Protein AF-A0AA36N1G9-F1 (afdb_monomer)

Secondary structure (DSSP, 8-state):
-----------------------SSHHHHHHHHHTT---HHHHHHHHHHHHHHHHHHHHHHHHHHHHHHHHHHHH----HHHHHHHHHHHHHHHGGGGTTS-S----PPPP-------------------------------------PPPPP---------HHHHHHHHHHHHHHHHHHT-SS--HHHHHHHHHTT--SSGGGGSGGGSS---S---PEEPTTGGGT---EE-HHHHHHHHHT-TTSB---TTGGGT-----BTTTHHHHHHH-TTSB---SSTT-----BGGGHHHHHHH-TTSEEE-TTGGGT---EEEGGGHHHHHHH-TTSB---TTGGGT-----BTTTHHHHHHH-TTS-EE-TTGGGT---EE-TTHHHHHHHH-TTSEEE-GGGGGT---EEETTTHHHHHHT-TTSB---GGGGGT-----BHHHHHHHHHH-TT-EEE-TTGGGT---EEETTTHHHHTTS-TT-B---TTGGGT-----BGGGHHHHHHT-TTSB---SSTT-----BTTHHHHHHHH-TTSB---TTGGGT-----BHHHHHHHHHH-TT-EEE-TTGGGT---EEETTTHHHHHHH-TTSB---TTGGGT-----BTTTHHHHHTT-TTSEEE-TTGGGT---EEETTTHHHHHHH-TT-B---TTGGGT-----BTTTHHHHHHH-TT-EEE-GGGGGT---EEEHHHHHHHHHH-TT-EEE-TTGGGT---EEETTTHHHHHHS-TTSPPHHHHHHHHHHHHHHHHHHHTTS---S-HHHHHHHHHHHTTSS---------SSS---

Sequence (813 aa):
MTAMARTRSPRTLPPEVKQLFSVSSDDRYLRHAAARSNGEVSEQRVKTRSTAHRLSQCKAKLGALAQRLDLSARSGQPCRAEAARLLLEVALLLGDSAKAAPRSLTPTPCRARAPAASPQAASPRSASPRNVAARGRSPRSPAPSARSHSPRGANAVRTQVPEELRLARRAQQLGVWALRCCGEPLPELLQACDLLGLDVTEQKGLDLGLARRGKQGRTLPCPWAQNGCPMQRSACFIEWHALDCDFRPVSCAFKGKGCQHQPLAFEAQQHAAACDFRPVPCQHDQCPVQPCANAVAEHAAECQYRQVACLHEARGCEELVCAYRRVAHGEVCPFRPVPCRFAERGCAEQPSYCQQKAHSASCDFRPQLCPHAKRGCLELLSLEEREAHGLSCGFRPLSCPFAAEGCQAVVDAKDMEGHQEHCEFRPVPCPFKALGCKLEPCHGELKTHSEQCRFRPVFCKHRARGCPEQLTFYNSFRHFGACGFRPVPCHFAGRGCQKLPTADGLESHCQGCEFRPVDCKHKGCSYQPNAQDAAAHAEACGCRPLACPHARFGCEECPAAKGLEKHLEDCKFRPSECRFASRGCPERQLAGQLRIHADRCGFRPVVCPHAKRGCQEEPSARDKVRHAARCIFRMVACVHEDRGCPEQCCQKDLLEHVEVCKWRPVGCPYRSQGCEEQPSLTESRKHAMECKFRPVLCRYKEHGCLEQLPLQALSNHLVNCPYRVAPCRYQNRGCRAQVCVKDRKRHLEQCRFRPGEDELAGNTRLVLRKWKNKANKEEPKKSIADVVLDLLQEARGSTQGAPEKLSDVVAAQ

InterPro domains:
  IPR001293 Zinc finger, TRAF-type [PF02176] (389-449)
  IPR001293 Zinc finger, TRAF-type [PS50145] (271-317)
  IPR001293 Zinc finger, TRAF-type [PS50145] (328-377)
  IPR001293 Zinc finger, TRAF-type [PS50145] (388-440)
  IPR001293 Zinc finger, TRAF-type [PS50145] (448-497)
  IPR001293 Zinc finger, TRAF-type [PS50145] (536-585)
  IPR001293 Zinc finger, TRAF-type [PS50145] (627-678)
  IPR001293 Zinc finger, TRAF-type [PS50145] (687-739)
  IPR013010 Zinc finger, SIAH-type [PS51081] (335-420)
  IPR013083 Zinc finger, RING/FYVE/PHD-type [G3DSA:3.30.40.10] (216-265)
  IPR013083 Zinc finger, RING/FYVE/PHD-type [G3DSA:3.30.40.10] (337-372)
  IPR013083 Zinc finger, RING/FYVE/PHD-type [G3DSA:3.30.40.10] (373-404)
  IPR013083 Zinc finger, RING/FYVE/PHD-type [G3DSA:3.30.40.10] (405-449)
  IPR013083 Zinc finger, RING/FYVE/PHD-type [G3DSA:3.30.40.10] (487-538)
  IPR013083 Zinc finger, RING/FYVE/PHD-type [G3DSA:3.30.40.10] (545-597)
  IPR013083 Zinc finger, RING/FYVE/PHD-type [G3DSA:3.30.40.10] (606-657)
  IPR013083 Zinc finger, RING/FYVE/PHD-type [G3DSA:3.30.40.10] (666-698)
  IPR013083 Zinc finger, RING/FYVE/PHD-type [G3DSA:3.30.40.10] (699-726)
  IPR013083 Zinc finger, RING/FYVE/PHD-type [G3DSA:3.30.40.10] (727-765)

Solvent-accessible surface area (backbone atoms only — not comparable to full-atom values): 49570 Å² total; per-residue (Å²): 130,88,82,89,87,88,85,90,84,83,88,83,87,86,90,84,88,81,91,74,90,80,84,87,58,63,70,64,51,51,57,60,50,60,78,70,57,99,50,73,77,56,56,60,56,51,52,55,52,53,51,55,51,45,51,53,50,43,53,52,52,55,49,54,47,50,57,49,51,57,49,28,70,74,68,72,51,84,61,55,71,62,53,22,48,53,46,28,57,38,30,65,67,54,38,73,66,36,66,72,59,76,86,81,86,81,90,78,86,88,83,82,88,84,91,81,85,85,84,85,88,82,86,83,89,86,88,85,85,88,86,89,92,87,87,81,91,86,89,90,85,86,88,82,86,91,84,83,88,80,79,84,78,79,78,78,75,76,77,71,78,52,68,68,59,56,51,43,54,53,50,45,54,50,46,58,52,50,48,77,75,30,97,69,71,52,71,51,38,52,54,22,28,55,49,47,65,50,73,76,73,73,62,75,80,66,72,86,79,69,91,84,77,72,104,65,93,65,60,39,66,35,95,33,37,91,61,68,39,86,54,63,37,48,60,77,54,35,59,52,46,62,78,70,39,50,43,37,72,35,77,38,93,36,40,92,70,67,42,83,56,56,42,34,47,69,44,40,62,59,47,55,74,68,38,52,51,34,72,35,78,49,95,38,77,92,48,90,56,54,40,30,52,72,42,42,63,61,47,57,76,65,34,52,50,35,75,37,72,38,81,34,39,98,62,73,32,84,55,70,32,36,49,74,44,35,64,63,47,46,74,71,38,56,42,30,72,37,74,42,96,35,35,95,69,66,40,84,54,56,43,27,54,70,44,41,65,62,49,62,74,70,43,72,58,48,65,39,71,36,89,41,37,92,72,66,41,82,53,73,29,44,71,73,52,38,59,62,44,57,76,70,37,53,53,36,78,40,72,45,88,53,40,90,72,65,42,83,50,69,41,34,52,68,50,43,64,65,45,63,77,67,34,50,68,45,74,43,75,48,89,50,43,91,68,73,51,89,60,63,39,30,48,64,46,41,55,62,51,57,73,67,40,83,72,42,75,32,56,42,97,36,33,96,61,68,43,84,55,74,35,44,63,84,58,42,72,75,56,68,85,77,47,63,42,41,71,40,81,40,93,42,37,93,65,66,35,80,59,54,36,29,60,89,42,42,65,66,47,58,77,70,33,51,49,38,72,40,80,50,92,40,81,91,49,92,60,61,38,30,51,64,45,38,61,60,42,60,74,69,34,54,50,35,66,40,76,41,93,34,36,93,68,73,38,85,59,52,43,31,50,77,46,39,64,62,46,58,72,71,33,52,47,35,77,35,74,44,97,33,38,93,66,69,42,85,59,67,36,35,50,72,46,41,66,64,48,62,76,67,36,50,43,35,73,37,80,41,95,36,35,95,70,72,42,84,57,60,41,28,54,65,40,42,64,63,46,56,79,64,39,52,50,33,78,38,72,42,99,33,39,94,67,69,38,86,56,66,39,32,53,67,51,41,62,63,47,55,74,71,35,62,43,36,71,38,77,42,91,36,39,93,69,69,41,82,57,58,42,27,55,71,46,40,64,56,49,59,74,69,36,55,42,36,72,42,71,45,90,37,38,93,68,69,36,81,58,68,34,32,49,68,52,42,64,63,43,66,76,66,38,53,36,37,73,40,72,41,93,36,38,94,69,70,39,83,53,70,35,30,53,66,52,38,60,64,46,57,75,70,35,91,57,50,74,52,71,68,53,49,52,50,51,50,54,52,50,50,49,53,48,52,61,48,62,76,71,53,82,80,90,60,55,73,67,52,59,52,48,55,54,57,51,64,68,65,75,75,77,92,78,85,82,86,90,88,82,87,84,84,86,84,130

Organism: NCBI:txid2562239

Nearest PDB structures (foldseek):
  4ca1-assembly1_A  TM=5.994E-01  e=1.955E-02  Homo sapiens
  4i7d-assembly1_A  TM=6.480E-01  e=2.541E-02  Homo sapiens
  2yre-assembly1_A  TM=7.336E-01  e=7.640E-02  Homo sapiens
  4i7c-assembly1_A  TM=6.136E-01  e=3.865E-02  Homo sapiens
  4i7c-assembly2_C  TM=5.947E-01  e=3.667E-02  Homo sapiens

Structure (mmCIF, N/CA/C/O backbone):
data_AF-A0AA36N1G9-F1
#
_entry.id   AF-A0AA36N1G9-F1
#
loop_
_atom_site.group_PDB
_atom_site.id
_atom_site.type_symbol
_atom_site.label_atom_id
_atom_site.label_alt_id
_atom_site.label_comp_id
_atom_site.label_asym_id
_atom_site.label_entity_id
_atom_site.label_seq_id
_atom_site.pdbx_PDB_ins_code
_atom_site.Cartn_x
_atom_site.Cartn_y
_atom_site.Cartn_z
_atom_site.occupancy
_atom_site.B_iso_or_equiv
_atom_site.auth_seq_id
_atom_site.auth_comp_id
_atom_site.auth_asym_id
_atom_site.auth_atom_id
_atom_site.pdbx_PDB_model_num
ATOM 1 N N . MET A 1 1 ? 39.451 47.249 7.409 1.00 34.44 1 MET A N 1
ATOM 2 C CA . MET A 1 1 ? 39.743 47.176 5.960 1.00 34.44 1 MET A CA 1
ATOM 3 C C . MET A 1 1 ? 38.656 46.350 5.276 1.00 34.44 1 MET A C 1
ATOM 5 O O . MET A 1 1 ? 38.143 45.443 5.915 1.00 34.44 1 MET A O 1
ATOM 9 N N . THR A 1 2 ? 38.279 46.746 4.053 1.00 32.62 2 THR A N 1
ATOM 10 C CA . THR A 1 2 ? 37.678 45.947 2.949 1.00 32.62 2 THR A CA 1
ATOM 11 C C . THR A 1 2 ? 37.245 44.497 3.266 1.00 32.62 2 THR A C 1
ATOM 13 O O . THR A 1 2 ? 38.104 43.685 3.583 1.00 32.62 2 THR A O 1
ATOM 16 N N . ALA A 1 3 ? 35.973 44.059 3.253 1.00 29.58 3 ALA A N 1
ATOM 17 C CA . ALA A 1 3 ? 34.732 44.392 2.507 1.00 29.58 3 ALA A CA 1
ATOM 18 C C . ALA A 1 3 ? 34.545 43.683 1.139 1.00 29.58 3 ALA A C 1
ATOM 20 O O . ALA A 1 3 ? 35.517 43.447 0.433 1.00 29.58 3 ALA A O 1
ATOM 21 N N . MET A 1 4 ? 33.266 43.457 0.769 1.00 28.73 4 MET A N 1
ATOM 22 C CA . MET A 1 4 ? 32.733 42.874 -0.492 1.00 28.73 4 MET A CA 1
ATOM 23 C C . MET A 1 4 ? 32.873 41.338 -0.675 1.00 28.73 4 MET A C 1
ATOM 25 O O . MET A 1 4 ? 33.884 40.765 -0.300 1.00 28.73 4 MET A O 1
ATOM 29 N N . ALA A 1 5 ? 31.897 40.595 -1.237 1.00 28.42 5 ALA A N 1
ATOM 30 C CA . ALA A 1 5 ? 30.504 40.926 -1.611 1.00 28.42 5 ALA A CA 1
ATOM 31 C C . ALA A 1 5 ? 29.567 39.684 -1.663 1.00 28.42 5 ALA A C 1
ATOM 33 O O . ALA A 1 5 ? 30.014 38.542 -1.717 1.00 28.42 5 ALA A O 1
ATOM 34 N N . ARG A 1 6 ? 28.244 39.932 -1.722 1.00 35.81 6 ARG A N 1
ATOM 35 C CA . ARG A 1 6 ? 27.184 38.982 -2.139 1.00 35.81 6 ARG A CA 1
ATOM 36 C C . ARG A 1 6 ? 26.573 39.434 -3.478 1.00 35.81 6 ARG A C 1
ATOM 38 O O . ARG A 1 6 ? 26.241 40.608 -3.596 1.00 35.81 6 ARG A O 1
ATOM 45 N N . THR A 1 7 ? 26.272 38.519 -4.400 1.00 28.44 7 THR A N 1
ATOM 46 C CA . THR A 1 7 ? 25.285 38.676 -5.506 1.00 28.44 7 THR A CA 1
ATOM 47 C C . THR A 1 7 ? 24.860 37.264 -5.959 1.00 28.44 7 THR A C 1
ATOM 49 O O . THR A 1 7 ? 25.706 36.386 -6.040 1.00 28.44 7 THR A O 1
ATOM 52 N N . ARG A 1 8 ? 23.573 36.878 -5.953 1.00 27.05 8 ARG A N 1
ATOM 53 C CA . ARG A 1 8 ? 22.400 37.215 -6.807 1.00 27.05 8 ARG A CA 1
ATOM 54 C C . ARG A 1 8 ? 22.218 36.277 -8.024 1.00 27.05 8 ARG A C 1
ATOM 56 O O . ARG A 1 8 ? 23.167 35.842 -8.653 1.00 27.05 8 ARG A O 1
ATOM 63 N N . SER A 1 9 ? 20.948 36.003 -8.321 1.00 29.09 9 SER A N 1
ATOM 64 C CA . SER A 1 9 ? 20.359 35.238 -9.444 1.00 29.09 9 SER A CA 1
ATOM 65 C C . SER A 1 9 ? 19.128 36.051 -9.936 1.00 29.09 9 SER A C 1
ATOM 67 O O . SER A 1 9 ? 18.834 37.046 -9.257 1.00 29.09 9 SER A O 1
ATOM 69 N N . PRO A 1 10 ? 18.326 35.702 -10.976 1.00 53.28 10 PRO A N 1
ATOM 70 C CA . PRO A 1 10 ? 18.423 34.676 -12.035 1.00 53.28 10 PRO A CA 1
ATOM 71 C C . PRO A 1 10 ? 18.181 35.268 -13.470 1.00 53.28 10 PRO A C 1
ATOM 73 O O . PRO A 1 10 ? 18.282 36.478 -13.650 1.00 53.28 10 PRO A O 1
ATOM 76 N N . ARG A 1 11 ? 17.725 34.433 -14.437 1.00 29.72 11 ARG A N 1
ATOM 77 C CA . ARG A 1 11 ? 17.278 34.734 -15.840 1.00 29.72 11 ARG A CA 1
ATOM 78 C C . ARG A 1 11 ? 18.429 34.912 -16.866 1.00 29.72 11 ARG A C 1
ATOM 80 O O . ARG A 1 11 ? 19.524 35.278 -16.467 1.00 29.72 11 ARG A O 1
ATOM 87 N N . THR A 1 12 ? 18.295 34.623 -18.174 1.00 28.09 12 THR A N 1
ATOM 88 C CA . THR A 1 12 ? 17.139 34.198 -19.018 1.00 28.09 12 THR A CA 1
ATOM 89 C C . THR A 1 12 ? 17.602 33.267 -20.166 1.00 28.09 12 THR A C 1
ATOM 91 O O . THR A 1 12 ? 18.777 33.289 -20.515 1.00 28.09 12 THR A O 1
ATOM 94 N N . LEU A 1 13 ? 16.694 32.498 -20.790 1.00 29.69 13 LEU A N 1
ATOM 95 C CA . LEU A 1 13 ? 16.922 31.820 -22.088 1.00 29.69 13 LEU A CA 1
ATOM 96 C C . LEU A 1 13 ? 16.633 32.764 -23.275 1.00 29.69 13 LEU A C 1
ATOM 98 O O . LEU A 1 13 ? 15.894 33.736 -23.104 1.00 29.69 13 LEU A O 1
ATOM 102 N N . PRO A 1 14 ? 17.170 32.461 -24.472 1.00 32.81 14 PRO A N 1
ATOM 103 C CA . PRO A 1 14 ? 16.294 31.949 -25.540 1.00 32.81 14 PRO A CA 1
ATOM 104 C C . PRO A 1 14 ? 16.828 30.661 -26.229 1.00 32.81 14 PRO A C 1
ATOM 106 O O . PRO A 1 14 ? 17.988 30.300 -26.031 1.00 32.81 14 PRO A O 1
ATOM 109 N N . PRO A 1 15 ? 15.989 29.929 -26.995 1.00 44.41 15 PRO A N 1
ATOM 110 C CA . PRO A 1 15 ? 16.349 28.659 -27.646 1.00 44.41 15 PRO A CA 1
ATOM 111 C C . PRO A 1 15 ? 16.805 28.820 -29.111 1.00 44.41 15 PRO A C 1
ATOM 113 O O . PRO A 1 15 ? 16.494 29.834 -29.722 1.00 44.41 15 PRO A O 1
ATOM 116 N N . GLU A 1 16 ? 17.469 27.797 -29.684 1.00 29.95 16 GLU A N 1
ATOM 117 C CA . GLU A 1 16 ? 17.074 27.089 -30.933 1.00 29.95 16 GLU A CA 1
ATOM 118 C C . GLU A 1 16 ? 18.181 26.193 -31.558 1.00 29.95 16 GLU A C 1
ATOM 120 O O . GLU A 1 16 ? 19.366 26.308 -31.260 1.00 29.95 16 GLU A O 1
ATOM 125 N N . VAL A 1 17 ? 17.738 25.334 -32.493 1.00 27.22 17 VAL A N 1
ATOM 126 C CA . VAL A 1 17 ? 18.472 24.532 -33.503 1.00 27.22 17 VAL A CA 1
ATOM 127 C C . VAL A 1 17 ? 19.246 23.266 -33.053 1.00 27.22 17 VAL A C 1
ATOM 129 O O . VAL A 1 17 ? 20.064 23.263 -32.142 1.00 27.22 17 VAL A O 1
ATOM 132 N N . LYS A 1 18 ? 19.052 22.192 -33.845 1.00 26.23 18 LYS A N 1
ATOM 133 C CA . LYS A 1 18 ? 19.774 20.893 -33.885 1.00 26.23 18 LYS A CA 1
ATOM 134 C C . LYS A 1 18 ? 19.398 19.811 -32.858 1.00 26.23 18 LYS A C 1
ATOM 136 O O . LYS A 1 18 ? 20.263 19.171 -32.268 1.00 26.23 18 LYS A O 1
ATOM 141 N N . GLN A 1 19 ? 18.115 19.439 -32.831 1.00 32.72 19 GLN A N 1
ATOM 142 C CA . GLN A 1 19 ? 17.798 18.002 -32.811 1.00 32.72 19 GLN A CA 1
ATOM 143 C C . GLN A 1 19 ? 17.957 17.422 -34.224 1.00 32.72 19 GLN A C 1
ATOM 145 O O . GLN A 1 19 ? 17.153 17.719 -35.100 1.00 32.72 19 GLN A O 1
ATOM 150 N N . LEU A 1 20 ? 18.968 16.577 -34.428 1.00 29.53 20 LEU A N 1
ATOM 151 C CA . LEU A 1 20 ? 18.988 15.479 -35.403 1.00 29.53 20 LEU A CA 1
ATOM 152 C C . LEU A 1 20 ? 20.134 14.526 -35.007 1.00 29.53 20 LEU A C 1
ATOM 154 O O . LEU A 1 20 ? 21.192 14.988 -34.596 1.00 29.53 20 LEU A O 1
ATOM 158 N N . PHE A 1 21 ? 19.915 13.214 -35.147 1.00 26.73 21 PHE A N 1
ATOM 159 C CA . PHE A 1 21 ? 20.841 12.116 -34.798 1.00 26.73 21 PHE A CA 1
ATOM 160 C C . PHE A 1 21 ? 21.181 11.902 -33.306 1.00 26.73 21 PHE A C 1
ATOM 162 O O . PHE A 1 21 ? 22.252 12.265 -32.828 1.00 26.73 21 PHE A O 1
ATOM 169 N N . SER A 1 22 ? 20.340 11.124 -32.615 1.00 26.77 22 SER A N 1
ATOM 170 C CA . SER A 1 22 ? 20.750 10.328 -31.441 1.00 26.77 22 SER A CA 1
ATOM 171 C C . SER A 1 22 ? 19.955 9.016 -31.314 1.00 26.77 22 SER A C 1
ATOM 173 O O . SER A 1 22 ? 19.205 8.782 -30.371 1.00 26.77 22 SER A O 1
ATOM 175 N N . VAL A 1 23 ? 20.145 8.108 -32.276 1.00 38.41 23 VAL A N 1
ATOM 176 C CA . VAL A 1 23 ? 19.829 6.680 -32.073 1.00 38.41 23 VAL A CA 1
ATOM 177 C C . VAL A 1 23 ? 20.943 6.053 -31.210 1.00 38.41 23 VAL A C 1
ATOM 179 O O . VAL A 1 23 ? 22.086 6.491 -31.288 1.00 38.41 23 VAL A O 1
ATOM 182 N N . SER A 1 24 ? 20.635 4.993 -30.446 1.00 44.53 24 SER A N 1
ATOM 183 C CA . SER A 1 24 ? 21.584 4.160 -29.666 1.00 44.53 24 SER A CA 1
ATOM 184 C C . SER A 1 24 ? 21.904 4.559 -28.204 1.00 44.53 24 SER A C 1
ATOM 186 O O . SER A 1 24 ? 23.010 4.299 -27.721 1.00 44.53 24 SER A O 1
ATOM 188 N N . SER A 1 25 ? 20.922 5.046 -27.439 1.00 38.75 25 SER A N 1
ATOM 189 C CA . SER A 1 25 ? 20.921 4.957 -25.961 1.00 38.75 25 SER A CA 1
ATOM 190 C C . SER A 1 25 ? 20.135 3.739 -25.448 1.00 38.75 25 SER A C 1
ATOM 192 O O . SER A 1 25 ? 20.666 2.879 -24.739 1.00 38.75 25 SER A O 1
ATOM 194 N N . ASP A 1 26 ? 18.866 3.644 -25.843 1.00 46.06 26 ASP A N 1
ATOM 195 C CA . ASP A 1 26 ? 17.853 2.879 -25.105 1.00 46.06 26 ASP A CA 1
ATOM 196 C C . ASP A 1 26 ? 18.032 1.363 -25.220 1.00 46.06 26 ASP A C 1
ATOM 198 O O . ASP A 1 26 ? 17.866 0.639 -24.240 1.00 46.06 26 ASP A O 1
ATOM 202 N N . ASP A 1 27 ? 18.447 0.868 -26.386 1.00 40.38 27 ASP A N 1
ATOM 203 C CA . ASP A 1 27 ? 18.649 -0.569 -26.601 1.00 40.38 27 ASP A CA 1
ATOM 204 C C . ASP A 1 27 ? 19.832 -1.122 -25.778 1.00 40.38 27 ASP A C 1
ATOM 206 O O . ASP A 1 27 ? 19.811 -2.270 -25.329 1.00 40.38 27 ASP A O 1
ATOM 210 N N . ARG A 1 28 ? 20.834 -0.282 -25.471 1.00 48.09 28 ARG A N 1
ATOM 211 C CA . ARG A 1 28 ? 21.933 -0.639 -24.556 1.00 48.09 28 ARG A CA 1
ATOM 212 C C . ARG A 1 28 ? 21.473 -0.613 -23.091 1.00 48.09 28 ARG A C 1
ATOM 214 O O . ARG A 1 28 ? 21.894 -1.465 -22.309 1.00 48.09 28 ARG A O 1
ATOM 221 N N . TYR A 1 29 ? 20.571 0.302 -22.729 1.00 46.34 29 TYR A N 1
ATOM 222 C CA . TYR A 1 29 ? 19.964 0.364 -21.393 1.00 46.34 29 TYR A CA 1
ATOM 223 C C . TYR A 1 29 ? 19.051 -0.846 -21.120 1.00 46.34 29 TYR A C 1
ATOM 225 O O . TYR A 1 29 ? 19.168 -1.498 -20.081 1.00 46.34 29 TYR A O 1
ATOM 233 N N . LEU A 1 30 ? 18.194 -1.214 -22.080 1.00 46.47 30 LEU A N 1
ATOM 234 C CA . LEU A 1 30 ? 17.252 -2.333 -21.955 1.00 46.47 30 LEU A CA 1
ATOM 235 C C . LEU A 1 30 ? 17.954 -3.694 -21.823 1.00 46.47 30 LEU A C 1
ATOM 237 O O . LEU A 1 30 ? 17.547 -4.505 -20.988 1.00 46.47 30 LEU A O 1
ATOM 241 N N . ARG A 1 31 ? 19.053 -3.928 -22.558 1.00 48.72 31 ARG A N 1
ATOM 242 C CA . ARG A 1 31 ? 19.880 -5.142 -22.399 1.00 48.72 31 ARG A CA 1
ATOM 243 C C . ARG A 1 31 ? 20.498 -5.244 -20.995 1.00 48.72 31 ARG A C 1
ATOM 245 O O . ARG A 1 31 ? 20.530 -6.332 -20.423 1.00 48.72 31 ARG A O 1
ATOM 252 N N . HIS A 1 32 ? 20.921 -4.125 -20.397 1.00 49.22 32 HIS A N 1
ATOM 253 C CA . HIS A 1 32 ? 21.425 -4.103 -19.016 1.00 49.22 32 HIS A CA 1
ATOM 254 C C . HIS A 1 32 ? 20.335 -4.241 -17.942 1.00 49.22 32 HIS A C 1
ATOM 256 O O . HIS A 1 32 ? 20.633 -4.736 -16.853 1.00 49.22 32 HIS A O 1
ATOM 262 N N . ALA A 1 33 ? 19.093 -3.841 -18.230 1.00 45.47 33 ALA A N 1
ATOM 263 C CA . ALA A 1 33 ? 17.955 -4.055 -17.336 1.00 45.47 33 ALA A CA 1
ATOM 264 C C . ALA A 1 33 ? 17.526 -5.534 -17.297 1.00 45.47 33 ALA A C 1
ATOM 266 O O . ALA A 1 33 ? 17.358 -6.093 -16.213 1.00 45.47 33 ALA A O 1
ATOM 267 N N . ALA A 1 34 ? 17.417 -6.185 -18.463 1.00 42.84 34 ALA A N 1
ATOM 268 C CA . ALA A 1 34 ? 17.010 -7.591 -18.567 1.00 42.84 34 ALA A CA 1
ATOM 269 C C . ALA A 1 34 ? 17.954 -8.539 -17.799 1.00 42.84 34 ALA A C 1
ATOM 271 O O . ALA A 1 34 ? 17.496 -9.432 -17.092 1.00 42.84 34 ALA A O 1
ATOM 272 N N . ALA A 1 35 ? 19.266 -8.282 -17.838 1.00 46.25 35 ALA A N 1
ATOM 273 C CA . ALA A 1 35 ? 20.287 -9.063 -17.131 1.00 46.25 35 ALA A CA 1
ATOM 274 C C . ALA A 1 35 ? 20.289 -8.912 -15.586 1.00 46.25 35 ALA A C 1
ATOM 276 O O . ALA A 1 35 ? 21.258 -9.306 -14.934 1.00 46.25 35 ALA A O 1
ATOM 277 N N . ARG A 1 36 ? 19.261 -8.293 -14.982 1.00 47.53 36 ARG A N 1
ATOM 278 C CA . ARG A 1 36 ? 19.187 -8.026 -13.530 1.00 47.53 36 ARG A CA 1
ATOM 279 C C . ARG A 1 36 ? 17.865 -8.409 -12.853 1.00 47.53 36 ARG A C 1
ATOM 281 O O . ARG A 1 36 ? 17.779 -8.270 -11.635 1.00 47.53 36 ARG A O 1
ATOM 288 N N . SER A 1 37 ? 16.856 -8.889 -13.585 1.00 43.28 37 SER A N 1
ATOM 289 C CA . SER A 1 37 ? 15.538 -9.229 -13.025 1.00 43.28 37 SER A CA 1
ATOM 290 C C . SER A 1 37 ? 15.196 -10.711 -13.198 1.00 43.28 37 SER A C 1
ATOM 292 O O . SER A 1 37 ? 14.770 -11.119 -14.277 1.00 43.28 37 SER A O 1
ATOM 294 N N . ASN A 1 38 ? 15.305 -11.499 -12.126 1.00 44.47 38 ASN A N 1
ATOM 295 C CA . ASN A 1 38 ? 14.782 -12.868 -12.084 1.00 44.47 38 ASN A CA 1
ATOM 296 C C . ASN A 1 38 ? 13.246 -12.829 -11.953 1.00 44.47 38 ASN A C 1
ATOM 298 O O . ASN A 1 38 ? 12.715 -12.912 -10.848 1.00 44.47 38 ASN A O 1
ATOM 302 N N . GLY A 1 39 ? 12.535 -12.650 -13.069 1.00 48.62 39 GLY A N 1
ATOM 303 C CA . GLY A 1 39 ? 11.071 -12.620 -13.094 1.00 48.62 39 GLY A CA 1
ATOM 304 C C . GLY A 1 39 ? 10.506 -12.546 -14.513 1.00 48.62 39 GLY A C 1
ATOM 305 O O . GLY A 1 39 ? 10.617 -11.519 -15.176 1.00 48.62 39 GLY A O 1
ATOM 306 N N . GLU A 1 40 ? 9.853 -13.621 -14.951 1.00 44.84 40 GLU A N 1
ATOM 307 C CA . GLU A 1 40 ? 9.406 -13.879 -16.335 1.00 44.84 40 GLU A CA 1
ATOM 308 C C . GLU A 1 40 ? 8.517 -12.764 -16.926 1.00 44.84 40 GLU A C 1
ATOM 310 O O . GLU A 1 40 ? 8.566 -12.462 -18.121 1.00 44.84 40 GLU A O 1
ATOM 315 N N . VAL A 1 41 ? 7.754 -12.079 -16.067 1.00 50.09 41 VAL A N 1
ATOM 316 C CA . VAL A 1 41 ? 6.848 -10.972 -16.425 1.00 50.09 41 VAL A CA 1
ATOM 317 C C . VAL A 1 41 ? 7.588 -9.769 -17.043 1.00 50.09 41 VAL A C 1
ATOM 319 O O . VAL A 1 41 ? 6.988 -9.003 -17.805 1.00 50.09 41 VAL A O 1
ATOM 322 N N . SER A 1 42 ? 8.885 -9.578 -16.757 1.00 55.72 42 SER A N 1
ATOM 323 C CA . SER A 1 42 ? 9.671 -8.496 -17.370 1.00 55.72 42 SER A CA 1
ATOM 324 C C . SER A 1 42 ? 10.051 -8.812 -18.821 1.00 55.72 42 SER A C 1
ATOM 326 O O . SER A 1 42 ? 9.914 -7.954 -19.697 1.00 55.72 42 SER A O 1
ATOM 328 N N . GLU A 1 43 ? 10.450 -10.052 -19.104 1.00 52.31 43 GLU A N 1
ATOM 329 C CA . GLU A 1 43 ? 10.958 -10.469 -20.412 1.00 52.31 43 GLU A CA 1
ATOM 330 C C . GLU A 1 43 ? 9.874 -10.380 -21.497 1.00 52.31 43 GLU A C 1
ATOM 332 O O . GLU A 1 43 ? 10.113 -9.868 -22.595 1.00 52.31 43 GLU A O 1
ATOM 337 N N . GLN A 1 44 ? 8.641 -10.781 -21.174 1.00 60.19 44 GLN A N 1
ATOM 338 C CA . GLN A 1 44 ? 7.507 -10.711 -22.102 1.00 60.19 44 GLN A CA 1
ATOM 339 C C . GLN A 1 44 ? 7.131 -9.258 -22.467 1.00 60.19 44 GLN A C 1
ATOM 341 O O . GLN A 1 44 ? 6.736 -8.980 -23.604 1.00 60.19 44 GLN A O 1
ATOM 346 N N . ARG A 1 45 ? 7.323 -8.299 -21.546 1.00 61.56 45 ARG A N 1
ATOM 347 C CA . ARG A 1 45 ? 7.137 -6.855 -21.806 1.00 61.56 45 ARG A CA 1
ATOM 348 C C . ARG A 1 45 ? 8.265 -6.244 -22.645 1.00 61.56 45 ARG A C 1
ATOM 350 O O . ARG A 1 45 ? 8.011 -5.326 -23.424 1.00 61.56 45 ARG A O 1
ATOM 357 N N . VAL A 1 46 ? 9.494 -6.754 -22.533 1.00 64.75 46 VAL A N 1
ATOM 358 C CA . VAL A 1 46 ? 10.608 -6.353 -23.413 1.00 64.75 46 VAL A CA 1
ATOM 359 C C . VAL A 1 46 ? 10.393 -6.900 -24.829 1.00 64.75 46 VAL A C 1
ATOM 361 O O . VAL A 1 46 ? 10.502 -6.145 -25.797 1.00 64.75 46 VAL A O 1
ATOM 364 N N . LYS A 1 47 ? 9.988 -8.172 -24.960 1.00 70.19 47 LYS A N 1
ATOM 365 C CA . LYS A 1 47 ? 9.681 -8.812 -26.253 1.00 70.19 47 LYS A CA 1
ATOM 366 C C . LYS A 1 47 ? 8.580 -8.068 -27.025 1.00 70.19 47 LYS A C 1
ATOM 368 O O . LYS A 1 47 ? 8.781 -7.773 -28.201 1.00 70.19 47 LYS A O 1
ATOM 373 N N . THR A 1 48 ? 7.478 -7.677 -26.374 1.00 70.19 48 THR A N 1
ATOM 374 C CA . THR A 1 48 ? 6.379 -6.933 -27.032 1.00 70.19 48 THR A CA 1
ATOM 375 C C . THR A 1 48 ? 6.740 -5.497 -27.427 1.00 70.19 48 THR A C 1
ATOM 377 O O . THR A 1 48 ? 6.266 -5.009 -28.452 1.00 70.19 48 THR A O 1
ATOM 380 N N . ARG A 1 49 ? 7.617 -4.810 -26.680 1.00 67.88 49 ARG A N 1
ATOM 381 C CA . ARG A 1 49 ? 8.135 -3.491 -27.098 1.00 67.88 49 ARG A CA 1
ATOM 382 C C . ARG A 1 49 ? 9.132 -3.598 -28.258 1.00 67.88 49 ARG A C 1
ATOM 384 O O . ARG A 1 49 ? 9.099 -2.764 -29.161 1.00 67.88 49 ARG A O 1
ATOM 391 N N . SER A 1 50 ? 9.964 -4.642 -28.279 1.00 76.38 50 SER A N 1
ATOM 392 C CA . SER A 1 50 ? 10.911 -4.909 -29.373 1.00 76.38 50 SER A CA 1
ATOM 393 C C . SER A 1 50 ? 10.214 -5.239 -30.702 1.00 76.38 50 SER A C 1
ATOM 395 O O . SER A 1 50 ? 10.618 -4.724 -31.746 1.00 76.38 50 SER A O 1
ATOM 397 N N . THR A 1 51 ? 9.150 -6.054 -30.693 1.00 77.38 51 THR A N 1
ATOM 398 C CA . THR A 1 51 ? 8.361 -6.337 -31.909 1.00 77.38 51 THR A CA 1
ATOM 399 C C . THR A 1 51 ? 7.657 -5.084 -32.428 1.00 77.38 51 THR A C 1
ATOM 401 O O . THR A 1 51 ? 7.807 -4.754 -33.603 1.00 77.38 51 THR A O 1
ATOM 404 N N . ALA A 1 52 ? 6.980 -4.323 -31.561 1.00 77.00 52 ALA A N 1
ATOM 405 C CA . ALA A 1 52 ? 6.315 -3.076 -31.950 1.00 77.00 52 ALA A CA 1
ATOM 406 C C . ALA A 1 52 ? 7.284 -2.048 -32.573 1.00 77.00 52 ALA A C 1
ATOM 408 O O . ALA A 1 52 ? 6.957 -1.417 -33.580 1.00 77.00 52 ALA A O 1
ATOM 409 N N . HIS A 1 53 ? 8.498 -1.909 -32.024 1.00 78.50 53 HIS A N 1
ATOM 410 C CA . HIS A 1 53 ? 9.505 -1.006 -32.584 1.00 78.50 53 HIS A CA 1
ATOM 411 C C . HIS A 1 53 ? 10.004 -1.468 -33.964 1.00 78.50 53 HIS A C 1
ATOM 413 O O . HIS A 1 53 ? 10.054 -0.658 -34.891 1.00 78.50 53 HIS A O 1
ATOM 419 N N . ARG A 1 54 ? 10.297 -2.768 -34.140 1.00 82.69 54 ARG A N 1
ATOM 420 C CA . ARG A 1 54 ? 10.679 -3.337 -35.448 1.00 82.69 54 ARG A CA 1
ATOM 421 C C . ARG A 1 54 ? 9.593 -3.131 -36.504 1.00 82.69 54 ARG A C 1
ATOM 423 O O . ARG A 1 54 ? 9.903 -2.706 -37.612 1.00 82.69 54 ARG A O 1
ATOM 430 N N . LEU A 1 55 ? 8.322 -3.337 -36.153 1.00 82.75 55 LEU A N 1
ATOM 431 C CA . LEU A 1 55 ? 7.203 -3.140 -37.080 1.00 82.75 55 LEU A CA 1
ATOM 432 C C . LEU A 1 55 ? 7.032 -1.682 -37.506 1.00 82.75 55 LEU A C 1
ATOM 434 O O . LEU A 1 55 ? 6.803 -1.416 -38.687 1.00 82.75 55 LEU A O 1
ATOM 438 N N . SER A 1 56 ? 7.223 -0.739 -36.580 1.00 82.38 56 SER A N 1
ATOM 439 C CA . SER A 1 56 ? 7.252 0.691 -36.901 1.00 82.38 56 SER A CA 1
ATOM 440 C C . SER A 1 56 ? 8.374 1.025 -37.898 1.00 82.38 56 SER A C 1
ATOM 442 O O . SER A 1 56 ? 8.122 1.685 -38.909 1.00 82.38 56 SER A O 1
ATOM 444 N N . GLN A 1 57 ? 9.585 0.483 -37.698 1.00 78.62 57 GLN A N 1
ATOM 445 C CA . GLN A 1 57 ? 10.692 0.648 -38.651 1.00 78.62 57 GLN A CA 1
ATOM 446 C C . GLN A 1 57 ? 10.382 0.041 -40.032 1.00 78.62 57 GLN A C 1
ATOM 448 O O . GLN A 1 57 ? 10.589 0.716 -41.041 1.00 78.62 57 GLN A O 1
ATOM 453 N N . CYS A 1 58 ? 9.842 -1.184 -40.104 1.00 82.94 58 CYS A N 1
ATOM 454 C CA . CYS A 1 58 ? 9.433 -1.807 -41.373 1.00 82.94 58 CYS A CA 1
ATOM 455 C C . CYS A 1 58 ? 8.418 -0.943 -42.132 1.00 82.94 58 CYS A C 1
ATOM 457 O O . CYS A 1 58 ? 8.551 -0.726 -43.335 1.00 82.94 58 CYS A O 1
ATOM 459 N N . LYS A 1 59 ? 7.413 -0.426 -41.418 1.00 84.12 59 LYS A N 1
ATOM 460 C CA . LYS A 1 59 ? 6.334 0.407 -41.963 1.00 84.12 59 LYS A CA 1
ATOM 461 C C . LYS A 1 59 ? 6.858 1.742 -42.500 1.00 84.12 59 LYS A C 1
ATOM 463 O O . LYS A 1 59 ? 6.464 2.145 -43.592 1.00 84.12 59 LYS A O 1
ATOM 468 N N . ALA A 1 60 ? 7.794 2.375 -41.789 1.00 77.94 60 ALA A N 1
ATOM 469 C CA . ALA A 1 60 ? 8.474 3.587 -42.245 1.00 77.94 60 ALA A CA 1
ATOM 470 C C . ALA A 1 60 ? 9.352 3.335 -43.486 1.00 77.94 60 ALA A C 1
ATOM 472 O O . ALA A 1 60 ? 9.232 4.062 -44.473 1.00 77.94 60 ALA A O 1
ATOM 473 N N . LYS A 1 61 ? 10.176 2.274 -43.487 1.00 82.69 61 LYS A N 1
ATOM 474 C CA . LYS A 1 61 ? 11.026 1.917 -44.640 1.00 82.69 61 LYS A CA 1
ATOM 475 C C . LYS A 1 61 ? 10.209 1.551 -45.882 1.00 82.69 61 LYS A C 1
ATOM 477 O O . LYS A 1 61 ? 10.538 2.018 -46.966 1.00 82.69 61 LYS A O 1
ATOM 482 N N . LEU A 1 62 ? 9.115 0.796 -45.737 1.00 80.00 62 LEU A N 1
ATOM 483 C CA . LEU A 1 62 ? 8.196 0.487 -46.844 1.00 80.00 62 LEU A CA 1
ATOM 484 C C . LEU A 1 62 ? 7.486 1.733 -47.397 1.00 80.00 62 LEU A C 1
ATOM 486 O O . LEU A 1 62 ? 7.246 1.806 -48.601 1.00 80.00 62 LEU A O 1
ATOM 490 N N . GLY A 1 63 ? 7.166 2.714 -46.546 1.00 76.06 63 GLY A N 1
ATOM 491 C CA . GLY A 1 63 ? 6.626 4.006 -46.980 1.00 76.06 63 GLY A CA 1
ATOM 492 C C . GLY A 1 63 ? 7.639 4.816 -47.793 1.00 76.06 63 GLY A C 1
ATOM 493 O O . GLY A 1 63 ? 7.331 5.242 -48.904 1.00 76.06 63 GLY A O 1
ATOM 494 N N . ALA A 1 64 ? 8.862 4.959 -47.274 1.00 73.31 64 ALA A N 1
ATOM 495 C CA . ALA A 1 64 ? 9.949 5.667 -47.951 1.00 73.31 64 ALA A CA 1
ATOM 496 C C . ALA A 1 64 ? 10.366 4.991 -49.271 1.00 73.31 64 ALA A C 1
ATOM 498 O O . ALA A 1 64 ? 10.639 5.680 -50.250 1.00 73.31 64 ALA A O 1
ATOM 499 N N . LEU A 1 65 ? 10.374 3.653 -49.317 1.00 77.69 65 LEU A N 1
ATOM 500 C CA . LEU A 1 65 ? 10.608 2.887 -50.541 1.00 77.69 65 LEU A CA 1
ATOM 501 C C . LEU A 1 65 ? 9.528 3.179 -51.589 1.00 77.69 65 LEU A C 1
ATOM 503 O O . LEU A 1 65 ? 9.873 3.541 -52.707 1.00 77.69 65 LEU A O 1
ATOM 507 N N . ALA A 1 66 ? 8.242 3.075 -51.235 1.00 72.62 66 ALA A N 1
ATOM 508 C CA . ALA A 1 66 ? 7.148 3.340 -52.173 1.00 72.62 66 ALA A CA 1
ATOM 509 C C . ALA A 1 66 ? 7.231 4.761 -52.762 1.00 72.62 66 ALA A C 1
ATOM 511 O O . ALA A 1 66 ? 7.255 4.913 -53.978 1.00 72.62 66 ALA A O 1
ATOM 512 N N . GLN A 1 67 ? 7.412 5.779 -51.911 1.00 75.12 67 GLN A N 1
ATOM 513 C CA . GLN A 1 67 ? 7.579 7.171 -52.352 1.00 75.12 67 GLN A CA 1
ATOM 514 C C . GLN A 1 67 ? 8.780 7.361 -53.292 1.00 75.12 67 GLN A C 1
ATOM 516 O O . GLN A 1 67 ? 8.688 8.106 -54.265 1.00 75.12 67 GLN A O 1
ATOM 521 N N . ARG A 1 68 ? 9.911 6.692 -53.028 1.00 73.38 68 ARG A N 1
ATOM 522 C CA . ARG A 1 68 ? 11.084 6.752 -53.914 1.00 73.38 68 ARG A CA 1
ATOM 523 C C . ARG A 1 68 ? 10.830 6.064 -55.251 1.00 73.38 68 ARG A C 1
ATOM 525 O O . ARG A 1 68 ? 11.235 6.611 -56.267 1.00 73.38 68 ARG A O 1
ATOM 532 N N . LEU A 1 69 ? 10.131 4.929 -55.271 1.00 70.00 69 LEU A N 1
ATOM 533 C CA . LEU A 1 69 ? 9.776 4.237 -56.512 1.00 70.00 69 LEU A CA 1
ATOM 534 C C . LEU A 1 69 ? 8.802 5.054 -57.374 1.00 70.00 69 LEU A C 1
ATOM 536 O O . LEU A 1 69 ? 9.016 5.154 -58.581 1.00 70.00 69 LEU A O 1
ATOM 540 N N . ASP A 1 70 ? 7.814 5.717 -56.763 1.00 69.50 70 ASP A N 1
ATOM 541 C CA . ASP A 1 70 ? 6.914 6.651 -57.458 1.00 69.50 70 ASP A CA 1
ATOM 542 C C . ASP A 1 70 ? 7.687 7.837 -58.072 1.00 69.50 70 ASP A C 1
ATOM 544 O O . ASP A 1 70 ? 7.402 8.265 -59.193 1.00 69.50 70 ASP A O 1
ATOM 548 N N . LEU A 1 71 ? 8.702 8.356 -57.368 1.00 68.25 71 LEU A N 1
ATOM 549 C CA . LEU A 1 71 ? 9.586 9.414 -57.873 1.00 68.25 71 LEU A CA 1
ATOM 550 C C . LEU A 1 71 ? 10.518 8.917 -58.994 1.00 68.25 71 LEU A C 1
ATOM 552 O O . LEU A 1 71 ? 10.691 9.626 -59.984 1.00 68.25 71 LEU A O 1
ATOM 556 N N . SER A 1 72 ? 11.078 7.706 -58.889 1.00 66.94 72 SER A N 1
ATOM 557 C CA . SER A 1 72 ? 11.892 7.079 -59.946 1.00 66.94 72 SER A CA 1
ATOM 558 C C . SER A 1 72 ? 11.089 6.821 -61.222 1.00 66.94 72 SER A C 1
ATOM 560 O O . SER A 1 72 ? 11.583 7.072 -62.320 1.00 66.94 72 SER A O 1
ATOM 562 N N . ALA A 1 73 ? 9.840 6.361 -61.092 1.00 63.50 73 ALA A N 1
ATOM 563 C CA . ALA A 1 73 ? 8.946 6.149 -62.229 1.00 63.50 73 ALA A CA 1
ATOM 564 C C . ALA A 1 73 ? 8.642 7.463 -62.972 1.00 63.50 73 ALA A C 1
ATOM 566 O O . ALA A 1 73 ? 8.576 7.475 -64.199 1.00 63.50 73 ALA A O 1
ATOM 567 N N . ARG A 1 74 ? 8.527 8.579 -62.238 1.00 68.69 74 ARG A N 1
ATOM 568 C CA . ARG A 1 74 ? 8.303 9.925 -62.797 1.00 68.69 74 ARG A CA 1
ATOM 569 C C . ARG A 1 74 ? 9.561 10.568 -63.391 1.00 68.69 74 ARG A C 1
ATOM 571 O O . ARG A 1 74 ? 9.434 11.365 -64.314 1.00 68.69 74 ARG A O 1
ATOM 578 N N . SER A 1 75 ? 10.754 10.257 -62.878 1.00 64.06 75 SER A N 1
ATOM 579 C CA . SER A 1 75 ? 12.023 10.846 -63.344 1.00 64.06 75 SER A CA 1
ATOM 580 C C . SER A 1 75 ? 12.739 10.034 -64.429 1.00 64.06 75 SER A C 1
ATOM 582 O O . SER A 1 75 ? 13.681 10.531 -65.043 1.00 64.06 75 SER A O 1
ATOM 584 N N . GLY A 1 76 ? 12.341 8.776 -64.642 1.00 60.91 76 GLY A N 1
ATOM 585 C CA . GLY A 1 76 ? 12.997 7.854 -65.571 1.00 60.91 76 GLY A CA 1
ATOM 586 C C . GLY A 1 76 ? 14.369 7.346 -65.106 1.00 60.91 76 GLY A C 1
ATOM 587 O O . GLY A 1 76 ? 14.988 6.553 -65.816 1.00 60.91 76 GLY A O 1
ATOM 588 N N . GLN A 1 77 ? 14.861 7.758 -63.929 1.00 57.88 77 GLN A N 1
ATOM 589 C CA . GLN A 1 77 ? 16.145 7.288 -63.405 1.00 57.88 77 GLN A CA 1
ATOM 590 C C . GLN A 1 77 ? 16.003 5.954 -62.644 1.00 57.88 77 GLN A C 1
ATOM 592 O O . GLN A 1 77 ? 15.212 5.853 -61.702 1.00 57.88 77 GLN A O 1
ATOM 597 N N . PRO A 1 78 ? 16.792 4.918 -62.993 1.00 52.84 78 PRO A N 1
ATOM 598 C CA . PRO A 1 78 ? 16.672 3.592 -62.396 1.00 52.84 78 PRO A CA 1
ATOM 599 C C . PRO A 1 78 ? 17.376 3.509 -61.029 1.00 52.84 78 PRO A C 1
ATOM 601 O O . PRO A 1 78 ? 18.514 3.049 -60.934 1.00 52.84 78 PRO A O 1
ATOM 604 N N . CYS A 1 79 ? 16.684 3.864 -59.941 1.00 62.59 79 CYS A N 1
ATOM 605 C CA . CYS A 1 79 ? 17.169 3.756 -58.548 1.00 62.59 79 CYS A CA 1
ATOM 606 C C . CYS A 1 79 ? 17.271 2.298 -58.019 1.00 62.59 79 CYS A C 1
ATOM 608 O O . CYS A 1 79 ? 16.964 2.009 -56.862 1.00 62.59 79 CYS A O 1
ATOM 610 N N . ARG A 1 80 ? 17.701 1.359 -58.875 1.00 74.94 80 ARG A N 1
ATOM 611 C CA . ARG A 1 80 ? 17.634 -0.102 -58.677 1.00 74.94 80 ARG A CA 1
ATOM 612 C C . ARG A 1 80 ? 18.380 -0.584 -57.433 1.00 74.94 80 ARG A C 1
ATOM 614 O O . ARG A 1 80 ? 17.806 -1.323 -56.641 1.00 74.94 80 ARG A O 1
ATOM 621 N N . ALA A 1 81 ? 19.624 -0.143 -57.240 1.00 75.19 81 ALA A N 1
ATOM 622 C CA . ALA A 1 81 ? 20.461 -0.591 -56.123 1.00 75.19 81 ALA A CA 1
ATOM 623 C C . ALA A 1 81 ? 19.908 -0.160 -54.754 1.00 75.19 81 ALA A C 1
ATOM 625 O O . ALA A 1 81 ? 19.911 -0.939 -53.803 1.00 75.19 81 ALA A O 1
ATOM 626 N N . GLU A 1 82 ? 19.377 1.061 -54.649 1.00 73.94 82 GLU A N 1
ATOM 627 C CA . GLU A 1 82 ? 18.817 1.554 -53.389 1.00 73.94 82 GLU A CA 1
ATOM 628 C C . GLU A 1 82 ? 17.448 0.924 -53.088 1.00 73.94 82 GLU A C 1
ATOM 630 O O . GLU A 1 82 ? 17.175 0.568 -51.942 1.00 73.94 82 GLU A O 1
ATOM 635 N N . ALA A 1 83 ? 16.618 0.691 -54.112 1.00 78.12 83 ALA A N 1
ATOM 636 C CA . ALA A 1 83 ? 15.365 -0.049 -53.968 1.00 78.12 83 ALA A CA 1
ATOM 637 C C . ALA A 1 83 ? 15.594 -1.507 -53.528 1.00 78.12 83 ALA A C 1
ATOM 639 O O . ALA A 1 83 ? 14.939 -1.974 -52.594 1.00 78.12 83 ALA A O 1
ATOM 640 N N . ALA A 1 84 ? 16.557 -2.203 -54.145 1.00 83.19 84 ALA A N 1
ATOM 641 C CA . ALA A 1 84 ? 16.961 -3.557 -53.764 1.00 83.19 84 ALA A CA 1
ATOM 642 C C . ALA A 1 84 ? 17.465 -3.609 -52.312 1.00 83.19 84 ALA A C 1
ATOM 644 O O . ALA A 1 84 ? 16.996 -4.424 -51.518 1.00 83.19 84 ALA A O 1
ATOM 645 N N . ARG A 1 85 ? 18.344 -2.673 -51.927 1.00 83.75 85 ARG A N 1
ATOM 646 C CA . ARG A 1 85 ? 18.846 -2.546 -50.553 1.00 83.75 85 ARG A CA 1
ATOM 647 C C . ARG A 1 85 ? 17.733 -2.278 -49.537 1.00 83.75 85 ARG A C 1
ATOM 649 O O . ARG A 1 85 ? 17.717 -2.904 -48.482 1.00 83.75 85 ARG A O 1
ATOM 656 N N . LEU A 1 86 ? 16.795 -1.377 -49.832 1.00 81.50 86 LEU A N 1
ATOM 657 C CA . LEU A 1 86 ? 15.672 -1.079 -48.935 1.00 81.50 86 LEU A CA 1
ATOM 658 C C . LEU A 1 86 ? 14.711 -2.270 -48.790 1.00 81.50 86 LEU A C 1
ATOM 660 O O . LEU A 1 86 ? 14.219 -2.508 -47.687 1.00 81.50 86 LEU A O 1
ATOM 664 N N . LEU A 1 87 ? 14.481 -3.045 -49.857 1.00 86.44 87 LEU A N 1
ATOM 665 C CA . LEU A 1 87 ? 13.740 -4.310 -49.783 1.00 86.44 87 LEU A CA 1
ATOM 666 C C . LEU A 1 87 ? 14.467 -5.342 -48.913 1.00 86.44 87 LEU A C 1
ATOM 668 O O . LEU A 1 87 ? 13.835 -5.946 -48.047 1.00 86.44 87 LEU A O 1
ATOM 672 N N . LEU A 1 88 ? 15.784 -5.496 -49.083 1.00 88.38 88 LEU A N 1
ATOM 673 C CA . LEU A 1 88 ? 16.608 -6.403 -48.282 1.00 88.38 88 LEU A CA 1
ATOM 674 C C . LEU A 1 88 ? 16.601 -6.015 -46.794 1.00 88.38 88 LEU A C 1
ATOM 676 O O . LEU A 1 88 ? 16.379 -6.861 -45.928 1.00 88.38 88 LEU A O 1
ATOM 680 N N . GLU A 1 89 ? 16.750 -4.725 -46.483 1.00 85.06 89 GLU A N 1
ATOM 681 C CA . GLU A 1 89 ? 16.662 -4.211 -45.112 1.00 85.06 89 GLU A CA 1
ATOM 682 C C . GLU A 1 89 ? 15.268 -4.417 -44.485 1.00 85.06 89 GLU A C 1
ATOM 684 O O . GLU A 1 89 ? 15.177 -4.634 -43.277 1.00 85.06 89 GLU A O 1
ATOM 689 N N . VAL A 1 90 ? 14.181 -4.378 -45.267 1.00 86.69 90 VAL A N 1
ATOM 690 C CA . VAL A 1 90 ? 12.825 -4.710 -44.784 1.00 86.69 90 VAL A CA 1
ATOM 691 C C . VAL A 1 90 ? 12.655 -6.217 -44.574 1.00 86.69 90 VAL A C 1
ATOM 693 O O . VAL A 1 90 ? 12.108 -6.620 -43.548 1.00 86.69 90 VAL A O 1
ATOM 696 N N . ALA A 1 91 ? 13.144 -7.052 -45.495 1.00 87.50 91 ALA A N 1
ATOM 697 C CA . ALA A 1 91 ? 13.075 -8.508 -45.382 1.00 87.50 91 ALA A CA 1
ATOM 698 C C . ALA A 1 91 ? 13.809 -9.011 -44.123 1.00 87.50 91 ALA A C 1
ATOM 700 O O . ALA A 1 91 ? 13.249 -9.775 -43.334 1.00 87.50 91 ALA A O 1
ATOM 701 N N . LEU A 1 92 ? 15.015 -8.492 -43.870 1.00 86.62 92 LEU A N 1
ATOM 702 C CA . LEU A 1 92 ? 15.807 -8.794 -42.673 1.00 86.62 92 LEU A CA 1
ATOM 703 C C . LEU A 1 92 ? 15.135 -8.331 -41.366 1.00 86.62 92 LEU A C 1
ATOM 705 O O . LEU A 1 92 ? 15.256 -9.009 -40.348 1.00 86.62 92 LEU A O 1
ATOM 709 N N . LEU A 1 93 ? 14.406 -7.207 -41.372 1.00 84.12 93 LEU A N 1
ATOM 710 C CA . LEU A 1 93 ? 13.674 -6.725 -40.190 1.00 84.12 93 LEU A CA 1
ATOM 711 C C . LEU A 1 93 ? 12.398 -7.534 -39.888 1.00 84.12 93 LEU A C 1
ATOM 713 O O . LEU A 1 93 ? 11.996 -7.607 -38.722 1.00 84.12 93 LEU A O 1
ATOM 717 N N . LEU A 1 94 ? 11.769 -8.132 -40.908 1.00 84.81 94 LEU A N 1
ATOM 718 C CA . LEU A 1 94 ? 10.595 -9.004 -40.760 1.00 84.81 94 LEU A CA 1
ATOM 719 C C . LEU A 1 94 ? 10.966 -10.423 -40.287 1.00 84.81 94 LEU A C 1
ATOM 721 O O . LEU A 1 94 ? 10.195 -11.027 -39.544 1.00 84.81 94 LEU A O 1
ATOM 725 N N . GLY A 1 95 ? 12.150 -10.926 -40.651 1.00 77.25 95 GLY A N 1
ATOM 726 C CA . GLY A 1 95 ? 12.691 -12.197 -40.154 1.00 77.25 95 GLY A CA 1
ATOM 727 C C . GLY A 1 95 ? 11.817 -13.419 -40.474 1.00 77.25 95 GLY A C 1
ATOM 728 O O . GLY A 1 95 ? 11.074 -13.438 -41.456 1.00 77.25 95 GLY A O 1
ATOM 729 N N . ASP A 1 96 ? 11.887 -14.457 -39.636 1.00 60.03 96 ASP A N 1
ATOM 730 C CA . ASP A 1 96 ? 11.198 -15.734 -39.889 1.00 60.03 96 ASP A CA 1
ATOM 731 C C . ASP A 1 96 ? 9.659 -15.640 -39.915 1.00 60.03 96 ASP A C 1
ATOM 733 O O . ASP A 1 96 ? 9.011 -16.512 -40.497 1.00 60.03 96 ASP A O 1
ATOM 737 N N . SER A 1 97 ? 9.061 -14.551 -39.409 1.00 62.81 97 SER A N 1
ATOM 738 C CA . SER A 1 97 ? 7.626 -14.265 -39.585 1.00 62.81 97 SER A CA 1
ATOM 739 C C . SER A 1 97 ? 7.207 -14.181 -41.060 1.00 62.81 97 SER A C 1
ATOM 741 O O . SER A 1 97 ? 6.047 -14.444 -41.376 1.00 62.81 97 SER A O 1
ATOM 743 N N . ALA A 1 98 ? 8.127 -13.863 -41.982 1.00 56.53 98 ALA A N 1
ATOM 744 C CA . ALA A 1 98 ? 7.859 -13.887 -43.422 1.00 56.53 98 ALA A CA 1
ATOM 745 C C . ALA A 1 98 ? 7.679 -15.319 -43.971 1.00 56.53 98 ALA A C 1
ATOM 747 O O . ALA A 1 98 ? 6.840 -15.543 -44.842 1.00 56.53 98 ALA A O 1
ATOM 748 N N . LYS A 1 99 ? 8.415 -16.299 -43.424 1.00 56.78 99 LYS A N 1
ATOM 749 C CA . LYS A 1 99 ? 8.386 -17.713 -43.853 1.00 56.78 99 LYS A CA 1
ATOM 750 C C . LYS A 1 99 ? 7.143 -18.459 -43.360 1.00 56.78 99 LYS A C 1
ATOM 752 O O . LYS A 1 99 ? 6.734 -19.439 -43.971 1.00 56.78 99 LYS A O 1
ATOM 757 N N . ALA A 1 100 ? 6.522 -17.986 -42.278 1.00 48.12 100 ALA A N 1
ATOM 758 C CA . ALA A 1 100 ? 5.320 -18.578 -41.686 1.00 48.12 100 ALA A CA 1
ATOM 759 C C . ALA A 1 100 ? 4.012 -18.277 -42.458 1.00 48.12 100 ALA A C 1
ATOM 761 O O . ALA A 1 100 ? 2.930 -18.667 -42.020 1.00 48.12 100 ALA A O 1
ATOM 762 N N . ALA A 1 101 ? 4.079 -17.571 -43.592 1.00 48.66 101 ALA A N 1
ATOM 763 C CA . ALA A 1 101 ? 2.925 -17.293 -44.440 1.00 48.66 101 ALA A CA 1
ATOM 764 C C . ALA A 1 101 ? 2.522 -18.546 -45.255 1.00 48.66 101 ALA A C 1
ATOM 766 O O . ALA A 1 101 ? 3.294 -18.967 -46.119 1.00 48.66 101 ALA A O 1
ATOM 767 N N . PRO A 1 102 ? 1.328 -19.142 -45.055 1.00 42.75 102 PRO A N 1
ATOM 768 C CA . PRO A 1 102 ? 0.939 -20.343 -45.793 1.00 42.75 102 PRO A CA 1
ATOM 769 C C . PRO A 1 102 ? 0.792 -20.062 -47.296 1.00 42.75 102 PRO A C 1
ATOM 771 O O . PRO A 1 102 ? 0.062 -19.150 -47.704 1.00 42.75 102 PRO A O 1
ATOM 774 N N . ARG A 1 103 ? 1.467 -20.871 -48.126 1.00 46.94 103 ARG A N 1
ATOM 775 C CA . ARG A 1 103 ? 1.271 -20.892 -49.583 1.00 46.94 103 ARG A CA 1
ATOM 776 C C . ARG A 1 103 ? -0.129 -21.460 -49.883 1.00 46.94 103 ARG A C 1
ATOM 778 O O . ARG A 1 103 ? -0.420 -22.602 -49.546 1.00 46.94 103 ARG A O 1
ATOM 785 N N . SER A 1 104 ? -0.954 -20.659 -50.561 1.00 37.69 104 SER A N 1
ATOM 786 C CA . SER A 1 104 ? -2.356 -20.912 -50.958 1.00 37.69 104 SER A CA 1
ATOM 787 C C . SER A 1 104 ? -3.429 -20.934 -49.848 1.00 37.69 104 SER A C 1
ATOM 789 O O . SER A 1 104 ? -3.282 -21.549 -48.798 1.00 37.69 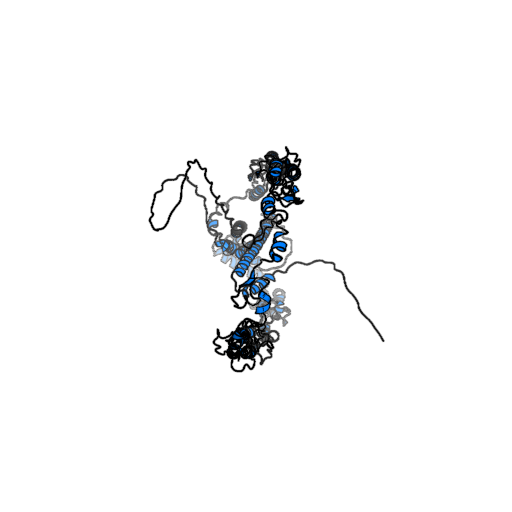104 SER A O 1
ATOM 791 N N . LEU A 1 105 ? -4.553 -20.266 -50.139 1.00 28.88 105 LEU A N 1
ATOM 792 C CA . LEU A 1 105 ? -5.889 -20.509 -49.581 1.00 28.88 105 LEU A CA 1
ATOM 793 C C . LEU A 1 105 ? -6.906 -20.141 -50.672 1.00 28.88 105 LEU A C 1
ATOM 795 O O . LEU A 1 105 ? -7.313 -18.984 -50.793 1.00 28.88 105 LEU A O 1
ATOM 799 N N . THR A 1 106 ? -7.277 -21.109 -51.508 1.00 32.47 106 THR A N 1
ATOM 800 C CA . THR A 1 106 ? -8.372 -20.970 -52.477 1.00 32.47 106 THR A CA 1
ATOM 801 C C . THR A 1 106 ? -9.714 -21.248 -51.783 1.00 32.47 106 THR A C 1
ATOM 803 O O . THR A 1 106 ? -9.838 -22.251 -51.080 1.00 32.47 106 THR A O 1
ATOM 806 N N . PRO A 1 107 ? -10.738 -20.387 -51.930 1.00 27.55 107 PRO A N 1
ATOM 807 C CA . PRO A 1 107 ? -12.032 -20.617 -51.296 1.00 27.55 107 PRO A CA 1
ATOM 808 C C . PRO A 1 107 ? -12.872 -21.626 -52.096 1.00 27.55 107 PRO A C 1
ATOM 810 O O . PRO A 1 107 ? -13.375 -21.310 -53.172 1.00 27.55 107 PRO A O 1
ATOM 813 N N . THR A 1 108 ? -13.071 -22.828 -51.553 1.00 29.31 108 THR A N 1
ATOM 814 C CA . THR A 1 108 ? -14.088 -23.786 -52.029 1.00 29.31 108 THR A CA 1
ATOM 815 C C . THR A 1 108 ? -15.448 -23.567 -51.340 1.00 29.31 108 THR A C 1
ATOM 817 O O . THR A 1 108 ? -15.486 -23.093 -50.203 1.00 29.31 108 THR A O 1
ATOM 820 N N . PRO A 1 109 ? -16.580 -23.873 -52.006 1.00 32.88 109 PRO A N 1
ATOM 821 C CA . PRO A 1 109 ? -17.902 -23.396 -51.591 1.00 32.88 109 PRO A CA 1
ATOM 822 C C . PRO A 1 109 ? -18.571 -24.243 -50.497 1.00 32.88 109 PRO A C 1
ATOM 824 O O . PRO A 1 109 ? -18.527 -25.473 -50.516 1.00 32.88 109 PRO A O 1
ATOM 827 N N . CYS A 1 110 ? -19.286 -23.580 -49.586 1.00 28.06 110 CYS A N 1
ATOM 828 C CA . CYS A 1 110 ? -20.091 -24.236 -48.554 1.00 28.06 110 CYS A CA 1
ATOM 829 C C . CYS A 1 110 ? -21.361 -24.891 -49.137 1.00 28.06 110 CYS A C 1
ATOM 831 O O . CYS A 1 110 ? -22.125 -24.245 -49.854 1.00 28.06 110 CYS A O 1
ATOM 833 N N . ARG A 1 111 ? -21.646 -26.141 -48.745 1.00 29.08 111 ARG A N 1
ATOM 834 C CA . ARG A 1 111 ? -22.975 -26.780 -48.860 1.00 29.08 111 ARG A CA 1
ATOM 835 C C . ARG A 1 111 ? -23.694 -26.782 -47.500 1.00 29.08 111 ARG A C 1
ATOM 837 O O . ARG A 1 111 ? -23.062 -26.588 -46.467 1.00 29.08 111 ARG A O 1
ATOM 844 N N . ALA A 1 112 ? -25.015 -26.973 -47.512 1.00 33.31 112 ALA A N 1
ATOM 845 C CA . ALA A 1 112 ? -25.903 -26.843 -46.347 1.00 33.31 112 ALA A CA 1
ATOM 846 C C . ALA A 1 112 ? -26.792 -28.090 -46.127 1.00 33.31 112 ALA A C 1
ATOM 848 O O . ALA A 1 112 ? -26.816 -28.966 -46.991 1.00 33.31 112 ALA A O 1
ATOM 849 N N . ARG A 1 113 ? -27.588 -28.083 -45.031 1.00 29.30 113 ARG A N 1
ATOM 850 C CA . ARG A 1 113 ? -28.456 -29.170 -44.479 1.00 29.30 113 ARG A CA 1
ATOM 851 C C . ARG A 1 113 ? -27.677 -30.252 -43.699 1.00 29.30 113 ARG A C 1
ATOM 853 O O . ARG A 1 113 ? -26.517 -30.478 -44.006 1.00 29.30 113 ARG A O 1
ATOM 860 N N . ALA A 1 114 ? -28.228 -30.960 -42.700 1.00 29.36 114 ALA A N 1
ATOM 861 C CA . ALA A 1 114 ? -29.457 -30.824 -41.880 1.00 29.36 114 ALA A CA 1
ATOM 862 C C . ALA A 1 114 ? -29.302 -31.674 -40.575 1.00 29.36 114 ALA A C 1
ATOM 864 O O . ALA A 1 114 ? -28.362 -32.465 -40.510 1.00 29.36 114 ALA A O 1
ATOM 865 N N . PRO A 1 115 ? -30.156 -31.529 -39.534 1.00 45.31 115 PRO A N 1
ATOM 866 C CA . PRO A 1 115 ? -29.961 -32.188 -38.229 1.00 45.31 115 PRO A CA 1
ATOM 867 C C . PRO A 1 115 ? -30.705 -33.531 -38.061 1.00 45.31 115 PRO A C 1
ATOM 869 O O . PRO A 1 115 ? -31.795 -33.700 -38.604 1.00 45.31 115 PRO A O 1
ATOM 872 N N . ALA A 1 116 ? -30.175 -34.440 -37.225 1.00 28.66 116 ALA A N 1
ATOM 873 C CA . ALA A 1 116 ? -30.878 -35.643 -36.755 1.00 28.66 116 ALA A CA 1
ATOM 874 C C . ALA A 1 116 ? -30.319 -36.217 -35.427 1.00 28.66 116 ALA A C 1
ATOM 876 O O . ALA A 1 116 ? -29.118 -36.161 -35.191 1.00 28.66 116 ALA A O 1
ATOM 877 N N . ALA A 1 117 ? -31.223 -36.827 -34.644 1.00 29.11 117 ALA A N 1
ATOM 878 C CA . ALA A 1 117 ? -31.044 -37.871 -33.614 1.00 29.11 117 ALA A CA 1
ATOM 879 C C . ALA A 1 117 ? -30.137 -37.663 -32.367 1.00 29.11 117 ALA A C 1
ATOM 881 O O . ALA A 1 117 ? -28.958 -37.333 -32.433 1.00 29.11 117 ALA A O 1
ATOM 882 N N . SER A 1 118 ? -30.699 -38.016 -31.202 1.00 32.50 118 SER A N 1
ATOM 883 C CA . SER A 1 118 ? -29.984 -38.494 -29.997 1.00 32.50 118 SER A CA 1
ATOM 884 C C . SER A 1 118 ? -30.026 -40.038 -29.953 1.00 32.50 118 SER A C 1
ATOM 886 O O . SER A 1 118 ? -30.775 -40.617 -30.743 1.00 32.50 118 SER A O 1
ATOM 888 N N . PRO A 1 119 ? -29.308 -40.726 -29.033 1.00 45.06 119 PRO A N 1
ATOM 889 C CA . PRO A 1 119 ? -30.017 -41.162 -27.812 1.00 45.06 119 PRO A CA 1
ATOM 890 C C . PRO A 1 119 ? -29.187 -41.340 -26.507 1.00 45.06 119 PRO A C 1
ATOM 892 O O . PRO A 1 119 ? -28.033 -41.735 -26.522 1.00 45.06 119 PRO A O 1
ATOM 895 N N . GLN A 1 120 ? -29.884 -41.113 -25.383 1.00 31.16 120 GLN A N 1
ATOM 896 C CA . GLN A 1 120 ? -29.947 -41.888 -24.118 1.00 31.16 120 GLN A CA 1
ATOM 897 C C . GLN A 1 120 ? -28.708 -42.402 -23.328 1.00 31.16 120 GLN A C 1
ATOM 899 O O . GLN A 1 120 ? -27.869 -43.134 -23.831 1.00 31.16 120 GLN A O 1
ATOM 904 N N . ALA A 1 121 ? -28.841 -42.231 -21.996 1.00 29.23 121 ALA A N 1
ATOM 905 C CA . ALA A 1 121 ? -28.382 -43.106 -20.893 1.00 29.23 121 ALA A CA 1
ATOM 906 C C . ALA A 1 121 ? -26.861 -43.157 -20.556 1.00 29.23 121 ALA A C 1
ATOM 908 O O . ALA A 1 121 ? -26.021 -42.820 -21.376 1.00 29.23 121 ALA A O 1
ATOM 909 N N . ALA A 1 122 ? -26.433 -43.507 -19.329 1.00 28.78 122 ALA A N 1
ATOM 910 C CA . ALA A 1 122 ? -27.176 -44.009 -18.159 1.00 28.78 122 ALA A CA 1
ATOM 911 C C . ALA A 1 122 ? -26.706 -43.405 -16.806 1.00 28.78 122 ALA A C 1
ATOM 913 O O . ALA A 1 122 ? -25.622 -42.843 -16.689 1.00 28.78 122 ALA A O 1
ATOM 914 N N . SER A 1 123 ? -27.537 -43.571 -15.770 1.00 32.97 123 SER A N 1
ATOM 915 C CA . SER A 1 123 ? -27.183 -43.468 -14.334 1.00 32.97 123 SER A CA 1
ATOM 916 C C . SER A 1 123 ? -26.619 -44.838 -13.854 1.00 32.97 123 SER A C 1
ATOM 918 O O . SER A 1 123 ? -26.756 -45.777 -14.644 1.00 32.97 123 SER A O 1
ATOM 920 N N . PRO A 1 124 ? -26.056 -45.056 -12.628 1.00 50.53 124 PRO A N 1
ATOM 921 C CA . PRO A 1 124 ? -26.832 -44.901 -11.374 1.00 50.53 124 PRO A CA 1
ATOM 922 C C . PRO A 1 124 ? -26.077 -44.670 -10.026 1.00 50.53 124 PRO A C 1
ATOM 924 O O . PRO A 1 124 ? -24.957 -45.125 -9.856 1.00 50.53 124 PRO A O 1
ATOM 927 N N . ARG A 1 125 ? -26.826 -44.187 -9.005 1.00 33.75 125 ARG A N 1
ATOM 928 C CA . ARG A 1 125 ? -26.750 -44.570 -7.553 1.00 33.75 125 ARG A CA 1
ATOM 929 C C . ARG A 1 125 ? -25.422 -44.293 -6.789 1.00 33.75 125 ARG A C 1
ATOM 931 O O . ARG A 1 125 ? -24.363 -44.181 -7.373 1.00 33.75 125 ARG A O 1
ATOM 938 N N . SER A 1 126 ? -25.361 -44.178 -5.456 1.00 31.47 126 SER A N 1
ATOM 939 C CA . SER A 1 126 ? -26.322 -43.932 -4.349 1.00 31.47 126 SER A CA 1
ATOM 940 C C . SER A 1 126 ? -25.483 -43.545 -3.090 1.00 31.47 126 SER A C 1
ATOM 942 O O . SER A 1 126 ? -24.263 -43.533 -3.191 1.00 31.47 126 SER A O 1
ATOM 944 N N . ALA A 1 127 ? -25.972 -43.217 -1.886 1.00 29.61 127 ALA A N 1
ATOM 945 C CA . ALA A 1 127 ? -27.286 -43.395 -1.257 1.00 29.61 127 ALA A CA 1
ATOM 946 C C . ALA A 1 127 ? -27.547 -42.328 -0.151 1.00 29.61 127 ALA A C 1
ATOM 948 O O . ALA A 1 127 ? -27.091 -41.191 -0.232 1.00 29.61 127 ALA A O 1
ATOM 949 N N . SER A 1 128 ? -28.302 -42.698 0.887 1.00 31.02 128 SER A N 1
ATOM 950 C CA . SER A 1 128 ? -28.412 -42.051 2.217 1.00 31.02 128 SER A CA 1
ATOM 951 C C . SER A 1 128 ? -28.569 -43.219 3.250 1.00 31.02 128 SER A C 1
ATOM 953 O O . SER A 1 128 ? -28.027 -44.269 2.887 1.00 31.02 128 SER A O 1
ATOM 955 N N . PRO A 1 129 ? -29.268 -43.212 4.431 1.00 54.31 129 PRO A N 1
ATOM 956 C CA . PRO A 1 129 ? -30.332 -42.299 4.916 1.00 54.31 129 PRO A CA 1
ATOM 957 C C . PRO A 1 129 ? -30.466 -42.060 6.461 1.00 54.31 129 PRO A C 1
ATOM 959 O O . PRO A 1 129 ? -29.706 -42.596 7.258 1.00 54.31 129 PRO A O 1
ATOM 962 N N . ARG A 1 130 ? -31.570 -41.368 6.841 1.00 33.91 130 ARG A N 1
ATOM 963 C CA . ARG A 1 130 ? -32.240 -41.267 8.179 1.00 33.91 130 ARG A CA 1
ATOM 964 C C . ARG A 1 130 ? -31.574 -40.314 9.199 1.00 33.91 130 ARG A C 1
ATOM 966 O O . ARG A 1 130 ? -30.361 -40.205 9.217 1.00 33.91 130 ARG A O 1
ATOM 973 N N . ASN A 1 131 ? -32.283 -39.581 10.075 1.00 33.81 131 ASN A N 1
ATOM 974 C CA . ASN A 1 131 ? -33.722 -39.427 10.427 1.00 33.81 131 ASN A CA 1
ATOM 975 C C . ASN A 1 131 ? -33.883 -38.084 11.221 1.00 33.81 131 ASN A C 1
ATOM 977 O O . ASN A 1 131 ? -32.862 -37.579 11.671 1.00 33.81 131 ASN A O 1
ATOM 981 N N . VAL A 1 132 ? -35.028 -37.451 11.556 1.00 32.94 132 VAL A N 1
ATOM 982 C CA . VAL A 1 132 ? -36.477 -37.402 11.169 1.00 32.94 132 VAL A CA 1
ATOM 983 C C . VAL A 1 132 ? -37.037 -36.080 11.823 1.00 32.94 132 VAL A C 1
ATOM 985 O O . VAL A 1 132 ? -36.301 -35.468 12.588 1.00 32.94 132 VAL A O 1
ATOM 988 N N . ALA A 1 133 ? -38.211 -35.459 11.596 1.00 31.03 133 ALA A N 1
ATOM 989 C CA . ALA A 1 133 ? -39.588 -35.959 11.469 1.00 31.03 133 ALA A CA 1
ATOM 990 C C . ALA A 1 133 ? -40.515 -35.126 10.528 1.00 31.03 133 ALA A C 1
ATOM 992 O O . ALA A 1 133 ? -40.622 -35.437 9.347 1.00 31.03 133 ALA A O 1
ATOM 993 N N . ALA A 1 134 ? -41.259 -34.142 11.068 1.00 34.84 134 ALA A N 1
ATOM 994 C CA . ALA A 1 134 ? -42.398 -33.409 10.470 1.00 34.84 134 ALA A CA 1
ATOM 995 C C . ALA A 1 134 ? -42.641 -32.094 11.276 1.00 34.84 134 ALA A C 1
ATOM 997 O O . ALA A 1 134 ? -41.925 -31.876 12.248 1.00 34.84 134 ALA A O 1
ATOM 998 N N . ARG A 1 135 ? -43.588 -31.172 11.011 1.00 31.72 135 ARG A N 1
ATOM 999 C CA . ARG A 1 135 ? -44.877 -31.135 10.261 1.00 31.72 135 ARG A CA 1
ATOM 1000 C C . ARG A 1 135 ? -45.053 -29.727 9.624 1.00 31.72 135 ARG A C 1
ATOM 1002 O O . ARG A 1 135 ? -44.382 -28.807 10.066 1.00 31.72 135 ARG A O 1
ATOM 1009 N N . GLY A 1 136 ? -45.951 -29.444 8.669 1.00 29.30 136 GLY A N 1
ATOM 1010 C CA . GLY A 1 136 ? -46.866 -30.291 7.882 1.00 29.30 136 GLY A CA 1
ATOM 1011 C C . GLY A 1 136 ? -48.202 -29.583 7.535 1.00 29.30 136 GLY A C 1
ATOM 1012 O O . GLY A 1 136 ? -48.762 -28.930 8.408 1.00 29.30 136 GLY A O 1
ATOM 1013 N N . ARG A 1 137 ? -48.745 -29.818 6.319 1.00 31.08 137 ARG A N 1
ATOM 1014 C CA . ARG A 1 137 ? -49.933 -29.187 5.653 1.00 31.08 137 ARG A CA 1
ATOM 1015 C C . ARG A 1 137 ? -49.649 -27.783 5.057 1.00 31.08 137 ARG A C 1
ATOM 1017 O O . ARG A 1 137 ? -49.019 -26.997 5.745 1.00 31.08 137 ARG A O 1
ATOM 1024 N N . SER A 1 138 ? -50.044 -27.320 3.854 1.00 31.56 138 SER A N 1
ATOM 1025 C CA . SER A 1 138 ? -50.835 -27.748 2.655 1.00 31.56 138 SER A CA 1
ATOM 1026 C C . SER A 1 138 ? -51.868 -26.642 2.319 1.00 31.56 138 SER A C 1
ATOM 1028 O O . SER A 1 138 ? -52.311 -25.989 3.260 1.00 31.56 138 SER A O 1
ATOM 1030 N N . PRO A 1 139 ? -52.411 -26.499 1.083 1.00 55.06 139 PRO A N 1
ATOM 1031 C CA . PRO A 1 139 ? -51.913 -26.865 -0.263 1.00 55.06 139 PRO A CA 1
ATOM 1032 C C . PRO A 1 139 ? -52.088 -25.734 -1.330 1.00 55.06 139 PRO A C 1
ATOM 1034 O O . PRO A 1 139 ? -52.867 -24.810 -1.111 1.00 55.06 139 PRO A O 1
ATOM 1037 N N . ARG A 1 140 ? -51.478 -25.844 -2.534 1.00 32.53 140 ARG A N 1
ATOM 1038 C CA . ARG A 1 140 ? -52.031 -25.316 -3.822 1.00 32.53 140 ARG A CA 1
ATOM 1039 C C . ARG A 1 140 ? -51.222 -25.718 -5.073 1.00 32.53 140 ARG A C 1
ATOM 1041 O O . ARG A 1 140 ? -50.071 -26.131 -4.983 1.00 32.53 140 ARG A O 1
ATOM 1048 N N . SER A 1 141 ? -51.868 -25.618 -6.236 1.00 32.47 141 SER A N 1
ATOM 1049 C CA . SER A 1 141 ? -51.390 -25.808 -7.627 1.00 32.47 141 SER A CA 1
ATOM 1050 C C . SER A 1 141 ? -52.500 -25.277 -8.574 1.00 32.47 141 SER A C 1
ATOM 1052 O O . SER A 1 141 ? -53.599 -25.054 -8.053 1.00 32.47 141 SER A O 1
ATOM 1054 N N . PRO A 1 142 ? -52.314 -25.089 -9.905 1.00 46.09 142 PRO A N 1
ATOM 1055 C CA . PRO A 1 142 ? -51.151 -25.383 -10.760 1.00 46.09 142 PRO A CA 1
ATOM 1056 C C . PRO A 1 142 ? -50.561 -24.134 -11.480 1.00 46.09 142 PRO A C 1
ATOM 1058 O O . PRO A 1 142 ? -50.872 -23.000 -11.128 1.00 46.09 142 PRO A O 1
ATOM 1061 N N . ALA A 1 143 ? -49.682 -24.349 -12.473 1.00 32.34 143 ALA A N 1
ATOM 1062 C CA . ALA A 1 143 ? -49.036 -23.321 -13.316 1.00 32.34 143 ALA A CA 1
ATOM 1063 C C . ALA A 1 143 ? -49.833 -22.992 -14.608 1.00 32.34 143 ALA A C 1
ATOM 1065 O O . ALA A 1 143 ? -50.880 -23.603 -14.838 1.00 32.34 143 ALA A O 1
ATOM 1066 N N . PRO A 1 144 ? -49.347 -22.070 -15.478 1.00 42.59 144 PRO A N 1
ATOM 1067 C CA . PRO A 1 144 ? -48.591 -22.557 -16.654 1.00 42.59 144 PRO A CA 1
ATOM 1068 C C . PRO A 1 144 ? -47.448 -21.650 -17.202 1.00 42.59 144 PRO A C 1
ATOM 1070 O O . PRO A 1 144 ? -47.375 -20.466 -16.907 1.00 42.59 144 PRO A O 1
ATOM 1073 N N . SER A 1 145 ? -46.612 -22.237 -18.082 1.00 28.64 145 SER A N 1
ATOM 1074 C CA . SER A 1 145 ? -45.887 -21.635 -19.239 1.00 28.64 145 SER A CA 1
ATOM 1075 C C . SER A 1 145 ? -45.205 -20.249 -19.076 1.00 28.64 145 SER A C 1
ATOM 1077 O O . SER A 1 145 ? -45.876 -19.228 -19.130 1.00 28.64 145 SER A O 1
ATOM 1079 N N . ALA A 1 146 ? -43.881 -20.068 -18.942 1.00 33.66 146 ALA A N 1
ATOM 1080 C CA . ALA A 1 146 ? -42.707 -20.597 -19.674 1.00 33.66 146 ALA A CA 1
ATOM 1081 C C . ALA A 1 146 ? -42.448 -20.034 -21.104 1.00 33.66 146 ALA A C 1
ATOM 1083 O O . ALA A 1 146 ? -42.950 -20.555 -22.095 1.00 33.66 146 ALA A O 1
ATOM 1084 N N . ARG A 1 147 ? -41.549 -19.035 -21.206 1.00 29.39 147 ARG A N 1
ATOM 1085 C CA . ARG A 1 147 ? -40.720 -18.684 -22.390 1.00 29.39 147 ARG A CA 1
ATOM 1086 C C . ARG A 1 147 ? -39.350 -18.187 -21.887 1.00 29.39 147 ARG A C 1
ATOM 1088 O O . ARG A 1 147 ? -39.267 -17.120 -21.299 1.00 29.39 147 ARG A O 1
ATOM 1095 N N . SER A 1 148 ? -38.331 -19.047 -21.814 1.00 30.03 148 SER A N 1
ATOM 1096 C CA . SER A 1 148 ? -37.367 -19.379 -22.887 1.00 30.03 148 SER A CA 1
ATOM 1097 C C . SER A 1 148 ? -36.256 -18.329 -23.070 1.00 30.03 148 SER A C 1
ATOM 1099 O O . SER A 1 148 ? -36.448 -17.321 -23.748 1.00 30.03 148 SER A O 1
ATOM 1101 N N . HIS A 1 149 ? -35.074 -18.592 -22.502 1.00 32.91 149 HIS A N 1
ATOM 1102 C CA . HIS A 1 149 ? -33.863 -17.801 -22.753 1.00 32.91 149 HIS A CA 1
ATOM 1103 C C . HIS A 1 149 ? -33.350 -17.994 -24.190 1.00 32.91 149 HIS A C 1
ATOM 1105 O O . HIS A 1 149 ? -33.309 -19.120 -24.683 1.00 32.91 149 HIS A O 1
ATOM 1111 N N . SER A 1 150 ? -32.866 -16.912 -24.807 1.00 29.44 150 SER A N 1
ATOM 1112 C CA . SER A 1 150 ? -32.045 -16.952 -26.028 1.00 29.44 150 SER A CA 1
ATOM 1113 C C . SER A 1 150 ? -30.547 -16.818 -25.696 1.00 29.44 150 SER A C 1
ATOM 1115 O O . SER A 1 150 ? -30.201 -16.361 -24.602 1.00 29.44 150 SER A O 1
ATOM 1117 N N . PRO A 1 151 ? -29.640 -17.271 -26.582 1.00 37.16 151 PRO A N 1
ATOM 1118 C CA . PRO A 1 151 ? -28.279 -17.634 -26.193 1.00 37.16 151 PRO A CA 1
ATOM 1119 C C . PRO A 1 151 ? -27.321 -16.448 -26.036 1.00 37.16 151 PRO A C 1
ATOM 1121 O O . PRO A 1 151 ? -27.474 -15.394 -26.652 1.00 37.16 151 PRO A O 1
ATOM 1124 N N . ARG A 1 152 ? -26.242 -16.680 -25.274 1.00 32.06 152 ARG A N 1
ATOM 1125 C CA . ARG A 1 152 ? -25.046 -15.827 -25.301 1.00 32.06 152 ARG A CA 1
ATOM 1126 C C . ARG A 1 152 ? -24.494 -15.802 -26.727 1.00 32.06 152 ARG A C 1
ATOM 1128 O O . ARG A 1 152 ? -24.099 -16.846 -27.243 1.00 32.06 152 ARG A O 1
ATOM 1135 N N . GLY A 1 153 ? -24.436 -14.622 -27.339 1.00 28.45 153 GLY A N 1
ATOM 1136 C CA . GLY A 1 153 ? -23.791 -14.450 -28.637 1.00 28.45 153 GLY A CA 1
ATOM 1137 C C . GLY A 1 153 ? -22.320 -14.851 -28.556 1.00 28.45 153 GLY A C 1
ATOM 1138 O O . GLY A 1 153 ? -21.552 -14.260 -27.795 1.00 28.45 153 GLY A O 1
ATOM 1139 N N . ALA A 1 154 ? -21.918 -15.854 -29.337 1.00 32.19 154 ALA A N 1
ATOM 1140 C CA . ALA A 1 154 ? -20.509 -16.147 -29.536 1.00 32.19 154 ALA A CA 1
ATOM 1141 C C . ALA A 1 154 ? -19.890 -14.969 -30.296 1.00 32.19 154 ALA A C 1
ATOM 1143 O O . ALA A 1 154 ? -20.170 -14.775 -31.479 1.00 32.19 154 ALA A O 1
ATOM 1144 N N . ASN A 1 155 ? -19.065 -14.169 -29.615 1.00 31.83 155 ASN A N 1
ATOM 1145 C CA . ASN A 1 155 ? -18.291 -13.119 -30.266 1.00 31.83 155 ASN A CA 1
ATOM 1146 C C . ASN A 1 155 ? -17.388 -13.767 -31.318 1.00 31.83 155 ASN A C 1
ATOM 1148 O O . ASN A 1 155 ? -16.363 -14.362 -30.983 1.00 31.83 155 ASN A O 1
ATOM 1152 N N . ALA A 1 156 ? -17.771 -13.639 -32.588 1.00 32.81 156 ALA A N 1
ATOM 1153 C CA . ALA A 1 156 ? -16.936 -13.987 -33.724 1.00 32.81 156 ALA A CA 1
ATOM 1154 C C . ALA A 1 156 ? -15.713 -13.062 -33.722 1.00 32.81 156 ALA A C 1
ATOM 1156 O O . ALA A 1 156 ? -15.726 -11.974 -34.302 1.00 32.81 156 ALA A O 1
ATOM 1157 N N . VAL A 1 157 ? -14.659 -13.490 -33.021 1.00 32.91 157 VAL A N 1
ATOM 1158 C CA . VAL A 1 157 ? -13.363 -12.816 -32.996 1.00 32.91 157 VAL A CA 1
ATOM 1159 C C . VAL A 1 157 ? -12.861 -12.763 -34.433 1.00 32.91 157 VAL A C 1
ATOM 1161 O O . VAL A 1 157 ? -12.335 -13.744 -34.955 1.00 32.91 157 VAL A O 1
ATOM 1164 N N . ARG A 1 158 ? -13.030 -11.604 -35.082 1.00 35.78 158 ARG A N 1
ATOM 1165 C CA . ARG A 1 158 ? -12.342 -11.283 -36.333 1.00 35.78 158 ARG A CA 1
ATOM 1166 C C . ARG A 1 158 ? -10.851 -11.400 -36.049 1.00 35.78 158 ARG A C 1
ATOM 1168 O O . ARG A 1 158 ? -10.266 -10.499 -35.449 1.00 35.78 158 ARG A O 1
ATOM 1175 N N . THR A 1 159 ? -10.261 -12.515 -36.466 1.00 35.75 159 THR A N 1
ATOM 1176 C CA . THR A 1 159 ? -8.830 -12.783 -36.379 1.00 35.75 159 THR A CA 1
ATOM 1177 C C . THR A 1 159 ? -8.107 -11.719 -37.192 1.00 35.75 159 THR A C 1
ATOM 1179 O O . THR A 1 159 ? -8.019 -11.775 -38.419 1.00 35.75 159 THR A O 1
ATOM 1182 N N . GLN A 1 160 ? -7.651 -10.667 -36.510 1.00 48.69 160 GLN A N 1
ATOM 1183 C CA . GLN A 1 160 ? -6.959 -9.577 -37.173 1.00 48.69 160 GLN A CA 1
ATOM 1184 C C . GLN A 1 160 ? -5.655 -10.131 -37.736 1.00 48.69 160 GLN A C 1
ATOM 1186 O O . GLN A 1 160 ? -4.746 -10.459 -36.979 1.00 48.69 160 GLN A O 1
ATOM 1191 N N . VAL A 1 161 ? -5.581 -10.236 -39.067 1.00 59.25 161 VAL A N 1
ATOM 1192 C CA . VAL A 1 161 ? -4.363 -10.640 -39.782 1.00 59.25 161 VAL A CA 1
ATOM 1193 C C . VAL A 1 161 ? -3.192 -9.811 -39.239 1.00 59.25 161 VAL A C 1
ATOM 1195 O O . VAL A 1 161 ? -3.269 -8.581 -39.389 1.00 59.25 161 VAL A O 1
ATOM 1198 N N . PRO A 1 162 ? -2.168 -10.435 -38.613 1.00 76.75 162 PRO A N 1
ATOM 1199 C CA . PRO A 1 162 ? -1.094 -9.724 -37.926 1.00 76.75 162 PRO A CA 1
ATOM 1200 C C . PRO A 1 162 ? -0.423 -8.681 -38.815 1.00 76.75 162 PRO A C 1
ATOM 1202 O O . PRO A 1 162 ? -0.276 -8.887 -40.023 1.00 76.75 162 PRO A O 1
ATOM 1205 N N . GLU A 1 163 ? -0.004 -7.557 -38.230 1.00 78.81 163 GLU A N 1
ATOM 1206 C CA . GLU A 1 163 ? 0.600 -6.464 -39.002 1.00 78.81 163 GLU A CA 1
ATOM 1207 C C . GLU A 1 163 ? 1.900 -6.908 -39.699 1.00 78.81 163 GLU A C 1
ATOM 1209 O O . GLU A 1 163 ? 2.128 -6.526 -40.844 1.00 78.81 163 GLU A O 1
ATOM 1214 N N . GLU A 1 164 ? 2.654 -7.828 -39.084 1.00 80.75 164 GLU A N 1
ATOM 1215 C CA . GLU A 1 164 ? 3.758 -8.590 -39.698 1.00 80.75 164 GLU A CA 1
ATOM 1216 C C . GLU A 1 164 ? 3.385 -9.165 -41.074 1.00 80.75 164 GLU A C 1
ATOM 1218 O O . GLU A 1 164 ? 4.042 -8.868 -42.072 1.00 80.75 164 GLU A O 1
ATOM 1223 N N . LEU A 1 165 ? 2.282 -9.918 -41.161 1.00 80.81 165 LEU A N 1
ATOM 1224 C CA . LEU A 1 165 ? 1.849 -10.576 -42.398 1.00 80.81 165 LEU A CA 1
ATOM 1225 C C . LEU A 1 165 ? 1.364 -9.569 -43.457 1.00 80.81 165 LEU A C 1
ATOM 1227 O O . LEU A 1 165 ? 1.483 -9.815 -44.658 1.00 80.81 165 LEU A O 1
ATOM 1231 N N . ARG A 1 166 ? 0.829 -8.416 -43.032 1.00 80.19 166 ARG A N 1
ATOM 1232 C CA . ARG A 1 166 ? 0.427 -7.327 -43.942 1.00 80.19 166 ARG A CA 1
ATOM 1233 C C . ARG A 1 166 ? 1.642 -6.610 -44.530 1.00 80.19 166 ARG A C 1
ATOM 1235 O O . ARG A 1 166 ? 1.650 -6.312 -45.723 1.00 80.19 166 ARG A O 1
ATOM 1242 N N . LEU A 1 167 ? 2.663 -6.354 -43.711 1.00 82.12 167 LEU A N 1
ATOM 1243 C CA . LEU A 1 167 ? 3.912 -5.726 -44.144 1.00 82.12 167 LEU A CA 1
ATOM 1244 C C . LEU A 1 167 ? 4.723 -6.674 -45.041 1.00 82.12 167 LEU A C 1
ATOM 1246 O O . LEU A 1 167 ? 5.197 -6.234 -46.085 1.00 82.12 167 LEU A O 1
ATOM 1250 N N . ALA A 1 168 ? 4.780 -7.971 -44.716 1.00 81.56 168 ALA A N 1
ATOM 1251 C CA . ALA A 1 168 ? 5.388 -8.997 -45.566 1.00 81.56 168 ALA A CA 1
ATOM 1252 C C . ALA A 1 168 ? 4.731 -9.063 -46.957 1.00 81.56 168 ALA A C 1
ATOM 1254 O O . ALA A 1 168 ? 5.429 -8.962 -47.963 1.00 81.56 168 ALA A O 1
ATOM 1255 N N . ARG A 1 169 ? 3.391 -9.114 -47.038 1.00 83.50 169 ARG A N 1
ATOM 1256 C CA . ARG A 1 169 ? 2.668 -9.086 -48.327 1.00 83.50 169 ARG A CA 1
ATOM 1257 C C . ARG A 1 169 ? 2.930 -7.814 -49.140 1.00 83.50 169 ARG A C 1
ATOM 1259 O O . ARG A 1 169 ? 3.036 -7.887 -50.362 1.00 83.50 169 ARG A O 1
ATOM 1266 N N . ARG A 1 170 ? 3.072 -6.654 -48.488 1.00 82.88 170 ARG A N 1
ATOM 1267 C CA . ARG A 1 170 ? 3.412 -5.396 -49.178 1.00 82.88 170 ARG A CA 1
ATOM 1268 C C . ARG A 1 170 ? 4.863 -5.382 -49.674 1.00 82.88 170 ARG A C 1
ATOM 1270 O O . ARG A 1 170 ? 5.114 -4.893 -50.771 1.00 82.88 170 ARG A O 1
ATOM 1277 N N . ALA A 1 171 ? 5.800 -5.946 -48.912 1.00 81.12 171 ALA A N 1
ATOM 1278 C CA . ALA A 1 171 ? 7.185 -6.124 -49.346 1.00 81.12 171 ALA A CA 1
ATOM 1279 C C . ALA A 1 171 ? 7.284 -7.093 -50.541 1.00 81.12 171 ALA A C 1
ATOM 1281 O O . ALA A 1 171 ? 7.935 -6.771 -51.530 1.00 81.12 171 ALA A O 1
ATOM 1282 N N . GLN A 1 172 ? 6.558 -8.218 -50.500 1.00 85.50 172 GLN A N 1
ATOM 1283 C CA . GLN A 1 172 ? 6.439 -9.176 -51.609 1.00 85.50 172 GLN A CA 1
ATOM 1284 C C . GLN A 1 172 ? 5.952 -8.503 -52.907 1.00 85.50 172 GLN A C 1
ATOM 1286 O O . GLN A 1 172 ? 6.550 -8.684 -53.965 1.00 85.50 172 GLN A O 1
ATOM 1291 N N . GLN A 1 173 ? 4.903 -7.675 -52.832 1.00 83.12 173 GLN A N 1
ATOM 1292 C CA . GLN A 1 173 ? 4.377 -6.945 -53.995 1.00 83.12 173 GLN A CA 1
ATOM 1293 C C . GLN A 1 173 ? 5.400 -5.971 -54.604 1.00 83.12 173 GLN A C 1
ATOM 1295 O O . GLN A 1 173 ? 5.527 -5.906 -55.826 1.00 83.12 173 GLN A O 1
ATOM 1300 N N . LEU A 1 174 ? 6.160 -5.253 -53.769 1.00 81.88 174 LEU A N 1
ATOM 1301 C CA . LEU A 1 174 ? 7.216 -4.348 -54.235 1.00 81.88 174 LEU A CA 1
ATOM 1302 C C . LEU A 1 174 ? 8.432 -5.105 -54.799 1.00 81.88 174 LEU A C 1
ATOM 1304 O O . LEU A 1 174 ? 9.036 -4.629 -55.755 1.00 81.88 174 LEU A O 1
ATOM 1308 N N . GLY A 1 175 ? 8.750 -6.295 -54.278 1.00 80.94 175 GLY A N 1
ATOM 1309 C CA . GLY A 1 175 ? 9.772 -7.187 -54.841 1.00 80.94 175 GLY A CA 1
ATOM 1310 C C . GLY A 1 175 ? 9.435 -7.643 -56.264 1.00 80.94 175 GLY A C 1
ATOM 1311 O O . GLY A 1 175 ? 10.248 -7.480 -57.171 1.00 80.94 175 GLY A O 1
ATOM 1312 N N . VAL A 1 176 ? 8.205 -8.118 -56.496 1.00 81.69 176 VAL A N 1
ATOM 1313 C CA . VAL A 1 176 ? 7.734 -8.523 -57.839 1.00 81.69 176 VAL A CA 1
ATOM 1314 C C . VAL A 1 176 ? 7.715 -7.345 -58.822 1.00 81.69 176 VAL A C 1
ATOM 1316 O O . VAL A 1 176 ? 8.073 -7.513 -59.987 1.00 81.69 176 VAL A O 1
ATOM 1319 N N . TRP A 1 177 ? 7.344 -6.142 -58.370 1.00 81.44 177 TRP A N 1
ATOM 1320 C CA . TRP A 1 177 ? 7.443 -4.929 -59.190 1.00 81.44 177 TRP A CA 1
ATOM 1321 C C . TRP A 1 177 ? 8.905 -4.597 -59.531 1.00 81.44 177 TRP A C 1
ATOM 1323 O O . TRP A 1 177 ? 9.232 -4.374 -60.695 1.00 81.44 177 TRP A O 1
ATOM 1333 N N . ALA A 1 178 ? 9.804 -4.641 -58.542 1.00 78.69 178 ALA A N 1
ATOM 1334 C CA . ALA A 1 178 ? 11.218 -4.331 -58.737 1.00 78.69 178 ALA A CA 1
ATOM 1335 C C . ALA A 1 178 ? 11.897 -5.313 -59.703 1.00 78.69 178 ALA A C 1
ATOM 1337 O O . ALA A 1 178 ? 12.658 -4.867 -60.560 1.00 78.69 178 ALA A O 1
ATOM 1338 N N . LEU A 1 179 ? 11.576 -6.612 -59.629 1.00 79.88 179 LEU A N 1
ATOM 1339 C CA . LEU A 1 179 ? 12.042 -7.619 -60.591 1.00 79.88 179 LEU A CA 1
ATOM 1340 C C . LEU A 1 179 ? 11.622 -7.259 -62.026 1.00 79.88 179 LEU A C 1
ATOM 1342 O O . LEU A 1 179 ? 12.467 -7.222 -62.912 1.00 79.88 179 LEU A O 1
ATOM 1346 N N . ARG A 1 180 ? 10.353 -6.888 -62.252 1.00 78.56 180 ARG A N 1
ATOM 1347 C CA . ARG A 1 180 ? 9.851 -6.492 -63.586 1.00 78.56 180 ARG A CA 1
ATOM 1348 C C . ARG A 1 180 ? 10.491 -5.213 -64.138 1.00 78.56 180 ARG A C 1
ATOM 1350 O O . ARG A 1 180 ? 10.569 -5.044 -65.350 1.00 78.56 180 ARG A O 1
ATOM 1357 N N . CYS A 1 181 ? 10.969 -4.317 -63.275 1.00 72.19 181 CYS A N 1
ATOM 1358 C CA . CYS A 1 181 ? 11.668 -3.090 -63.676 1.00 72.19 181 CYS A CA 1
ATOM 1359 C C . CYS A 1 181 ? 13.203 -3.250 -63.787 1.00 72.19 181 CYS A C 1
ATOM 1361 O O . CYS A 1 181 ? 13.902 -2.299 -64.170 1.00 72.19 181 CYS A O 1
ATOM 1363 N N . CYS A 1 182 ? 13.751 -4.430 -63.478 1.00 70.00 182 CYS A N 1
ATOM 1364 C CA . CYS A 1 182 ? 15.180 -4.740 -63.533 1.00 70.00 182 CYS A CA 1
ATOM 1365 C C . CYS A 1 182 ? 15.458 -5.822 -64.586 1.00 70.00 182 CYS A C 1
ATOM 1367 O O . CYS A 1 182 ? 15.313 -7.005 -64.309 1.00 70.00 182 CYS A O 1
ATOM 1369 N N . GLY A 1 183 ? 15.898 -5.408 -65.783 1.00 70.25 183 GLY A N 1
ATOM 1370 C CA . GLY A 1 183 ? 16.176 -6.327 -66.902 1.00 70.25 183 GLY A CA 1
ATOM 1371 C C . GLY A 1 183 ? 17.196 -7.430 -66.586 1.00 70.25 183 GLY A C 1
ATOM 1372 O O . GLY A 1 183 ? 17.097 -8.517 -67.140 1.00 70.25 183 GLY A O 1
ATOM 1373 N N . GLU A 1 184 ? 18.104 -7.180 -65.640 1.00 76.62 184 GLU A N 1
ATOM 1374 C CA . GLU A 1 184 ? 18.743 -8.231 -64.844 1.00 76.62 184 GLU A CA 1
ATOM 1375 C C . GLU A 1 184 ? 18.535 -7.920 -63.350 1.00 76.62 184 GLU A C 1
ATOM 1377 O O . GLU A 1 184 ? 18.644 -6.750 -62.953 1.00 76.62 184 GLU A O 1
ATOM 1382 N N . PRO A 1 185 ? 18.212 -8.920 -62.509 1.00 76.38 185 PRO A N 1
ATOM 1383 C CA . PRO A 1 185 ? 17.977 -8.718 -61.085 1.00 76.38 185 PRO A CA 1
ATOM 1384 C C . PRO A 1 185 ? 19.298 -8.619 -60.309 1.00 76.38 185 PRO A C 1
ATOM 1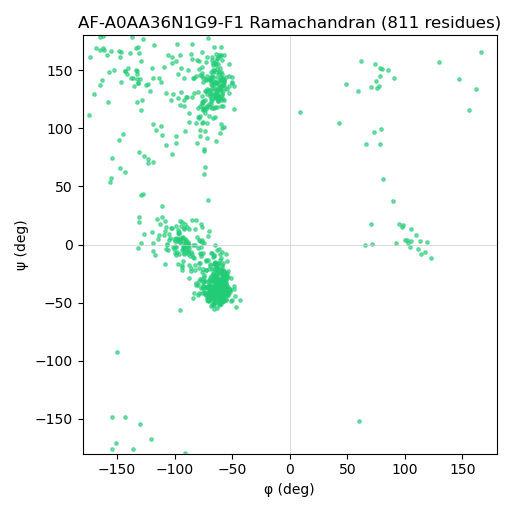386 O O . PRO A 1 185 ? 20.178 -9.467 -60.436 1.00 76.38 185 PRO A O 1
ATOM 1389 N N . LEU A 1 186 ? 19.419 -7.597 -59.459 1.00 86.19 186 LEU A N 1
ATOM 1390 C CA . LEU A 1 186 ? 20.577 -7.432 -58.574 1.00 86.19 186 LEU A CA 1
ATOM 1391 C C . LEU A 1 186 ? 20.636 -8.542 -57.501 1.00 86.19 186 LEU A C 1
ATOM 1393 O O . LEU A 1 186 ? 19.575 -8.973 -57.034 1.00 86.19 186 LEU A O 1
ATOM 1397 N N . PRO A 1 187 ? 21.831 -8.967 -57.041 1.00 84.00 187 PRO A N 1
ATOM 1398 C CA . PRO A 1 187 ? 21.972 -9.994 -56.003 1.00 84.00 187 PRO A CA 1
ATOM 1399 C C . PRO A 1 187 ? 21.200 -9.678 -54.715 1.00 84.00 187 PRO A C 1
ATOM 1401 O O . PRO A 1 187 ? 20.562 -10.558 -54.142 1.00 84.00 187 PRO A O 1
ATOM 1404 N N . GLU A 1 188 ? 21.182 -8.412 -54.293 1.00 87.56 188 GLU A N 1
ATOM 1405 C CA . GLU A 1 188 ? 20.450 -7.943 -53.113 1.00 87.56 188 GLU A CA 1
ATOM 1406 C C . GLU A 1 188 ? 18.930 -8.041 -53.298 1.00 87.56 188 GLU A C 1
ATOM 1408 O O . GLU A 1 188 ? 18.203 -8.275 -52.333 1.00 87.56 188 GLU A O 1
ATOM 1413 N N . LEU A 1 189 ? 18.439 -7.889 -54.535 1.00 86.81 189 LEU A N 1
ATOM 1414 C CA . LEU A 1 189 ? 17.020 -8.038 -54.862 1.00 86.81 189 LEU A CA 1
ATOM 1415 C C . LEU A 1 189 ? 16.608 -9.514 -54.862 1.00 86.81 189 LEU A C 1
ATOM 1417 O O . LEU A 1 189 ? 15.542 -9.832 -54.338 1.00 86.81 189 LEU A O 1
ATOM 1421 N N . LEU A 1 190 ? 17.451 -10.407 -55.391 1.00 87.25 190 LEU A N 1
ATOM 1422 C CA . LEU A 1 190 ? 17.240 -11.857 -55.306 1.00 87.25 190 LEU A CA 1
ATOM 1423 C C . LEU A 1 190 ? 17.218 -12.315 -53.841 1.00 87.25 190 LEU A C 1
ATOM 1425 O O . LEU A 1 190 ? 16.235 -12.903 -53.401 1.00 87.25 190 LEU A O 1
ATOM 1429 N N . GLN A 1 191 ? 18.220 -11.918 -53.052 1.00 89.62 191 GLN A N 1
ATOM 1430 C CA . GLN A 1 191 ? 18.291 -12.230 -51.622 1.00 89.62 191 GLN A CA 1
ATOM 1431 C C . GLN A 1 191 ? 17.082 -11.684 -50.838 1.00 89.62 191 GLN A C 1
ATOM 1433 O O . GLN A 1 191 ? 16.568 -12.352 -49.938 1.00 89.62 191 GLN A O 1
ATOM 1438 N N . ALA A 1 192 ? 16.590 -10.488 -51.180 1.00 87.06 192 ALA A N 1
ATOM 1439 C CA . ALA A 1 192 ? 15.364 -9.945 -50.598 1.00 87.06 192 ALA A CA 1
ATOM 1440 C C . ALA A 1 192 ? 14.120 -10.762 -50.991 1.00 87.06 192 ALA A C 1
ATOM 1442 O O . ALA A 1 192 ? 13.234 -10.951 -50.159 1.00 87.06 192 ALA A O 1
ATOM 1443 N N . CYS A 1 193 ? 14.050 -11.264 -52.228 1.00 86.44 193 CYS A N 1
ATOM 1444 C CA . CYS A 1 193 ? 12.960 -12.121 -52.693 1.00 86.44 193 CYS A CA 1
ATOM 1445 C C . CYS A 1 193 ? 12.948 -13.471 -51.961 1.00 86.44 193 CYS A C 1
ATOM 1447 O O . CYS A 1 193 ? 11.898 -13.849 -51.438 1.00 86.44 193 CYS A O 1
ATOM 1449 N N . ASP A 1 194 ? 14.105 -14.124 -51.821 1.00 88.06 194 ASP A N 1
ATOM 1450 C CA . ASP A 1 194 ? 14.255 -15.390 -51.088 1.00 88.06 194 ASP A CA 1
ATOM 1451 C C . ASP A 1 194 ? 13.823 -15.247 -49.618 1.00 88.06 194 ASP A C 1
ATOM 1453 O O . ASP A 1 194 ? 13.030 -16.040 -49.105 1.00 88.06 194 ASP A O 1
ATOM 1457 N N . LEU A 1 195 ? 14.278 -14.185 -48.939 1.00 86.75 195 LEU A N 1
ATOM 1458 C CA . LEU A 1 195 ? 13.901 -13.885 -47.550 1.00 86.75 195 LEU A CA 1
ATOM 1459 C C . LEU A 1 195 ? 12.408 -13.547 -47.385 1.00 86.75 195 LEU A C 1
ATOM 1461 O O . LEU A 1 195 ? 11.842 -13.781 -46.317 1.00 86.75 195 LEU A O 1
ATOM 1465 N N . LEU A 1 196 ? 11.763 -13.026 -48.433 1.00 86.00 196 LEU A N 1
ATOM 1466 C CA . LEU A 1 196 ? 10.318 -12.784 -48.494 1.00 86.00 196 LEU A CA 1
ATOM 1467 C C . LEU A 1 196 ? 9.519 -13.996 -49.016 1.00 86.00 196 LEU A C 1
ATOM 1469 O O . LEU A 1 196 ? 8.294 -13.906 -49.120 1.00 86.00 196 LEU A O 1
ATOM 1473 N N . GLY A 1 197 ? 10.172 -15.119 -49.337 1.00 85.38 197 GLY A N 1
ATOM 1474 C CA . GLY A 1 197 ? 9.536 -16.345 -49.834 1.00 85.38 197 GLY A CA 1
ATOM 1475 C C . GLY A 1 197 ? 8.976 -16.260 -51.261 1.00 85.38 197 GLY A C 1
ATOM 1476 O O . GLY A 1 197 ? 8.132 -17.087 -51.625 1.00 85.38 197 GLY A O 1
ATOM 1477 N N . LEU A 1 198 ? 9.409 -15.266 -52.048 1.00 83.75 198 LEU A N 1
ATOM 1478 C CA . LEU A 1 198 ? 9.052 -15.100 -53.458 1.00 83.75 198 LEU A CA 1
ATOM 1479 C C . LEU A 1 198 ? 9.823 -16.103 -54.321 1.00 83.75 198 LEU A C 1
ATOM 1481 O O . LEU A 1 198 ? 11.043 -16.028 -54.416 1.00 83.75 198 LEU A O 1
ATOM 1485 N N . ASP A 1 199 ? 9.109 -17.002 -54.996 1.00 78.75 199 ASP A N 1
ATOM 1486 C CA . ASP A 1 199 ? 9.728 -17.981 -55.889 1.00 78.75 199 ASP A CA 1
ATOM 1487 C C . ASP A 1 199 ? 10.099 -17.336 -57.235 1.00 78.75 199 ASP A C 1
ATOM 1489 O O . ASP A 1 199 ? 9.263 -17.150 -58.120 1.00 78.75 199 ASP A O 1
ATOM 1493 N N . VAL A 1 200 ? 11.370 -16.950 -57.388 1.00 72.31 200 VAL A N 1
ATOM 1494 C CA . VAL A 1 200 ? 11.878 -16.303 -58.616 1.00 72.31 200 VAL A CA 1
ATOM 1495 C C . VAL A 1 200 ? 11.990 -17.309 -59.780 1.00 72.31 200 VAL A C 1
ATOM 1497 O O . VAL A 1 200 ? 12.136 -16.918 -60.938 1.00 72.31 200 VAL A O 1
ATOM 1500 N N . THR A 1 201 ? 11.899 -18.613 -59.497 1.00 65.69 201 THR A N 1
ATOM 1501 C CA . THR A 1 201 ? 12.079 -19.682 -60.489 1.00 65.69 201 THR A CA 1
ATOM 1502 C C . THR A 1 201 ? 10.892 -19.819 -61.451 1.00 65.69 201 THR A C 1
ATOM 1504 O O . THR A 1 201 ? 11.102 -19.952 -62.658 1.00 65.69 201 THR A O 1
ATOM 1507 N N . GLU A 1 202 ? 9.654 -19.699 -60.960 1.00 53.06 202 GLU A N 1
ATOM 1508 C CA . GLU A 1 202 ? 8.437 -19.950 -61.751 1.00 53.06 202 GLU A CA 1
ATOM 1509 C C . GLU A 1 202 ? 8.132 -18.861 -62.802 1.00 53.06 202 GLU A C 1
ATOM 1511 O O . GLU A 1 202 ? 7.445 -19.131 -63.787 1.00 53.06 202 GLU A O 1
ATOM 1516 N N . GLN A 1 203 ? 8.652 -17.632 -62.660 1.00 49.25 203 GLN A N 1
ATOM 1517 C CA . GLN A 1 203 ? 8.310 -16.535 -63.586 1.00 49.25 203 GLN A CA 1
ATOM 1518 C C . GLN A 1 203 ? 9.042 -16.573 -64.938 1.00 49.25 203 GLN A C 1
ATOM 1520 O O . GLN A 1 203 ? 8.562 -15.962 -65.892 1.00 49.25 203 GLN A O 1
ATOM 1525 N N . LYS A 1 204 ? 10.130 -17.346 -65.087 1.00 46.50 204 LYS A N 1
ATOM 1526 C CA . LYS A 1 204 ? 10.854 -17.462 -66.373 1.00 46.50 204 LYS A CA 1
ATOM 1527 C C . LYS A 1 204 ? 10.044 -18.126 -67.500 1.00 46.50 204 LYS A C 1
ATOM 1529 O O . LYS A 1 204 ? 10.465 -18.072 -68.652 1.00 46.50 204 LYS A O 1
ATOM 1534 N N . GLY A 1 205 ? 8.883 -18.714 -67.200 1.00 43.69 205 GLY A N 1
ATOM 1535 C CA . GLY A 1 205 ? 7.988 -19.319 -68.193 1.00 43.69 205 GLY A CA 1
ATOM 1536 C C . GLY A 1 205 ? 7.121 -18.343 -69.006 1.00 43.69 205 GLY A C 1
ATOM 1537 O O . GLY A 1 205 ? 6.442 -18.796 -69.923 1.00 43.69 205 GLY A O 1
ATOM 1538 N N . LEU A 1 206 ? 7.103 -17.037 -68.694 1.00 42.06 206 LEU A N 1
ATOM 1539 C CA . LEU A 1 206 ? 6.119 -16.088 -69.254 1.00 42.06 206 LEU A CA 1
ATOM 1540 C C . LEU A 1 206 ? 6.656 -15.074 -70.288 1.00 42.06 206 LEU A C 1
ATOM 1542 O O . LEU A 1 206 ? 5.857 -14.516 -71.039 1.00 42.06 206 LEU A O 1
ATOM 1546 N N . ASP A 1 207 ? 7.971 -14.858 -70.394 1.00 40.06 207 ASP A N 1
ATOM 1547 C CA . ASP A 1 207 ? 8.538 -13.750 -71.196 1.00 40.06 207 ASP A CA 1
ATOM 1548 C C . ASP A 1 207 ? 8.818 -14.058 -72.686 1.00 40.06 207 ASP A C 1
ATOM 1550 O O . ASP A 1 207 ? 9.239 -13.182 -73.443 1.00 40.06 207 ASP A O 1
ATOM 1554 N N . LEU A 1 208 ? 8.538 -15.273 -73.172 1.00 40.06 208 LEU A N 1
ATOM 1555 C CA . LEU A 1 208 ? 8.782 -15.647 -74.580 1.00 40.06 208 LEU A CA 1
ATOM 1556 C C . LEU A 1 208 ? 7.726 -15.129 -75.585 1.00 40.06 208 LEU A C 1
ATOM 1558 O O . LEU A 1 208 ? 7.826 -15.414 -76.778 1.00 40.06 208 LEU A O 1
ATOM 1562 N N . GLY A 1 209 ? 6.727 -14.357 -75.141 1.00 38.72 209 GLY A N 1
ATOM 1563 C CA . GLY A 1 209 ? 5.584 -13.952 -75.973 1.00 38.72 209 GLY A CA 1
ATOM 1564 C C . GLY A 1 209 ? 5.743 -12.680 -76.824 1.00 38.72 209 GLY A C 1
ATOM 1565 O O . GLY A 1 209 ? 5.096 -12.574 -77.865 1.00 38.72 209 GLY A O 1
ATOM 1566 N N . LEU A 1 210 ? 6.556 -11.696 -76.409 1.00 40.03 210 LEU A N 1
ATOM 1567 C CA . LEU A 1 210 ? 6.424 -10.308 -76.912 1.00 40.03 210 LEU A CA 1
ATOM 1568 C C . LEU A 1 210 ? 7.626 -9.743 -77.695 1.00 40.03 210 LEU A C 1
ATOM 1570 O O . LEU A 1 210 ? 7.501 -8.706 -78.345 1.00 40.03 210 LEU A O 1
ATOM 1574 N N . ALA A 1 211 ? 8.774 -10.422 -77.727 1.00 38.78 211 ALA A N 1
ATOM 1575 C CA . ALA A 1 211 ? 10.024 -9.872 -78.272 1.00 38.78 211 ALA A CA 1
ATOM 1576 C C . ALA A 1 211 ? 10.190 -9.928 -79.818 1.00 38.78 211 ALA A C 1
ATOM 1578 O O . ALA A 1 211 ? 11.318 -9.880 -80.312 1.00 38.78 211 ALA A O 1
ATOM 1579 N N . ARG A 1 212 ? 9.110 -10.040 -80.616 1.00 42.78 212 ARG A N 1
ATOM 1580 C CA . ARG A 1 212 ? 9.181 -10.095 -82.103 1.00 42.78 212 ARG A CA 1
ATOM 1581 C C . ARG A 1 212 ? 8.047 -9.365 -82.852 1.00 42.78 212 ARG A C 1
ATOM 1583 O O . ARG A 1 212 ? 7.325 -9.976 -83.632 1.00 42.78 212 ARG A O 1
ATOM 1590 N N . ARG A 1 213 ? 7.949 -8.044 -82.673 1.00 40.72 213 ARG A N 1
ATOM 1591 C CA . ARG A 1 213 ? 7.353 -7.019 -83.576 1.00 40.72 213 ARG A CA 1
ATOM 1592 C C . ARG A 1 213 ? 7.850 -5.659 -83.057 1.00 40.72 213 ARG A C 1
ATOM 1594 O O . ARG A 1 213 ? 7.860 -5.462 -81.854 1.00 40.72 213 ARG A O 1
ATOM 1601 N N . GLY A 1 214 ? 8.275 -4.670 -83.839 1.00 38.25 214 GLY A N 1
ATOM 1602 C CA . GLY A 1 214 ? 8.430 -4.515 -85.289 1.00 38.25 214 GLY A CA 1
ATOM 1603 C C . GLY A 1 214 ? 8.515 -3.003 -85.572 1.00 38.25 214 GLY A C 1
ATOM 1604 O O . GLY A 1 214 ? 7.734 -2.254 -84.992 1.00 38.25 214 GLY A O 1
ATOM 1605 N N . LYS A 1 215 ? 9.465 -2.519 -86.390 1.00 44.53 215 LYS A N 1
ATOM 1606 C CA . LYS A 1 215 ? 9.744 -1.069 -86.556 1.00 44.53 215 LYS A CA 1
ATOM 1607 C C . LYS A 1 215 ? 8.666 -0.319 -87.375 1.00 44.53 215 LYS A C 1
ATOM 1609 O O . LYS A 1 215 ? 8.944 0.171 -88.463 1.00 44.53 215 LYS A O 1
ATOM 1614 N N . GLN A 1 216 ? 7.444 -0.204 -86.857 1.00 49.06 216 GLN A N 1
ATOM 1615 C CA . GLN A 1 216 ? 6.412 0.706 -87.371 1.00 49.06 216 GLN A CA 1
ATOM 1616 C C . GLN A 1 216 ? 5.832 1.532 -86.221 1.00 49.06 216 GLN A C 1
ATOM 1618 O O . GLN A 1 216 ? 5.207 0.988 -85.313 1.00 49.06 216 GLN A O 1
ATOM 1623 N N . GLY A 1 217 ? 6.031 2.851 -86.270 1.00 54.50 217 GLY A N 1
ATOM 1624 C CA . GLY A 1 217 ? 5.586 3.801 -85.246 1.00 54.50 217 GLY A CA 1
ATOM 1625 C C . GLY A 1 217 ? 4.082 4.075 -85.276 1.00 54.50 217 GLY A C 1
ATOM 1626 O O . GLY A 1 217 ? 3.674 5.213 -85.478 1.00 54.50 217 GLY A O 1
ATOM 1627 N N . ARG A 1 218 ? 3.249 3.045 -85.087 1.00 59.09 218 ARG A N 1
ATOM 1628 C CA . ARG A 1 218 ? 1.802 3.223 -84.915 1.00 59.09 218 ARG A CA 1
ATOM 1629 C C . ARG A 1 218 ? 1.527 3.788 -83.524 1.00 59.09 218 ARG A C 1
ATOM 1631 O O . ARG A 1 218 ? 1.742 3.105 -82.523 1.00 59.09 218 ARG A O 1
ATOM 1638 N N . THR A 1 219 ? 1.043 5.023 -83.463 1.00 71.06 219 THR A N 1
ATOM 1639 C CA . THR A 1 219 ? 0.416 5.560 -82.255 1.00 71.06 219 THR A CA 1
ATOM 1640 C C . THR A 1 219 ? -0.912 4.849 -82.021 1.00 71.06 219 THR A C 1
ATOM 1642 O O . THR A 1 219 ? -1.728 4.742 -82.935 1.00 71.06 219 THR A O 1
ATOM 1645 N N . LEU A 1 220 ? -1.133 4.366 -80.803 1.00 79.75 220 LEU A N 1
ATOM 1646 C CA . LEU A 1 220 ? -2.441 3.905 -80.354 1.00 79.75 220 LEU A CA 1
ATOM 1647 C C . LEU A 1 220 ? -3.175 5.078 -79.685 1.00 79.75 220 LEU A C 1
ATOM 1649 O O . LEU A 1 220 ? -2.524 5.880 -79.006 1.00 79.75 220 LEU A O 1
ATOM 1653 N N . PRO A 1 221 ? -4.501 5.201 -79.851 1.00 84.44 221 PRO A N 1
ATOM 1654 C CA . PRO A 1 221 ? -5.302 6.107 -79.044 1.00 84.44 221 PRO A CA 1
ATOM 1655 C C . PRO A 1 221 ? -5.464 5.574 -77.614 1.00 84.44 221 PRO A C 1
ATOM 1657 O O . PRO A 1 221 ? -5.364 4.373 -77.362 1.00 84.44 221 PRO A O 1
ATOM 1660 N N . CYS A 1 222 ? -5.746 6.476 -76.676 1.00 88.44 222 CYS A N 1
ATOM 1661 C CA . CYS A 1 222 ? -6.134 6.124 -75.313 1.00 88.44 222 CYS A CA 1
ATOM 1662 C C . CYS A 1 222 ? -7.380 5.207 -75.305 1.00 88.44 222 CYS A C 1
ATOM 1664 O O . CYS A 1 222 ? -8.326 5.489 -76.047 1.00 88.44 222 CYS A O 1
ATOM 1666 N N . PRO A 1 223 ? -7.454 4.172 -74.438 1.00 86.06 223 PRO A N 1
ATOM 1667 C CA . PRO A 1 223 ? -8.638 3.314 -74.307 1.00 86.06 223 PRO A CA 1
ATOM 1668 C C . PRO A 1 223 ? -9.956 4.059 -74.040 1.00 86.06 223 PRO A C 1
ATOM 1670 O O . PRO A 1 223 ? -11.021 3.539 -74.357 1.00 86.06 223 PRO A O 1
ATOM 1673 N N . TRP A 1 224 ? -9.898 5.284 -73.503 1.00 90.75 224 TRP A N 1
ATOM 1674 C CA . TRP A 1 224 ? -11.069 6.144 -73.280 1.00 90.75 224 TRP A CA 1
ATOM 1675 C C . TRP A 1 224 ? -11.098 7.377 -74.188 1.00 90.75 224 TRP A C 1
ATOM 1677 O O . TRP A 1 224 ? -11.630 8.420 -73.813 1.00 90.75 224 TRP A O 1
ATOM 1687 N N . ALA A 1 225 ? -10.585 7.261 -75.416 1.00 87.69 225 ALA A N 1
ATOM 1688 C CA . ALA A 1 225 ? -10.854 8.243 -76.469 1.00 87.69 225 ALA A CA 1
ATOM 1689 C C . ALA A 1 225 ? -12.369 8.436 -76.694 1.00 87.69 225 ALA A C 1
ATOM 1691 O O . ALA A 1 225 ? -12.827 9.559 -76.880 1.00 87.69 225 ALA A O 1
ATOM 1692 N N . GLN A 1 226 ? -13.162 7.366 -76.544 1.00 86.38 226 GLN A N 1
ATOM 1693 C CA . GLN A 1 226 ? -14.633 7.411 -76.533 1.00 86.38 226 GLN A CA 1
ATOM 1694 C C . GLN A 1 226 ? -15.245 8.263 -75.400 1.00 86.38 226 GLN A C 1
ATOM 1696 O O . GLN A 1 226 ? -16.381 8.702 -75.527 1.00 86.38 226 GLN A O 1
ATOM 1701 N N . ASN A 1 227 ? -14.501 8.526 -74.318 1.00 85.25 227 ASN A N 1
ATOM 1702 C CA . ASN A 1 227 ? -14.914 9.414 -73.226 1.00 85.25 227 ASN A CA 1
ATOM 1703 C C . ASN A 1 227 ? -14.342 10.839 -73.397 1.00 85.25 227 ASN A C 1
ATOM 1705 O O . ASN A 1 227 ? -14.388 11.629 -72.460 1.00 85.25 227 ASN A O 1
ATOM 1709 N N . GLY A 1 228 ? -13.756 11.164 -74.558 1.00 88.00 228 GLY A N 1
ATOM 1710 C CA . GLY A 1 228 ? -13.197 12.484 -74.866 1.00 88.00 228 GLY A CA 1
ATOM 1711 C C . GLY A 1 228 ? -11.677 12.621 -74.726 1.00 88.00 228 GLY A C 1
ATOM 1712 O O . GLY A 1 228 ? -11.161 13.716 -74.931 1.00 88.00 228 GLY A O 1
ATOM 1713 N N . CYS A 1 229 ? -10.927 11.555 -74.414 1.00 88.88 229 CYS A N 1
ATOM 1714 C CA . CYS A 1 229 ? -9.467 11.655 -74.289 1.00 88.88 229 CYS A CA 1
ATOM 1715 C C . CYS A 1 229 ? -8.758 11.832 -75.655 1.00 88.88 229 CYS A C 1
ATOM 1717 O O . CYS A 1 229 ? -8.787 10.908 -76.471 1.00 88.88 229 CYS A O 1
ATOM 1719 N N . PRO A 1 230 ? -8.022 12.935 -75.904 1.00 86.31 230 PRO A N 1
ATOM 1720 C CA . PRO A 1 230 ? -7.362 13.178 -77.192 1.00 86.31 230 PRO A CA 1
ATOM 1721 C C . PRO A 1 230 ? -5.987 12.492 -77.341 1.00 86.31 230 PRO A C 1
ATOM 1723 O O . PRO A 1 230 ? -5.322 12.654 -78.363 1.00 86.31 230 PRO A O 1
ATOM 1726 N N . MET A 1 231 ? -5.505 11.767 -76.325 1.00 87.19 231 MET A N 1
ATOM 1727 C CA . MET A 1 231 ? -4.123 11.276 -76.277 1.00 87.19 231 MET A CA 1
ATOM 1728 C C . MET A 1 231 ? -3.883 10.100 -77.240 1.00 87.19 231 MET A C 1
ATOM 1730 O O . MET A 1 231 ? -4.530 9.058 -77.123 1.00 87.19 231 MET A O 1
ATOM 1734 N N . GLN A 1 232 ? -2.893 10.228 -78.134 1.00 87.69 232 GLN A N 1
ATOM 1735 C CA . GLN A 1 232 ? -2.399 9.134 -78.984 1.00 87.69 232 GLN A CA 1
ATOM 1736 C C . GLN A 1 232 ? -0.862 9.066 -78.964 1.00 87.69 232 GLN A C 1
ATOM 1738 O O . GLN A 1 232 ? -0.192 10.050 -79.283 1.00 87.69 232 GLN A O 1
ATOM 1743 N N . ARG A 1 233 ? -0.283 7.922 -78.572 1.00 86.38 233 ARG A N 1
ATOM 1744 C CA . ARG A 1 233 ? 1.172 7.712 -78.372 1.00 86.38 233 ARG A CA 1
ATOM 1745 C C . ARG A 1 233 ? 1.552 6.231 -78.559 1.00 86.38 233 ARG A C 1
ATOM 1747 O O . ARG A 1 233 ? 0.723 5.422 -78.959 1.00 86.38 233 ARG A O 1
ATOM 1754 N N . SER A 1 234 ? 2.815 5.866 -78.331 1.00 82.50 234 SER A N 1
ATOM 1755 C CA . SER A 1 234 ? 3.270 4.467 -78.349 1.00 82.50 234 SER A CA 1
ATOM 1756 C C . SER A 1 234 ? 2.554 3.614 -77.292 1.00 82.50 234 SER A C 1
ATOM 1758 O O . SER A 1 234 ? 2.167 4.123 -76.241 1.00 82.50 234 SER A O 1
ATOM 1760 N N . ALA A 1 235 ? 2.417 2.307 -77.544 1.00 77.81 235 ALA A N 1
ATOM 1761 C CA . ALA A 1 235 ? 1.673 1.384 -76.676 1.00 77.81 235 ALA A CA 1
ATOM 1762 C C . ALA A 1 235 ? 2.094 1.453 -75.195 1.00 77.81 235 ALA A C 1
ATOM 1764 O O . ALA A 1 235 ? 1.248 1.661 -74.334 1.00 77.81 235 ALA A O 1
ATOM 1765 N N . CYS A 1 236 ? 3.398 1.410 -74.904 1.00 74.06 236 CYS A N 1
ATOM 1766 C CA . CYS A 1 236 ? 3.928 1.500 -73.538 1.00 74.06 236 CYS A CA 1
ATOM 1767 C C . CYS A 1 236 ? 3.621 2.833 -72.825 1.00 74.06 236 CYS A C 1
ATOM 1769 O O . CYS A 1 236 ? 3.485 2.857 -71.603 1.00 74.06 236 CYS A O 1
ATOM 1771 N N . PHE A 1 237 ? 3.487 3.941 -73.565 1.00 80.19 237 PHE A N 1
ATOM 1772 C CA . PHE A 1 237 ? 3.033 5.213 -72.998 1.00 80.19 237 PHE A CA 1
ATOM 1773 C C . PHE A 1 237 ? 1.518 5.211 -72.787 1.00 80.19 237 PHE A C 1
ATOM 1775 O O . PHE A 1 237 ? 1.042 5.751 -71.797 1.00 80.19 237 PHE A O 1
ATOM 1782 N N . ILE A 1 238 ? 0.754 4.602 -73.697 1.00 82.88 238 ILE A N 1
ATOM 1783 C CA . ILE A 1 238 ? -0.706 4.513 -73.599 1.00 82.88 238 ILE A CA 1
ATOM 1784 C C . ILE A 1 238 ? -1.146 3.593 -72.454 1.00 82.88 238 ILE A C 1
ATOM 1786 O O . ILE A 1 238 ? -2.113 3.921 -71.778 1.00 82.88 238 ILE A O 1
ATOM 1790 N N . GLU A 1 239 ? -0.417 2.516 -72.160 1.00 79.75 239 GLU A N 1
ATOM 1791 C CA . GLU A 1 239 ? -0.646 1.673 -70.975 1.00 79.75 239 GLU A CA 1
ATOM 1792 C C . GLU A 1 239 ? -0.420 2.442 -69.662 1.00 79.75 239 GLU A C 1
ATOM 1794 O O . GLU A 1 239 ? -1.221 2.325 -68.736 1.00 79.75 239 GLU A O 1
ATOM 1799 N N . TRP A 1 240 ? 0.617 3.286 -69.590 1.00 80.50 240 TRP A N 1
ATOM 1800 C CA . TRP A 1 240 ? 0.856 4.156 -68.431 1.00 80.50 240 TRP A CA 1
ATOM 1801 C C . TRP A 1 240 ? -0.159 5.294 -68.330 1.00 80.50 240 TRP A C 1
ATOM 1803 O O . TRP A 1 240 ? -0.767 5.486 -67.281 1.00 80.50 240 TRP A O 1
ATOM 1813 N N . HIS A 1 241 ? -0.405 6.009 -69.430 1.00 85.62 241 HIS A N 1
ATOM 1814 C CA . HIS A 1 241 ? -1.434 7.041 -69.496 1.00 85.62 241 HIS A CA 1
ATOM 1815 C C . HIS A 1 241 ? -2.814 6.472 -69.150 1.00 85.62 241 HIS A C 1
ATOM 1817 O O . HIS A 1 241 ? -3.603 7.165 -68.519 1.00 85.62 241 HIS A O 1
ATOM 1823 N N . ALA A 1 242 ? -3.101 5.206 -69.471 1.00 82.31 242 ALA A N 1
ATOM 1824 C CA . ALA A 1 242 ? -4.345 4.570 -69.069 1.00 82.31 242 ALA A CA 1
ATOM 1825 C C . ALA A 1 242 ? -4.487 4.476 -67.530 1.00 82.31 242 ALA A C 1
ATOM 1827 O O . ALA A 1 242 ? -5.572 4.652 -66.973 1.00 82.31 242 ALA A O 1
ATOM 1828 N N . LEU A 1 243 ? -3.396 4.247 -66.799 1.00 83.88 243 LEU A N 1
ATOM 1829 C CA . LEU A 1 243 ? -3.450 4.165 -65.337 1.00 83.88 243 LEU A CA 1
ATOM 1830 C C . LEU A 1 243 ? -3.658 5.523 -64.644 1.00 83.88 243 LEU A C 1
ATOM 1832 O O . LEU A 1 243 ? -4.085 5.511 -63.488 1.00 83.88 243 LEU A O 1
ATOM 1836 N N . ASP A 1 244 ? -3.487 6.643 -65.351 1.00 83.56 244 ASP A N 1
ATOM 1837 C CA . ASP A 1 244 ? -3.645 8.013 -64.832 1.00 83.56 244 ASP A CA 1
ATOM 1838 C C . ASP A 1 244 ? -4.538 8.918 -65.721 1.00 83.56 244 ASP A C 1
ATOM 1840 O O . ASP A 1 244 ? -4.483 10.140 -65.622 1.00 83.56 244 ASP A O 1
ATOM 1844 N N . CYS A 1 245 ? -5.373 8.357 -66.604 1.00 87.94 245 CYS A N 1
ATOM 1845 C CA . CYS A 1 245 ? -6.201 9.160 -67.514 1.00 87.94 245 CYS A CA 1
ATOM 1846 C C . CYS A 1 245 ? -7.412 9.781 -66.800 1.00 87.94 245 CYS A C 1
ATOM 1848 O O . CYS A 1 245 ? -8.282 9.056 -66.309 1.00 87.94 245 CYS A O 1
ATOM 1850 N N . ASP A 1 246 ? -7.532 11.109 -66.856 1.00 88.12 246 ASP A N 1
ATOM 1851 C CA . ASP A 1 246 ? -8.671 11.878 -66.332 1.00 88.12 246 ASP A CA 1
ATOM 1852 C C . ASP A 1 246 ? -10.036 11.427 -66.887 1.00 88.12 246 ASP A C 1
ATOM 1854 O O . ASP A 1 246 ? -11.054 11.508 -66.202 1.00 88.12 246 ASP A O 1
ATOM 1858 N N . PHE A 1 247 ? -10.058 10.898 -68.113 1.00 90.38 247 PHE A N 1
ATOM 1859 C CA . PHE A 1 247 ? -11.265 10.438 -68.808 1.00 90.38 247 PHE A CA 1
ATOM 1860 C C . PHE A 1 247 ? -11.594 8.955 -68.573 1.00 90.38 247 PHE A C 1
ATOM 1862 O O . PHE A 1 247 ? -12.529 8.430 -69.185 1.00 90.38 247 PHE A O 1
ATOM 1869 N N . ARG A 1 248 ? -10.860 8.237 -67.710 1.00 91.00 248 ARG A N 1
ATOM 1870 C CA . ARG A 1 248 ? -11.274 6.877 -67.331 1.00 91.00 248 ARG A CA 1
ATOM 1871 C C . ARG A 1 248 ? -12.492 6.937 -66.401 1.00 91.00 248 ARG A C 1
ATOM 1873 O O . ARG A 1 248 ? -12.507 7.784 -65.505 1.00 91.00 248 ARG A O 1
ATOM 1880 N N . PRO A 1 249 ? -13.459 6.012 -66.513 1.00 90.25 249 PRO A N 1
ATOM 1881 C CA . PRO A 1 249 ? -14.457 5.823 -65.470 1.00 90.25 249 PRO A CA 1
ATOM 1882 C C . PRO A 1 249 ? -13.767 5.326 -64.197 1.00 90.25 249 PRO A C 1
ATOM 1884 O O . PRO A 1 249 ? -13.015 4.346 -64.233 1.00 90.25 249 PRO A O 1
ATOM 1887 N N . VAL A 1 250 ? -14.029 5.968 -63.062 1.00 89.94 250 VAL A N 1
ATOM 1888 C CA . VAL A 1 250 ? -13.610 5.474 -61.745 1.00 89.94 250 VAL A CA 1
ATOM 1889 C C . VAL A 1 250 ? -14.834 5.093 -60.929 1.00 89.94 250 VAL A C 1
ATOM 1891 O O . VAL A 1 250 ? -15.871 5.741 -60.981 1.00 89.94 250 VAL A O 1
ATOM 1894 N N . SER A 1 251 ? -14.734 4.024 -60.141 1.00 90.00 251 SER A N 1
ATOM 1895 C CA . SER A 1 251 ? -15.790 3.716 -59.174 1.00 90.00 251 SER A CA 1
ATOM 1896 C C . SER A 1 251 ? -15.841 4.802 -58.100 1.00 90.00 251 SER A C 1
ATOM 1898 O O . SER A 1 251 ? -14.809 5.097 -57.496 1.00 90.00 251 SER A O 1
ATOM 1900 N N . CYS A 1 252 ? -17.029 5.352 -57.825 1.00 90.06 252 CYS A N 1
ATOM 1901 C CA . CYS A 1 252 ? -17.224 6.310 -56.737 1.00 90.06 252 CYS A CA 1
ATOM 1902 C C . CYS A 1 252 ? -16.630 5.787 -55.413 1.00 90.06 252 CYS A C 1
ATOM 1904 O O . CYS A 1 252 ? -16.808 4.618 -55.059 1.00 90.06 252 CYS A O 1
ATOM 1906 N N . ALA A 1 253 ? -15.970 6.661 -54.644 1.00 86.56 253 ALA A N 1
ATOM 1907 C CA . ALA A 1 253 ? -15.378 6.318 -53.346 1.00 86.56 253 ALA A CA 1
ATOM 1908 C C . ALA A 1 253 ? -16.402 5.721 -52.354 1.00 86.56 253 ALA A C 1
ATOM 1910 O O . ALA A 1 253 ? -16.047 4.934 -51.477 1.00 86.56 253 ALA A O 1
ATOM 1911 N N . PHE A 1 254 ? -17.690 6.035 -52.532 1.00 89.94 254 PHE A N 1
ATOM 1912 C CA . PHE A 1 254 ? -18.802 5.522 -51.732 1.00 89.94 254 PHE A CA 1
ATOM 1913 C C . PHE A 1 254 ? -19.488 4.281 -52.336 1.00 89.94 254 PHE A C 1
ATOM 1915 O O . PHE A 1 254 ? -20.571 3.899 -51.895 1.00 89.94 254 PHE A O 1
ATOM 1922 N N . LYS A 1 255 ? -18.862 3.585 -53.298 1.00 87.31 255 LYS A N 1
ATOM 1923 C CA . LYS A 1 255 ? -19.383 2.321 -53.858 1.00 87.31 255 LYS A CA 1
ATOM 1924 C C . LYS A 1 255 ? -19.574 1.232 -52.803 1.00 87.31 255 LYS A C 1
ATOM 1926 O O . LYS A 1 255 ? -20.578 0.529 -52.824 1.00 87.31 255 LYS A O 1
ATOM 1931 N N . GLY A 1 256 ? -18.692 1.174 -51.802 1.00 83.69 256 GLY A N 1
ATOM 1932 C CA . GLY A 1 256 ? -18.853 0.312 -50.621 1.00 83.69 256 GLY A CA 1
ATOM 1933 C C . GLY A 1 256 ? -20.012 0.693 -49.683 1.00 83.69 256 GLY A C 1
ATOM 1934 O O . GLY A 1 256 ? -20.298 -0.057 -48.756 1.00 83.69 256 GLY A O 1
ATOM 1935 N N . LYS A 1 257 ? -20.676 1.836 -49.913 1.00 82.00 257 LYS A N 1
ATOM 1936 C CA . LYS A 1 257 ? -21.895 2.286 -49.218 1.00 82.00 257 LYS A CA 1
ATOM 1937 C C . LYS A 1 257 ? -23.165 2.190 -50.083 1.00 82.00 257 LYS A C 1
ATOM 1939 O O . LYS A 1 257 ? -24.230 2.555 -49.605 1.00 82.00 257 LYS A O 1
ATOM 1944 N N . GLY A 1 258 ? -23.062 1.724 -51.333 1.00 86.19 258 GLY A N 1
ATOM 1945 C CA . GLY A 1 258 ? -24.197 1.567 -52.253 1.00 86.19 258 GLY A CA 1
ATOM 1946 C C . GLY A 1 258 ? -24.182 2.470 -53.492 1.00 86.19 258 GLY A C 1
ATOM 1947 O O . GLY A 1 258 ? -24.983 2.248 -54.397 1.00 86.19 258 GLY A O 1
ATOM 1948 N N . CYS A 1 259 ? -23.264 3.440 -53.603 1.00 90.19 259 CYS A N 1
ATOM 1949 C CA . CYS A 1 259 ? -23.204 4.297 -54.790 1.00 90.19 259 CYS A CA 1
ATOM 1950 C C . CYS A 1 259 ? -22.717 3.522 -56.030 1.00 90.19 259 CYS A C 1
ATOM 1952 O O . CYS A 1 259 ? -21.544 3.163 -56.132 1.00 90.19 259 CYS A O 1
ATOM 1954 N N . GLN A 1 260 ? -23.602 3.286 -57.000 1.00 90.56 260 GLN A N 1
ATOM 1955 C CA . GLN A 1 260 ? -23.256 2.553 -58.227 1.00 90.56 260 GLN A CA 1
ATOM 1956 C C . GLN A 1 260 ? -22.630 3.435 -59.324 1.00 90.56 260 GLN A C 1
ATOM 1958 O O . GLN A 1 260 ? -22.158 2.911 -60.333 1.00 90.56 260 GLN A O 1
ATOM 1963 N N . HIS A 1 261 ? -22.610 4.758 -59.134 1.00 91.19 261 HIS A N 1
ATOM 1964 C CA . HIS A 1 261 ? -22.151 5.715 -60.139 1.00 91.19 261 HIS A CA 1
ATOM 1965 C C . HIS A 1 261 ? -20.641 5.593 -60.416 1.00 91.19 261 HIS A C 1
ATOM 1967 O O . HIS A 1 261 ? -19.834 5.324 -59.516 1.00 91.19 261 HIS A O 1
ATOM 1973 N N . GLN A 1 262 ? -20.269 5.792 -61.681 1.00 91.31 262 GLN A N 1
ATOM 1974 C CA . GLN A 1 262 ? -18.893 5.713 -62.171 1.00 91.31 262 GLN A CA 1
ATOM 1975 C C . GLN A 1 262 ? -18.540 7.011 -62.913 1.00 91.31 262 GLN A C 1
ATOM 1977 O O . GLN A 1 262 ? -18.572 7.020 -64.143 1.00 91.31 262 GLN A O 1
ATOM 1982 N N . PRO A 1 263 ? -18.275 8.112 -62.182 1.00 91.56 263 PRO A N 1
ATOM 1983 C CA . PRO A 1 263 ? -17.877 9.378 -62.793 1.00 91.56 263 PRO A CA 1
ATOM 1984 C C . PRO A 1 263 ? -16.533 9.229 -63.521 1.00 91.56 263 PRO A C 1
ATOM 1986 O O . PRO A 1 263 ? -15.750 8.316 -63.222 1.00 91.56 263 PRO A O 1
ATOM 1989 N N . LEU A 1 264 ? -16.229 10.145 -64.440 1.00 93.88 264 LEU A N 1
ATOM 1990 C CA . LEU A 1 264 ? -14.878 10.246 -64.993 1.00 93.88 264 LEU A CA 1
ATOM 1991 C C . LEU A 1 264 ? -13.899 10.698 -63.893 1.00 93.88 264 LEU A C 1
ATOM 1993 O O . LEU A 1 264 ? -14.298 11.312 -62.901 1.00 93.88 264 LEU A O 1
ATOM 1997 N N . ALA A 1 265 ? -12.611 10.376 -64.016 1.00 87.25 265 ALA A N 1
ATOM 1998 C CA . ALA A 1 265 ? -11.643 10.635 -62.948 1.00 87.25 265 ALA A CA 1
ATOM 1999 C C . ALA A 1 265 ? -11.498 12.131 -62.590 1.00 87.25 265 ALA A C 1
ATOM 2001 O O . ALA A 1 265 ? -11.320 12.433 -61.408 1.00 87.25 265 ALA A O 1
ATOM 2002 N N . PHE A 1 266 ? -11.672 13.060 -63.544 1.00 88.44 266 PHE A N 1
ATOM 2003 C CA . PHE A 1 266 ? -11.735 14.502 -63.238 1.00 88.44 266 PHE A CA 1
ATOM 2004 C C . PHE A 1 266 ? -13.027 14.909 -62.501 1.00 88.44 266 PHE A C 1
ATOM 2006 O O . PHE A 1 266 ? -13.000 15.740 -61.594 1.00 88.44 266 PHE A O 1
ATOM 2013 N N . GLU A 1 267 ? -14.161 14.287 -62.832 1.00 90.06 267 GLU A N 1
ATOM 2014 C CA . GLU A 1 267 ? -15.466 14.533 -62.199 1.00 90.06 267 GLU A CA 1
ATOM 2015 C C . GLU A 1 267 ? -15.568 13.900 -60.806 1.00 90.06 267 GLU A C 1
ATOM 2017 O O . GLU A 1 267 ? -16.390 14.309 -59.986 1.00 90.06 267 GLU A O 1
ATOM 2022 N N . ALA A 1 268 ? -14.738 12.897 -60.511 1.00 87.75 268 ALA A N 1
ATOM 2023 C CA . ALA A 1 268 ? -14.846 12.062 -59.319 1.00 87.75 268 ALA A CA 1
ATOM 2024 C C . ALA A 1 268 ? -14.815 12.847 -57.999 1.00 87.75 268 ALA A C 1
ATOM 2026 O O . ALA A 1 268 ? -15.469 12.435 -57.039 1.00 87.75 268 ALA A O 1
ATOM 2027 N N . GLN A 1 269 ? -14.113 13.985 -57.944 1.00 86.50 269 GLN A N 1
ATOM 2028 C CA . GLN A 1 269 ? -14.131 14.876 -56.777 1.00 86.50 269 GLN A CA 1
ATOM 2029 C C . GLN A 1 269 ? -15.454 15.645 -56.651 1.00 86.50 269 GLN A C 1
ATOM 2031 O O . GLN A 1 269 ? -16.015 15.710 -55.557 1.00 86.50 269 GLN A O 1
ATOM 2036 N N . GLN A 1 270 ? -15.988 16.172 -57.759 1.00 89.06 270 GLN A N 1
ATOM 2037 C CA . GLN A 1 270 ? -17.282 16.863 -57.777 1.00 89.06 270 GLN A CA 1
ATOM 2038 C C . GLN A 1 270 ? -18.416 15.893 -57.427 1.00 89.06 270 GLN A C 1
ATOM 2040 O O . GLN A 1 270 ? -19.232 16.179 -56.550 1.00 89.06 270 GLN A O 1
ATOM 2045 N N . HIS A 1 271 ? -18.407 14.695 -58.020 1.00 91.69 271 HIS A N 1
ATOM 2046 C CA . HIS A 1 271 ? -19.339 13.637 -57.653 1.00 91.69 271 HIS A CA 1
ATOM 2047 C C . HIS A 1 271 ? -19.186 13.237 -56.180 1.00 91.69 271 HIS A C 1
ATOM 2049 O O . HIS A 1 271 ? -20.193 13.115 -55.498 1.00 91.69 271 HIS A O 1
ATOM 2055 N N . ALA A 1 272 ? -17.971 13.075 -55.641 1.00 87.38 272 ALA A N 1
ATOM 2056 C CA . ALA A 1 272 ? -17.791 12.748 -54.222 1.00 87.38 272 ALA A CA 1
ATOM 2057 C C . ALA A 1 272 ? -18.330 13.844 -53.277 1.00 87.38 272 ALA A C 1
ATOM 2059 O O . ALA A 1 272 ? -18.884 13.518 -52.226 1.00 87.38 272 ALA A O 1
ATOM 2060 N N . ALA A 1 273 ? -18.224 15.121 -53.657 1.00 87.50 273 ALA A N 1
ATOM 2061 C CA . ALA A 1 273 ? -18.815 16.234 -52.913 1.00 87.50 273 ALA A CA 1
ATOM 2062 C C . ALA A 1 273 ? -20.356 16.257 -52.995 1.00 87.50 273 ALA A C 1
ATOM 2064 O O . ALA A 1 273 ? -21.014 16.575 -52.005 1.00 87.50 273 ALA A O 1
ATOM 2065 N N . ALA A 1 274 ? -20.933 15.883 -54.142 1.00 88.12 274 ALA A N 1
ATOM 2066 C CA . ALA A 1 274 ? -22.380 15.855 -54.367 1.00 88.12 274 ALA A CA 1
ATOM 2067 C C . ALA A 1 274 ? -23.072 14.549 -53.918 1.00 88.12 274 ALA A C 1
ATOM 2069 O O . ALA A 1 274 ? -24.269 14.561 -53.651 1.00 88.12 274 ALA A O 1
ATOM 2070 N N . CYS A 1 275 ? -22.341 13.435 -53.809 1.00 90.38 275 CYS A N 1
ATOM 2071 C CA . CYS A 1 275 ? -22.888 12.083 -53.662 1.00 90.38 275 CYS A CA 1
ATOM 2072 C C . CYS A 1 275 ? -23.793 11.923 -52.432 1.00 90.38 275 CYS A C 1
ATOM 2074 O O . CYS A 1 275 ? -23.389 12.241 -51.310 1.00 90.38 275 CYS A O 1
ATOM 2076 N N . ASP A 1 276 ? -24.967 11.320 -52.621 1.00 89.31 276 ASP A N 1
ATOM 2077 C CA . ASP A 1 276 ? -25.931 11.017 -51.553 1.00 89.31 276 ASP A CA 1
ATOM 2078 C C . ASP A 1 276 ? -25.403 10.023 -50.508 1.00 89.31 276 ASP A C 1
ATOM 2080 O O . ASP A 1 276 ? -25.854 9.998 -49.366 1.00 89.31 276 ASP A O 1
ATOM 2084 N N . PHE A 1 277 ? -24.404 9.221 -50.881 1.00 89.56 277 PHE A N 1
ATOM 2085 C CA . PHE A 1 277 ? -23.760 8.233 -50.013 1.00 89.56 277 PHE A CA 1
ATOM 2086 C C . PHE A 1 277 ? -22.547 8.797 -49.246 1.00 89.56 277 PHE A C 1
ATOM 2088 O O . PHE A 1 277 ? -21.894 8.069 -48.484 1.00 89.56 277 PHE A O 1
ATOM 2095 N N . ARG A 1 278 ? -22.230 10.093 -49.409 1.00 90.50 278 ARG A N 1
ATOM 2096 C CA . ARG A 1 278 ? -21.189 10.754 -48.609 1.00 90.50 278 ARG A CA 1
ATOM 2097 C C . ARG A 1 278 ? -21.612 10.803 -47.133 1.00 90.50 278 ARG A C 1
ATOM 2099 O O . ARG A 1 278 ? -22.792 11.017 -46.860 1.00 90.50 278 ARG A O 1
ATOM 2106 N N . PRO A 1 279 ? -20.696 10.579 -46.172 1.00 89.06 279 PRO A N 1
ATOM 2107 C CA . PRO A 1 279 ? -20.996 10.794 -44.761 1.00 89.06 279 PRO A CA 1
ATOM 2108 C C . PRO A 1 279 ? -21.260 12.283 -44.499 1.00 89.06 279 PRO A C 1
ATOM 2110 O O . PRO A 1 279 ? -20.478 13.132 -44.924 1.00 89.06 279 PRO A O 1
ATOM 2113 N N . VAL A 1 280 ? -22.334 12.585 -43.776 1.00 88.69 280 VAL A N 1
ATOM 2114 C CA . VAL A 1 280 ? -22.689 13.934 -43.309 1.00 88.69 280 VAL A CA 1
ATOM 2115 C C . VAL A 1 280 ? -22.819 13.873 -41.780 1.00 88.69 280 VAL A C 1
ATOM 2117 O O . VAL A 1 280 ? -23.339 12.876 -41.274 1.00 88.69 280 VAL A O 1
ATOM 2120 N N . PRO A 1 281 ? -22.325 14.861 -41.010 1.00 87.31 281 PRO A N 1
ATOM 2121 C CA . PRO A 1 281 ? -22.563 14.901 -39.567 1.00 87.31 281 PRO A CA 1
ATOM 2122 C C . PRO A 1 281 ? -24.064 14.980 -39.258 1.00 87.31 281 PRO A C 1
ATOM 2124 O O . PRO A 1 281 ? -24.814 15.662 -39.953 1.00 87.31 281 PRO A O 1
ATOM 2127 N N . CYS A 1 282 ? -24.509 14.292 -38.204 1.00 88.06 282 CYS A N 1
ATOM 2128 C CA . CYS A 1 282 ? -25.868 14.460 -37.697 1.00 88.06 282 CYS A CA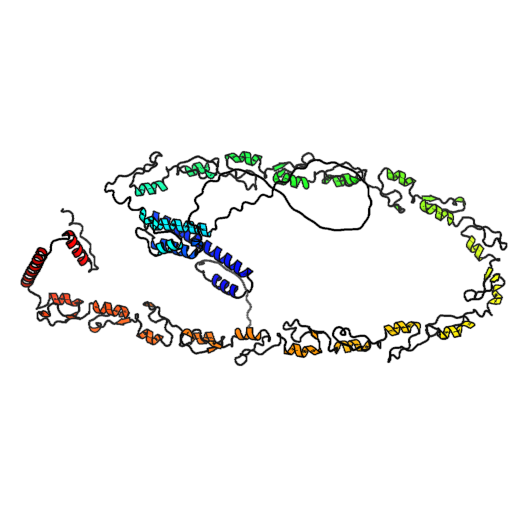 1
ATOM 2129 C C . CYS A 1 282 ? -26.082 15.902 -37.198 1.00 88.06 282 CYS A C 1
ATOM 2131 O O . CYS A 1 282 ? -25.189 16.489 -36.593 1.00 88.06 282 CYS A O 1
ATOM 2133 N N . GLN A 1 283 ? -27.290 16.438 -37.392 1.00 88.12 283 GLN A N 1
ATOM 2134 C CA . GLN A 1 283 ? -27.701 17.763 -36.905 1.00 88.12 283 GLN A CA 1
ATOM 2135 C C . GLN A 1 283 ? -27.780 17.887 -35.369 1.00 88.12 283 GLN A C 1
ATOM 2137 O O . GLN A 1 283 ? -27.987 18.982 -34.857 1.00 88.12 283 GLN A O 1
ATOM 2142 N N . HIS A 1 284 ? -27.692 16.774 -34.635 1.00 87.50 284 HIS A N 1
ATOM 2143 C CA . HIS A 1 284 ? -27.742 16.764 -33.175 1.00 87.50 284 HIS A CA 1
ATOM 2144 C C . HIS A 1 284 ? -26.327 16.762 -32.602 1.00 87.50 284 HIS A C 1
ATOM 2146 O O . HIS A 1 284 ? -25.562 15.818 -32.831 1.00 87.50 284 HIS A O 1
ATOM 2152 N N . ASP A 1 285 ? -26.009 17.792 -31.817 1.00 74.06 285 ASP A N 1
ATOM 2153 C CA . ASP A 1 285 ? -24.726 17.912 -31.130 1.00 74.06 285 ASP A CA 1
ATOM 2154 C C . ASP A 1 285 ? -24.363 16.642 -30.352 1.00 74.06 285 ASP A C 1
ATOM 2156 O O . ASP A 1 285 ? -25.204 15.965 -29.757 1.00 74.06 285 ASP A O 1
ATOM 2160 N N . GLN A 1 286 ? -23.064 16.335 -30.339 1.00 82.38 286 GLN A N 1
ATOM 2161 C CA . GLN A 1 286 ? -22.469 15.162 -29.685 1.00 82.38 286 GLN A CA 1
ATOM 2162 C C . GLN A 1 286 ? -22.863 13.794 -30.279 1.00 82.38 286 GLN A C 1
ATOM 2164 O O . GLN A 1 286 ? -22.344 12.778 -29.810 1.00 82.38 286 GLN A O 1
ATOM 2169 N N . CYS A 1 287 ? -23.702 13.724 -31.320 1.00 86.25 287 CYS A N 1
ATOM 2170 C CA . CYS A 1 287 ? -23.977 12.461 -32.002 1.00 86.25 287 CYS A CA 1
ATOM 2171 C C . CYS A 1 287 ? -22.742 11.984 -32.804 1.00 86.25 287 CYS A C 1
ATOM 2173 O O . CYS A 1 287 ? -22.305 12.677 -33.724 1.00 86.25 287 CYS A O 1
ATOM 2175 N N . PRO A 1 288 ? -22.181 10.790 -32.525 1.00 85.38 288 PRO A N 1
ATOM 2176 C CA . PRO A 1 288 ? -20.986 10.291 -33.213 1.00 85.38 288 PRO A CA 1
ATOM 2177 C C . PRO A 1 288 ? -21.289 9.635 -34.572 1.00 85.38 288 PRO A C 1
ATOM 2179 O O . PRO A 1 288 ? -20.377 9.133 -35.231 1.00 85.38 288 PRO A O 1
ATOM 2182 N N . VAL A 1 289 ? -22.560 9.569 -34.980 1.00 87.19 289 VAL A N 1
ATOM 2183 C CA . VAL A 1 289 ? -22.989 8.888 -36.206 1.00 87.19 289 VAL A CA 1
ATOM 2184 C C . VAL A 1 289 ? -22.948 9.865 -37.379 1.00 87.19 289 VAL A C 1
ATOM 2186 O O . VAL A 1 289 ? -23.550 10.935 -37.337 1.00 87.19 289 VAL A O 1
ATOM 2189 N N . GLN A 1 290 ? -22.261 9.465 -38.449 1.00 88.94 290 GLN A N 1
ATOM 2190 C CA . GLN A 1 290 ? -22.270 10.162 -39.735 1.00 88.94 290 GLN A CA 1
ATOM 2191 C C . GLN A 1 290 ? -23.079 9.342 -40.754 1.00 88.94 290 GLN A C 1
ATOM 2193 O O . GLN A 1 290 ? -22.492 8.505 -41.458 1.00 88.94 290 GLN A O 1
ATOM 2198 N N . PRO A 1 291 ? -24.417 9.503 -40.813 1.00 87.62 291 PRO A N 1
ATOM 2199 C CA . PRO A 1 291 ? -25.234 8.860 -41.838 1.00 87.62 291 PRO A CA 1
ATOM 2200 C C . PRO A 1 291 ? -24.803 9.288 -43.250 1.00 87.62 291 PRO A C 1
ATOM 2202 O O . PRO A 1 291 ? -24.097 10.279 -43.450 1.00 87.62 291 PRO A O 1
ATOM 2205 N N . CYS A 1 292 ? -25.227 8.521 -44.251 1.00 88.69 292 CYS A N 1
ATOM 2206 C CA . CYS A 1 292 ? -25.189 8.967 -45.644 1.00 88.69 292 CYS A CA 1
ATOM 2207 C C . CYS A 1 292 ? -26.123 10.176 -45.816 1.00 88.69 292 CYS A C 1
ATOM 2209 O O . CYS A 1 292 ? -27.135 10.239 -45.124 1.00 88.69 292 CYS A O 1
ATOM 2211 N N . ALA A 1 293 ? -25.814 11.114 -46.715 1.00 87.81 293 ALA A N 1
ATOM 2212 C CA . ALA A 1 293 ? -26.598 12.340 -46.911 1.00 87.81 293 ALA A CA 1
ATOM 2213 C C . ALA A 1 293 ? -28.102 12.074 -47.134 1.00 87.81 293 ALA A C 1
ATOM 2215 O O . ALA A 1 293 ? -28.934 12.748 -46.531 1.00 87.81 293 ALA A O 1
ATOM 2216 N N . ASN A 1 294 ? -28.452 11.043 -47.911 1.00 87.31 294 ASN A N 1
ATOM 2217 C CA . ASN A 1 294 ? -29.842 10.601 -48.103 1.00 87.31 294 ASN A CA 1
ATOM 2218 C C . ASN A 1 294 ? -30.516 10.047 -46.831 1.00 87.31 294 ASN A C 1
ATOM 2220 O O . ASN A 1 294 ? -31.721 10.201 -46.665 1.00 87.31 294 ASN A O 1
ATOM 2224 N N . ALA A 1 295 ? -29.749 9.458 -45.914 1.00 87.25 295 ALA A N 1
ATOM 2225 C CA . ALA A 1 295 ? -30.226 8.886 -44.654 1.00 87.25 295 ALA A CA 1
ATOM 2226 C C . ALA A 1 295 ? -30.149 9.864 -43.459 1.00 87.25 295 ALA A C 1
ATOM 2228 O O . ALA A 1 295 ? -30.418 9.469 -42.323 1.00 87.25 295 ALA A O 1
ATOM 2229 N N . VAL A 1 296 ? -29.774 11.137 -43.669 1.00 88.38 296 VAL A N 1
ATOM 2230 C CA . VAL A 1 296 ? -29.686 12.143 -42.587 1.00 88.38 296 VAL A CA 1
ATOM 2231 C C . VAL A 1 296 ? -31.047 12.369 -41.926 1.00 88.38 296 VAL A C 1
ATOM 2233 O O . VAL A 1 296 ? -31.109 12.434 -40.701 1.00 88.38 296 VAL A O 1
ATOM 2236 N N . ALA A 1 297 ? -32.127 12.455 -42.710 1.00 85.25 297 ALA A N 1
ATOM 2237 C CA . ALA A 1 297 ? -33.473 12.722 -42.198 1.00 85.25 297 ALA A CA 1
ATOM 2238 C C . ALA A 1 297 ? -34.023 11.553 -41.360 1.00 85.25 297 ALA A C 1
ATOM 2240 O O . ALA A 1 297 ? -34.486 11.761 -40.238 1.00 85.25 297 ALA A O 1
ATOM 2241 N N . GLU A 1 298 ? -33.898 10.321 -41.863 1.00 85.88 298 GLU A N 1
ATOM 2242 C CA . GLU A 1 298 ? -34.266 9.095 -41.139 1.00 85.88 298 GLU A CA 1
ATOM 2243 C C . GLU A 1 298 ? -33.456 8.970 -39.841 1.00 85.88 298 GLU A C 1
ATOM 2245 O 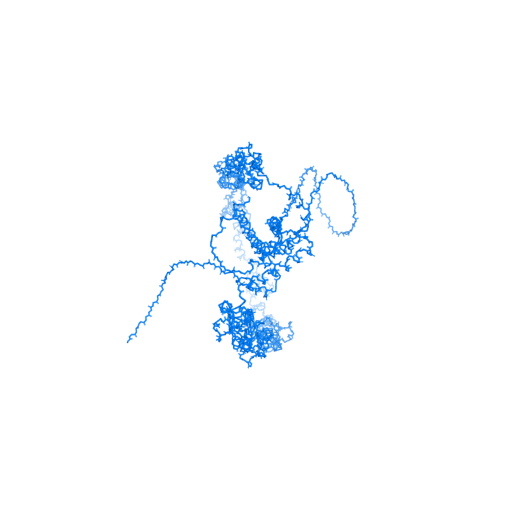O . GLU A 1 298 ? -34.015 8.818 -38.753 1.00 85.88 298 GLU A O 1
ATOM 2250 N N . HIS A 1 299 ? -32.132 9.148 -39.926 1.00 88.75 299 HIS A N 1
ATOM 2251 C CA . HIS A 1 299 ? -31.276 9.119 -38.748 1.00 88.75 299 HIS A CA 1
ATOM 2252 C C . HIS A 1 299 ? -31.618 10.230 -37.746 1.00 88.75 299 HIS A C 1
ATOM 2254 O O . HIS A 1 299 ? -31.564 9.983 -36.546 1.00 88.75 299 HIS A O 1
ATOM 2260 N N . ALA A 1 300 ? -31.986 11.436 -38.190 1.00 86.00 300 ALA A N 1
ATOM 2261 C CA . ALA A 1 300 ? -32.418 12.514 -37.302 1.00 86.00 300 ALA A CA 1
ATOM 2262 C C . ALA A 1 300 ? -33.720 12.156 -36.561 1.00 86.00 300 ALA A C 1
ATOM 2264 O O . ALA A 1 300 ? -33.807 12.383 -35.351 1.00 86.00 300 ALA A O 1
ATOM 2265 N N . ALA A 1 301 ? -34.684 11.534 -37.247 1.00 85.56 301 ALA A N 1
ATOM 2266 C CA . ALA A 1 301 ? -35.937 11.065 -36.655 1.00 85.56 301 ALA A CA 1
ATOM 2267 C C . ALA A 1 301 ? -35.734 9.941 -35.617 1.00 85.56 301 ALA A C 1
ATOM 2269 O O . ALA A 1 301 ? -36.484 9.869 -34.643 1.00 85.56 301 ALA A O 1
ATOM 2270 N N . GLU A 1 302 ? -34.697 9.113 -35.763 1.00 87.25 302 GLU A N 1
ATOM 2271 C CA . GLU A 1 302 ? -34.344 8.056 -34.799 1.00 87.25 302 GLU A CA 1
ATOM 2272 C C . GLU A 1 302 ? -33.206 8.436 -33.832 1.00 87.25 302 GLU A C 1
ATOM 2274 O O . GLU A 1 302 ? -32.841 7.651 -32.952 1.00 87.25 302 GLU A O 1
ATOM 2279 N N . CYS A 1 303 ? -32.629 9.636 -33.960 1.00 88.25 303 CYS A N 1
ATOM 2280 C CA . CYS A 1 303 ? -31.367 9.964 -33.307 1.00 88.25 303 CYS A CA 1
ATOM 2281 C C . CYS A 1 303 ? -31.484 9.903 -31.782 1.00 88.25 303 CYS A C 1
ATOM 2283 O O . CYS A 1 303 ? -32.250 10.642 -31.165 1.00 88.25 303 CYS A O 1
ATOM 2285 N N . GLN A 1 304 ? -30.644 9.084 -31.151 1.00 86.94 304 GLN A N 1
ATOM 2286 C CA . GLN A 1 304 ? -30.579 8.957 -29.694 1.00 86.94 304 GLN A CA 1
ATOM 2287 C C . GLN A 1 304 ? -30.241 10.278 -28.973 1.00 86.94 304 GLN A C 1
ATOM 2289 O O . GLN A 1 304 ? -30.580 10.435 -27.800 1.00 86.94 304 GLN A O 1
ATOM 2294 N N . TYR A 1 305 ? -29.617 11.229 -29.674 1.00 87.88 305 TYR A N 1
ATOM 2295 C CA . TYR A 1 305 ? -29.209 12.539 -29.161 1.00 87.88 305 TYR A CA 1
ATOM 2296 C C . TYR A 1 305 ? -30.260 13.641 -29.369 1.00 87.88 305 TYR A C 1
ATOM 2298 O O . TYR A 1 305 ? -30.099 14.726 -28.813 1.00 87.88 305 TYR A O 1
ATOM 2306 N N . ARG A 1 306 ? -31.352 13.381 -30.110 1.00 91.31 306 ARG A N 1
ATOM 2307 C CA . ARG A 1 306 ? -32.446 14.355 -30.257 1.00 91.31 306 ARG A CA 1
ATOM 2308 C C . ARG A 1 306 ? -33.050 14.689 -28.893 1.00 91.31 306 ARG A C 1
ATOM 2310 O O . ARG A 1 306 ? -33.156 13.809 -28.032 1.00 91.31 306 ARG A O 1
ATOM 2317 N N . GLN A 1 307 ? -33.461 15.938 -28.708 1.00 90.44 307 GLN A N 1
ATOM 2318 C CA . GLN A 1 307 ? -34.192 16.340 -27.510 1.00 90.44 307 GLN A CA 1
ATOM 2319 C C . GLN A 1 307 ? -35.644 15.848 -27.578 1.00 90.44 307 GLN A C 1
ATOM 2321 O O . GLN A 1 307 ? -36.268 15.863 -28.638 1.00 90.44 307 GLN A O 1
ATOM 2326 N N . VAL A 1 308 ? -36.163 15.387 -26.443 1.00 91.62 308 VAL A N 1
ATOM 2327 C CA . VAL A 1 308 ? -37.547 14.944 -26.240 1.00 91.62 308 VAL A CA 1
ATOM 2328 C C . VAL A 1 308 ? -38.008 15.360 -24.844 1.00 91.62 308 VAL A C 1
ATOM 2330 O O . VAL A 1 308 ? -37.202 15.400 -23.914 1.00 91.62 308 VAL A O 1
ATOM 2333 N N . ALA A 1 309 ? -39.301 15.629 -24.678 1.00 92.56 309 ALA A N 1
ATOM 2334 C CA . ALA A 1 309 ? -39.869 15.957 -23.373 1.00 92.56 309 ALA A CA 1
ATOM 2335 C C . ALA A 1 309 ? -39.740 14.795 -22.371 1.00 92.56 309 ALA A C 1
ATOM 2337 O O . ALA A 1 309 ? -39.729 13.612 -22.744 1.00 92.56 309 ALA A O 1
ATOM 2338 N N . CYS A 1 310 ? -39.658 15.130 -21.085 1.00 91.56 310 CYS A N 1
ATOM 2339 C CA . CYS A 1 310 ? -39.629 14.178 -19.979 1.00 91.56 310 CYS A CA 1
ATOM 2340 C C . CYS A 1 310 ? -40.808 13.176 -20.014 1.00 91.56 310 CYS A C 1
ATOM 2342 O O . CYS A 1 310 ? -41.876 13.447 -20.553 1.00 91.56 310 CYS A O 1
ATOM 2344 N N . LEU A 1 311 ? -40.641 11.997 -19.402 1.00 89.88 311 LEU A N 1
ATOM 2345 C CA . LEU A 1 311 ? -41.747 11.045 -19.186 1.00 89.88 311 LEU A CA 1
ATOM 2346 C C . LEU A 1 311 ? -42.825 11.576 -18.218 1.00 89.88 311 LEU A C 1
ATOM 2348 O O . LEU A 1 311 ? -43.930 11.044 -18.190 1.00 89.88 311 LEU A O 1
ATOM 2352 N N . HIS A 1 312 ? -42.511 12.621 -17.444 1.00 92.12 312 HIS A N 1
ATOM 2353 C CA . HIS A 1 312 ? -43.391 13.255 -16.454 1.00 92.12 312 HIS A CA 1
ATOM 2354 C C . HIS A 1 312 ? -43.832 14.668 -16.877 1.00 92.12 312 HIS A C 1
ATOM 2356 O O . HIS A 1 312 ? -44.193 15.483 -16.031 1.00 92.12 312 HIS A O 1
ATOM 2362 N N . GLU A 1 313 ? -43.814 14.963 -18.180 1.00 91.12 313 GLU A N 1
ATOM 2363 C CA . GLU A 1 313 ? -44.332 16.205 -18.782 1.00 91.12 313 GLU A CA 1
ATOM 2364 C C . GLU A 1 313 ? -45.762 16.511 -18.300 1.00 91.12 313 GLU A C 1
ATOM 2366 O O . GLU A 1 313 ? -46.018 17.574 -17.741 1.00 91.12 313 GLU A O 1
ATOM 2371 N N . ALA A 1 314 ? -46.655 15.513 -18.336 1.00 86.88 314 ALA A N 1
ATOM 2372 C CA . ALA A 1 314 ? -48.029 15.594 -17.821 1.00 86.88 314 ALA A CA 1
ATOM 2373 C C . ALA A 1 314 ? -48.153 15.789 -16.287 1.00 86.88 314 ALA A C 1
ATOM 2375 O O . ALA A 1 314 ? -49.262 15.853 -15.761 1.00 86.88 314 ALA A O 1
ATOM 2376 N N . ARG A 1 315 ? -47.032 15.863 -15.553 1.00 85.50 315 ARG A N 1
ATOM 2377 C CA . ARG A 1 315 ? -46.957 16.238 -14.128 1.00 85.50 315 ARG A CA 1
ATOM 2378 C C . ARG A 1 315 ? -46.233 17.577 -13.898 1.00 85.50 315 ARG A C 1
ATOM 2380 O O . ARG A 1 315 ? -45.985 17.918 -12.746 1.00 85.50 315 ARG A O 1
ATOM 2387 N N . GLY A 1 316 ? -45.906 18.324 -14.957 1.00 88.75 316 GLY A N 1
ATOM 2388 C CA . GLY A 1 316 ? -45.236 19.630 -14.892 1.00 88.75 316 GLY A CA 1
ATOM 2389 C C . GLY A 1 316 ? -43.722 19.606 -15.134 1.00 88.75 316 GLY A C 1
ATOM 2390 O O . GLY A 1 316 ? -43.040 20.560 -14.773 1.00 88.75 316 GLY A O 1
ATOM 2391 N N . CYS A 1 317 ? -43.164 18.534 -15.714 1.00 90.75 317 CYS A N 1
ATOM 2392 C CA . CYS A 1 317 ? -41.738 18.494 -16.051 1.00 90.75 317 CYS A CA 1
ATOM 2393 C C . CYS A 1 317 ? -41.456 19.001 -17.473 1.00 90.75 317 CYS A C 1
ATOM 2395 O O . CYS A 1 317 ? -41.519 18.238 -18.435 1.00 90.75 317 CYS A O 1
ATOM 2397 N N . GLU A 1 318 ? -41.071 20.271 -17.578 1.00 91.56 318 GLU A N 1
ATOM 2398 C CA . GLU A 1 318 ? -40.730 20.960 -18.836 1.00 91.56 318 GLU A CA 1
ATOM 2399 C C . GLU A 1 318 ? -39.310 20.638 -19.368 1.00 91.56 318 GLU A C 1
ATOM 2401 O O . GLU A 1 318 ? -38.871 21.205 -20.367 1.00 91.56 318 GLU A O 1
ATOM 2406 N N . GLU A 1 319 ? -38.555 19.737 -18.722 1.00 90.38 319 GLU A N 1
ATOM 2407 C CA . GLU A 1 319 ? -37.162 19.452 -19.102 1.00 90.38 319 GLU A CA 1
ATOM 2408 C C . GLU A 1 319 ? -37.074 18.649 -20.415 1.00 90.38 319 GLU A C 1
ATOM 2410 O O . GLU A 1 319 ? -37.494 17.488 -20.501 1.00 90.38 319 GLU A O 1
ATOM 2415 N N . LEU A 1 320 ? -36.465 19.265 -21.433 1.00 91.75 320 LEU A N 1
ATOM 2416 C CA . LEU A 1 320 ? -36.077 18.614 -22.683 1.00 91.75 320 LEU A CA 1
ATOM 2417 C C . LEU A 1 320 ? -34.768 17.840 -22.495 1.00 91.75 320 LEU A C 1
ATOM 2419 O O . LEU A 1 320 ? -33.708 18.413 -22.243 1.00 91.75 320 LEU A O 1
ATOM 2423 N N . VAL A 1 321 ? -34.828 16.520 -22.669 1.00 90.38 321 VAL A N 1
ATOM 2424 C CA . VAL A 1 321 ? -33.702 15.603 -22.442 1.00 90.38 321 VAL A CA 1
ATOM 2425 C C . VAL A 1 321 ? -33.332 14.847 -23.711 1.00 90.38 321 VAL A C 1
ATOM 2427 O O . VAL A 1 321 ? -34.176 14.577 -24.561 1.00 90.38 321 VAL A O 1
ATOM 2430 N N . CYS A 1 322 ? -32.064 14.455 -23.852 1.00 89.50 322 CYS A N 1
ATOM 2431 C CA . CYS A 1 322 ? -31.645 13.582 -24.951 1.00 89.50 322 CYS A CA 1
ATOM 2432 C C . CYS A 1 322 ? -32.421 12.257 -24.894 1.00 89.50 322 CYS A C 1
ATOM 2434 O O . CYS A 1 322 ? -32.529 11.664 -23.817 1.00 89.50 322 CYS A O 1
ATOM 2436 N N . ALA A 1 323 ? -32.903 11.747 -26.029 1.00 87.19 323 ALA A N 1
ATOM 2437 C CA . ALA A 1 323 ? -33.742 10.546 -26.070 1.00 87.19 323 ALA A CA 1
ATOM 2438 C C . ALA A 1 323 ? -33.112 9.325 -25.363 1.00 87.19 323 ALA A C 1
ATOM 2440 O O . ALA A 1 323 ? -33.818 8.604 -24.658 1.00 87.19 323 ALA A O 1
ATOM 2441 N N . TYR A 1 324 ? -31.787 9.140 -25.441 1.00 86.56 324 TYR A N 1
ATOM 2442 C CA . TYR A 1 324 ? -31.079 8.076 -24.708 1.00 86.56 324 TYR A CA 1
ATOM 2443 C C . TYR A 1 324 ? -31.076 8.245 -23.179 1.00 86.56 324 TYR A C 1
ATOM 2445 O O . TYR A 1 324 ? -30.966 7.262 -22.448 1.00 86.56 324 TYR A O 1
ATOM 2453 N N . ARG A 1 325 ? -31.212 9.480 -22.680 1.00 89.19 325 ARG A N 1
ATOM 2454 C CA . ARG A 1 325 ? -31.321 9.794 -21.248 1.00 89.19 325 ARG A CA 1
ATOM 2455 C C . ARG A 1 325 ? -32.764 9.837 -20.750 1.00 89.19 325 ARG A C 1
ATOM 2457 O O . ARG A 1 325 ? -32.948 9.918 -19.542 1.00 89.19 325 ARG A O 1
ATOM 2464 N N . ARG A 1 326 ? -33.780 9.759 -21.622 1.00 91.94 326 ARG A N 1
ATOM 2465 C CA . ARG A 1 326 ? -35.197 9.955 -21.252 1.00 91.94 326 ARG A CA 1
ATOM 2466 C C . ARG A 1 326 ? -35.656 9.051 -20.100 1.00 91.94 326 ARG A C 1
ATOM 2468 O O . ARG A 1 326 ? -36.344 9.516 -19.197 1.00 91.94 326 ARG A O 1
ATOM 2475 N N . VAL A 1 327 ? -35.230 7.785 -20.106 1.00 87.12 327 VAL A N 1
ATOM 2476 C CA . VAL A 1 327 ? -35.521 6.818 -19.029 1.00 87.12 327 VAL A CA 1
ATOM 2477 C C . VAL A 1 327 ? -34.761 7.174 -17.747 1.00 87.12 327 VAL A C 1
ATOM 2479 O O . VAL A 1 327 ? -35.375 7.285 -16.693 1.00 87.12 327 VAL A O 1
ATOM 2482 N N . ALA A 1 328 ? -33.454 7.440 -17.843 1.00 87.75 328 ALA A N 1
ATOM 2483 C CA . ALA A 1 328 ? -32.610 7.776 -16.694 1.00 87.75 328 ALA A CA 1
ATOM 2484 C C . ALA A 1 328 ? -33.024 9.093 -16.007 1.00 87.75 328 ALA A C 1
ATOM 2486 O O . ALA A 1 328 ? -33.100 9.142 -14.783 1.00 87.75 328 ALA A O 1
ATOM 2487 N N . HIS A 1 329 ? -33.367 10.140 -16.771 1.00 91.38 329 HIS A N 1
ATOM 2488 C CA . HIS A 1 329 ? -34.009 11.337 -16.216 1.00 91.38 329 HIS A CA 1
ATOM 2489 C C . HIS A 1 329 ? -35.347 10.956 -15.563 1.00 91.38 329 HIS A C 1
ATOM 2491 O O . HIS A 1 329 ? -35.613 11.371 -14.443 1.00 91.38 329 HIS A O 1
ATOM 2497 N N . GLY A 1 330 ? -36.176 10.128 -16.212 1.00 87.75 330 GLY A N 1
ATOM 2498 C CA . GLY A 1 330 ? -37.457 9.667 -15.663 1.00 87.75 330 GLY A CA 1
ATOM 2499 C C . GLY A 1 330 ? -37.360 8.976 -14.293 1.00 87.75 330 GLY A C 1
ATOM 2500 O O . GLY A 1 330 ? -38.325 9.028 -13.528 1.00 87.75 330 GLY A O 1
ATOM 2501 N N . GLU A 1 331 ? -36.209 8.389 -13.953 1.00 88.94 331 GLU A N 1
ATOM 2502 C CA . GLU A 1 331 ? -35.925 7.831 -12.627 1.00 88.94 331 GLU A CA 1
ATOM 2503 C C . GLU A 1 331 ? -35.539 8.892 -11.582 1.00 88.94 331 GLU A C 1
ATOM 2505 O O . GLU A 1 331 ? -35.924 8.739 -10.423 1.00 88.94 331 GLU A O 1
ATOM 2510 N N . VAL A 1 332 ? -34.830 9.964 -11.956 1.00 89.00 332 VAL A N 1
ATOM 2511 C CA . VAL A 1 332 ? -34.373 11.030 -11.028 1.00 89.00 332 VAL A CA 1
ATOM 2512 C C . VAL A 1 332 ? -35.234 12.303 -11.046 1.00 89.00 332 VAL A C 1
ATOM 2514 O O . VAL A 1 332 ? -34.996 13.223 -10.267 1.00 89.00 332 VAL A O 1
ATOM 2517 N N . CYS A 1 333 ? -36.236 12.364 -11.922 1.00 90.94 333 CYS A N 1
ATOM 2518 C CA . CYS A 1 333 ? -37.095 13.524 -12.135 1.00 90.94 333 CYS A CA 1
ATOM 2519 C C . CYS A 1 333 ? -37.832 13.953 -10.846 1.00 90.94 333 CYS A C 1
ATOM 2521 O O . CYS A 1 333 ? -38.541 13.129 -10.258 1.00 90.94 333 CYS A O 1
ATOM 2523 N N . PRO A 1 334 ? -37.792 15.242 -10.446 1.00 88.56 334 PRO A N 1
ATOM 2524 C CA . PRO A 1 334 ? -38.549 15.748 -9.294 1.00 88.56 334 PRO A CA 1
ATOM 2525 C C . PRO A 1 334 ? -40.067 15.526 -9.382 1.00 88.56 334 PRO A C 1
ATOM 2527 O O . PRO A 1 334 ? -40.740 15.455 -8.354 1.00 88.56 334 PRO A O 1
ATOM 2530 N N . PHE A 1 335 ? -40.600 15.392 -10.601 1.00 91.12 335 PHE A N 1
ATOM 2531 C CA . PHE A 1 335 ? -42.023 15.187 -10.886 1.00 91.12 335 PHE A CA 1
ATOM 2532 C C . PHE A 1 335 ? -42.455 13.711 -10.900 1.00 91.12 335 PHE A C 1
ATOM 2534 O O . PHE A 1 335 ? -43.652 13.423 -10.983 1.00 91.12 335 PHE A O 1
ATOM 2541 N N . ARG A 1 336 ? -41.504 12.771 -10.776 1.00 92.25 336 ARG A N 1
ATOM 2542 C CA . ARG A 1 336 ? -41.772 11.326 -10.746 1.00 92.25 336 ARG A CA 1
ATOM 2543 C C . ARG A 1 336 ? -42.756 10.986 -9.616 1.00 92.25 336 ARG A C 1
ATOM 2545 O O . ARG A 1 336 ? -42.544 11.462 -8.496 1.00 92.25 336 ARG A O 1
ATOM 2552 N N . PRO A 1 337 ? -43.787 10.150 -9.852 1.00 90.81 337 PRO A N 1
ATOM 2553 C CA . PRO A 1 337 ? -44.608 9.617 -8.772 1.00 90.81 337 PRO A CA 1
ATOM 2554 C C . PRO A 1 337 ? -43.749 8.860 -7.757 1.00 90.81 337 PRO A C 1
ATOM 2556 O O . PRO A 1 337 ? -42.871 8.064 -8.113 1.00 90.81 337 PRO A O 1
ATOM 2559 N N . VAL A 1 338 ? -44.046 9.081 -6.482 1.00 90.25 338 VAL A N 1
ATOM 2560 C CA . VAL A 1 338 ? -43.567 8.262 -5.368 1.00 90.25 338 VAL A CA 1
ATOM 2561 C C . VAL A 1 338 ? -44.749 7.941 -4.453 1.00 90.25 338 VAL A C 1
ATOM 2563 O O . VAL A 1 338 ? -45.607 8.802 -4.264 1.00 90.25 338 VAL A O 1
ATOM 2566 N N . PRO A 1 339 ? -44.832 6.727 -3.881 1.00 89.56 339 PRO A N 1
ATOM 2567 C CA . PRO A 1 339 ? -45.873 6.419 -2.908 1.00 89.56 339 PRO A CA 1
ATOM 2568 C C . PRO A 1 339 ? -45.750 7.338 -1.688 1.00 89.56 339 PRO A C 1
ATOM 2570 O O . PRO A 1 339 ? -44.645 7.743 -1.301 1.00 89.56 339 PRO A O 1
ATOM 2573 N N . CYS A 1 340 ? -46.878 7.653 -1.052 1.00 90.19 340 CYS A N 1
ATOM 2574 C CA . CYS A 1 340 ? -46.862 8.297 0.254 1.00 90.19 340 CYS A CA 1
ATOM 2575 C C . CYS A 1 340 ? -46.034 7.478 1.264 1.00 90.19 340 CYS A C 1
ATOM 2577 O O . CYS A 1 340 ? -46.077 6.247 1.282 1.00 90.19 340 CYS A O 1
ATOM 2579 N N . ARG A 1 341 ? -45.324 8.163 2.172 1.00 87.31 341 ARG A N 1
ATOM 2580 C CA . ARG A 1 341 ? -44.604 7.531 3.295 1.00 87.31 341 ARG A CA 1
ATOM 2581 C C . ARG A 1 341 ? -45.527 6.723 4.228 1.00 87.31 341 ARG A C 1
ATOM 2583 O O . ARG A 1 341 ? -45.042 5.887 4.981 1.00 87.31 341 ARG A O 1
ATOM 2590 N N . PHE A 1 342 ? -46.836 6.957 4.163 1.00 89.50 342 PHE A N 1
ATOM 2591 C CA . PHE A 1 342 ? -47.874 6.253 4.916 1.00 89.50 342 PHE A CA 1
ATOM 2592 C C . PHE A 1 342 ? -48.726 5.321 4.030 1.00 89.50 342 PHE A C 1
ATOM 2594 O O . PHE A 1 342 ? -49.825 4.939 4.423 1.00 89.50 342 PHE A O 1
ATOM 2601 N N . ALA A 1 343 ? -48.241 4.922 2.846 1.00 88.31 343 ALA A N 1
ATOM 2602 C CA . ALA A 1 343 ? -48.949 3.978 1.974 1.00 88.31 343 ALA A CA 1
ATOM 2603 C C . ALA A 1 343 ? -49.199 2.615 2.649 1.00 88.31 343 ALA A C 1
ATOM 2605 O O . ALA A 1 343 ? -50.276 2.046 2.505 1.00 88.31 343 ALA A O 1
ATOM 2606 N N . GLU A 1 344 ? -48.265 2.146 3.485 1.00 83.88 344 GLU A N 1
ATOM 2607 C CA . GLU A 1 344 ? -48.427 0.946 4.329 1.00 83.88 344 GLU A CA 1
ATOM 2608 C C . GLU A 1 344 ? -49.565 1.066 5.363 1.00 83.88 344 GLU A C 1
ATOM 2610 O O . GLU A 1 344 ? -50.023 0.057 5.891 1.00 83.88 344 GLU A O 1
ATOM 2615 N N . ARG A 1 345 ? -50.038 2.289 5.644 1.00 80.19 345 ARG A N 1
ATOM 2616 C CA . ARG A 1 345 ? -51.185 2.582 6.521 1.00 80.19 345 ARG A CA 1
ATOM 2617 C C . ARG A 1 345 ? -52.487 2.851 5.752 1.00 80.19 345 ARG A C 1
ATOM 2619 O O . ARG A 1 345 ? -53.486 3.163 6.383 1.00 80.19 345 ARG A O 1
ATOM 2626 N N . GLY A 1 346 ? -52.486 2.732 4.421 1.00 85.88 346 GLY A N 1
ATOM 2627 C CA . GLY A 1 346 ? -53.669 2.917 3.568 1.00 85.88 346 GLY A CA 1
ATOM 2628 C C . GLY A 1 346 ? -53.646 4.150 2.657 1.00 85.88 346 GLY A C 1
ATOM 2629 O O . GLY A 1 346 ? -54.547 4.302 1.834 1.00 85.88 346 GLY A O 1
ATOM 2630 N N . CYS A 1 347 ? -52.627 5.015 2.733 1.00 89.00 347 CYS A N 1
ATOM 2631 C CA . CYS A 1 347 ? -52.575 6.204 1.878 1.00 89.00 347 CYS A CA 1
ATOM 2632 C C . CYS A 1 347 ? -52.278 5.854 0.405 1.00 89.00 347 CYS A C 1
ATOM 2634 O O . CYS A 1 347 ? -51.136 5.580 0.034 1.00 89.00 347 CYS A O 1
ATOM 2636 N N . ALA A 1 348 ? -53.306 5.911 -0.445 1.00 89.25 348 ALA A N 1
ATOM 2637 C CA . ALA A 1 348 ? -53.210 5.586 -1.870 1.00 89.25 348 ALA A CA 1
ATOM 2638 C C . ALA A 1 348 ? -52.554 6.680 -2.743 1.00 89.25 348 ALA A C 1
ATOM 2640 O O . ALA A 1 348 ? -52.304 6.448 -3.928 1.00 89.25 348 ALA A O 1
ATOM 2641 N N . GLU A 1 349 ? -52.279 7.871 -2.199 1.00 89.75 349 GLU A N 1
ATOM 2642 C CA . GLU A 1 349 ? -51.746 8.988 -2.983 1.00 89.75 349 GLU A CA 1
ATOM 2643 C C . GLU A 1 349 ? -50.303 8.769 -3.465 1.00 89.75 349 GLU A C 1
ATOM 2645 O O . GLU A 1 349 ? -49.429 8.263 -2.753 1.00 89.75 349 GLU A O 1
ATOM 2650 N N . GLN A 1 350 ? -50.051 9.227 -4.697 1.00 91.31 350 GLN A N 1
ATOM 2651 C CA . GLN A 1 350 ? -48.739 9.221 -5.345 1.00 91.31 350 GLN A CA 1
ATOM 2652 C C . GLN A 1 350 ? -48.333 10.641 -5.780 1.00 91.31 350 GLN A C 1
ATOM 2654 O O . GLN A 1 350 ? -48.327 10.940 -6.989 1.00 91.31 350 GLN A O 1
ATOM 2659 N N . PRO A 1 351 ? -48.020 11.534 -4.816 1.00 90.81 351 PRO A N 1
ATOM 2660 C CA . PRO A 1 351 ? -47.487 12.862 -5.110 1.00 90.81 351 PRO A CA 1
ATOM 2661 C C . PRO A 1 351 ? -46.194 12.765 -5.931 1.00 90.81 351 PRO A C 1
ATOM 2663 O O . PRO A 1 351 ? -45.545 11.714 -6.000 1.00 90.81 351 PRO A O 1
ATOM 2666 N N . SER A 1 352 ? -45.790 13.869 -6.561 1.00 90.75 352 SER A N 1
ATOM 2667 C CA . SER A 1 352 ? -44.433 13.945 -7.102 1.00 90.75 352 SER A CA 1
ATOM 2668 C C . SER A 1 352 ? -43.388 13.883 -5.983 1.00 90.75 352 SER A C 1
ATOM 2670 O O . SER A 1 352 ? -43.668 14.225 -4.831 1.00 90.75 352 SER A O 1
ATOM 2672 N N . TYR A 1 353 ? -42.156 13.493 -6.310 1.00 88.50 353 TYR A N 1
ATOM 2673 C CA . TYR A 1 353 ? -41.056 13.468 -5.343 1.00 88.50 353 TYR A CA 1
ATOM 2674 C C . TYR A 1 353 ? -40.834 14.828 -4.650 1.00 88.50 353 TYR A C 1
ATOM 2676 O O . TYR A 1 353 ? -40.637 14.869 -3.435 1.00 88.50 353 TYR A O 1
ATOM 2684 N N . CYS A 1 354 ? -40.963 15.951 -5.369 1.00 86.00 354 CYS A N 1
ATOM 2685 C CA . CYS A 1 354 ? -40.896 17.284 -4.757 1.00 86.00 354 CYS A CA 1
ATOM 2686 C C . CYS A 1 354 ? -42.099 17.613 -3.842 1.00 86.00 354 CYS A C 1
ATOM 2688 O O . CYS A 1 354 ? -41.924 18.299 -2.834 1.00 86.00 354 CYS A O 1
ATOM 2690 N N . GLN A 1 355 ? -43.297 17.090 -4.130 1.00 89.06 355 GLN A N 1
ATOM 2691 C CA . GLN A 1 355 ? -44.504 17.277 -3.308 1.00 89.06 355 GLN A CA 1
ATOM 2692 C C . GLN A 1 355 ? -44.593 16.312 -2.114 1.00 89.06 355 GLN A C 1
ATOM 2694 O O . GLN A 1 355 ? -45.279 16.622 -1.139 1.00 89.06 355 GLN A O 1
ATOM 2699 N N . GLN A 1 356 ? -43.897 15.167 -2.145 1.00 90.25 356 GLN A N 1
ATOM 2700 C CA . GLN A 1 356 ? -44.013 14.098 -1.141 1.00 90.25 356 GLN A CA 1
ATOM 2701 C C . GLN A 1 356 ? -43.824 14.610 0.296 1.00 90.25 356 GLN A C 1
ATOM 2703 O O . GLN A 1 356 ? -44.545 14.189 1.200 1.00 90.25 356 GLN A O 1
ATOM 2708 N N . LYS A 1 357 ? -42.901 15.560 0.511 1.00 87.69 357 LYS A N 1
ATOM 2709 C CA . LYS A 1 357 ? -42.671 16.179 1.826 1.00 87.69 357 LYS A CA 1
ATOM 2710 C C . LYS A 1 357 ? -43.884 16.982 2.310 1.00 87.69 357 LYS A C 1
ATOM 2712 O O . LYS A 1 357 ? -44.247 16.851 3.477 1.00 87.69 357 LYS A O 1
ATOM 2717 N N . ALA A 1 358 ? -44.508 17.771 1.434 1.00 86.44 358 ALA A N 1
ATOM 2718 C CA . ALA A 1 358 ? -45.686 18.573 1.763 1.00 86.44 358 ALA A CA 1
ATOM 2719 C C . ALA A 1 358 ? -46.887 17.674 2.085 1.00 86.44 358 ALA A C 1
ATOM 2721 O O . ALA A 1 358 ? -47.422 17.760 3.188 1.00 86.44 358 ALA A O 1
ATOM 2722 N N . HIS A 1 359 ? -47.207 16.722 1.199 1.00 91.81 359 HIS A N 1
ATOM 2723 C CA . HIS A 1 359 ? -48.241 15.713 1.448 1.00 91.81 359 HIS A CA 1
ATOM 2724 C C . HIS A 1 359 ? -47.982 14.954 2.767 1.00 91.81 359 HIS A C 1
ATOM 2726 O O . HIS A 1 359 ? -48.885 14.798 3.580 1.00 91.81 359 HIS A O 1
ATOM 2732 N N . SER A 1 360 ? -46.739 14.546 3.062 1.00 86.19 360 SER A N 1
ATOM 2733 C CA . SER A 1 360 ? -46.425 13.830 4.313 1.00 86.19 360 SER A CA 1
ATOM 2734 C C . SER A 1 360 ? -46.629 14.650 5.598 1.00 86.19 360 SER A C 1
ATOM 2736 O O . SER A 1 360 ? -46.682 14.073 6.684 1.00 86.19 360 SER A O 1
ATOM 2738 N N . ALA A 1 361 ? -46.744 15.979 5.501 1.00 85.56 361 ALA A N 1
ATOM 2739 C CA . ALA A 1 361 ? -47.084 16.828 6.637 1.00 85.56 361 ALA A CA 1
ATOM 2740 C C . ALA A 1 361 ? -48.599 16.855 6.909 1.00 85.56 361 ALA A C 1
ATOM 2742 O O . ALA A 1 361 ? -48.982 16.907 8.080 1.00 85.56 361 ALA A O 1
ATOM 2743 N N . SER A 1 362 ? -49.425 16.791 5.857 1.00 86.00 362 SER A N 1
ATOM 2744 C CA . SER A 1 362 ? -50.891 16.929 5.891 1.00 86.00 362 SER A CA 1
ATOM 2745 C C . SER A 1 362 ? -51.678 15.625 5.700 1.00 86.00 362 SER A C 1
ATOM 2747 O O . SER A 1 362 ? -52.895 15.656 5.777 1.00 86.00 362 SER A O 1
ATOM 2749 N N . CYS A 1 363 ? -51.016 14.498 5.431 1.00 87.38 363 CYS A N 1
ATOM 2750 C CA . CYS A 1 363 ? -51.654 13.197 5.212 1.00 87.38 363 CYS A CA 1
ATOM 2751 C C . CYS A 1 363 ? -52.382 12.686 6.469 1.00 87.38 363 CYS A C 1
ATOM 2753 O O . CYS A 1 363 ? -51.757 12.549 7.520 1.00 87.38 363 CYS A O 1
ATOM 2755 N N . ASP A 1 364 ? -53.657 12.312 6.351 1.00 83.81 364 ASP A N 1
ATOM 2756 C CA . ASP A 1 364 ? -54.495 11.858 7.478 1.00 83.81 364 ASP A CA 1
ATOM 2757 C C . ASP A 1 364 ? -54.005 10.546 8.117 1.00 83.81 364 ASP A C 1
ATOM 2759 O O . ASP A 1 364 ? -54.153 10.320 9.317 1.00 83.81 364 ASP A O 1
ATOM 2763 N N . PHE A 1 365 ? -53.312 9.712 7.334 1.00 84.25 365 PHE A N 1
ATOM 2764 C CA . PHE A 1 365 ? -52.668 8.470 7.784 1.00 84.25 365 PHE A CA 1
ATOM 2765 C C . PHE A 1 365 ? -51.377 8.699 8.599 1.00 84.25 365 PHE A C 1
ATOM 2767 O O . PHE A 1 365 ? -50.707 7.739 9.004 1.00 84.25 365 PHE A O 1
ATOM 2774 N N . ARG A 1 366 ? -50.995 9.961 8.839 1.00 86.44 366 ARG A N 1
ATOM 2775 C CA . ARG A 1 366 ? -49.858 10.346 9.681 1.00 86.44 366 ARG A CA 1
ATOM 2776 C C . ARG A 1 366 ? -50.169 10.040 11.156 1.00 86.44 366 ARG A C 1
ATOM 2778 O O . ARG A 1 366 ? -51.063 10.675 11.717 1.00 86.44 366 ARG A O 1
ATOM 2785 N N . PRO A 1 367 ? -49.402 9.159 11.829 1.00 85.25 367 PRO A N 1
ATOM 2786 C CA . PRO A 1 367 ? -49.622 8.873 13.242 1.00 85.25 367 PRO A CA 1
ATOM 2787 C C . PRO A 1 367 ? -49.477 10.122 14.118 1.00 85.25 367 PRO A C 1
ATOM 2789 O O . PRO A 1 367 ? -48.522 10.894 13.977 1.00 85.25 367 PRO A O 1
ATOM 2792 N N . GLN A 1 368 ? -50.409 10.269 15.055 1.00 85.31 368 GLN A N 1
ATOM 2793 C CA . GLN A 1 368 ? -50.425 11.280 16.106 1.00 85.31 368 GLN A CA 1
ATOM 2794 C C . GLN A 1 368 ? -50.142 10.624 17.460 1.00 85.31 368 GLN A C 1
ATOM 2796 O O . GLN A 1 368 ? -50.440 9.450 17.671 1.00 85.31 368 GLN A O 1
ATOM 2801 N N . LEU A 1 369 ? -49.581 11.387 18.396 1.00 87.94 369 LEU A N 1
ATOM 2802 C CA . LEU A 1 369 ? -49.432 10.932 19.779 1.00 87.94 369 LEU A CA 1
ATOM 2803 C C . LEU A 1 369 ? -50.773 11.001 20.523 1.00 87.94 369 LEU A C 1
ATOM 2805 O O . LEU A 1 369 ? -51.575 11.912 20.296 1.00 87.94 369 LEU A O 1
ATOM 2809 N N . CYS A 1 370 ? -50.977 10.073 21.459 1.00 88.50 370 CYS A N 1
ATOM 2810 C CA . CYS A 1 370 ? -52.055 10.137 22.445 1.00 88.50 370 CYS A CA 1
ATOM 2811 C C . CYS A 1 370 ? -52.096 11.512 23.163 1.00 88.50 370 CYS A C 1
ATOM 2813 O O . CYS A 1 370 ? -51.041 12.035 23.539 1.00 88.50 370 CYS A O 1
ATOM 2815 N N . PRO A 1 371 ? -53.282 12.103 23.434 1.00 85.12 371 PRO A N 1
ATOM 2816 C CA . PRO A 1 371 ? -53.389 13.361 24.187 1.00 85.12 371 PRO A CA 1
ATOM 2817 C C . PRO A 1 371 ? -52.761 13.290 25.594 1.00 85.12 371 PRO A C 1
ATOM 2819 O O . PRO A 1 371 ? -52.288 14.302 26.114 1.00 85.12 371 PRO A O 1
ATOM 2822 N N . HIS A 1 372 ? -52.676 12.095 26.188 1.00 88.75 372 HIS A N 1
ATOM 2823 C CA . HIS A 1 372 ? -52.021 11.844 27.476 1.00 88.75 372 HIS A CA 1
ATOM 2824 C C . HIS A 1 372 ? -50.511 11.549 27.366 1.00 88.75 372 HIS A C 1
ATOM 2826 O O . HIS A 1 372 ? -49.892 11.152 28.352 1.00 88.75 372 HIS A O 1
ATOM 2832 N N . ALA A 1 373 ? -49.863 11.792 26.218 1.00 86.81 373 ALA A N 1
ATOM 2833 C CA . ALA A 1 373 ? -48.423 11.553 26.051 1.00 86.81 373 ALA A CA 1
ATOM 2834 C C . ALA A 1 373 ? -47.542 12.319 27.053 1.00 86.81 373 ALA A C 1
ATOM 2836 O O . ALA A 1 373 ? -46.515 11.803 27.485 1.00 86.81 373 ALA A O 1
ATOM 2837 N N . LYS A 1 374 ? -47.983 13.495 27.528 1.00 83.81 374 LYS A N 1
ATOM 2838 C CA . LYS A 1 374 ? -47.311 14.243 28.611 1.00 83.81 374 LYS A CA 1
ATOM 2839 C C . LYS A 1 374 ? -47.306 13.523 29.974 1.00 83.81 374 LYS A C 1
ATOM 2841 O O . LYS A 1 374 ? -46.536 13.921 30.839 1.00 83.81 374 LYS A O 1
ATOM 2846 N N . ARG A 1 375 ? -48.144 12.495 30.167 1.00 82.25 375 ARG A N 1
ATOM 2847 C CA . ARG A 1 375 ? -48.168 11.611 31.351 1.00 82.25 375 ARG A CA 1
ATOM 2848 C C . ARG A 1 375 ? -47.450 10.271 31.127 1.00 82.25 375 ARG A C 1
ATOM 2850 O O . ARG A 1 375 ? -47.254 9.529 32.080 1.00 82.25 375 ARG A O 1
ATOM 2857 N N . GLY A 1 376 ? -47.016 9.974 29.898 1.00 85.38 376 GLY A N 1
ATOM 2858 C CA . GLY A 1 376 ? -46.247 8.766 29.567 1.00 85.38 376 GLY A CA 1
ATOM 2859 C C . GLY A 1 376 ? -46.897 7.810 28.561 1.00 85.38 376 GLY A C 1
ATOM 2860 O O . GLY A 1 376 ? -46.295 6.787 28.243 1.00 85.38 376 GLY A O 1
ATOM 2861 N N . CYS A 1 377 ? -48.079 8.119 28.015 1.00 89.81 377 CYS A N 1
ATOM 2862 C CA . CYS A 1 377 ? -48.662 7.301 26.948 1.00 89.81 377 CYS A CA 1
ATOM 2863 C C . CYS A 1 377 ? -47.971 7.555 25.594 1.00 89.81 377 CYS A C 1
ATOM 2865 O O . CYS A 1 377 ? -48.208 8.572 24.945 1.00 89.81 377 CYS A O 1
ATOM 2867 N N . LEU A 1 378 ? -47.124 6.623 25.151 1.00 88.50 378 LEU A N 1
ATOM 2868 C CA . LEU A 1 378 ? -46.339 6.748 23.912 1.00 88.50 378 LEU A CA 1
ATOM 2869 C C . LEU A 1 378 ? -47.021 6.151 22.664 1.00 88.50 378 LEU A C 1
ATOM 2871 O O . LEU A 1 378 ? -46.364 5.968 21.640 1.00 88.50 378 LEU A O 1
ATOM 2875 N N . GLU A 1 379 ? -48.316 5.830 22.727 1.00 86.44 379 GLU A N 1
ATOM 2876 C CA . GLU A 1 379 ? -49.032 5.233 21.594 1.00 86.44 379 GLU A CA 1
ATOM 2877 C C . GLU A 1 379 ? -49.191 6.210 20.415 1.00 86.44 379 GLU A C 1
ATOM 2879 O O . GLU A 1 379 ? -49.491 7.398 20.584 1.00 86.44 379 GLU A O 1
ATOM 2884 N N . LEU A 1 380 ? -48.959 5.674 19.209 1.00 85.00 380 LEU A N 1
ATOM 2885 C CA . LEU A 1 380 ? -48.956 6.379 17.925 1.00 85.00 380 LEU A CA 1
ATOM 2886 C C . LEU A 1 380 ? -50.151 5.937 17.076 1.00 85.00 380 LEU A C 1
ATOM 2888 O O . LEU A 1 380 ? -50.086 4.950 16.338 1.00 85.00 380 LEU A O 1
ATOM 2892 N N . LEU A 1 381 ? -51.223 6.708 17.192 1.00 84.81 381 LEU A N 1
ATOM 2893 C CA . LEU A 1 381 ? -52.580 6.393 16.756 1.00 84.81 381 LEU A CA 1
ATOM 2894 C C . LEU A 1 381 ? -52.901 7.113 15.436 1.00 84.81 381 LEU A C 1
ATOM 2896 O O . LEU A 1 381 ? -52.303 8.149 15.129 1.00 84.81 381 LEU A O 1
ATOM 2900 N N . SER A 1 382 ? -53.845 6.599 14.651 1.00 83.94 382 SER A N 1
ATOM 2901 C CA . SER A 1 382 ? -54.516 7.400 13.615 1.00 83.94 382 SER A CA 1
ATOM 2902 C C . SER A 1 382 ? -55.357 8.523 14.242 1.00 83.94 382 SER A C 1
ATOM 2904 O O . SER A 1 382 ? -55.558 8.568 15.458 1.00 83.94 382 SER A O 1
ATOM 2906 N N . LEU A 1 383 ? -55.854 9.450 13.417 1.00 80.06 383 LEU A N 1
ATOM 2907 C CA . LEU A 1 383 ? -56.729 10.528 13.892 1.00 80.06 383 LEU A CA 1
ATOM 2908 C C . LEU A 1 383 ? -58.034 9.996 14.511 1.00 80.06 383 LEU A C 1
ATOM 2910 O O . LEU A 1 383 ? -58.466 10.537 15.526 1.00 80.06 383 LEU A O 1
ATOM 2914 N N . GLU A 1 384 ? -58.600 8.919 13.959 1.00 79.38 384 GLU A N 1
ATOM 2915 C CA . GLU A 1 384 ? -59.832 8.277 14.446 1.00 79.38 384 GLU A CA 1
ATOM 2916 C C . GLU A 1 384 ? -59.602 7.524 15.770 1.00 79.38 384 GLU A C 1
ATOM 2918 O O . GLU A 1 384 ? -60.319 7.728 16.751 1.00 79.38 384 GLU A O 1
ATOM 2923 N N . GLU A 1 385 ? -58.545 6.706 15.850 1.00 84.38 385 GLU A N 1
ATOM 2924 C CA . GLU A 1 385 ? -58.202 5.940 17.062 1.00 84.38 385 GLU A CA 1
ATOM 2925 C C . GLU A 1 385 ? -57.853 6.842 18.259 1.00 84.38 385 GLU A C 1
ATOM 2927 O O . GLU A 1 385 ? -58.020 6.437 19.413 1.00 84.38 385 GLU A O 1
ATOM 2932 N N . ARG A 1 386 ? -57.370 8.068 18.006 1.00 85.81 386 ARG A N 1
ATOM 2933 C CA . ARG A 1 386 ? -56.900 9.005 19.039 1.00 85.81 386 ARG A CA 1
ATOM 2934 C C . ARG A 1 386 ? -57.973 9.349 20.074 1.00 85.81 386 ARG A C 1
ATOM 2936 O O . ARG A 1 386 ? -57.642 9.526 21.247 1.00 85.81 386 ARG A O 1
ATOM 2943 N N . GLU A 1 387 ? -59.231 9.464 19.658 1.00 83.06 387 GLU A N 1
ATOM 2944 C CA . GLU A 1 387 ? -60.330 9.867 20.548 1.00 83.06 387 GLU A CA 1
ATOM 2945 C C . GLU A 1 387 ? -60.869 8.676 21.346 1.00 83.06 387 GLU A C 1
ATOM 2947 O O . GLU A 1 387 ? -61.025 8.776 22.565 1.00 83.06 387 GLU A O 1
ATOM 2952 N N . ALA A 1 388 ? -61.020 7.516 20.698 1.00 83.75 388 ALA A N 1
ATOM 2953 C CA . ALA A 1 388 ? -61.376 6.262 21.362 1.00 83.75 388 ALA A CA 1
ATOM 2954 C C . ALA A 1 388 ? -60.339 5.866 22.431 1.00 83.75 388 ALA A C 1
ATOM 2956 O O . ALA A 1 388 ? -60.700 5.635 23.588 1.00 83.75 388 ALA A O 1
ATOM 2957 N N . HIS A 1 389 ? -59.045 5.881 22.083 1.00 88.94 389 HIS A N 1
ATOM 2958 C CA . HIS A 1 389 ? -57.962 5.631 23.038 1.00 88.94 389 HIS A CA 1
ATOM 2959 C C . HIS A 1 389 ? -57.973 6.654 24.184 1.00 88.94 389 HIS A C 1
ATOM 2961 O O . HIS A 1 389 ? -57.732 6.283 25.329 1.00 88.94 389 HIS A O 1
ATOM 2967 N N . GLY A 1 390 ? -58.253 7.937 23.919 1.00 85.44 390 GLY A N 1
ATOM 2968 C CA . GLY A 1 390 ? -58.295 8.975 24.958 1.00 85.44 390 GLY A CA 1
ATOM 2969 C C . GLY A 1 390 ? -59.265 8.646 26.101 1.00 85.44 390 GLY A C 1
ATOM 2970 O O . GLY A 1 390 ? -58.976 8.928 27.265 1.00 85.44 390 GLY A O 1
ATOM 2971 N N . LEU A 1 391 ? -60.376 7.971 25.795 1.00 85.31 391 LEU A N 1
ATOM 2972 C CA . LEU A 1 391 ? -61.328 7.503 26.802 1.00 85.31 391 LEU A CA 1
ATOM 2973 C C . LEU A 1 391 ? -60.830 6.269 27.569 1.00 85.31 391 LEU A C 1
ATOM 2975 O O . LEU A 1 391 ? -61.077 6.195 28.772 1.00 85.31 391 LEU A O 1
ATOM 2979 N N . SER A 1 392 ? -60.121 5.336 26.928 1.00 85.19 392 SER A N 1
ATOM 2980 C CA . SER A 1 392 ? -59.621 4.093 27.546 1.00 85.19 392 SER A CA 1
ATOM 2981 C C . SER A 1 392 ? -58.171 4.156 28.055 1.00 85.19 392 SER A C 1
ATOM 2983 O O . SER A 1 392 ? -57.641 3.148 28.518 1.00 85.19 392 SER A O 1
ATOM 2985 N N . CYS A 1 393 ? -57.501 5.305 27.953 1.00 89.94 393 CYS A N 1
ATOM 2986 C CA . CYS A 1 393 ? -56.077 5.437 28.250 1.00 89.94 393 CYS A CA 1
ATOM 2987 C C . CYS A 1 393 ? -55.766 5.169 29.733 1.00 89.94 393 CYS A C 1
ATOM 2989 O O . CYS A 1 393 ? -56.267 5.863 30.618 1.00 89.94 393 CYS A O 1
ATOM 2991 N N . GLY A 1 394 ? -54.840 4.246 30.014 1.00 84.31 394 GLY A N 1
ATOM 2992 C CA . GLY A 1 394 ? -54.365 3.977 31.380 1.00 84.31 394 GLY A CA 1
ATOM 2993 C C . GLY A 1 394 ? -53.684 5.172 32.069 1.00 84.31 394 GLY A C 1
ATOM 2994 O O . GLY A 1 394 ? -53.551 5.165 33.288 1.00 84.31 394 GLY A O 1
ATOM 2995 N N . PHE A 1 395 ? -53.295 6.201 31.305 1.00 88.75 395 PHE A N 1
ATOM 2996 C CA . PHE A 1 395 ? -52.719 7.473 31.774 1.00 88.75 395 PHE A CA 1
ATOM 2997 C C . PHE A 1 395 ? -53.757 8.617 31.857 1.00 88.75 395 PHE A C 1
ATOM 2999 O O . PHE A 1 395 ? -53.407 9.801 31.899 1.00 88.75 395 PHE A O 1
ATOM 3006 N N . ARG A 1 396 ? -55.056 8.288 31.823 1.00 91.38 396 ARG A N 1
ATOM 3007 C CA . ARG A 1 396 ? -56.147 9.243 32.047 1.00 91.38 396 ARG A CA 1
ATOM 3008 C C . ARG A 1 396 ? -56.252 9.543 33.554 1.00 91.38 396 ARG A C 1
ATOM 3010 O O . ARG A 1 396 ? -56.364 8.590 34.324 1.00 91.38 396 ARG A O 1
ATOM 3017 N N . PRO A 1 397 ? -56.251 10.815 33.996 1.00 89.25 397 PRO A N 1
ATOM 3018 C CA . PRO A 1 397 ? -56.416 11.153 35.411 1.00 89.25 397 PRO A CA 1
ATOM 3019 C C . PRO A 1 397 ? -57.785 10.728 35.958 1.00 89.25 397 PRO A C 1
ATOM 3021 O O . PRO A 1 397 ? -58.805 10.934 35.297 1.00 89.25 397 PRO A O 1
ATOM 3024 N N . LEU A 1 398 ? -57.804 10.210 37.187 1.00 88.44 398 LEU A N 1
ATOM 3025 C CA . LEU A 1 398 ? -58.995 9.923 37.990 1.00 88.44 398 LEU A CA 1
ATOM 3026 C C . LEU A 1 398 ? -58.772 10.343 39.452 1.00 88.44 398 LEU A C 1
ATOM 3028 O O . LEU A 1 398 ? -57.679 10.183 39.992 1.00 88.44 398 LEU A O 1
ATOM 3032 N N . SER A 1 399 ? -59.818 10.859 40.097 1.00 90.25 399 SER A N 1
ATOM 3033 C CA . SER A 1 399 ? -59.803 11.219 41.523 1.00 90.25 399 SER A CA 1
ATOM 3034 C C . SER A 1 399 ? -60.026 9.996 42.415 1.00 90.25 399 SER A C 1
ATOM 3036 O O . SER A 1 399 ? -60.802 9.106 42.064 1.00 90.25 399 SER A O 1
ATOM 3038 N N . CYS A 1 400 ? -59.374 9.959 43.577 1.00 89.44 400 CYS A N 1
ATOM 3039 C CA . CYS A 1 400 ? -59.535 8.894 44.569 1.00 89.44 400 CYS A CA 1
ATOM 3040 C C . CYS A 1 400 ? -60.979 8.814 45.124 1.00 89.44 400 CYS A C 1
ATOM 3042 O O . CYS A 1 400 ? -61.559 9.858 45.435 1.00 89.44 400 CYS A O 1
ATOM 3044 N N . PRO A 1 401 ? -61.569 7.612 45.317 1.00 85.81 401 PRO A N 1
ATOM 3045 C CA . PRO A 1 401 ? -62.891 7.477 45.943 1.00 85.81 401 PRO A CA 1
ATOM 3046 C C . PRO A 1 401 ? -62.917 7.947 47.408 1.00 85.81 401 PRO A C 1
ATOM 3048 O O . PRO A 1 401 ? -63.937 8.456 47.867 1.00 85.81 401 PRO A O 1
ATOM 3051 N N . PHE A 1 402 ? -61.789 7.867 48.122 1.00 87.12 402 PHE A N 1
ATOM 3052 C CA . PHE A 1 402 ? -61.641 8.337 49.507 1.00 87.12 402 PHE A CA 1
ATOM 3053 C C . PHE A 1 402 ? -61.490 9.871 49.620 1.00 87.12 402 PHE A C 1
ATOM 3055 O O . PHE A 1 402 ? -61.062 10.393 50.649 1.00 87.12 402 PHE A O 1
ATOM 3062 N N . ALA A 1 403 ? -61.853 10.635 48.581 1.00 84.44 403 ALA A N 1
ATOM 3063 C CA . ALA A 1 403 ? -61.853 12.099 48.619 1.00 84.44 403 ALA A CA 1
ATOM 3064 C C . ALA A 1 403 ? -62.776 12.673 49.712 1.00 84.44 403 ALA A C 1
ATOM 3066 O O . ALA A 1 403 ? -62.455 13.708 50.294 1.00 84.44 403 ALA A O 1
ATOM 3067 N N . ALA A 1 404 ? -63.870 11.978 50.046 1.00 79.25 404 ALA A N 1
ATOM 3068 C CA . ALA A 1 404 ? -64.754 12.334 51.161 1.00 79.25 404 ALA A CA 1
ATOM 3069 C C . ALA A 1 404 ? -64.088 12.182 52.547 1.00 79.25 404 ALA A C 1
ATOM 3071 O O . ALA A 1 404 ? -64.480 12.862 53.491 1.00 79.25 404 ALA A O 1
ATOM 3072 N N . GLU A 1 405 ? -63.066 11.329 52.657 1.00 80.31 405 GLU A N 1
ATOM 3073 C CA . GLU A 1 405 ? -62.280 11.095 53.879 1.00 80.31 405 GLU A CA 1
ATOM 3074 C C . GLU A 1 405 ? -61.022 11.989 53.938 1.00 80.31 405 GLU A C 1
ATOM 3076 O O . GLU A 1 405 ? -60.284 11.962 54.919 1.00 80.31 405 GLU A O 1
ATOM 3081 N N . GLY A 1 406 ? -60.786 12.809 52.902 1.00 82.50 406 GLY A N 1
ATOM 3082 C CA . GLY A 1 406 ? -59.675 13.764 52.809 1.00 82.50 406 GLY A CA 1
ATOM 3083 C C . GLY A 1 406 ? -58.680 13.504 51.672 1.00 82.50 406 GLY A C 1
ATOM 3084 O O . GLY A 1 406 ? -57.805 14.338 51.431 1.00 82.50 406 GLY A O 1
ATOM 3085 N N . CYS A 1 407 ? -58.795 12.394 50.932 1.00 87.69 407 CYS A N 1
ATOM 3086 C CA . CYS A 1 407 ? -57.803 12.033 49.917 1.00 87.69 407 CYS A CA 1
ATOM 3087 C C . CYS A 1 407 ? -57.944 12.842 48.610 1.00 87.69 407 CYS A C 1
ATOM 3089 O O . CYS A 1 407 ? -58.654 12.453 47.684 1.00 87.69 407 CYS A O 1
ATOM 3091 N N . GLN A 1 408 ? -57.205 13.948 48.492 1.00 88.88 408 GLN A N 1
ATOM 3092 C CA . GLN A 1 408 ? -57.190 14.815 47.297 1.00 88.88 408 GLN A CA 1
ATOM 3093 C C . GLN A 1 408 ? -56.373 14.254 46.108 1.00 88.88 408 GLN A C 1
ATOM 3095 O O . GLN A 1 408 ? -56.028 14.989 45.182 1.00 88.88 408 GLN A O 1
ATOM 3100 N N . ALA A 1 409 ? -56.017 12.966 46.119 1.00 86.31 409 ALA A N 1
ATOM 3101 C CA . ALA A 1 409 ? -55.153 12.374 45.104 1.00 86.31 409 ALA A CA 1
ATOM 3102 C C . ALA A 1 409 ? -55.863 12.227 43.744 1.00 86.31 409 ALA A C 1
ATOM 3104 O O . ALA A 1 409 ? -56.939 11.632 43.642 1.00 86.31 409 ALA A O 1
ATOM 3105 N N . VAL A 1 410 ? -55.209 12.719 42.686 1.00 87.44 410 VAL A N 1
ATOM 3106 C CA . VAL A 1 410 ? -55.573 12.465 41.285 1.00 87.44 410 VAL A CA 1
ATOM 3107 C C . VAL A 1 410 ? -54.475 11.612 40.659 1.00 87.44 410 VAL A C 1
ATOM 3109 O O . VAL A 1 410 ? -53.405 12.119 40.316 1.00 87.44 410 VAL A O 1
ATOM 3112 N N . VAL A 1 411 ? -54.740 10.316 40.522 1.00 89.75 411 VAL A N 1
ATOM 3113 C CA . VAL A 1 411 ? -53.801 9.320 39.981 1.00 89.75 411 VAL A CA 1
ATOM 3114 C C . VAL A 1 411 ? -54.202 8.913 38.563 1.00 89.75 411 VAL A C 1
ATOM 3116 O O . VAL A 1 411 ? -55.315 9.189 38.114 1.00 89.75 411 VAL A O 1
ATOM 3119 N N . ASP A 1 412 ? -53.285 8.294 37.825 1.00 89.88 412 ASP A N 1
ATOM 3120 C CA . ASP A 1 412 ? -53.593 7.740 36.506 1.00 89.88 412 ASP A CA 1
ATOM 3121 C C . ASP A 1 412 ? -54.461 6.478 36.651 1.00 89.88 412 ASP A C 1
ATOM 3123 O O . ASP A 1 412 ? -54.313 5.712 37.603 1.00 89.88 412 ASP A O 1
ATOM 3127 N N . ALA A 1 413 ? -55.385 6.253 35.712 1.00 87.62 413 ALA A N 1
ATOM 3128 C CA . ALA A 1 413 ? -56.408 5.210 35.818 1.00 87.62 413 ALA A CA 1
ATOM 3129 C C . ALA A 1 413 ? -55.856 3.793 36.065 1.00 87.62 413 ALA A C 1
ATOM 3131 O O . ALA A 1 413 ? -56.490 3.015 36.773 1.00 87.62 413 ALA A O 1
ATOM 3132 N N . LYS A 1 414 ? -54.670 3.475 35.531 1.00 85.69 414 LYS A N 1
ATOM 3133 C CA . LYS A 1 414 ? -53.962 2.199 35.754 1.00 85.69 414 LYS A CA 1
ATOM 3134 C C . LYS A 1 414 ? -53.442 2.013 37.195 1.00 85.69 414 LYS A C 1
ATOM 3136 O O . LYS A 1 414 ? -53.274 0.884 37.632 1.00 85.69 414 LYS A O 1
ATOM 3141 N N . ASP A 1 415 ? -53.163 3.108 37.910 1.00 87.50 415 ASP A N 1
ATOM 3142 C CA . ASP A 1 415 ? -52.535 3.114 39.242 1.00 87.50 415 ASP A CA 1
ATOM 3143 C C . ASP A 1 415 ? -53.583 3.256 40.370 1.00 87.50 415 ASP A C 1
ATOM 3145 O O . ASP A 1 415 ? -53.261 3.160 41.555 1.00 87.50 415 ASP A O 1
ATOM 3149 N N . MET A 1 416 ? -54.852 3.478 40.006 1.00 89.38 416 MET A N 1
ATOM 3150 C CA . MET A 1 416 ? -55.963 3.731 40.929 1.00 89.38 416 MET A CA 1
ATOM 3151 C C . MET A 1 416 ? -56.242 2.561 41.885 1.00 89.38 416 MET A C 1
ATOM 3153 O O . MET A 1 416 ? -56.526 2.795 43.055 1.00 89.38 416 MET A O 1
ATOM 3157 N N . GLU A 1 417 ? -56.137 1.314 41.422 1.00 85.31 417 GLU A N 1
ATOM 3158 C CA . GLU A 1 417 ? -56.371 0.122 42.253 1.00 85.31 417 GLU A CA 1
ATOM 3159 C C . GLU A 1 417 ? -55.311 -0.000 43.362 1.00 85.31 417 GLU A C 1
ATOM 3161 O O . GLU A 1 417 ? -55.645 -0.041 44.547 1.00 85.31 417 GLU A O 1
ATOM 3166 N N . GLY A 1 418 ? -54.026 0.101 43.000 1.00 84.56 418 GLY A N 1
ATOM 3167 C CA . GLY A 1 418 ? -52.925 0.128 43.967 1.00 84.56 418 GLY A CA 1
ATOM 3168 C C . GLY A 1 418 ? -53.000 1.320 44.929 1.00 84.56 418 GLY A C 1
ATOM 3169 O O . GLY A 1 418 ? -52.695 1.172 46.114 1.00 84.56 418 GLY A O 1
ATOM 3170 N N . HIS A 1 419 ? -53.463 2.487 44.460 1.00 89.81 419 HIS A N 1
ATOM 3171 C CA . HIS A 1 419 ? -53.716 3.640 45.326 1.00 89.81 419 HIS A CA 1
ATOM 3172 C C . HIS A 1 419 ? -54.858 3.393 46.326 1.00 89.81 419 HIS A C 1
ATOM 3174 O O . HIS A 1 419 ? -54.732 3.791 47.481 1.00 89.81 419 HIS A O 1
ATOM 3180 N N . GLN A 1 420 ? -55.945 2.722 45.928 1.00 84.44 420 GLN A N 1
ATOM 3181 C CA . GLN A 1 420 ? -57.053 2.399 46.835 1.00 84.44 420 GLN A CA 1
ATOM 3182 C C . GLN A 1 420 ? -56.634 1.422 47.937 1.00 84.44 420 GLN A C 1
ATOM 3184 O O . GLN A 1 420 ? -57.013 1.611 49.094 1.00 84.44 420 GLN A O 1
ATOM 3189 N N . GLU A 1 421 ? -55.820 0.412 47.616 1.00 82.31 421 GLU A N 1
ATOM 3190 C CA . GLU A 1 421 ? -55.307 -0.514 48.629 1.00 82.31 421 GLU A CA 1
ATOM 3191 C C . GLU A 1 421 ? -54.446 0.192 49.687 1.00 82.31 421 GLU A C 1
ATOM 3193 O O . GLU A 1 421 ? -54.580 -0.098 50.879 1.00 82.31 421 GLU A O 1
ATOM 3198 N N . HIS A 1 422 ? -53.607 1.137 49.253 1.00 82.69 422 HIS A N 1
ATOM 3199 C CA . HIS A 1 422 ? -52.584 1.801 50.068 1.00 82.69 422 HIS A CA 1
ATOM 3200 C C . HIS A 1 422 ? -52.970 3.226 50.505 1.00 82.69 422 HIS A C 1
ATOM 3202 O O . HIS A 1 422 ? -52.110 3.993 50.941 1.00 82.69 422 HIS A O 1
ATOM 3208 N N . CYS A 1 423 ? -54.243 3.613 50.378 1.00 85.62 423 CYS A N 1
ATOM 3209 C CA . CYS A 1 423 ? -54.693 4.958 50.726 1.00 85.62 423 CYS A CA 1
ATOM 3210 C C . CYS A 1 423 ? -54.585 5.189 52.242 1.00 85.62 423 CYS A C 1
ATOM 3212 O O . CYS A 1 423 ? -55.182 4.458 53.029 1.00 85.62 423 CYS A O 1
ATOM 3214 N N . GLU A 1 424 ? -53.864 6.231 52.665 1.00 81.00 424 GLU A N 1
ATOM 3215 C CA . GLU A 1 424 ? -53.593 6.510 54.087 1.00 81.00 424 GLU A CA 1
ATOM 3216 C C . GLU A 1 424 ? -54.866 6.754 54.919 1.00 81.00 424 GLU A C 1
ATOM 3218 O O . GLU A 1 424 ? -54.875 6.509 56.127 1.00 81.00 424 GLU A O 1
ATOM 3223 N N . PHE A 1 425 ? -55.947 7.181 54.260 1.00 83.50 425 PHE A N 1
ATOM 3224 C CA . PHE A 1 425 ? -57.256 7.470 54.850 1.00 83.50 425 PHE A CA 1
ATOM 3225 C C . PHE A 1 425 ? -58.127 6.217 55.058 1.00 83.50 425 PHE A C 1
ATOM 3227 O O . PHE A 1 425 ? -59.029 6.244 55.889 1.00 83.50 425 PHE A O 1
ATOM 3234 N N . ARG A 1 426 ? -57.813 5.099 54.385 1.00 84.56 426 ARG A N 1
ATOM 3235 C CA . ARG A 1 426 ? -58.565 3.834 54.446 1.00 84.56 426 ARG A CA 1
ATOM 3236 C C . ARG A 1 426 ? -58.668 3.312 55.895 1.00 84.56 426 ARG A C 1
ATOM 3238 O O . ARG A 1 426 ? -57.622 3.075 56.505 1.00 84.56 426 ARG A O 1
ATOM 3245 N N . PRO A 1 427 ? -59.869 3.050 56.446 1.00 80.75 427 PRO A N 1
ATOM 3246 C CA . PRO A 1 427 ? -60.024 2.466 57.785 1.00 80.75 427 PRO A CA 1
ATOM 3247 C C . PRO A 1 427 ? -59.486 1.027 57.892 1.00 80.75 427 PRO A C 1
ATOM 3249 O O . PRO A 1 427 ? -59.697 0.217 56.985 1.00 80.75 427 PRO A O 1
ATOM 3252 N N . VAL A 1 428 ? -58.828 0.677 59.008 1.00 81.38 428 VAL A N 1
ATOM 3253 C CA . VAL A 1 428 ? -58.301 -0.682 59.266 1.00 81.38 428 VAL A CA 1
ATOM 3254 C C . VAL A 1 428 ? -58.336 -1.075 60.760 1.00 81.38 428 VAL A C 1
ATOM 3256 O O . VAL A 1 428 ? -58.010 -0.271 61.633 1.00 81.38 428 VAL A O 1
ATOM 3259 N N . PRO A 1 429 ? -58.695 -2.330 61.103 1.00 77.94 429 PRO A N 1
ATOM 3260 C CA . PRO A 1 429 ? -58.825 -2.768 62.494 1.00 77.94 429 PRO A CA 1
ATOM 3261 C C . PRO A 1 429 ? -57.467 -2.998 63.182 1.00 77.94 429 PRO A C 1
ATOM 3263 O O . PRO A 1 429 ? -56.532 -3.537 62.589 1.00 77.94 429 PRO A O 1
ATOM 3266 N N . CYS A 1 430 ? -57.361 -2.659 64.473 1.00 81.19 430 CYS A N 1
ATOM 3267 C CA . CYS A 1 430 ? -56.122 -2.843 65.240 1.00 81.19 430 CYS A CA 1
ATOM 3268 C C . CYS A 1 430 ? -55.701 -4.329 65.371 1.00 81.19 430 CYS A C 1
ATOM 3270 O O . CYS A 1 430 ? -56.505 -5.158 65.810 1.00 81.19 430 CYS A O 1
ATOM 3272 N N . PRO A 1 431 ? -54.421 -4.686 65.123 1.00 78.12 431 PRO A N 1
ATOM 3273 C CA . PRO A 1 431 ? -53.939 -6.071 65.217 1.00 78.12 431 PRO A CA 1
ATOM 3274 C C . PRO A 1 431 ? -53.979 -6.653 66.641 1.00 78.12 431 PRO A C 1
ATOM 3276 O O . PRO A 1 431 ? -54.018 -7.868 66.814 1.00 78.12 431 PRO A O 1
ATOM 3279 N N . PHE A 1 432 ? -54.013 -5.812 67.680 1.00 80.00 432 PHE A N 1
ATOM 3280 C CA . PHE A 1 432 ? -54.070 -6.245 69.083 1.00 80.00 432 PHE A CA 1
ATOM 3281 C C . PHE A 1 432 ? -55.504 -6.398 69.621 1.00 80.00 432 PHE A C 1
ATOM 3283 O O . PHE A 1 432 ? -55.706 -6.460 70.836 1.00 80.00 432 PHE A O 1
ATOM 3290 N N . LYS A 1 433 ? -56.511 -6.497 68.740 1.00 81.06 433 LYS A N 1
ATOM 3291 C CA . LYS A 1 433 ? -57.924 -6.720 69.106 1.00 81.06 433 LYS A CA 1
ATOM 3292 C C . LYS A 1 433 ? -58.117 -7.997 69.939 1.00 81.06 433 LYS A C 1
ATOM 3294 O O . LYS A 1 433 ? -58.820 -7.975 70.945 1.00 81.06 433 LYS A O 1
ATOM 3299 N N . ALA A 1 434 ? -57.375 -9.061 69.618 1.00 73.38 434 ALA A N 1
ATOM 3300 C CA . ALA A 1 434 ? -57.334 -10.310 70.392 1.00 73.38 434 ALA A CA 1
ATOM 3301 C C . ALA A 1 434 ? -56.648 -10.194 71.775 1.00 73.38 434 ALA A C 1
ATOM 3303 O O . ALA A 1 434 ? -56.848 -11.056 72.625 1.00 73.38 434 ALA A O 1
ATOM 3304 N N . LEU A 1 435 ? -55.866 -9.134 72.021 1.00 70.25 435 LEU A N 1
ATOM 3305 C CA . LEU A 1 435 ? -55.240 -8.830 73.319 1.00 70.25 435 LEU A CA 1
ATOM 3306 C C . LEU A 1 435 ? -55.984 -7.715 74.085 1.00 70.25 435 LEU A C 1
ATOM 3308 O O . LEU A 1 435 ? -55.448 -7.158 75.040 1.00 70.25 435 LEU A O 1
ATOM 3312 N N . GLY A 1 436 ? -57.214 -7.381 73.670 1.00 76.50 436 GLY A N 1
ATOM 3313 C CA . GLY A 1 436 ? -58.106 -6.447 74.369 1.00 76.50 436 GLY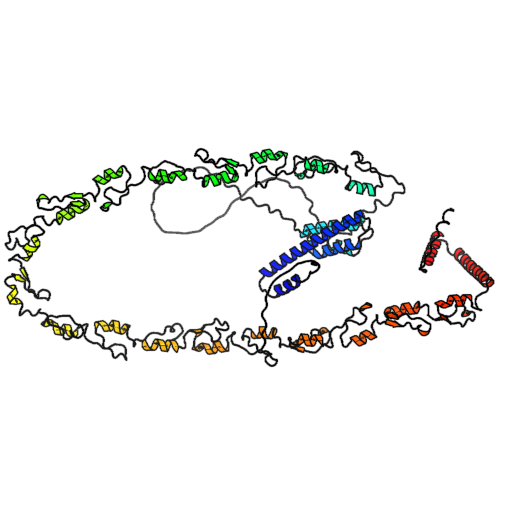 A CA 1
ATOM 3314 C C . GLY A 1 436 ? -58.192 -5.028 73.791 1.00 76.50 436 GLY A C 1
ATOM 3315 O O . GLY A 1 436 ? -58.873 -4.185 74.376 1.00 76.50 436 GLY A O 1
ATOM 3316 N N . CYS A 1 437 ? -57.542 -4.729 72.661 1.00 76.94 437 CYS A N 1
ATOM 3317 C CA . CYS A 1 437 ? -57.644 -3.406 72.033 1.00 76.94 437 CYS A CA 1
ATOM 3318 C C . CYS A 1 437 ? -58.964 -3.226 71.248 1.00 76.94 437 CYS A C 1
ATOM 3320 O O . CYS A 1 437 ? -59.471 -4.178 70.663 1.00 76.94 437 CYS A O 1
ATOM 3322 N N . LYS A 1 438 ? -59.534 -2.012 71.218 1.00 78.56 438 LYS A N 1
ATOM 3323 C CA . LYS A 1 438 ? -60.866 -1.736 70.626 1.00 78.56 438 LYS A CA 1
ATOM 3324 C C . LYS A 1 438 ? -60.900 -0.616 69.570 1.00 78.56 438 LYS A C 1
ATOM 3326 O O . LYS A 1 438 ? -61.983 -0.186 69.197 1.00 78.56 438 LYS A O 1
ATOM 3331 N N . LEU A 1 439 ? -59.746 -0.119 69.128 1.00 80.69 439 LEU A N 1
ATOM 3332 C CA . LEU A 1 439 ? -59.649 1.009 68.192 1.00 80.69 439 LEU A CA 1
ATOM 3333 C C . LEU A 1 439 ? -59.465 0.534 66.742 1.00 80.69 439 LEU A C 1
ATOM 3335 O O . LEU A 1 439 ? -58.815 -0.484 66.500 1.00 80.69 439 LEU A O 1
ATOM 3339 N N . GLU A 1 440 ? -60.018 1.288 65.793 1.00 77.56 440 GLU A N 1
ATOM 3340 C CA . GLU A 1 440 ? -59.950 1.020 64.346 1.00 77.56 440 GLU A CA 1
ATOM 3341 C C . GLU A 1 440 ? -59.511 2.306 63.617 1.00 77.56 440 GLU A C 1
ATOM 3343 O O . GLU A 1 440 ? -60.354 3.073 63.158 1.00 77.56 440 GLU A O 1
ATOM 3348 N N . PRO A 1 441 ? -58.199 2.613 63.622 1.00 78.38 441 PRO A N 1
ATOM 3349 C CA . PRO A 1 441 ? -57.646 3.825 63.016 1.00 78.38 441 PRO A CA 1
ATOM 3350 C C . PRO A 1 441 ? -57.564 3.740 61.481 1.00 78.38 441 PRO A C 1
ATOM 3352 O O . PRO A 1 441 ? -57.610 2.657 60.892 1.00 78.38 441 PRO A O 1
ATOM 3355 N N . CYS A 1 442 ? -57.360 4.883 60.824 1.00 79.50 442 CYS A N 1
ATOM 3356 C CA . CYS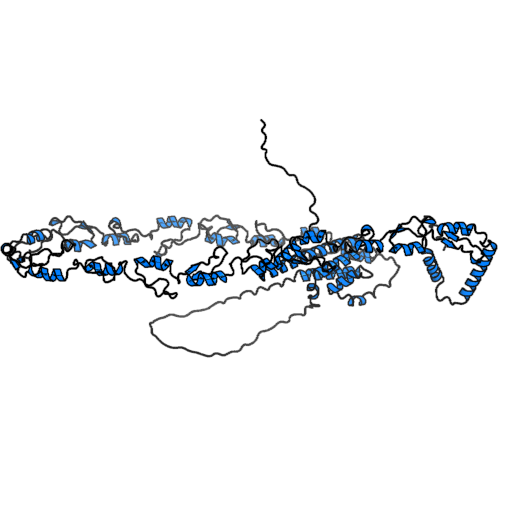 A 1 442 ? -57.018 4.927 59.400 1.00 79.50 442 CYS A CA 1
ATOM 3357 C C . CYS A 1 442 ? -55.616 4.341 59.145 1.00 79.50 442 CYS A C 1
ATOM 3359 O O . CYS A 1 442 ? -54.778 4.285 60.049 1.00 79.50 442 CYS A O 1
ATOM 3361 N N . HIS A 1 443 ? -55.325 3.913 57.915 1.00 77.62 443 HIS A N 1
ATOM 3362 C CA . HIS A 1 443 ? -54.086 3.206 57.571 1.00 77.62 443 HIS A CA 1
ATOM 3363 C C . HIS A 1 443 ? -52.807 3.990 57.927 1.00 77.62 443 HIS A C 1
ATOM 3365 O O . HIS A 1 443 ? -51.834 3.393 58.395 1.00 77.62 443 HIS A O 1
ATOM 3371 N N . GLY A 1 444 ? -52.802 5.321 57.779 1.00 73.69 444 GLY A N 1
ATOM 3372 C CA . GLY A 1 444 ? -51.687 6.177 58.213 1.00 73.69 444 GLY A CA 1
ATOM 3373 C C . GLY A 1 444 ? -51.456 6.176 59.734 1.00 73.69 444 GLY A C 1
ATOM 3374 O O . GLY A 1 444 ? -50.318 6.244 60.199 1.00 73.69 444 GLY A O 1
ATOM 3375 N N . GLU A 1 445 ? -52.521 6.021 60.523 1.00 77.12 445 GLU A N 1
ATOM 3376 C CA . GLU A 1 445 ? -52.500 6.033 61.993 1.00 77.12 445 GLU A CA 1
ATOM 3377 C C . GLU A 1 445 ? -52.372 4.631 62.618 1.00 77.12 445 GLU A C 1
ATOM 3379 O O . GLU A 1 445 ? -51.961 4.489 63.773 1.00 77.12 445 GLU A O 1
ATOM 3384 N N . LEU A 1 446 ? -52.657 3.564 61.861 1.00 79.19 446 LEU A N 1
ATOM 3385 C CA . LEU A 1 446 ? -52.552 2.179 62.331 1.00 79.19 446 LEU A CA 1
ATOM 3386 C C . LEU A 1 446 ? -51.159 1.865 62.893 1.00 79.19 446 LEU A C 1
ATOM 3388 O O . LEU A 1 446 ? -51.036 1.182 63.914 1.00 79.19 446 LEU A O 1
ATOM 3392 N N . LYS A 1 447 ? -50.106 2.399 62.262 1.00 74.44 447 LYS A N 1
ATOM 3393 C CA . LYS A 1 447 ? -48.722 2.194 62.699 1.00 74.44 447 LYS A CA 1
ATOM 3394 C C . LYS A 1 447 ? -48.455 2.832 64.063 1.00 74.44 447 LYS A C 1
ATOM 3396 O O . LYS A 1 447 ? -48.055 2.117 64.981 1.00 74.44 447 LYS A O 1
ATOM 3401 N N . THR A 1 448 ? -48.716 4.132 64.219 1.00 78.19 448 THR A N 1
ATOM 3402 C CA . THR A 1 448 ? -48.485 4.863 65.480 1.00 78.19 448 THR A CA 1
ATOM 3403 C C . THR A 1 448 ? -49.323 4.280 66.618 1.00 78.19 448 THR A C 1
ATOM 3405 O O . THR A 1 448 ? -48.808 4.077 67.720 1.00 78.19 448 THR A O 1
ATOM 3408 N N . HIS A 1 449 ? -50.571 3.895 66.333 1.00 81.81 449 HIS A N 1
ATOM 3409 C CA . HIS A 1 449 ? -51.426 3.177 67.272 1.00 81.81 449 HIS A CA 1
ATOM 3410 C C . HIS A 1 449 ? -50.831 1.820 67.694 1.00 81.81 449 HIS A C 1
ATOM 3412 O O . HIS A 1 449 ? -50.758 1.523 68.889 1.00 81.81 449 HIS A O 1
ATOM 3418 N N . SER A 1 450 ? -50.370 1.001 66.740 1.00 73.69 450 SER A N 1
ATOM 3419 C CA . SER A 1 450 ? -49.782 -0.314 67.035 1.00 73.69 450 SER A CA 1
ATOM 3420 C C . SER A 1 450 ? -48.494 -0.208 67.863 1.00 73.69 450 SER A C 1
ATOM 3422 O O . SER A 1 450 ? -48.304 -0.965 68.816 1.00 73.69 450 SER A O 1
ATOM 3424 N N . GLU A 1 451 ? -47.645 0.780 67.571 1.00 74.81 451 GLU A N 1
ATOM 3425 C CA . GLU A 1 451 ? -46.396 1.011 68.294 1.00 74.81 451 GLU A CA 1
ATOM 3426 C C . GLU A 1 451 ? -46.653 1.476 69.734 1.00 74.81 451 GLU A C 1
ATOM 3428 O O . GLU A 1 451 ? -45.952 1.036 70.646 1.00 74.81 451 GLU A O 1
ATOM 3433 N N . GLN A 1 452 ? -47.677 2.300 69.967 1.00 72.94 452 GLN A N 1
ATOM 3434 C CA . GLN A 1 452 ? -48.030 2.819 71.296 1.00 72.94 452 GLN A CA 1
ATOM 3435 C C . GLN A 1 452 ? -48.982 1.904 72.096 1.00 72.94 452 GLN A C 1
ATOM 3437 O O . GLN A 1 452 ? -49.281 2.187 73.260 1.00 72.94 452 GLN A O 1
ATOM 3442 N N . CYS A 1 453 ? -49.448 0.791 71.518 1.00 76.88 453 CYS A N 1
ATOM 3443 C CA . CYS A 1 453 ? -50.411 -0.095 72.168 1.00 76.88 453 CYS A CA 1
ATOM 3444 C C . CYS A 1 453 ? -49.837 -0.732 73.448 1.00 76.88 453 CYS A C 1
ATOM 3446 O O . CYS A 1 453 ? -48.878 -1.505 73.413 1.00 76.88 453 CYS A O 1
ATOM 3448 N N . ARG A 1 454 ? -50.466 -0.454 74.601 1.00 69.44 454 ARG A N 1
ATOM 3449 C CA . ARG A 1 454 ? -50.014 -0.929 75.927 1.00 69.44 454 ARG A CA 1
ATOM 3450 C C . ARG A 1 454 ? -49.986 -2.457 76.070 1.00 69.44 454 ARG A C 1
ATOM 3452 O O . ARG A 1 454 ? -49.236 -2.969 76.895 1.00 69.44 454 ARG A O 1
ATOM 3459 N N . PHE A 1 455 ? -50.767 -3.168 75.257 1.00 73.00 455 PHE A N 1
ATOM 3460 C CA . PHE A 1 455 ? -50.859 -4.632 75.247 1.00 73.00 455 PHE A CA 1
ATOM 3461 C C . PHE A 1 455 ? -49.864 -5.306 74.289 1.00 73.00 455 PHE A C 1
ATOM 3463 O O . PHE A 1 455 ? -49.887 -6.529 74.153 1.00 73.00 455 PHE A O 1
ATOM 3470 N N . ARG A 1 456 ? -48.972 -4.543 73.634 1.00 78.94 456 ARG A N 1
ATOM 3471 C CA . ARG A 1 456 ? -47.958 -5.112 72.738 1.00 78.94 456 ARG A CA 1
ATOM 3472 C C . ARG A 1 456 ? -47.047 -6.100 73.501 1.00 78.94 456 ARG A C 1
ATOM 3474 O O . ARG A 1 456 ? -46.464 -5.722 74.528 1.00 78.94 456 ARG A O 1
ATOM 3481 N N . PRO A 1 457 ? -46.886 -7.350 73.030 1.00 73.19 457 PRO A N 1
ATOM 3482 C CA . PRO A 1 457 ? -45.853 -8.232 73.553 1.00 73.19 457 PRO A CA 1
ATOM 3483 C C . PRO A 1 457 ? -44.483 -7.674 73.163 1.00 73.19 457 PRO A C 1
ATOM 3485 O O . PRO A 1 457 ? -44.294 -7.212 72.037 1.00 73.19 457 PRO A O 1
ATOM 3488 N N . VAL A 1 458 ? -43.510 -7.736 74.071 1.00 74.94 458 VAL A N 1
ATOM 3489 C CA . VAL A 1 458 ? -42.116 -7.421 73.746 1.00 74.94 458 VAL A CA 1
ATOM 3490 C C . VAL A 1 458 ? -41.208 -8.528 74.241 1.00 74.94 458 VAL A C 1
ATOM 3492 O O . VAL A 1 458 ? -41.389 -9.113 75.305 1.00 74.94 458 VAL A O 1
ATOM 3495 N N . PHE A 1 459 ? -40.195 -8.822 73.451 1.00 75.38 459 PHE A N 1
ATOM 3496 C CA . PHE A 1 459 ? -39.218 -9.831 73.807 1.00 75.38 459 PHE A CA 1
ATOM 3497 C C . PHE A 1 459 ? -38.110 -9.230 74.667 1.00 75.38 459 PHE A C 1
ATOM 3499 O O . PHE A 1 459 ? -37.922 -8.010 74.695 1.00 75.38 459 PHE A O 1
ATOM 3506 N N . CYS A 1 460 ? -37.331 -10.086 75.331 1.00 77.25 460 CYS A N 1
ATOM 3507 C CA . CYS A 1 460 ? -36.051 -9.661 75.883 1.00 77.25 460 CYS A CA 1
ATOM 3508 C C . CYS A 1 460 ? -35.240 -8.893 74.816 1.00 77.25 460 CYS A C 1
ATOM 3510 O O . CYS A 1 460 ? -35.129 -9.329 73.666 1.00 77.25 460 CYS A O 1
ATOM 3512 N N . LYS A 1 461 ? -34.612 -7.772 75.202 1.00 75.94 461 LYS A N 1
ATOM 3513 C CA . LYS A 1 461 ? -33.754 -6.948 74.324 1.00 75.94 461 LYS A CA 1
ATOM 3514 C C . LYS A 1 461 ? -32.539 -7.717 73.758 1.00 75.94 461 LYS A C 1
ATOM 3516 O O . LYS A 1 461 ? -31.895 -7.249 72.823 1.00 75.94 461 LYS A O 1
ATOM 3521 N N . HIS A 1 462 ? -32.262 -8.916 74.277 1.00 79.31 462 HIS A N 1
ATOM 3522 C CA . HIS A 1 462 ? -31.256 -9.861 73.786 1.00 79.31 462 HIS A CA 1
ATOM 3523 C C . HIS A 1 462 ? -31.842 -11.111 73.090 1.00 79.31 462 HIS A C 1
ATOM 3525 O O . HIS A 1 462 ? -31.091 -12.034 72.783 1.00 79.31 462 HIS A O 1
ATOM 3531 N N . ARG A 1 463 ? -33.145 -11.161 72.755 1.00 80.44 463 ARG A N 1
ATOM 3532 C CA . ARG A 1 463 ? -33.731 -12.289 71.992 1.00 80.44 463 ARG A CA 1
ATOM 3533 C C . ARG A 1 463 ? -33.082 -12.495 70.628 1.00 80.44 463 ARG A C 1
ATOM 3535 O O . ARG A 1 463 ? -32.851 -13.630 70.234 1.00 80.44 463 ARG A O 1
ATOM 3542 N N . ALA A 1 464 ? -32.670 -11.411 69.970 1.00 71.06 464 ALA A N 1
ATOM 3543 C CA . ALA A 1 464 ? -31.887 -11.451 68.730 1.00 71.06 464 ALA A CA 1
ATOM 3544 C C . ALA A 1 464 ? -30.508 -12.145 68.866 1.00 71.06 464 ALA A C 1
ATOM 3546 O O . ALA A 1 464 ? -29.788 -12.271 67.881 1.00 71.06 464 ALA A O 1
ATOM 3547 N N . ARG A 1 465 ? -30.120 -12.565 70.079 1.00 69.81 465 ARG A N 1
ATOM 3548 C CA . ARG A 1 465 ? -28.878 -13.287 70.393 1.00 69.81 465 ARG A CA 1
ATOM 3549 C C . ARG A 1 465 ? -29.112 -14.685 70.981 1.00 69.81 465 ARG A C 1
ATOM 3551 O O . ARG A 1 465 ? -28.135 -15.351 71.290 1.00 69.81 465 ARG A O 1
ATOM 3558 N N . GLY A 1 466 ? -30.368 -15.122 71.124 1.00 76.50 466 GLY A N 1
ATOM 3559 C CA . GLY A 1 466 ? -30.732 -16.466 71.598 1.00 76.50 466 GLY A CA 1
ATOM 3560 C C . GLY A 1 466 ? -31.635 -16.513 72.836 1.00 76.50 466 GLY A C 1
ATOM 3561 O O . GLY A 1 466 ? -32.181 -17.570 73.128 1.00 76.50 466 GLY A O 1
ATOM 3562 N N . CYS A 1 467 ? -31.855 -15.396 73.543 1.00 78.81 467 CYS A N 1
ATOM 3563 C CA . CYS A 1 467 ? -32.728 -15.385 74.723 1.00 78.81 467 CYS A CA 1
ATOM 3564 C C . CYS A 1 467 ? -34.201 -15.672 74.342 1.00 78.81 467 CYS A C 1
ATOM 3566 O O . CYS A 1 467 ? -34.795 -14.868 73.621 1.00 78.81 467 CYS A O 1
ATOM 3568 N N . PRO A 1 468 ? -34.832 -16.762 74.818 1.00 77.62 468 PRO A N 1
ATOM 3569 C CA . PRO A 1 468 ? -36.158 -17.160 74.341 1.00 77.62 468 PRO A CA 1
ATOM 3570 C C . PRO A 1 468 ? -37.314 -16.332 74.928 1.00 77.62 468 PRO A C 1
ATOM 3572 O O . PRO A 1 468 ? -38.416 -16.375 74.385 1.00 77.62 468 PRO A O 1
ATOM 3575 N N . GLU A 1 469 ? -37.088 -15.583 76.013 1.00 72.50 469 GLU A N 1
ATOM 3576 C CA . GLU A 1 469 ? -38.159 -14.984 76.819 1.00 72.50 469 GLU A CA 1
ATOM 3577 C C . GLU A 1 469 ? -38.998 -13.921 76.084 1.00 72.50 469 GLU A C 1
ATOM 3579 O O . GLU A 1 469 ? -38.496 -12.919 75.552 1.00 72.50 469 GLU A O 1
ATOM 3584 N N . GLN A 1 470 ? -40.315 -14.134 76.130 1.00 79.38 470 GLN A N 1
ATOM 3585 C CA . GLN A 1 470 ? -41.359 -13.209 75.702 1.00 79.38 470 GLN A CA 1
ATOM 3586 C C . GLN A 1 470 ? -42.064 -12.636 76.930 1.00 79.38 470 GLN A C 1
ATOM 3588 O O . GLN A 1 470 ? -42.483 -13.375 77.816 1.00 79.38 470 GLN A O 1
ATOM 3593 N N . LEU A 1 471 ? -42.196 -11.314 76.975 1.00 76.75 471 LEU A N 1
ATOM 3594 C CA . LEU A 1 471 ? -42.707 -10.565 78.117 1.00 76.75 471 LEU A CA 1
ATOM 3595 C C . LEU A 1 471 ? -43.773 -9.559 77.640 1.00 76.75 471 LEU A C 1
ATOM 3597 O O . LEU A 1 471 ? -43.963 -9.319 76.445 1.00 76.75 471 LEU A O 1
ATOM 3601 N N . THR A 1 472 ? -44.493 -8.939 78.570 1.00 75.69 472 THR A N 1
ATOM 3602 C CA . THR A 1 472 ? -45.229 -7.699 78.277 1.00 75.69 472 THR A CA 1
ATOM 3603 C C . THR A 1 472 ? -44.255 -6.518 78.286 1.00 75.69 472 THR A C 1
ATOM 3605 O O . THR A 1 472 ? -43.209 -6.584 78.938 1.00 75.69 472 THR A O 1
ATOM 3608 N N . PHE A 1 473 ? -44.601 -5.403 77.628 1.00 71.81 473 PHE A N 1
ATOM 3609 C CA . PHE A 1 473 ? -43.778 -4.179 77.670 1.00 71.81 473 PHE A CA 1
ATOM 3610 C C . PHE A 1 473 ? -43.499 -3.674 79.101 1.00 71.81 473 PHE A C 1
ATOM 3612 O O . PHE A 1 473 ? -42.472 -3.053 79.355 1.00 71.81 473 PHE A O 1
ATOM 3619 N N . TYR A 1 474 ? -44.381 -3.995 80.049 1.00 70.12 474 TYR A N 1
ATOM 3620 C CA . TYR A 1 474 ? -44.209 -3.708 81.472 1.00 70.12 474 TYR A CA 1
ATOM 3621 C C . TYR A 1 474 ? -43.093 -4.550 82.131 1.00 70.12 474 TYR A C 1
ATOM 3623 O O . TYR A 1 474 ? -42.308 -4.033 82.925 1.00 70.12 474 TYR A O 1
ATOM 3631 N N . ASN A 1 475 ? -42.966 -5.831 81.767 1.00 68.25 475 ASN A N 1
ATOM 3632 C CA . ASN A 1 475 ? -42.068 -6.779 82.439 1.00 68.25 475 ASN A CA 1
ATOM 3633 C C . ASN A 1 475 ? -40.619 -6.768 81.908 1.00 68.25 475 ASN A C 1
ATOM 3635 O O . ASN A 1 475 ? -39.703 -7.197 82.612 1.00 68.25 475 ASN A O 1
ATOM 3639 N N . SER A 1 476 ? -40.372 -6.267 80.692 1.00 74.88 476 SER A N 1
ATOM 3640 C CA . SER A 1 476 ? -39.067 -6.392 80.013 1.00 74.88 476 SER A CA 1
ATOM 3641 C C . SER A 1 476 ? -37.878 -5.706 80.697 1.00 74.88 476 SER A C 1
ATOM 3643 O O . SER A 1 476 ? -36.730 -6.044 80.408 1.00 74.88 476 SER A O 1
ATOM 3645 N N . PHE A 1 477 ? -38.118 -4.755 81.601 1.00 71.69 477 PHE A N 1
ATOM 3646 C CA . PHE A 1 477 ? -37.054 -3.948 82.207 1.00 71.69 477 PHE A CA 1
ATOM 3647 C C . PHE A 1 477 ? -36.211 -4.704 83.245 1.00 71.69 477 PHE A C 1
ATOM 3649 O O . PHE A 1 477 ? -35.015 -4.439 83.349 1.00 71.69 477 PHE A O 1
ATOM 3656 N N . ARG A 1 478 ? -36.784 -5.674 83.976 1.00 72.50 478 ARG A N 1
ATOM 3657 C CA . ARG A 1 478 ? -36.050 -6.422 85.020 1.00 72.50 478 ARG A CA 1
ATOM 3658 C C . ARG A 1 478 ? -35.082 -7.473 84.461 1.00 72.50 478 ARG A C 1
ATOM 3660 O O . ARG A 1 478 ? -34.052 -7.723 85.073 1.00 72.50 478 ARG A O 1
ATOM 3667 N N . HIS A 1 479 ? -35.369 -8.044 83.289 1.00 82.25 479 HIS A N 1
ATOM 3668 C CA . HIS A 1 479 ? -34.536 -9.087 82.673 1.00 82.25 479 HIS A CA 1
ATOM 3669 C C . HIS A 1 479 ? -33.173 -8.553 82.168 1.00 82.25 479 HIS A C 1
ATOM 3671 O O . HIS A 1 479 ? -32.181 -9.278 82.142 1.00 82.25 479 HIS A O 1
ATOM 3677 N N . PHE A 1 480 ? -33.095 -7.281 81.755 1.00 74.06 480 PHE A N 1
ATOM 3678 C CA . PHE A 1 480 ? -31.986 -6.755 80.940 1.00 74.06 480 PHE A CA 1
ATOM 3679 C C . PHE A 1 480 ? -30.581 -6.879 81.567 1.00 74.06 480 PHE A C 1
ATOM 3681 O O . PHE A 1 480 ? -29.608 -7.053 80.837 1.00 74.06 480 PHE A O 1
ATOM 3688 N N . GLY A 1 481 ? -30.455 -6.807 82.897 1.00 72.38 481 GLY A N 1
ATOM 3689 C CA . GLY A 1 481 ? -29.150 -6.785 83.573 1.00 72.38 481 GLY A CA 1
ATOM 3690 C C . GLY A 1 481 ? -28.418 -8.132 83.644 1.00 72.38 481 GLY A C 1
ATOM 3691 O O . GLY A 1 481 ? -27.188 -8.147 83.603 1.00 72.38 481 GLY A O 1
ATOM 3692 N N . ALA A 1 482 ? -29.156 -9.245 83.731 1.00 70.94 482 ALA A N 1
ATOM 3693 C CA . ALA A 1 482 ? -28.629 -10.573 84.085 1.00 70.94 482 ALA A CA 1
ATOM 3694 C C . ALA A 1 482 ? -28.605 -11.583 82.916 1.00 70.94 482 ALA A C 1
ATOM 3696 O O . ALA A 1 482 ? -28.352 -12.767 83.111 1.00 70.94 482 ALA A O 1
ATOM 3697 N N . CYS A 1 483 ? -28.891 -11.135 81.694 1.00 78.12 483 CYS A N 1
ATOM 3698 C CA . CYS A 1 483 ? -29.015 -12.007 80.528 1.00 78.12 483 CYS A CA 1
ATOM 3699 C C . CYS A 1 483 ? -27.639 -12.485 80.011 1.00 78.12 483 CYS A C 1
ATOM 3701 O O . CYS A 1 483 ? -26.868 -11.667 79.508 1.00 78.12 483 CYS A O 1
ATOM 3703 N N . GLY A 1 484 ? -27.343 -13.794 80.041 1.00 70.88 484 GLY A N 1
ATOM 3704 C CA . GLY A 1 484 ? -26.088 -14.365 79.490 1.00 70.88 484 GLY A CA 1
ATOM 3705 C C . GLY A 1 484 ? -25.861 -14.059 77.998 1.00 70.88 484 GLY A C 1
ATOM 3706 O O . GLY A 1 484 ? -24.738 -13.856 77.532 1.00 70.88 484 GLY A O 1
ATOM 3707 N N . PHE A 1 485 ? -26.955 -13.837 77.260 1.00 78.06 485 PHE A N 1
ATOM 3708 C CA . PHE A 1 485 ? -26.944 -13.395 75.864 1.00 78.06 485 PHE A CA 1
ATOM 3709 C C . PHE A 1 485 ? -26.504 -11.924 75.659 1.00 78.06 485 PHE A C 1
ATOM 3711 O O . PHE A 1 485 ? -26.583 -11.404 74.539 1.00 78.06 485 PHE A O 1
ATOM 3718 N N . ARG A 1 486 ? -26.037 -11.220 76.701 1.00 83.50 486 ARG A N 1
ATOM 3719 C CA . ARG A 1 486 ? -25.503 -9.852 76.599 1.00 83.50 486 ARG A CA 1
ATOM 3720 C C . ARG A 1 486 ? -24.208 -9.823 75.762 1.00 83.50 486 ARG A C 1
ATOM 3722 O O . ARG A 1 486 ? -23.359 -10.696 75.934 1.00 83.50 486 ARG A O 1
ATOM 3729 N N . PRO A 1 487 ? -24.014 -8.828 74.872 1.00 78.56 487 PRO A N 1
ATOM 3730 C CA . PRO A 1 487 ? -22.744 -8.632 74.173 1.00 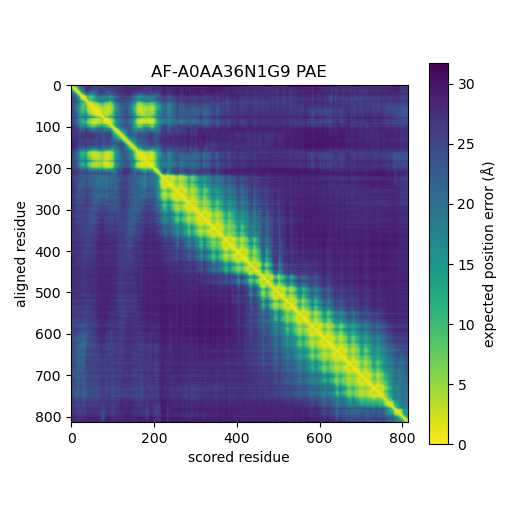78.56 487 PRO A CA 1
ATOM 3731 C C . PRO A 1 487 ? -21.556 -8.390 75.116 1.00 78.56 487 PRO A C 1
ATOM 3733 O O . PRO A 1 487 ? -21.665 -7.627 76.079 1.00 78.56 487 PRO A O 1
ATOM 3736 N N . VAL A 1 488 ? -20.406 -8.966 74.756 1.00 80.69 488 VAL A N 1
ATOM 3737 C CA . VAL A 1 488 ? -19.074 -8.691 75.323 1.00 80.69 488 VAL A CA 1
ATOM 3738 C C . VAL A 1 488 ? -18.087 -8.485 74.154 1.00 80.69 488 VAL A C 1
ATOM 3740 O O . VAL A 1 488 ? -18.215 -9.185 73.147 1.00 80.69 488 VAL A O 1
ATOM 3743 N N . PRO A 1 489 ? -17.146 -7.520 74.205 1.00 82.94 489 PRO A N 1
ATOM 3744 C CA . PRO A 1 489 ? -16.180 -7.308 73.124 1.00 82.94 489 PRO A CA 1
ATOM 3745 C C . PRO A 1 489 ? -15.160 -8.449 72.988 1.00 82.94 489 PRO A C 1
ATOM 3747 O O . PRO A 1 489 ? -14.698 -9.012 73.977 1.00 82.94 489 PRO A O 1
ATOM 3750 N N . CYS A 1 490 ? -14.784 -8.766 71.746 1.00 84.88 490 CYS A N 1
ATOM 3751 C CA . CYS A 1 490 ? -13.747 -9.750 71.431 1.00 84.88 490 CYS A CA 1
ATOM 3752 C C . CYS A 1 490 ? -12.341 -9.253 71.823 1.00 84.88 490 CYS A C 1
ATOM 3754 O O . CYS A 1 490 ? -11.994 -8.100 71.564 1.00 84.88 490 CYS A O 1
ATOM 3756 N N . HIS A 1 491 ? -11.481 -10.151 72.319 1.00 82.94 491 HIS A N 1
ATOM 3757 C CA . HIS A 1 491 ? -10.057 -9.877 72.578 1.00 82.94 491 HIS A CA 1
ATOM 3758 C C . HIS A 1 491 ? -9.297 -9.318 71.356 1.00 82.94 491 HIS A C 1
ATOM 3760 O O . HIS A 1 491 ? -8.344 -8.558 71.509 1.00 82.94 491 HIS A O 1
ATOM 3766 N N . PHE A 1 492 ? -9.734 -9.642 70.133 1.00 85.81 492 PHE A N 1
ATOM 3767 C CA . PHE A 1 492 ? -9.135 -9.159 68.883 1.00 85.81 492 PHE A CA 1
ATOM 3768 C C . PHE A 1 492 ? -9.770 -7.863 68.341 1.00 85.81 492 PHE A C 1
ATOM 3770 O O . PHE A 1 492 ? -9.522 -7.495 67.192 1.00 85.81 492 PHE A O 1
ATOM 3777 N N . ALA A 1 493 ? -10.566 -7.136 69.138 1.00 82.62 493 ALA A N 1
ATOM 3778 C CA . ALA A 1 493 ? -11.168 -5.862 68.725 1.00 82.62 493 ALA A CA 1
ATOM 3779 C C . ALA A 1 493 ? -10.120 -4.835 68.252 1.00 82.62 493 ALA A C 1
ATOM 3781 O O . ALA A 1 493 ? -10.324 -4.175 67.235 1.00 82.62 493 ALA A O 1
ATOM 3782 N N . GLY A 1 494 ? -8.947 -4.785 68.899 1.00 78.62 494 GLY A N 1
ATOM 3783 C CA . GLY A 1 494 ? -7.812 -3.943 68.486 1.00 78.62 494 GLY A CA 1
ATOM 3784 C C . GLY A 1 494 ? -7.167 -4.314 67.139 1.00 78.62 494 GLY A C 1
ATOM 3785 O O . GLY A 1 494 ? -6.350 -3.552 66.634 1.00 78.62 494 GLY A O 1
ATOM 3786 N N . ARG A 1 495 ? -7.535 -5.456 66.536 1.00 78.44 495 ARG A N 1
ATOM 3787 C CA . ARG A 1 495 ? -7.175 -5.850 65.157 1.00 78.44 495 ARG A CA 1
ATOM 3788 C C . ARG A 1 495 ? -8.340 -5.710 64.165 1.00 78.44 495 ARG A C 1
ATOM 3790 O O . ARG A 1 495 ? -8.223 -6.150 63.028 1.00 78.44 495 ARG A O 1
ATOM 3797 N N . GLY A 1 496 ? -9.454 -5.101 64.579 1.00 80.94 496 GLY A N 1
ATOM 3798 C CA . GLY A 1 496 ? -10.639 -4.879 63.744 1.00 80.94 496 GLY A CA 1
ATOM 3799 C C . GLY A 1 496 ? -11.812 -5.829 64.006 1.00 80.94 496 GLY A C 1
ATOM 3800 O O . GLY A 1 496 ? -12.844 -5.689 63.350 1.00 80.94 496 GLY A O 1
ATOM 3801 N N . CYS A 1 497 ? -11.718 -6.756 64.970 1.00 85.25 497 CYS A N 1
ATOM 3802 C CA . CYS A 1 497 ? -12.831 -7.660 65.271 1.00 85.25 497 CYS A CA 1
ATOM 3803 C C . CYS A 1 497 ? -13.995 -6.939 65.975 1.00 85.25 497 CYS A C 1
ATOM 3805 O O . CYS A 1 497 ? -14.062 -6.874 67.202 1.00 85.25 497 CYS A O 1
ATOM 3807 N N . GLN A 1 498 ? -14.955 -6.442 65.195 1.00 85.50 498 GLN A N 1
ATOM 3808 C CA . GLN A 1 498 ? -16.184 -5.815 65.703 1.00 85.50 498 GLN A CA 1
ATOM 3809 C C . GLN A 1 498 ? -17.227 -6.831 66.210 1.00 85.50 498 GLN A C 1
ATOM 3811 O O . GLN A 1 498 ? -18.296 -6.442 66.682 1.00 85.50 498 GLN A O 1
ATOM 3816 N N . LYS A 1 499 ? -16.955 -8.142 66.114 1.00 82.00 499 LYS A N 1
ATOM 3817 C CA . LYS A 1 499 ? -17.877 -9.181 66.586 1.00 82.00 499 LYS A CA 1
ATOM 3818 C C . LYS A 1 499 ? -17.967 -9.122 68.114 1.00 82.00 499 LYS A C 1
ATOM 3820 O O . LYS A 1 499 ? -16.987 -9.332 68.823 1.00 82.00 499 LYS A O 1
ATOM 3825 N N . LEU A 1 500 ? -19.174 -8.837 68.605 1.00 82.06 500 LEU A N 1
ATOM 3826 C CA . LEU A 1 500 ? -19.537 -8.872 70.021 1.00 82.06 500 LEU A CA 1
ATOM 3827 C C . LEU A 1 500 ? -20.252 -10.205 70.314 1.00 82.06 500 LEU A C 1
ATOM 3829 O O . LEU A 1 500 ? -21.485 -10.239 70.185 1.00 82.06 500 LEU A O 1
ATOM 3833 N N . PRO A 1 501 ? -19.552 -11.309 70.641 1.00 82.88 501 PRO A N 1
ATOM 3834 C CA . PRO A 1 501 ? -20.194 -12.554 71.070 1.00 82.88 501 PRO A CA 1
ATOM 3835 C C . PRO A 1 501 ? -21.047 -12.353 72.336 1.00 82.88 501 PRO A C 1
ATOM 3837 O O . PRO A 1 501 ? -21.044 -11.288 72.959 1.00 82.88 501 PRO A O 1
ATOM 3840 N N . THR A 1 502 ? -21.834 -13.366 72.693 1.00 84.00 502 THR A N 1
ATOM 3841 C CA . THR A 1 502 ? -22.430 -13.477 74.034 1.00 84.00 502 THR A CA 1
ATOM 3842 C C . THR A 1 502 ? -21.333 -13.727 75.071 1.00 84.00 502 THR A C 1
ATOM 3844 O O . THR A 1 502 ? -20.236 -14.152 74.701 1.00 84.00 502 THR A O 1
ATOM 3847 N N . ALA A 1 503 ? -21.609 -13.486 76.356 1.00 76.00 503 ALA A N 1
ATOM 3848 C CA . ALA A 1 503 ? -20.639 -13.757 77.421 1.00 76.00 503 ALA A CA 1
ATOM 3849 C C . ALA A 1 503 ? -20.158 -15.221 77.376 1.00 76.00 503 ALA A C 1
ATOM 3851 O O . ALA A 1 503 ? -18.959 -15.479 77.301 1.00 76.00 503 ALA A O 1
ATOM 3852 N N . ASP A 1 504 ? -21.109 -16.150 77.267 1.00 74.31 504 ASP A N 1
ATOM 3853 C CA . ASP A 1 504 ? -20.873 -17.599 77.225 1.00 74.31 504 ASP A CA 1
ATOM 3854 C C . ASP A 1 504 ? -20.184 -18.072 75.923 1.00 74.31 504 ASP A C 1
ATOM 3856 O O . ASP A 1 504 ? -19.630 -19.166 75.864 1.00 74.31 504 ASP A O 1
ATOM 3860 N N . GLY A 1 505 ? -20.215 -17.260 74.857 1.00 77.50 505 GLY A N 1
ATOM 3861 C CA . GLY A 1 505 ? -19.676 -17.597 73.530 1.00 77.50 505 GLY A CA 1
ATOM 3862 C C . GLY A 1 505 ? -18.309 -16.980 73.204 1.00 77.50 505 GLY A C 1
ATOM 3863 O O . GLY A 1 505 ? -17.780 -17.206 72.112 1.00 77.50 505 GLY A O 1
ATOM 3864 N N . LEU A 1 506 ? -17.739 -16.174 74.108 1.00 83.81 506 LEU A N 1
ATOM 3865 C CA . LEU A 1 506 ? -16.549 -15.357 73.841 1.00 83.81 506 LEU A CA 1
ATOM 3866 C C . LEU A 1 506 ? -15.297 -16.187 73.510 1.00 83.81 506 LEU A C 1
ATOM 3868 O O . LEU A 1 506 ? -14.562 -15.842 72.581 1.00 83.81 506 LEU A O 1
ATOM 3872 N N . GLU A 1 507 ? -15.056 -17.276 74.237 1.00 79.44 507 GLU A N 1
ATOM 3873 C CA . GLU A 1 507 ? -13.850 -18.097 74.075 1.00 79.44 507 GLU A CA 1
ATOM 3874 C C . GLU A 1 507 ? -13.859 -18.886 72.756 1.00 79.44 507 GLU A C 1
ATOM 3876 O O . GLU A 1 507 ? -12.904 -18.808 71.978 1.00 79.44 507 GLU A O 1
ATOM 3881 N N . SER A 1 508 ? -14.982 -19.544 72.442 1.00 82.38 508 SER A N 1
ATOM 3882 C CA . SER A 1 508 ? -15.198 -20.222 71.156 1.00 82.38 508 SER A CA 1
ATOM 3883 C C . SER A 1 508 ? -15.028 -19.256 69.975 1.00 82.38 508 SER A C 1
ATOM 3885 O O . SER A 1 508 ? -14.319 -19.559 69.011 1.00 82.38 508 SER A O 1
ATOM 3887 N N . HIS A 1 509 ? -15.580 -18.039 70.084 1.00 88.50 509 HIS A N 1
ATOM 3888 C CA . HIS A 1 509 ? -15.379 -17.005 69.072 1.00 88.50 509 HIS A CA 1
ATOM 3889 C C . HIS A 1 509 ? -13.899 -16.620 68.903 1.00 88.50 509 HIS A C 1
ATOM 3891 O O . HIS A 1 509 ? -13.451 -16.458 67.769 1.00 88.50 509 HIS A O 1
ATOM 3897 N N . CYS A 1 510 ? -13.123 -16.499 69.985 1.00 83.44 510 CYS A N 1
ATOM 3898 C CA . CYS A 1 510 ? -11.700 -16.157 69.893 1.00 83.44 510 CYS A CA 1
ATOM 3899 C C . CYS A 1 510 ? -10.880 -17.249 69.182 1.00 83.44 510 CYS A C 1
ATOM 3901 O O . CYS A 1 510 ? -9.996 -16.922 68.387 1.00 83.44 510 CYS A O 1
ATOM 3903 N N . GLN A 1 511 ? -11.195 -18.530 69.397 1.00 83.88 511 GLN A N 1
ATOM 3904 C CA . GLN A 1 511 ? -10.528 -19.629 68.691 1.00 83.88 511 GLN A CA 1
ATOM 3905 C C . GLN A 1 511 ? -10.844 -19.625 67.186 1.00 83.88 511 GLN A C 1
ATOM 3907 O O . GLN A 1 511 ? -9.935 -19.820 66.379 1.00 83.88 511 GLN A O 1
ATOM 3912 N N . GLY A 1 512 ? -12.092 -19.332 66.803 1.00 80.75 512 GLY A N 1
ATOM 3913 C CA . GLY A 1 512 ? -12.540 -19.212 65.408 1.00 80.75 512 GLY A CA 1
ATOM 3914 C C . GLY A 1 512 ? -12.423 -17.810 64.788 1.00 80.75 512 GLY A C 1
ATOM 3915 O O . GLY A 1 512 ? -13.075 -17.543 63.781 1.00 80.75 512 GLY A O 1
ATOM 3916 N N . CYS A 1 513 ? -11.670 -16.882 65.387 1.00 85.81 513 CYS A N 1
ATOM 3917 C CA . CYS A 1 513 ? -11.712 -15.479 64.976 1.00 85.81 513 CYS A CA 1
ATOM 3918 C C . CYS A 1 513 ? -10.952 -15.212 63.664 1.00 85.81 513 CYS A C 1
ATOM 3920 O O . CYS A 1 513 ? -9.735 -15.368 63.588 1.00 85.81 513 CYS A O 1
ATOM 3922 N N . GLU A 1 514 ? -11.667 -14.694 62.664 1.00 81.44 514 GLU A N 1
ATOM 3923 C CA . GLU A 1 514 ? -11.146 -14.194 61.377 1.00 81.44 514 GLU A CA 1
ATOM 3924 C C . GLU A 1 514 ? -9.992 -13.184 61.514 1.00 81.44 514 GLU A C 1
ATOM 3926 O O . GLU A 1 514 ? -9.121 -13.133 60.648 1.00 81.44 514 GLU A O 1
ATOM 3931 N N . PHE A 1 515 ? -9.963 -12.423 62.615 1.00 85.69 515 PHE A N 1
ATOM 3932 C CA . PHE A 1 515 ? -8.963 -11.396 62.945 1.00 85.69 515 PHE A CA 1
ATOM 3933 C C . PHE A 1 515 ? -7.805 -11.916 63.819 1.00 85.69 515 PHE A C 1
ATOM 3935 O O . PHE A 1 515 ? -6.954 -11.141 64.266 1.00 85.69 515 PHE A O 1
ATOM 3942 N N . ARG A 1 516 ? -7.755 -13.226 64.094 1.00 88.75 516 ARG A N 1
ATOM 3943 C CA . ARG A 1 516 ? -6.614 -13.862 64.764 1.00 88.75 516 ARG A CA 1
ATOM 3944 C C . ARG A 1 516 ? -5.416 -13.876 63.799 1.00 88.75 516 ARG A C 1
ATOM 3946 O O . ARG A 1 516 ? -5.605 -14.284 62.652 1.00 88.75 516 ARG A O 1
ATOM 3953 N N . PRO A 1 517 ? -4.200 -13.479 64.217 1.00 87.38 517 PRO A N 1
ATOM 3954 C CA . PRO A 1 517 ? -3.009 -13.641 63.385 1.00 87.38 517 PRO A CA 1
ATOM 3955 C C . PRO A 1 517 ? -2.732 -15.120 63.082 1.00 87.38 517 PRO A C 1
ATOM 3957 O O . PRO A 1 517 ? -2.982 -15.992 63.920 1.00 87.38 517 PRO A O 1
ATOM 3960 N N . VAL A 1 518 ? -2.193 -15.389 61.894 1.00 87.50 518 VAL A N 1
ATOM 3961 C CA . VAL A 1 518 ? -1.679 -16.702 61.475 1.00 87.50 518 VAL A CA 1
ATOM 3962 C C . VAL A 1 518 ? -0.399 -16.534 60.656 1.00 87.50 518 VAL A C 1
ATOM 3964 O O . VAL A 1 518 ? -0.215 -15.519 59.987 1.00 87.50 518 VAL A O 1
ATOM 3967 N N . ASP A 1 519 ? 0.485 -17.529 60.690 1.00 85.38 519 ASP A N 1
ATOM 3968 C CA . ASP A 1 519 ? 1.725 -17.508 59.912 1.00 85.38 519 ASP A CA 1
ATOM 3969 C C . ASP A 1 519 ? 1.488 -17.805 58.422 1.00 85.38 519 ASP A C 1
ATOM 3971 O O . ASP A 1 519 ? 0.633 -18.608 58.037 1.00 85.38 519 ASP A O 1
ATOM 3975 N N . CYS A 1 520 ? 2.273 -17.163 57.556 1.00 85.81 520 CYS A N 1
ATOM 3976 C CA . CYS A 1 520 ? 2.202 -17.379 56.115 1.00 85.81 520 CYS A CA 1
ATOM 3977 C C . CYS A 1 520 ? 2.810 -18.738 55.718 1.00 85.81 520 CYS A C 1
ATOM 3979 O O . CYS A 1 520 ? 3.942 -19.054 56.080 1.00 85.81 520 CYS A O 1
ATOM 3981 N N . LYS A 1 521 ? 2.102 -19.529 54.892 1.00 83.62 521 LYS A N 1
ATOM 3982 C CA . LYS A 1 521 ? 2.573 -20.867 54.463 1.00 83.62 521 LYS A CA 1
ATOM 3983 C C . LYS A 1 521 ? 3.848 -20.855 53.604 1.00 83.62 521 LYS A C 1
ATOM 3985 O O . LYS A 1 521 ? 4.451 -21.906 53.388 1.00 83.62 521 LYS A O 1
ATOM 3990 N N . HIS A 1 522 ? 4.229 -19.701 53.051 1.00 83.88 522 HIS A N 1
ATOM 3991 C CA . HIS A 1 522 ? 5.393 -19.567 52.172 1.00 83.88 522 HIS A CA 1
ATOM 3992 C C . HIS A 1 522 ? 6.653 -19.302 53.001 1.00 83.88 522 HIS A C 1
ATOM 3994 O O . HIS A 1 522 ? 6.794 -18.241 53.612 1.00 83.88 522 HIS A O 1
ATOM 4000 N N . LYS A 1 523 ? 7.585 -20.265 53.003 1.00 76.12 523 LYS A N 1
ATOM 4001 C CA . LYS A 1 523 ? 8.848 -20.181 53.755 1.00 76.12 523 LYS A CA 1
ATOM 4002 C C . LYS A 1 523 ? 9.596 -18.878 53.436 1.00 76.12 523 LYS A C 1
ATOM 4004 O O . LYS A 1 523 ? 9.807 -18.549 52.272 1.00 76.12 523 LYS A O 1
ATOM 4009 N N . GLY A 1 524 ? 10.012 -18.160 54.480 1.00 77.31 524 GLY A N 1
ATOM 4010 C CA . GLY A 1 524 ? 10.718 -16.877 54.367 1.00 77.31 524 GLY A CA 1
ATOM 4011 C C . GLY A 1 524 ? 9.827 -15.628 54.390 1.00 77.31 524 GLY A C 1
ATOM 4012 O O . GLY A 1 524 ? 10.356 -14.522 54.306 1.00 77.31 524 GLY A O 1
ATOM 4013 N N . CYS A 1 525 ? 8.503 -15.760 54.531 1.00 80.94 525 CYS A N 1
ATOM 4014 C CA . CYS A 1 525 ? 7.625 -14.619 54.789 1.00 80.94 525 CYS A CA 1
ATOM 4015 C C . CYS A 1 525 ? 7.428 -14.402 56.301 1.00 80.94 525 CYS A C 1
ATOM 4017 O O . CYS A 1 525 ? 6.903 -15.274 56.984 1.00 80.94 525 CYS A O 1
ATOM 4019 N N . SER A 1 526 ? 7.823 -13.234 56.816 1.00 82.50 526 SER A N 1
ATOM 4020 C CA . SER A 1 526 ? 7.695 -12.846 58.233 1.00 82.50 526 SER A CA 1
ATOM 4021 C C . SER A 1 526 ? 6.406 -12.079 58.568 1.00 82.50 526 SER A C 1
ATOM 4023 O O . SER A 1 526 ? 6.255 -11.574 59.678 1.00 82.50 526 SER A O 1
ATOM 4025 N N . TYR A 1 527 ? 5.482 -11.948 57.613 1.00 82.88 527 TYR A N 1
ATOM 4026 C CA . TYR A 1 527 ? 4.221 -11.235 57.806 1.00 82.88 527 TYR A CA 1
ATOM 4027 C C . TYR A 1 527 ? 3.129 -12.192 58.299 1.00 82.88 527 TYR A C 1
ATOM 4029 O O . TYR A 1 527 ? 2.864 -13.208 57.656 1.00 82.88 527 TYR A O 1
ATOM 4037 N N . GLN A 1 528 ? 2.482 -11.836 59.411 1.00 85.00 528 GLN A N 1
ATOM 4038 C CA . GLN A 1 528 ? 1.326 -12.544 59.966 1.00 85.00 528 GLN A CA 1
ATOM 4039 C C . GLN A 1 528 ? 0.022 -11.829 59.569 1.00 85.00 528 GLN A C 1
ATOM 4041 O O . GLN A 1 528 ? -0.386 -10.890 60.264 1.00 85.00 528 GLN A O 1
ATOM 4046 N N . PRO A 1 529 ? -0.638 -12.222 58.462 1.00 86.88 529 PRO A N 1
ATOM 4047 C CA . PRO A 1 529 ? -1.985 -11.752 58.155 1.00 86.88 529 PRO A CA 1
ATOM 4048 C C . PRO A 1 529 ? -2.991 -12.225 59.216 1.00 86.88 529 PRO A C 1
ATOM 4050 O O . PRO A 1 529 ? -2.748 -13.170 59.971 1.00 86.88 529 PRO A O 1
ATOM 4053 N N . ASN A 1 530 ? -4.164 -11.597 59.233 1.00 88.62 530 ASN A N 1
ATOM 4054 C CA . ASN A 1 530 ? -5.329 -12.156 59.914 1.00 88.62 530 ASN A CA 1
ATOM 4055 C C . ASN A 1 530 ? -5.766 -13.464 59.226 1.00 88.62 530 ASN A C 1
ATOM 4057 O O . ASN A 1 530 ? -5.533 -13.636 58.029 1.00 88.62 530 ASN A O 1
ATOM 4061 N N . ALA A 1 531 ? -6.456 -14.359 59.931 1.00 84.81 531 ALA A N 1
ATOM 4062 C CA . ALA A 1 531 ? -6.923 -15.635 59.384 1.00 84.81 531 ALA A CA 1
ATOM 4063 C C . ALA A 1 531 ? -7.792 -15.494 58.113 1.00 84.81 531 ALA A C 1
ATOM 4065 O O . ALA A 1 531 ? -7.624 -16.282 57.184 1.00 84.81 531 ALA A O 1
ATOM 4066 N N . GLN A 1 532 ? -8.657 -14.474 58.028 1.00 83.44 532 GLN A N 1
ATOM 4067 C CA . GLN A 1 532 ? -9.422 -14.157 56.805 1.00 83.44 532 GLN A CA 1
ATOM 4068 C C . GLN A 1 532 ? -8.511 -13.711 55.643 1.00 83.44 532 GLN A C 1
ATOM 4070 O O . GLN A 1 532 ? -8.683 -14.118 54.495 1.00 83.44 532 GLN A O 1
ATOM 4075 N N . ASP A 1 533 ? -7.500 -12.900 55.962 1.00 83.50 533 ASP A N 1
ATOM 4076 C CA . ASP A 1 533 ? -6.608 -12.246 55.007 1.00 83.50 533 ASP A CA 1
ATOM 4077 C C . ASP A 1 533 ? -5.476 -13.190 54.569 1.00 83.50 533 ASP A C 1
ATOM 4079 O O . ASP A 1 533 ? -4.773 -12.917 53.600 1.00 83.50 533 ASP A O 1
ATOM 4083 N N . ALA A 1 534 ? -5.304 -14.330 55.245 1.00 83.81 534 ALA A N 1
ATOM 4084 C CA . ALA A 1 534 ? -4.244 -15.298 54.996 1.00 83.81 534 ALA A CA 1
ATOM 4085 C C . ALA A 1 534 ? -4.332 -15.959 53.613 1.00 83.81 534 ALA A C 1
ATOM 4087 O O . ALA A 1 534 ? -3.296 -16.218 52.999 1.00 83.81 534 ALA A O 1
ATOM 4088 N N . ALA A 1 535 ? -5.541 -16.189 53.091 1.00 81.25 535 ALA A N 1
ATOM 4089 C CA . ALA A 1 535 ? -5.732 -16.713 51.737 1.00 81.25 535 ALA A CA 1
ATOM 4090 C C . ALA A 1 535 ? -5.359 -15.666 50.671 1.00 81.25 535 ALA A C 1
ATOM 4092 O O . ALA A 1 535 ? -4.564 -15.951 49.774 1.00 81.25 535 ALA A O 1
ATOM 4093 N N . ALA A 1 536 ? -5.856 -14.433 50.818 1.00 81.56 536 ALA A N 1
ATOM 4094 C CA . ALA A 1 536 ? -5.516 -13.316 49.937 1.00 81.56 536 ALA A CA 1
ATOM 4095 C C . ALA A 1 536 ? -4.012 -12.988 49.991 1.00 81.56 536 ALA A C 1
ATOM 4097 O O . ALA A 1 536 ? -3.373 -12.801 48.956 1.00 81.56 536 ALA A O 1
ATOM 4098 N N . HIS A 1 537 ? -3.417 -13.010 51.187 1.00 87.44 537 HIS A N 1
ATOM 4099 C CA . HIS A 1 537 ? -1.979 -12.872 51.373 1.00 87.44 537 HIS A CA 1
ATOM 4100 C C . HIS A 1 537 ? -1.210 -14.023 50.721 1.00 87.44 537 HIS A C 1
ATOM 4102 O O . HIS A 1 537 ? -0.214 -13.758 50.063 1.00 87.44 537 HIS A O 1
ATOM 4108 N N . ALA A 1 538 ? -1.638 -15.284 50.849 1.00 82.00 538 ALA A N 1
ATOM 4109 C CA . ALA A 1 538 ? -0.943 -16.415 50.230 1.00 82.00 538 ALA A CA 1
ATOM 4110 C C . ALA A 1 538 ? -0.897 -16.320 48.692 1.00 82.00 538 ALA A C 1
ATOM 4112 O O . ALA A 1 538 ? 0.086 -16.765 48.095 1.00 82.00 538 ALA A O 1
ATOM 4113 N N . GLU A 1 539 ? -1.899 -15.700 48.066 1.00 80.25 539 GLU A N 1
ATOM 4114 C CA . GLU A 1 539 ? -1.903 -15.384 46.633 1.00 80.25 539 GLU A CA 1
ATOM 4115 C C . GLU A 1 539 ? -1.057 -14.143 46.295 1.00 80.25 539 GLU A C 1
ATOM 4117 O O . GLU A 1 539 ? -0.280 -14.161 45.338 1.00 80.25 539 GLU A O 1
ATOM 4122 N N . ALA A 1 540 ? -1.134 -13.083 47.102 1.00 80.06 540 ALA A N 1
ATOM 4123 C CA . ALA A 1 540 ? -0.352 -11.855 46.923 1.00 80.06 540 ALA A CA 1
ATOM 4124 C C . ALA A 1 540 ? 1.105 -11.946 47.435 1.00 80.06 540 ALA A C 1
ATOM 4126 O O . ALA A 1 540 ? 1.867 -10.983 47.327 1.00 80.06 540 ALA A O 1
ATOM 4127 N N . CYS A 1 541 ? 1.512 -13.072 48.029 1.00 84.75 541 CYS A N 1
ATOM 4128 C CA . CYS A 1 541 ? 2.773 -13.169 48.755 1.00 84.75 541 CYS A CA 1
ATOM 4129 C C . CYS A 1 541 ? 3.974 -13.063 47.811 1.00 84.75 541 CYS A C 1
ATOM 4131 O O . CYS A 1 541 ? 4.175 -13.910 46.942 1.00 84.75 541 CYS A O 1
ATOM 4133 N N . GLY A 1 542 ? 4.862 -12.100 48.065 1.00 78.38 542 GLY A N 1
ATOM 4134 C CA . GLY A 1 542 ? 6.128 -11.966 47.335 1.00 78.38 542 GLY A CA 1
ATOM 4135 C C . GLY A 1 542 ? 7.075 -13.174 47.451 1.00 78.38 542 GLY A C 1
ATOM 4136 O O . GLY A 1 542 ? 8.029 -13.272 46.680 1.00 78.38 542 GLY A O 1
ATOM 4137 N N . CYS A 1 543 ? 6.816 -14.086 48.395 1.00 82.38 543 CYS A N 1
ATOM 4138 C CA . CYS A 1 543 ? 7.535 -15.348 48.584 1.00 82.38 543 CYS A CA 1
ATOM 4139 C C . CYS A 1 543 ? 6.882 -16.540 47.854 1.00 82.38 543 CYS A C 1
ATOM 4141 O O . CYS A 1 543 ? 7.452 -17.629 47.862 1.00 82.38 543 CYS A O 1
ATOM 4143 N N . ARG A 1 544 ? 5.710 -16.364 47.219 1.00 85.62 544 ARG A N 1
ATOM 4144 C CA . ARG A 1 544 ? 5.049 -17.416 46.432 1.00 85.62 544 ARG A CA 1
ATOM 4145 C C . ARG A 1 544 ? 5.944 -17.819 45.249 1.00 85.62 544 ARG A C 1
ATOM 4147 O O . ARG A 1 544 ? 6.346 -16.923 44.503 1.00 85.62 544 ARG A O 1
ATOM 4154 N N . PRO A 1 545 ? 6.250 -19.112 45.040 1.00 82.75 545 PRO A N 1
ATOM 4155 C CA . PRO A 1 545 ? 6.950 -19.559 43.840 1.00 82.75 545 PRO A CA 1
ATOM 4156 C C . PRO A 1 545 ? 6.054 -19.373 42.610 1.00 82.75 545 PRO A C 1
ATOM 4158 O O . PRO A 1 545 ? 4.873 -19.724 42.641 1.00 82.75 545 PRO A O 1
ATOM 4161 N N . LEU A 1 546 ? 6.614 -18.833 41.530 1.00 85.88 546 LEU A N 1
ATOM 4162 C CA . LEU A 1 546 ? 5.945 -18.687 40.238 1.00 85.88 546 LEU A CA 1
ATOM 4163 C C . LEU A 1 546 ? 6.746 -19.429 39.169 1.00 85.88 546 LEU A C 1
ATOM 4165 O O . LEU A 1 546 ? 7.960 -19.269 39.074 1.00 85.88 546 LEU A O 1
ATOM 4169 N N . ALA A 1 547 ? 6.060 -20.231 38.355 1.00 85.88 547 ALA A N 1
ATOM 4170 C CA . ALA A 1 547 ? 6.676 -20.904 37.218 1.00 85.88 547 ALA A CA 1
ATOM 4171 C C . ALA A 1 547 ? 7.156 -19.872 36.187 1.00 85.88 547 ALA A C 1
ATOM 4173 O O . ALA A 1 547 ? 6.426 -18.936 35.847 1.00 85.88 547 ALA A O 1
ATOM 4174 N N . CYS A 1 548 ? 8.373 -20.045 35.667 1.00 89.38 548 CYS A N 1
ATOM 4175 C CA . CYS A 1 548 ? 8.918 -19.130 34.674 1.00 89.38 548 CYS A CA 1
ATOM 4176 C C . CYS A 1 548 ? 8.049 -19.087 33.391 1.00 89.38 548 CYS A C 1
ATOM 4178 O O . CYS A 1 548 ? 7.755 -20.136 32.813 1.00 89.38 548 CYS A O 1
ATOM 4180 N N . PRO A 1 549 ? 7.712 -17.900 32.843 1.00 87.81 549 PRO A N 1
ATOM 4181 C CA . PRO A 1 549 ? 7.096 -17.746 31.515 1.00 87.81 549 PRO A CA 1
ATOM 4182 C C . PRO A 1 549 ? 7.856 -18.407 30.343 1.00 87.81 549 PRO A C 1
ATOM 4184 O O . PRO A 1 549 ? 7.312 -18.561 29.243 1.00 87.81 549 PRO A O 1
ATOM 4187 N N . HIS A 1 550 ? 9.114 -18.805 30.556 1.00 88.75 550 HIS A N 1
ATOM 4188 C CA . HIS A 1 550 ? 9.936 -19.570 29.617 1.00 88.75 550 HIS A CA 1
ATOM 4189 C C . HIS A 1 550 ? 9.923 -21.092 29.872 1.00 88.75 550 HIS A C 1
ATOM 4191 O O . HIS A 1 550 ? 10.640 -21.822 29.191 1.00 88.75 550 HIS A O 1
ATOM 4197 N N . ALA A 1 551 ? 9.067 -21.608 30.763 1.00 86.69 551 ALA A N 1
ATOM 4198 C CA . ALA A 1 551 ? 8.874 -23.049 30.973 1.00 86.69 551 ALA A CA 1
ATOM 4199 C C . ALA A 1 551 ? 8.482 -23.789 29.682 1.00 86.69 551 ALA A C 1
ATOM 4201 O O . ALA A 1 551 ? 9.011 -24.858 29.393 1.00 86.69 551 ALA A O 1
ATOM 4202 N N . ARG A 1 552 ? 7.682 -23.152 28.813 1.00 83.50 552 ARG A N 1
ATOM 4203 C CA . ARG A 1 552 ? 7.367 -23.637 27.450 1.00 83.50 552 ARG A CA 1
ATOM 4204 C C . ARG A 1 552 ? 8.575 -23.791 26.507 1.00 83.50 552 ARG A C 1
ATOM 4206 O O . ARG A 1 552 ? 8.410 -24.279 25.396 1.00 83.50 552 ARG A O 1
ATOM 4213 N N . PHE A 1 553 ? 9.757 -23.334 26.919 1.00 80.94 553 PHE A N 1
ATOM 4214 C CA . PHE A 1 553 ? 11.029 -23.486 26.208 1.00 80.94 553 PHE A CA 1
ATOM 4215 C C . PHE A 1 553 ? 12.033 -24.379 26.968 1.00 80.94 553 PHE A C 1
ATOM 4217 O O . PHE A 1 553 ? 13.163 -24.515 26.509 1.00 80.94 553 PHE A O 1
ATOM 4224 N N . GLY A 1 554 ? 11.640 -24.988 28.098 1.00 85.94 554 GLY A N 1
ATOM 4225 C CA . GLY A 1 554 ? 12.485 -25.877 28.911 1.00 85.94 554 GLY A CA 1
ATOM 4226 C C . GLY A 1 554 ? 13.011 -25.286 30.228 1.00 85.94 554 GLY A C 1
ATOM 4227 O O . GLY A 1 554 ? 13.926 -25.853 30.816 1.00 85.94 554 GLY A O 1
ATOM 4228 N N . CYS A 1 555 ? 12.479 -24.153 30.703 1.00 88.94 555 CYS A N 1
ATOM 4229 C CA . CYS A 1 555 ? 12.886 -23.577 31.990 1.00 88.94 555 CYS A CA 1
ATOM 4230 C C . CYS A 1 555 ? 12.080 -24.148 33.172 1.00 88.94 555 CYS A C 1
ATOM 4232 O O . CYS A 1 555 ? 10.927 -23.776 33.375 1.00 88.94 555 CYS A O 1
ATOM 4234 N N . GLU A 1 556 ? 12.700 -25.016 33.972 1.00 89.31 556 GLU A N 1
ATOM 4235 C CA . GLU A 1 556 ? 12.072 -25.665 35.141 1.00 89.31 556 GLU A CA 1
ATOM 4236 C C . GLU A 1 556 ? 12.149 -24.823 36.435 1.00 89.31 556 GLU A C 1
ATOM 4238 O O . GLU A 1 556 ? 11.553 -25.168 37.456 1.00 89.31 556 GLU A O 1
ATOM 4243 N N . GLU A 1 557 ? 12.866 -23.695 36.412 1.00 87.12 557 GLU A N 1
ATOM 4244 C CA . GLU A 1 557 ? 13.047 -22.828 37.580 1.00 87.12 557 GLU A CA 1
ATOM 4245 C C . GLU A 1 557 ? 11.736 -22.126 37.988 1.00 87.12 557 GLU A C 1
ATOM 4247 O O . GLU A 1 557 ? 11.065 -21.475 37.182 1.00 87.12 557 GLU A O 1
ATOM 4252 N N . CYS A 1 558 ? 11.398 -22.229 39.278 1.00 85.69 558 CYS A N 1
ATOM 4253 C CA . CYS A 1 558 ? 10.216 -21.615 39.891 1.00 85.69 558 CYS A CA 1
ATOM 4254 C C . CYS A 1 558 ? 10.625 -20.616 40.995 1.00 85.69 558 CYS A C 1
ATOM 4256 O O . CYS A 1 558 ? 10.468 -20.917 42.184 1.00 85.69 558 CYS A O 1
ATOM 4258 N N . PRO A 1 559 ? 11.207 -19.452 40.644 1.00 85.38 559 PRO A N 1
ATOM 4259 C CA . PRO A 1 559 ? 11.636 -18.449 41.618 1.00 85.38 559 PRO A CA 1
ATOM 4260 C C . PRO A 1 559 ? 10.454 -17.890 42.425 1.00 85.38 559 PRO A C 1
ATOM 4262 O O . PRO A 1 559 ? 9.313 -17.849 41.962 1.00 85.38 559 PRO A O 1
ATOM 4265 N N . ALA A 1 560 ? 10.734 -17.394 43.633 1.00 86.50 560 ALA A N 1
ATOM 4266 C CA . ALA A 1 560 ? 9.772 -16.588 44.384 1.00 86.50 560 ALA A CA 1
ATOM 4267 C C . ALA A 1 560 ? 9.380 -15.333 43.583 1.00 86.50 560 ALA A C 1
ATOM 4269 O O . ALA A 1 560 ? 10.223 -14.761 42.892 1.00 86.50 560 ALA A O 1
ATOM 4270 N N . ALA A 1 561 ? 8.138 -14.860 43.711 1.00 83.19 561 ALA A N 1
ATOM 4271 C CA . ALA A 1 561 ? 7.611 -13.739 42.929 1.00 83.19 561 ALA A CA 1
ATOM 4272 C C . ALA A 1 561 ? 8.496 -12.474 42.973 1.00 83.19 561 ALA A C 1
ATOM 4274 O O . ALA A 1 561 ? 8.728 -11.861 41.935 1.00 83.19 561 ALA A O 1
ATOM 4275 N N . LYS A 1 562 ? 9.081 -12.135 44.134 1.00 80.31 562 LYS A N 1
ATOM 4276 C CA . LYS A 1 562 ? 10.056 -11.029 44.287 1.00 80.31 562 LYS A CA 1
ATOM 4277 C C . LYS A 1 562 ? 11.375 -11.209 43.516 1.00 80.31 562 LYS A C 1
ATOM 4279 O O . LYS A 1 562 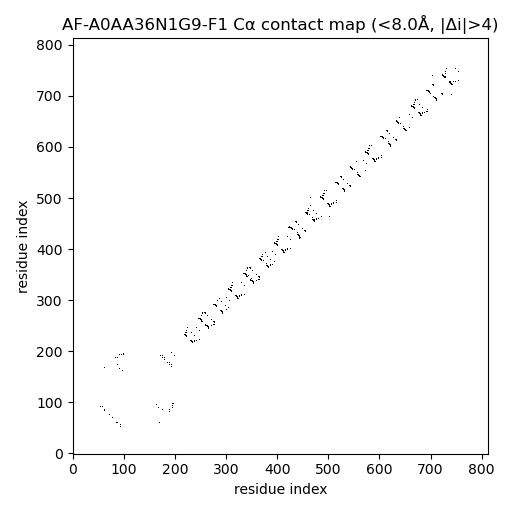? 12.096 -10.237 43.335 1.00 80.31 562 LYS A O 1
ATOM 4284 N N . GLY A 1 563 ? 11.717 -12.431 43.114 1.00 83.06 563 GLY A N 1
ATOM 4285 C CA . GLY A 1 563 ? 12.910 -12.765 42.328 1.00 83.06 563 GLY A CA 1
ATOM 4286 C C . GLY A 1 563 ? 12.619 -13.136 40.870 1.00 83.06 563 GLY A C 1
ATOM 4287 O O . GLY A 1 563 ? 13.564 -13.363 40.115 1.00 83.06 563 GLY A O 1
ATOM 4288 N N . LEU A 1 564 ? 11.345 -13.201 40.459 1.00 87.94 564 LEU A N 1
ATOM 4289 C CA . LEU A 1 564 ? 10.955 -13.616 39.108 1.00 87.94 564 LEU A CA 1
ATOM 4290 C C . LEU A 1 564 ? 11.475 -12.656 38.031 1.00 87.94 564 LEU A C 1
ATOM 4292 O O . LEU A 1 564 ? 11.905 -13.115 36.980 1.00 87.94 564 LEU A O 1
ATOM 4296 N N . GLU A 1 565 ? 11.473 -11.348 38.293 1.00 85.94 565 GLU A N 1
ATOM 4297 C CA . GLU A 1 565 ? 11.967 -10.334 37.352 1.00 85.94 565 GLU A CA 1
ATOM 4298 C C . GLU A 1 565 ? 13.466 -10.511 37.070 1.00 85.94 565 GLU A C 1
ATOM 4300 O O . GLU A 1 565 ? 13.856 -10.676 35.917 1.00 85.94 565 GLU A O 1
ATOM 4305 N N . LYS A 1 566 ? 14.290 -10.640 38.119 1.00 87.00 566 LYS A N 1
ATOM 4306 C CA . LYS A 1 566 ? 15.720 -10.944 37.966 1.00 87.00 566 LYS A CA 1
ATOM 4307 C C . LYS A 1 566 ? 15.959 -12.282 37.254 1.00 87.00 566 LYS A C 1
ATOM 4309 O O . LYS A 1 566 ? 16.797 -12.360 36.361 1.00 87.00 566 LYS A O 1
ATOM 4314 N N . HIS A 1 567 ? 15.206 -13.331 37.602 1.00 92.50 567 HIS A N 1
ATOM 4315 C CA . HIS A 1 567 ? 15.294 -14.601 36.875 1.00 92.50 567 HIS A CA 1
ATOM 4316 C C . HIS A 1 567 ? 14.943 -14.419 35.390 1.00 92.50 567 HIS A C 1
ATOM 4318 O O . HIS A 1 567 ? 15.632 -14.977 34.546 1.00 92.50 567 HIS A O 1
ATOM 4324 N N . LEU A 1 568 ? 13.910 -13.642 35.044 1.00 87.94 568 LEU A N 1
ATOM 4325 C CA . LEU A 1 568 ? 13.551 -13.359 33.650 1.00 87.94 568 LEU A CA 1
ATOM 4326 C C . LEU A 1 568 ? 14.674 -12.634 32.901 1.00 87.94 568 LEU A C 1
ATOM 4328 O O . LEU A 1 568 ? 14.874 -12.912 31.719 1.00 87.94 568 LEU A O 1
ATOM 4332 N N . GLU A 1 569 ? 15.432 -11.758 33.563 1.00 86.38 569 GLU A N 1
ATOM 4333 C CA . GLU A 1 569 ? 16.617 -11.141 32.965 1.00 86.38 569 GLU A CA 1
ATOM 4334 C C . GLU A 1 569 ? 17.724 -12.169 32.683 1.00 86.38 569 GLU A C 1
ATOM 4336 O O . GLU A 1 569 ? 18.188 -12.250 31.539 1.00 86.38 569 GLU A O 1
ATOM 4341 N N . ASP A 1 570 ? 18.072 -12.984 33.686 1.00 85.62 570 ASP A N 1
ATOM 4342 C CA . ASP A 1 570 ? 19.142 -13.998 33.662 1.00 85.62 570 ASP A CA 1
ATOM 4343 C C . ASP A 1 570 ? 18.767 -15.304 32.907 1.00 85.62 570 ASP A C 1
ATOM 4345 O O . ASP A 1 570 ? 19.619 -16.169 32.669 1.00 85.62 570 ASP A O 1
ATOM 4349 N N . CYS A 1 571 ? 17.497 -15.491 32.523 1.00 88.94 571 CYS A N 1
ATOM 4350 C CA . CYS A 1 571 ? 16.980 -16.773 32.038 1.00 88.94 571 CYS A CA 1
ATOM 4351 C C . CYS A 1 571 ? 17.628 -17.218 30.715 1.00 88.94 571 CYS A C 1
ATOM 4353 O O . CYS A 1 571 ? 17.411 -16.634 29.651 1.00 88.94 571 CYS A O 1
ATOM 4355 N N . LYS A 1 572 ? 18.321 -18.364 30.736 1.00 83.81 572 LYS A N 1
ATOM 4356 C CA . LYS A 1 572 ? 18.950 -18.995 29.552 1.00 83.81 572 LYS A CA 1
ATOM 4357 C C . LYS A 1 572 ? 17.962 -19.293 28.410 1.00 83.81 572 LYS A C 1
ATOM 4359 O O . LYS A 1 572 ? 18.378 -19.392 27.254 1.00 83.81 572 LYS A O 1
ATOM 4364 N N . PHE A 1 573 ? 16.674 -19.415 28.739 1.00 88.25 573 PHE A N 1
ATOM 4365 C CA . PHE A 1 573 ? 15.557 -19.705 27.834 1.00 88.25 573 PHE A CA 1
ATOM 4366 C C . PHE A 1 573 ? 14.761 -18.456 27.411 1.00 88.25 573 PHE A C 1
ATOM 4368 O O . PHE A 1 573 ? 13.754 -18.575 26.711 1.00 88.25 573 PHE A O 1
ATOM 4375 N N . ARG A 1 574 ? 15.203 -17.253 27.797 1.00 89.31 574 ARG A N 1
ATOM 4376 C CA . ARG A 1 574 ? 14.665 -15.983 27.295 1.00 89.31 574 ARG A CA 1
ATOM 4377 C C . ARG A 1 574 ? 14.898 -15.877 25.782 1.00 89.31 574 ARG A C 1
ATOM 4379 O O . ARG A 1 574 ? 16.053 -15.944 25.347 1.00 89.31 574 ARG A O 1
ATOM 4386 N N . PRO A 1 575 ? 13.849 -15.688 24.959 1.00 88.94 575 PRO A N 1
ATOM 4387 C CA . PRO A 1 575 ? 14.013 -15.327 23.559 1.00 88.94 575 PRO A CA 1
ATOM 4388 C C . PRO A 1 575 ? 14.683 -13.957 23.457 1.00 88.94 575 PRO A C 1
ATOM 4390 O O . PRO A 1 575 ? 14.284 -13.001 24.122 1.00 88.94 575 PRO A O 1
ATOM 4393 N N . SER A 1 576 ? 15.704 -13.870 22.619 1.00 88.00 576 SER A N 1
ATOM 4394 C CA . SER A 1 576 ? 16.575 -12.706 22.500 1.00 88.00 576 SER A CA 1
ATOM 4395 C C . SER A 1 576 ? 16.963 -12.485 21.041 1.00 88.00 576 SER A C 1
ATOM 4397 O O . SER A 1 576 ? 17.008 -13.421 20.239 1.00 88.00 576 SER A O 1
ATOM 4399 N N . GLU A 1 577 ? 17.175 -11.228 20.668 1.00 90.38 577 GLU A N 1
ATOM 4400 C CA . GLU A 1 577 ? 17.473 -10.864 19.284 1.00 90.38 577 GLU A CA 1
ATOM 4401 C C . GLU A 1 577 ? 18.968 -11.027 19.000 1.00 90.38 577 GLU A C 1
ATOM 4403 O O . GLU A 1 577 ? 19.816 -10.762 19.854 1.00 90.38 577 GLU A O 1
ATOM 4408 N N . CYS A 1 578 ? 19.315 -11.478 17.793 1.00 91.62 578 CYS A N 1
ATOM 4409 C CA . CYS A 1 578 ? 20.714 -11.593 17.399 1.00 91.62 578 CYS A CA 1
ATOM 4410 C C . CYS A 1 578 ? 21.429 -10.228 17.468 1.00 91.62 578 CYS A C 1
ATOM 4412 O O . CYS A 1 578 ? 20.893 -9.220 17.010 1.00 91.62 578 CYS A O 1
ATOM 4414 N N . ARG A 1 579 ? 22.703 -10.208 17.901 1.00 91.56 579 ARG A N 1
ATOM 4415 C CA . ARG A 1 579 ? 23.583 -9.013 17.875 1.00 91.56 579 ARG A CA 1
ATOM 4416 C C . ARG A 1 579 ? 23.746 -8.355 16.489 1.00 91.56 579 ARG A C 1
ATOM 4418 O O . ARG A 1 579 ? 24.338 -7.287 16.384 1.00 91.56 579 ARG A O 1
ATOM 4425 N N . PHE A 1 580 ? 23.245 -8.992 15.429 1.00 92.31 580 PHE A N 1
ATOM 4426 C CA . PHE A 1 580 ? 23.217 -8.496 14.050 1.00 92.31 580 PHE A CA 1
ATOM 4427 C C . PHE A 1 580 ? 21.797 -8.204 13.528 1.00 92.31 580 PHE A C 1
ATOM 4429 O O . PHE A 1 580 ? 21.614 -8.070 12.318 1.00 92.31 580 PHE A O 1
ATOM 4436 N N . ALA A 1 581 ? 20.791 -8.073 14.401 1.00 90.50 581 ALA A N 1
ATOM 4437 C CA . ALA A 1 581 ? 19.447 -7.617 14.025 1.00 90.50 581 ALA A CA 1
ATOM 4438 C C . ALA A 1 581 ? 19.488 -6.244 13.324 1.00 90.50 581 ALA A C 1
ATOM 4440 O O . ALA A 1 581 ? 18.859 -6.056 12.287 1.00 90.50 581 ALA A O 1
ATOM 4441 N N . SER A 1 582 ? 20.357 -5.337 13.787 1.00 88.81 582 SER A N 1
ATOM 4442 C CA . SER A 1 582 ? 20.657 -4.045 13.144 1.00 88.81 582 SER A CA 1
ATOM 4443 C C . SER A 1 582 ? 21.298 -4.151 11.750 1.00 88.81 582 SER A C 1
ATOM 4445 O O . SER A 1 582 ? 21.220 -3.204 10.972 1.00 88.81 582 SER A O 1
ATOM 4447 N N . ARG A 1 583 ? 21.902 -5.299 11.401 1.00 85.44 583 ARG A N 1
ATOM 4448 C CA . ARG A 1 583 ? 22.365 -5.631 10.038 1.00 85.44 583 ARG A CA 1
ATOM 4449 C C . ARG A 1 583 ? 21.348 -6.493 9.260 1.00 85.44 583 ARG A C 1
ATOM 4451 O O . ARG A 1 583 ? 21.674 -6.976 8.180 1.00 85.44 583 ARG A O 1
ATOM 4458 N N . GLY A 1 584 ? 20.129 -6.673 9.777 1.00 88.50 584 GLY A N 1
ATOM 4459 C CA . GLY A 1 584 ? 19.019 -7.351 9.100 1.00 88.50 584 GLY A CA 1
ATOM 4460 C C . GLY A 1 584 ? 18.798 -8.824 9.462 1.00 88.50 584 GLY A C 1
ATOM 4461 O O . GLY A 1 584 ? 18.079 -9.502 8.731 1.00 88.50 584 GLY A O 1
ATOM 4462 N N . CYS A 1 585 ? 19.385 -9.345 10.549 1.00 92.44 585 CYS A N 1
ATOM 4463 C CA . CYS A 1 585 ? 19.099 -10.714 10.998 1.00 92.44 585 CYS A CA 1
ATOM 4464 C C . CYS A 1 585 ? 17.695 -10.827 11.634 1.00 92.44 585 CYS A C 1
ATOM 4466 O O . CYS A 1 585 ? 17.474 -10.201 12.669 1.00 92.44 585 CYS A O 1
ATOM 4468 N N . PRO A 1 586 ? 16.765 -11.639 11.087 1.00 89.50 586 PRO A N 1
ATOM 4469 C CA . PRO A 1 586 ? 15.411 -11.784 11.630 1.00 89.50 586 PRO A CA 1
ATOM 4470 C C . PRO A 1 586 ? 15.297 -12.873 12.712 1.00 89.50 586 PRO A C 1
ATOM 4472 O O . PRO A 1 586 ? 14.229 -13.054 13.293 1.00 89.50 586 PRO A O 1
ATOM 4475 N N . GLU A 1 587 ? 16.358 -13.648 12.958 1.00 87.69 587 GLU A N 1
ATOM 4476 C CA . GLU A 1 587 ? 16.320 -14.758 13.910 1.00 87.69 587 GLU A CA 1
ATOM 4477 C C . GLU A 1 587 ? 16.338 -14.266 15.362 1.00 87.69 587 GLU A C 1
ATOM 4479 O O . GLU A 1 587 ? 17.286 -13.616 15.817 1.00 87.69 587 GLU A O 1
ATOM 4484 N N . ARG A 1 588 ? 15.306 -14.668 16.110 1.00 89.38 588 ARG A N 1
ATOM 4485 C CA . ARG A 1 588 ? 15.288 -14.651 17.574 1.00 89.38 588 ARG A CA 1
ATOM 4486 C C . ARG A 1 588 ? 15.705 -16.026 18.082 1.00 89.38 588 ARG A C 1
ATOM 4488 O O . ARG A 1 588 ? 15.199 -17.038 17.608 1.00 89.38 588 ARG A O 1
ATOM 4495 N N . GLN A 1 589 ? 16.633 -16.048 19.029 1.00 89.75 589 GLN A N 1
ATOM 4496 C CA . GLN A 1 589 ? 17.271 -17.256 19.552 1.00 89.75 589 GLN A CA 1
ATOM 4497 C C . GLN A 1 589 ? 17.189 -17.254 21.085 1.00 89.75 589 GLN A C 1
ATOM 4499 O O . GLN A 1 589 ? 17.015 -16.199 21.703 1.00 89.75 589 GLN A O 1
ATOM 4504 N N . LEU A 1 590 ? 17.299 -18.420 21.722 1.00 90.69 590 LEU A N 1
ATOM 4505 C CA . LEU A 1 590 ? 17.364 -18.484 23.187 1.00 90.69 590 LEU A CA 1
ATOM 4506 C C . LEU A 1 590 ? 18.684 -17.867 23.675 1.00 90.69 590 LEU A C 1
ATOM 4508 O O . LEU A 1 590 ? 19.714 -18.027 23.015 1.00 90.69 590 LEU A O 1
ATOM 4512 N N . ALA A 1 591 ? 18.684 -17.194 24.827 1.00 86.44 591 ALA A N 1
ATOM 4513 C CA . ALA A 1 591 ? 19.868 -16.506 25.354 1.00 86.44 591 ALA A CA 1
ATOM 4514 C C . ALA A 1 591 ? 21.109 -17.422 25.448 1.00 86.44 591 ALA A C 1
ATOM 4516 O O . ALA A 1 591 ? 22.202 -17.029 25.042 1.00 86.44 591 ALA A O 1
ATOM 4517 N N . GLY A 1 592 ? 20.937 -18.684 25.867 1.00 84.50 592 GLY A N 1
ATOM 4518 C CA . GLY A 1 592 ? 22.017 -19.685 25.879 1.00 84.50 592 GLY A CA 1
ATOM 4519 C C . GLY A 1 592 ? 22.521 -20.121 24.490 1.00 84.50 592 GLY A C 1
ATOM 4520 O O . GLY A 1 592 ? 23.646 -20.599 24.364 1.00 84.50 592 GLY A O 1
ATOM 4521 N N . GLN A 1 593 ? 21.723 -19.935 23.435 1.00 88.31 593 GLN A N 1
ATOM 4522 C CA . GLN A 1 593 ? 22.046 -20.301 22.048 1.00 88.31 593 GLN A CA 1
ATOM 4523 C C . GLN A 1 593 ? 22.589 -19.121 21.221 1.00 88.31 593 GLN A C 1
ATOM 4525 O O . GLN A 1 593 ? 23.229 -19.351 20.189 1.00 88.31 593 GLN A O 1
ATOM 4530 N N . LEU A 1 594 ? 22.407 -17.872 21.683 1.00 88.56 594 LEU A N 1
ATOM 4531 C CA . LEU A 1 594 ? 22.852 -16.651 20.994 1.00 88.56 594 LEU A CA 1
ATOM 4532 C C . LEU A 1 594 ? 24.299 -16.729 20.506 1.00 88.56 594 LEU A C 1
ATOM 4534 O O . LEU A 1 594 ? 24.566 -16.341 19.374 1.00 88.56 594 LEU A O 1
ATOM 4538 N N . ARG A 1 595 ? 25.232 -17.234 21.324 1.00 88.12 595 ARG A N 1
ATOM 4539 C CA . ARG A 1 595 ? 26.658 -17.322 20.958 1.00 88.12 595 ARG A CA 1
ATOM 4540 C C . ARG A 1 595 ? 26.874 -18.206 19.725 1.00 88.12 595 ARG A C 1
ATOM 4542 O O . ARG A 1 595 ? 27.562 -17.800 18.794 1.00 88.12 595 ARG A O 1
ATOM 4549 N N . ILE A 1 596 ? 26.228 -19.373 19.687 1.00 88.62 596 ILE A N 1
ATOM 4550 C CA . ILE A 1 596 ? 26.352 -20.349 18.593 1.00 88.62 596 ILE A CA 1
ATOM 4551 C C . ILE A 1 596 ? 25.726 -19.798 17.306 1.00 88.62 596 ILE A C 1
ATOM 4553 O O . ILE A 1 596 ? 26.350 -19.872 16.245 1.00 88.62 596 ILE A O 1
ATOM 4557 N N . HIS A 1 597 ? 24.536 -19.189 17.393 1.00 92.81 597 HIS A N 1
ATOM 4558 C CA . HIS A 1 597 ? 23.947 -18.479 16.253 1.00 92.81 597 HIS A CA 1
ATOM 4559 C C . HIS A 1 597 ? 24.870 -17.343 15.794 1.00 92.81 597 HIS A C 1
ATOM 4561 O O . HIS A 1 597 ? 25.181 -17.239 14.615 1.00 92.81 597 HIS A O 1
ATOM 4567 N N . ALA A 1 598 ? 25.351 -16.500 16.706 1.00 89.38 598 ALA A N 1
ATOM 4568 C CA . ALA A 1 598 ? 26.064 -15.277 16.364 1.00 89.38 598 ALA A CA 1
ATOM 4569 C C . ALA A 1 598 ? 27.470 -15.505 15.781 1.00 89.38 598 ALA A C 1
ATOM 4571 O O . ALA A 1 598 ? 28.033 -14.575 15.201 1.00 89.38 598 ALA A O 1
ATOM 4572 N N . ASP A 1 599 ? 28.032 -16.709 15.881 1.00 89.06 599 ASP A N 1
ATOM 4573 C CA . ASP A 1 599 ? 29.258 -17.085 15.165 1.00 89.06 599 ASP A CA 1
ATOM 4574 C C . ASP A 1 599 ? 28.986 -17.768 13.812 1.00 89.06 599 ASP A C 1
ATOM 4576 O O . ASP A 1 599 ? 29.845 -17.729 12.930 1.00 89.06 599 ASP A O 1
ATOM 4580 N N . ARG A 1 600 ? 27.772 -18.303 13.605 1.00 89.75 600 ARG A N 1
ATOM 4581 C CA . ARG A 1 600 ? 27.285 -18.879 12.331 1.00 89.75 600 ARG A CA 1
ATOM 4582 C C . ARG A 1 600 ? 26.412 -17.922 11.502 1.00 89.75 600 ARG A C 1
ATOM 4584 O O . ARG A 1 600 ? 26.078 -18.231 10.363 1.00 89.75 600 ARG A O 1
ATOM 4591 N N . CYS A 1 601 ? 26.033 -16.776 12.063 1.00 92.56 601 CYS A N 1
ATOM 4592 C CA . CYS A 1 601 ? 25.040 -15.865 11.504 1.00 92.56 601 CYS A CA 1
ATOM 4593 C C . CYS A 1 601 ? 25.470 -15.308 10.141 1.00 92.56 601 CYS A C 1
ATOM 4595 O O . CYS A 1 601 ? 26.511 -14.657 10.024 1.00 92.56 601 CYS A O 1
ATOM 4597 N N . GLY A 1 602 ? 24.612 -15.465 9.127 1.00 88.31 602 GLY A N 1
ATOM 4598 C CA . GLY A 1 602 ? 24.843 -14.929 7.781 1.00 88.31 602 GLY A CA 1
ATOM 4599 C C . GLY A 1 602 ? 25.025 -13.405 7.727 1.00 88.31 602 GLY A C 1
ATOM 4600 O O . GLY A 1 602 ? 25.609 -12.905 6.771 1.00 88.31 602 GLY A O 1
ATOM 4601 N N . PHE A 1 603 ? 24.580 -12.677 8.757 1.00 92.12 603 PHE A N 1
ATOM 4602 C CA . PHE A 1 603 ? 24.682 -11.218 8.876 1.00 92.12 603 PHE A CA 1
ATOM 4603 C C . PHE A 1 603 ? 25.936 -10.733 9.631 1.00 92.12 603 PHE A C 1
ATOM 4605 O O . PHE A 1 603 ? 26.168 -9.526 9.717 1.00 92.12 603 PHE A O 1
ATOM 4612 N N . ARG A 1 604 ? 26.770 -11.651 10.149 1.00 94.38 604 ARG A N 1
ATOM 4613 C CA . ARG A 1 604 ? 28.049 -11.318 10.801 1.00 94.38 604 ARG A CA 1
ATOM 4614 C C . ARG A 1 604 ? 28.983 -10.604 9.806 1.00 94.38 604 ARG A C 1
ATOM 4616 O O . ARG A 1 604 ? 29.106 -11.104 8.685 1.00 94.38 604 ARG A O 1
ATOM 4623 N N . PRO A 1 605 ? 29.660 -9.496 10.174 1.00 92.25 605 PRO A N 1
ATOM 4624 C CA . PRO A 1 605 ? 30.721 -8.920 9.348 1.00 92.25 605 PRO A CA 1
ATOM 4625 C C . PRO A 1 605 ? 31.823 -9.944 9.071 1.00 92.25 605 PRO A C 1
ATOM 4627 O O . PRO A 1 605 ? 32.213 -10.715 9.953 1.00 92.25 605 PRO A O 1
ATOM 4630 N N . VAL A 1 606 ? 32.349 -9.938 7.848 1.00 93.56 606 VAL A N 1
ATOM 4631 C CA . VAL A 1 606 ? 33.576 -10.653 7.492 1.00 93.56 606 VAL A CA 1
ATOM 4632 C C . VAL A 1 606 ? 34.471 -9.759 6.644 1.00 93.56 606 VAL A C 1
ATOM 4634 O O . VAL A 1 606 ? 34.011 -9.107 5.711 1.00 93.56 606 VAL A O 1
ATOM 4637 N N . VAL A 1 607 ? 35.767 -9.762 6.949 1.00 93.56 607 VAL A N 1
ATOM 4638 C CA . VAL A 1 607 ? 36.772 -9.000 6.199 1.00 93.56 607 VAL A CA 1
ATOM 4639 C C . VAL A 1 607 ? 36.817 -9.488 4.745 1.00 93.56 607 VAL A C 1
ATOM 4641 O O . VAL A 1 607 ? 36.833 -10.698 4.480 1.00 93.56 607 VAL A O 1
ATOM 4644 N N . CYS A 1 608 ? 36.843 -8.554 3.792 1.00 93.75 608 CYS A N 1
ATOM 4645 C CA . CYS A 1 608 ? 36.978 -8.872 2.374 1.00 93.75 608 CYS A CA 1
ATOM 4646 C C . CYS A 1 608 ? 38.280 -9.658 2.082 1.00 93.75 608 CYS A C 1
ATOM 4648 O O . CYS A 1 608 ? 39.348 -9.261 2.555 1.00 93.75 608 CYS A O 1
ATOM 4650 N N . PRO A 1 609 ? 38.261 -10.713 1.235 1.00 90.94 609 PRO A N 1
ATOM 4651 C CA . PRO A 1 609 ? 39.481 -11.400 0.786 1.00 90.94 609 PRO A CA 1
ATOM 4652 C C . PRO A 1 609 ? 40.542 -10.478 0.157 1.00 90.94 609 PRO A C 1
ATOM 4654 O O . PRO A 1 609 ? 41.729 -10.797 0.172 1.00 90.94 609 PRO A O 1
ATOM 4657 N N . HIS A 1 610 ? 40.128 -9.324 -0.374 1.00 92.56 610 HIS A N 1
ATOM 4658 C CA . HIS A 1 610 ? 40.994 -8.320 -0.995 1.00 92.56 610 HIS A CA 1
ATOM 4659 C C . HIS A 1 610 ? 41.375 -7.165 -0.046 1.00 92.56 610 HIS A C 1
ATOM 4661 O O . HIS A 1 610 ? 41.935 -6.168 -0.497 1.00 92.56 610 HIS A O 1
ATOM 4667 N N . ALA A 1 611 ? 41.127 -7.280 1.267 1.00 91.75 611 ALA A N 1
ATOM 4668 C CA . ALA A 1 611 ? 41.483 -6.241 2.242 1.00 91.75 611 ALA A CA 1
ATOM 4669 C C . ALA A 1 611 ? 42.986 -5.911 2.253 1.00 91.75 611 ALA A C 1
ATOM 4671 O O . ALA A 1 611 ? 43.356 -4.742 2.320 1.00 91.75 611 ALA A O 1
ATOM 4672 N N . LYS A 1 612 ? 43.854 -6.913 2.028 1.00 90.06 612 LYS A N 1
ATOM 4673 C CA . LYS A 1 612 ? 45.311 -6.736 1.833 1.00 90.06 612 LYS A CA 1
ATOM 4674 C C . LYS A 1 612 ? 45.700 -5.834 0.643 1.00 90.06 612 LYS A C 1
ATOM 4676 O O . LYS A 1 612 ? 46.880 -5.571 0.456 1.00 90.06 612 LYS A O 1
ATOM 4681 N N . ARG A 1 613 ? 44.738 -5.400 -0.179 1.00 89.00 613 ARG A N 1
ATOM 4682 C CA . ARG A 1 613 ? 44.923 -4.518 -1.345 1.00 89.00 613 ARG A CA 1
ATOM 4683 C C . ARG A 1 613 ? 44.153 -3.195 -1.235 1.00 89.00 613 ARG A C 1
ATOM 4685 O O . ARG A 1 613 ? 44.046 -2.485 -2.224 1.00 89.00 613 ARG A O 1
ATOM 4692 N N . GLY A 1 614 ? 43.602 -2.877 -0.060 1.00 90.38 614 GLY A N 1
ATOM 4693 C CA . GLY A 1 614 ? 42.878 -1.624 0.194 1.00 90.38 614 GLY A CA 1
ATOM 4694 C C . GLY A 1 614 ? 41.353 -1.742 0.278 1.00 90.38 614 GLY A C 1
ATOM 4695 O O . GLY A 1 614 ? 40.684 -0.729 0.469 1.00 90.38 614 GLY A O 1
ATOM 4696 N N . CYS A 1 615 ? 40.771 -2.944 0.185 1.00 93.44 615 CYS A N 1
ATOM 4697 C CA . CYS A 1 615 ? 39.326 -3.101 0.376 1.00 93.44 615 CYS A CA 1
ATOM 4698 C C . CYS A 1 615 ? 38.930 -3.001 1.860 1.00 93.44 615 CYS A C 1
ATOM 4700 O O . CYS A 1 615 ? 39.124 -3.948 2.620 1.00 93.44 615 CYS A O 1
ATOM 4702 N N . GLN A 1 616 ? 38.339 -1.872 2.253 1.00 93.94 616 GLN A N 1
ATOM 4703 C CA . GLN A 1 616 ? 37.864 -1.614 3.621 1.00 93.94 616 GLN A CA 1
ATOM 4704 C C . GLN A 1 616 ? 36.415 -2.083 3.881 1.00 93.94 616 GLN A C 1
ATOM 4706 O O . GLN A 1 616 ? 35.891 -1.878 4.971 1.00 93.94 616 GLN A O 1
ATOM 4711 N N . GLU A 1 617 ? 35.742 -2.706 2.906 1.00 91.00 617 GLU A N 1
ATOM 4712 C CA . GLU A 1 617 ? 34.374 -3.205 3.096 1.00 91.00 617 GLU A CA 1
ATOM 4713 C C . GLU A 1 617 ? 34.329 -4.461 3.987 1.00 91.00 617 GLU A C 1
ATOM 4715 O O . GLU A 1 617 ? 35.023 -5.452 3.737 1.00 91.00 617 GLU A O 1
ATOM 4720 N N . GLU A 1 618 ? 33.422 -4.443 4.970 1.00 92.38 618 GLU A N 1
ATOM 4721 C CA . GLU A 1 618 ? 32.990 -5.605 5.756 1.00 92.38 618 GLU A CA 1
ATOM 4722 C C . GLU A 1 618 ? 31.615 -6.123 5.280 1.00 92.38 618 GLU A C 1
ATOM 4724 O O . GLU A 1 618 ? 30.587 -5.846 5.922 1.00 92.38 618 GLU A O 1
ATOM 4729 N N . PRO A 1 619 ? 31.535 -6.870 4.162 1.00 91.38 619 PRO A N 1
ATOM 4730 C CA . PRO A 1 619 ? 30.292 -7.522 3.769 1.00 91.38 619 PRO A CA 1
ATOM 4731 C C . PRO A 1 619 ? 29.797 -8.486 4.856 1.00 91.38 619 PRO A C 1
ATOM 4733 O O . PRO A 1 619 ? 30.558 -8.984 5.690 1.00 91.38 619 PRO A O 1
ATOM 4736 N N . SER A 1 620 ? 28.502 -8.800 4.819 1.00 93.31 620 SER A N 1
ATOM 4737 C CA . SER A 1 620 ? 27.957 -9.887 5.632 1.00 93.31 620 SER A CA 1
ATOM 4738 C C . SER A 1 620 ? 28.559 -11.237 5.211 1.00 93.31 620 SER A C 1
ATOM 4740 O O . SER A 1 620 ? 28.951 -11.420 4.055 1.00 93.31 620 SER A O 1
ATOM 4742 N N . ALA A 1 621 ? 28.605 -12.217 6.116 1.00 90.44 621 ALA A N 1
ATOM 4743 C CA . ALA A 1 621 ? 29.072 -13.570 5.807 1.00 90.44 621 ALA A CA 1
ATOM 4744 C C . ALA A 1 621 ? 28.323 -14.198 4.611 1.00 90.44 621 ALA A C 1
ATOM 4746 O O . ALA A 1 621 ? 28.944 -14.860 3.778 1.00 90.44 621 ALA A O 1
ATOM 4747 N N . ARG A 1 622 ? 27.016 -13.922 4.484 1.00 90.44 622 ARG A N 1
ATOM 4748 C CA . ARG A 1 622 ? 26.162 -14.304 3.347 1.00 90.44 622 ARG A CA 1
ATOM 4749 C C . ARG A 1 622 ? 26.559 -13.592 2.053 1.00 90.44 622 ARG A C 1
ATOM 4751 O O . ARG A 1 622 ? 26.568 -14.201 0.986 1.00 90.44 622 ARG A O 1
ATOM 4758 N N . ASP A 1 623 ? 26.894 -12.308 2.138 1.00 90.25 623 ASP A N 1
ATOM 4759 C CA . ASP A 1 623 ? 27.220 -11.481 0.977 1.00 90.25 623 ASP A CA 1
ATOM 4760 C C . ASP A 1 623 ? 28.696 -11.555 0.566 1.00 90.25 623 ASP A C 1
ATOM 4762 O O . ASP A 1 623 ? 29.027 -11.097 -0.526 1.00 90.25 623 ASP A O 1
ATOM 4766 N N . LYS A 1 624 ? 29.572 -12.170 1.376 1.00 92.88 624 LYS A N 1
ATOM 4767 C CA . LYS A 1 624 ? 31.021 -12.322 1.135 1.00 92.88 624 LYS A CA 1
ATOM 4768 C C . LYS A 1 624 ? 31.353 -12.719 -0.305 1.00 92.88 624 LYS A C 1
ATOM 4770 O O . LYS A 1 624 ? 32.214 -12.103 -0.926 1.00 92.88 624 LYS A O 1
ATOM 4775 N N . VAL A 1 625 ? 30.654 -13.721 -0.844 1.00 88.44 625 VAL A N 1
ATOM 4776 C CA . VAL A 1 625 ? 30.852 -14.219 -2.218 1.00 88.44 625 VAL A CA 1
ATOM 4777 C C . VAL A 1 625 ? 30.404 -13.181 -3.256 1.00 88.44 625 VAL A C 1
ATOM 4779 O O . VAL A 1 625 ? 31.117 -12.925 -4.226 1.00 88.44 625 VAL A O 1
ATOM 4782 N N . ARG A 1 626 ? 29.258 -12.519 -3.029 1.00 90.00 626 ARG A N 1
ATOM 4783 C CA . ARG A 1 626 ? 28.717 -11.476 -3.919 1.00 90.00 626 ARG A CA 1
ATOM 4784 C C . ARG A 1 626 ? 29.574 -10.207 -3.913 1.00 90.00 626 ARG A C 1
ATOM 4786 O O . ARG A 1 626 ? 29.715 -9.588 -4.964 1.00 90.00 626 ARG A O 1
ATOM 4793 N N . HIS A 1 627 ? 30.139 -9.832 -2.764 1.00 93.88 627 HIS A N 1
ATOM 4794 C CA . HIS A 1 627 ? 31.119 -8.753 -2.666 1.00 93.88 627 HIS A CA 1
ATOM 4795 C C . HIS A 1 627 ? 32.423 -9.157 -3.367 1.00 93.88 627 HIS A C 1
ATOM 4797 O O . HIS A 1 627 ? 32.855 -8.432 -4.249 1.00 93.88 627 HIS A O 1
ATOM 4803 N N . ALA A 1 628 ? 33.019 -10.319 -3.072 1.00 89.88 628 ALA A N 1
ATOM 4804 C CA . ALA A 1 628 ? 34.287 -10.735 -3.690 1.00 89.88 628 ALA A CA 1
ATOM 4805 C C . ALA A 1 628 ? 34.217 -10.759 -5.233 1.00 89.88 628 ALA A C 1
ATOM 4807 O O . ALA A 1 628 ? 35.101 -10.233 -5.904 1.00 89.88 628 ALA A O 1
ATOM 4808 N N . ALA A 1 629 ? 33.111 -11.254 -5.802 1.00 89.19 629 ALA A N 1
ATOM 4809 C CA . ALA A 1 629 ? 32.869 -11.246 -7.248 1.00 89.19 629 ALA A CA 1
ATOM 4810 C C . ALA A 1 629 ? 32.700 -9.839 -7.871 1.00 89.19 629 ALA A C 1
ATOM 4812 O O . ALA A 1 629 ? 32.778 -9.701 -9.091 1.00 89.19 629 ALA A O 1
ATOM 4813 N N . ARG A 1 630 ? 32.452 -8.801 -7.060 1.00 90.12 630 ARG A N 1
ATOM 4814 C CA . ARG A 1 630 ? 32.213 -7.404 -7.480 1.00 90.12 630 ARG A CA 1
ATOM 4815 C C . ARG A 1 630 ? 33.245 -6.406 -6.941 1.00 90.12 630 ARG A C 1
ATOM 4817 O O . ARG A 1 630 ? 33.183 -5.233 -7.292 1.00 90.12 630 ARG A O 1
ATOM 4824 N N . CYS A 1 631 ? 34.159 -6.854 -6.085 1.00 94.31 631 CYS A N 1
ATOM 4825 C CA . CYS A 1 631 ? 35.113 -6.016 -5.378 1.00 94.31 631 CYS A CA 1
ATOM 4826 C C . CYS A 1 631 ? 36.052 -5.333 -6.374 1.00 94.31 631 CYS A C 1
ATOM 4828 O O . CYS A 1 631 ? 36.691 -6.011 -7.178 1.00 94.31 631 CYS A O 1
ATOM 4830 N N . ILE A 1 632 ? 36.203 -4.010 -6.283 1.00 90.25 632 ILE A N 1
ATOM 4831 C CA . ILE A 1 632 ? 37.100 -3.257 -7.175 1.00 90.25 632 ILE A CA 1
ATOM 4832 C C . ILE A 1 632 ? 38.579 -3.665 -7.020 1.00 90.25 632 ILE A C 1
ATOM 4834 O O . ILE A 1 632 ? 39.371 -3.422 -7.919 1.00 90.25 632 ILE A O 1
ATOM 4838 N N . PHE A 1 633 ? 38.934 -4.347 -5.924 1.00 93.94 633 PHE A N 1
ATOM 4839 C CA . PHE A 1 633 ? 40.282 -4.852 -5.631 1.00 93.94 633 PHE A CA 1
ATOM 4840 C C . PHE A 1 633 ? 40.500 -6.338 -6.004 1.00 93.94 633 PHE A C 1
ATOM 4842 O O . PHE A 1 633 ? 41.565 -6.908 -5.720 1.00 93.94 633 PHE A O 1
ATOM 4849 N N . ARG A 1 634 ? 39.513 -6.992 -6.641 1.00 93.94 634 ARG A N 1
ATOM 4850 C CA . ARG A 1 634 ? 39.691 -8.333 -7.228 1.00 93.94 634 ARG A CA 1
ATOM 4851 C C . ARG A 1 634 ? 40.641 -8.260 -8.427 1.00 93.94 634 ARG A C 1
ATOM 4853 O O . ARG A 1 634 ? 40.647 -7.247 -9.125 1.00 93.94 634 ARG A O 1
ATOM 4860 N N . MET A 1 635 ? 41.408 -9.325 -8.680 1.00 92.31 635 MET A N 1
ATOM 4861 C CA . MET A 1 635 ? 42.180 -9.407 -9.927 1.00 92.31 635 MET A CA 1
ATOM 4862 C C . MET A 1 635 ? 41.238 -9.567 -11.114 1.00 92.31 635 MET A C 1
ATOM 4864 O O . MET A 1 635 ? 40.234 -10.279 -11.030 1.00 92.31 635 MET A O 1
ATOM 4868 N N . VAL A 1 636 ? 41.614 -8.944 -12.219 1.00 93.50 636 VAL A N 1
ATOM 4869 C CA . VAL A 1 636 ? 41.078 -9.175 -13.556 1.00 93.50 636 VAL A CA 1
ATOM 4870 C C . VAL A 1 636 ? 42.263 -9.221 -14.518 1.00 93.50 636 VAL A C 1
ATOM 4872 O O . VAL A 1 636 ? 43.246 -8.502 -14.324 1.00 93.50 636 VAL A O 1
ATOM 4875 N N . ALA A 1 637 ? 42.194 -10.087 -15.527 1.00 93.56 637 ALA A N 1
ATOM 4876 C CA . ALA A 1 637 ? 43.129 -10.024 -16.641 1.00 93.56 637 ALA A CA 1
ATOM 4877 C C . ALA A 1 637 ? 42.903 -8.732 -17.441 1.00 93.56 637 ALA A C 1
ATOM 4879 O O . ALA A 1 637 ? 41.815 -8.142 -17.404 1.00 93.56 637 ALA A O 1
ATOM 4880 N N . CYS A 1 638 ? 43.932 -8.285 -18.158 1.00 94.06 638 CYS A N 1
ATOM 4881 C CA . CYS A 1 638 ? 43.798 -7.169 -19.081 1.00 94.06 638 CYS A CA 1
ATOM 4882 C C . CYS A 1 638 ? 42.752 -7.467 -20.173 1.00 94.06 638 CYS A C 1
ATOM 4884 O O . CYS A 1 638 ? 42.630 -8.589 -20.656 1.00 94.06 638 CYS A O 1
ATOM 4886 N N . VAL A 1 639 ? 42.062 -6.425 -20.651 1.00 92.50 639 VAL A N 1
ATOM 4887 C CA . VAL A 1 639 ? 41.151 -6.485 -21.817 1.00 92.50 639 VAL A CA 1
ATOM 4888 C C . VAL A 1 639 ? 41.891 -6.858 -23.122 1.00 92.50 639 VAL A C 1
ATOM 4890 O O . VAL A 1 639 ? 41.264 -7.033 -24.161 1.00 92.50 639 VAL A O 1
ATOM 4893 N N . HIS A 1 640 ? 43.222 -6.976 -23.076 1.00 92.44 640 HIS A N 1
ATOM 4894 C CA . HIS A 1 640 ? 44.102 -7.380 -24.175 1.00 92.44 640 HIS A CA 1
ATOM 4895 C C . HIS A 1 640 ? 44.833 -8.713 -23.903 1.00 92.44 640 HIS A C 1
ATOM 4897 O O . HIS A 1 640 ? 45.885 -8.977 -24.486 1.00 92.44 640 HIS A O 1
ATOM 4903 N N . GLU A 1 641 ? 44.305 -9.552 -23.002 1.00 93.00 641 GLU A N 1
ATOM 4904 C CA . GLU A 1 641 ? 44.751 -10.943 -22.796 1.00 93.00 641 GLU A CA 1
ATOM 4905 C C . GLU A 1 641 ? 44.634 -11.770 -24.093 1.00 93.00 641 GLU A C 1
ATOM 4907 O O . GLU A 1 641 ? 45.544 -12.526 -24.425 1.00 93.00 641 GLU A O 1
ATOM 4912 N N . ASP A 1 642 ? 43.589 -11.526 -24.897 1.00 87.06 642 ASP A N 1
ATOM 4913 C CA . ASP A 1 642 ? 43.382 -12.090 -26.244 1.00 87.06 642 ASP A CA 1
ATOM 4914 C C . ASP A 1 642 ? 44.522 -11.770 -27.230 1.00 87.06 642 ASP A C 1
ATOM 4916 O O . ASP A 1 642 ? 44.788 -12.532 -28.158 1.00 87.06 642 ASP A O 1
ATOM 4920 N N . ARG A 1 643 ? 45.210 -10.645 -27.007 1.00 85.88 643 ARG A N 1
ATOM 4921 C CA . ARG A 1 643 ? 46.371 -10.170 -27.770 1.00 85.88 643 ARG A CA 1
ATOM 4922 C C . ARG A 1 643 ? 47.707 -10.525 -27.117 1.00 85.88 643 ARG A C 1
ATOM 4924 O O . ARG A 1 643 ? 48.739 -10.100 -27.621 1.00 85.88 643 ARG A O 1
ATOM 4931 N N . GLY A 1 644 ? 47.708 -11.288 -26.022 1.00 89.50 644 GLY A N 1
ATOM 4932 C CA . GLY A 1 644 ? 48.922 -11.743 -25.340 1.00 89.50 644 GLY A CA 1
ATOM 4933 C C . GLY A 1 644 ? 49.383 -10.881 -24.161 1.00 89.50 644 GLY A C 1
ATOM 4934 O O . GLY A 1 644 ? 50.532 -11.011 -23.742 1.00 89.50 644 GLY A O 1
ATOM 4935 N N . CYS A 1 645 ? 48.534 -10.014 -23.594 1.00 93.62 645 CYS A N 1
ATOM 4936 C CA . CYS A 1 645 ? 48.870 -9.296 -22.361 1.00 93.62 645 CYS A CA 1
ATOM 4937 C C . CYS A 1 645 ? 48.789 -10.215 -21.123 1.00 93.62 645 CYS A C 1
ATOM 4939 O O . CYS A 1 645 ? 47.688 -10.632 -20.769 1.00 93.62 645 CYS A O 1
ATOM 4941 N N . PRO A 1 646 ? 49.905 -10.487 -20.412 1.00 92.31 646 PRO A N 1
ATOM 4942 C CA . PRO A 1 646 ? 49.909 -11.368 -19.240 1.00 92.31 646 PRO A CA 1
ATOM 4943 C C . PRO A 1 646 ? 49.618 -10.623 -17.925 1.00 92.31 646 PRO A C 1
ATOM 4945 O O . PRO A 1 646 ? 49.637 -11.223 -16.851 1.00 92.31 646 PRO A O 1
ATOM 4948 N N . GLU A 1 647 ? 49.432 -9.301 -17.974 1.00 93.12 647 GLU A N 1
ATOM 4949 C CA . GLU A 1 647 ? 49.285 -8.476 -16.779 1.00 93.12 647 GLU A CA 1
ATOM 4950 C C . GLU A 1 647 ? 47.872 -8.619 -16.199 1.00 93.12 647 GLU A C 1
ATOM 4952 O O . GLU A 1 647 ? 46.867 -8.289 -16.832 1.00 93.12 647 GLU A O 1
ATOM 4957 N N . GLN A 1 648 ? 47.810 -9.096 -14.955 1.00 94.12 648 GLN A N 1
ATOM 4958 C CA . GLN A 1 648 ? 46.618 -9.009 -14.122 1.00 94.12 648 GLN A CA 1
ATOM 4959 C C . GLN A 1 648 ? 46.756 -7.800 -13.199 1.00 94.12 648 GLN A C 1
ATOM 4961 O O . GLN A 1 648 ? 47.714 -7.696 -12.432 1.00 94.12 648 GLN A O 1
ATOM 4966 N N . CYS A 1 649 ? 45.764 -6.921 -13.216 1.00 91.88 649 CYS A N 1
ATOM 4967 C CA . CYS A 1 649 ? 45.656 -5.763 -12.332 1.00 91.88 649 CYS A CA 1
ATOM 4968 C C . CYS A 1 649 ? 44.390 -5.884 -11.469 1.00 91.88 649 CYS A C 1
ATOM 4970 O O . CYS A 1 649 ? 43.568 -6.785 -11.671 1.00 91.88 649 CYS A O 1
ATOM 4972 N N . CYS A 1 650 ? 44.212 -5.008 -10.475 1.00 92.19 650 CYS A N 1
ATOM 4973 C CA . CYS A 1 650 ? 42.932 -4.959 -9.770 1.00 92.19 650 CYS A CA 1
ATOM 4974 C C . CYS A 1 650 ? 41.896 -4.185 -10.607 1.00 92.19 650 CYS A C 1
ATOM 4976 O O . CYS A 1 650 ? 42.261 -3.323 -11.406 1.00 92.19 650 CYS A O 1
ATOM 4978 N N . GLN A 1 651 ? 40.602 -4.499 -10.476 1.00 90.75 651 GLN A N 1
ATOM 4979 C CA . GLN A 1 651 ? 39.565 -3.917 -11.344 1.00 90.75 651 GLN A CA 1
ATOM 4980 C C . GLN A 1 651 ? 39.499 -2.374 -11.289 1.00 90.75 651 GLN A C 1
ATOM 4982 O O . GLN A 1 651 ? 39.119 -1.758 -12.283 1.00 90.75 651 GLN A O 1
ATOM 4987 N N . LYS A 1 652 ? 39.879 -1.749 -10.168 1.00 91.38 652 LYS A N 1
ATOM 4988 C CA . LYS A 1 652 ? 40.018 -0.289 -10.038 1.00 91.38 652 LYS A CA 1
ATOM 4989 C C . LYS A 1 652 ? 41.070 0.270 -11.004 1.00 91.38 652 LYS A C 1
ATOM 4991 O O . LYS A 1 652 ? 40.815 1.266 -11.671 1.00 91.38 652 LYS A O 1
ATOM 4996 N N . ASP A 1 653 ? 42.222 -0.388 -11.079 1.00 91.81 653 ASP A N 1
ATOM 4997 C CA . ASP A 1 653 ? 43.409 0.102 -11.786 1.00 91.81 653 ASP A CA 1
ATOM 4998 C C . ASP A 1 653 ? 43.453 -0.396 -13.254 1.00 91.81 653 ASP A C 1
ATOM 5000 O O . ASP A 1 653 ? 44.298 0.024 -14.040 1.00 91.81 653 ASP A O 1
ATOM 5004 N N . LEU A 1 654 ? 42.505 -1.258 -13.660 1.00 93.06 654 LEU A N 1
ATOM 5005 C CA . LEU A 1 654 ? 42.381 -1.782 -15.029 1.00 93.06 654 LEU A CA 1
ATOM 5006 C C . LEU A 1 654 ? 42.246 -0.682 -16.090 1.00 93.06 654 LEU A C 1
ATOM 5008 O O . LEU A 1 654 ? 42.760 -0.851 -17.191 1.00 93.06 654 LEU A O 1
ATOM 5012 N N . LEU A 1 655 ? 41.568 0.428 -15.786 1.00 90.38 655 LEU A N 1
ATOM 5013 C CA . LEU A 1 655 ? 41.424 1.535 -16.739 1.00 90.38 655 LEU A CA 1
ATOM 5014 C C . LEU A 1 655 ? 42.775 2.208 -17.020 1.00 90.38 655 LEU A C 1
ATOM 5016 O O . LEU A 1 655 ? 43.133 2.391 -18.179 1.00 90.38 655 LEU A O 1
ATOM 5020 N N . GLU A 1 656 ? 43.546 2.486 -15.968 1.00 91.06 656 GLU A N 1
ATOM 5021 C CA . GLU A 1 656 ? 44.886 3.073 -16.056 1.00 91.06 656 GLU A CA 1
ATOM 5022 C C . GLU A 1 656 ? 45.859 2.123 -16.776 1.00 91.06 656 GLU A C 1
ATOM 5024 O O . GLU A 1 656 ? 46.545 2.535 -17.713 1.00 91.06 656 GLU A O 1
ATOM 5029 N N . HIS A 1 657 ? 45.831 0.823 -16.444 1.00 94.62 657 HIS A N 1
ATOM 5030 C CA . HIS A 1 657 ? 46.589 -0.193 -17.181 1.00 94.62 657 HIS A CA 1
ATOM 5031 C C . HIS A 1 657 ? 46.213 -0.226 -18.674 1.00 94.62 657 HIS A C 1
ATOM 5033 O O . HIS A 1 657 ? 47.105 -0.246 -19.518 1.00 94.62 657 HIS A O 1
ATOM 5039 N N . VAL A 1 658 ? 44.921 -0.225 -19.029 1.00 91.12 658 VAL A N 1
ATOM 5040 C CA . VAL A 1 658 ? 44.473 -0.283 -20.436 1.00 91.12 658 VAL A CA 1
ATOM 5041 C C . VAL A 1 658 ? 44.962 0.923 -21.241 1.00 91.12 658 VAL A C 1
ATOM 5043 O O . VAL A 1 658 ? 45.265 0.770 -22.425 1.00 91.12 658 VAL A O 1
ATOM 5046 N N . GLU A 1 659 ? 45.112 2.101 -20.630 1.00 89.50 659 GLU A N 1
ATOM 5047 C CA . GLU A 1 659 ? 45.667 3.261 -21.331 1.00 89.50 659 GLU A CA 1
ATOM 5048 C C . GLU A 1 659 ? 47.155 3.095 -21.677 1.00 89.50 659 GLU A C 1
ATOM 5050 O O . GLU A 1 659 ? 47.540 3.414 -22.808 1.00 89.50 659 GLU A O 1
ATOM 5055 N N . VAL A 1 660 ? 47.960 2.537 -20.763 1.00 91.50 660 VAL A N 1
ATOM 5056 C CA . VAL A 1 660 ? 49.413 2.314 -20.940 1.00 91.50 660 VAL A CA 1
ATOM 5057 C C . VAL A 1 660 ? 49.783 0.933 -21.507 1.00 91.50 660 VAL A C 1
ATOM 5059 O O . VAL A 1 660 ? 50.963 0.641 -21.715 1.00 91.50 660 VAL A O 1
ATOM 5062 N N . CYS A 1 661 ? 48.801 0.062 -21.756 1.00 93.38 661 CYS A N 1
ATOM 5063 C CA . CYS A 1 661 ? 49.034 -1.337 -22.103 1.00 93.38 661 CYS A CA 1
ATOM 5064 C C . CYS A 1 661 ? 49.813 -1.492 -23.421 1.00 93.38 661 CYS A C 1
ATOM 5066 O O . CYS A 1 661 ? 49.372 -1.069 -24.491 1.00 93.38 661 CYS A O 1
ATOM 5068 N N . LYS A 1 662 ? 50.939 -2.214 -23.368 1.00 90.19 662 LYS A N 1
ATOM 5069 C CA . LYS A 1 662 ? 51.807 -2.524 -24.526 1.00 90.19 662 LYS A CA 1
ATOM 5070 C C . LYS A 1 662 ? 51.089 -3.274 -25.660 1.00 90.19 662 LYS A C 1
ATOM 5072 O O . LYS A 1 662 ? 51.533 -3.216 -26.803 1.00 90.19 662 LYS A O 1
ATOM 5077 N N . TRP A 1 663 ? 49.982 -3.946 -25.345 1.00 91.75 663 TRP A N 1
ATOM 5078 C CA . TRP A 1 663 ? 49.181 -4.752 -26.272 1.00 91.75 663 TRP A CA 1
ATOM 5079 C C . TRP A 1 663 ? 47.935 -4.025 -26.804 1.00 91.75 663 TRP A C 1
ATOM 5081 O O . TRP A 1 663 ? 47.216 -4.563 -27.649 1.00 91.75 663 TRP A O 1
ATOM 5091 N N . ARG A 1 664 ? 47.694 -2.788 -26.344 1.00 92.88 664 ARG A N 1
ATOM 5092 C CA . ARG A 1 664 ? 46.586 -1.929 -26.780 1.00 92.88 664 ARG A CA 1
ATOM 5093 C C . ARG A 1 664 ? 46.594 -1.757 -28.307 1.00 92.88 664 ARG A C 1
ATOM 5095 O O . ARG A 1 664 ? 47.659 -1.466 -28.860 1.00 92.88 664 ARG A O 1
ATOM 5102 N N . PRO A 1 665 ? 45.442 -1.884 -28.995 1.00 89.75 665 PRO A N 1
ATOM 5103 C CA . PRO A 1 665 ? 45.344 -1.568 -30.414 1.00 89.75 665 PRO A CA 1
ATOM 5104 C C . PRO A 1 665 ? 45.651 -0.089 -30.659 1.00 89.75 665 PRO A C 1
ATOM 5106 O O . PRO A 1 665 ? 45.043 0.795 -30.048 1.00 89.75 665 PRO A O 1
ATOM 5109 N N . VAL A 1 666 ? 46.551 0.181 -31.601 1.00 90.50 666 VAL A N 1
ATOM 5110 C CA . VAL A 1 666 ? 46.783 1.522 -32.148 1.00 90.50 666 VAL A CA 1
ATOM 5111 C C . VAL A 1 666 ? 46.484 1.525 -33.643 1.00 90.50 666 VAL A C 1
ATOM 5113 O O . VAL A 1 666 ? 46.734 0.549 -34.346 1.00 90.50 666 VAL A O 1
ATOM 5116 N N . GLY A 1 667 ? 45.913 2.622 -34.142 1.00 89.50 667 GLY A N 1
ATOM 5117 C CA . GLY A 1 667 ? 45.646 2.760 -35.572 1.00 89.50 667 GLY A CA 1
ATOM 5118 C C . GLY A 1 667 ? 46.946 2.880 -36.365 1.00 89.50 667 GLY A C 1
ATOM 5119 O O . GLY A 1 667 ? 47.851 3.609 -35.957 1.00 89.50 667 GLY A O 1
ATOM 5120 N N . CYS A 1 668 ? 47.031 2.203 -37.512 1.00 91.31 668 CYS A N 1
ATOM 5121 C CA . CYS A 1 668 ? 48.139 2.385 -38.445 1.00 91.31 668 CYS A CA 1
ATOM 5122 C C . CYS A 1 668 ? 48.329 3.879 -38.811 1.00 91.31 668 CYS A C 1
ATOM 5124 O O . CYS A 1 668 ? 47.343 4.543 -39.149 1.00 91.31 668 CYS A O 1
ATOM 5126 N N . PRO A 1 669 ? 49.571 4.414 -38.845 1.00 88.88 669 PRO A N 1
ATOM 5127 C CA . PRO A 1 669 ? 49.843 5.776 -39.322 1.00 88.88 669 PRO A CA 1
ATOM 5128 C C . PRO A 1 669 ? 49.307 6.066 -40.735 1.00 88.88 669 PRO A C 1
ATOM 5130 O O . PRO A 1 669 ? 48.966 7.203 -41.047 1.00 88.88 669 PRO A O 1
ATOM 5133 N N . TYR A 1 670 ? 49.181 5.034 -41.575 1.00 91.00 670 TYR A N 1
ATOM 5134 C CA . TYR A 1 670 ? 48.667 5.110 -42.947 1.00 91.00 670 TYR A CA 1
ATOM 5135 C C . TYR A 1 670 ? 47.158 4.831 -43.052 1.00 91.00 670 TYR A C 1
ATOM 5137 O O . TYR A 1 670 ? 46.652 4.544 -44.137 1.00 91.00 670 TYR A O 1
ATOM 5145 N N . ARG A 1 671 ? 46.401 4.937 -41.949 1.00 89.62 671 ARG A N 1
ATOM 5146 C CA . ARG A 1 671 ? 44.933 4.798 -41.962 1.00 89.62 671 ARG A CA 1
ATOM 5147 C C . ARG A 1 671 ? 44.247 5.802 -42.892 1.00 89.62 671 ARG A C 1
ATOM 5149 O O . ARG A 1 671 ? 43.273 5.454 -43.548 1.00 89.62 671 ARG A O 1
ATOM 5156 N N . SER A 1 672 ? 44.798 7.009 -43.019 1.00 86.38 672 SER A N 1
ATOM 5157 C CA . SER A 1 672 ? 44.358 8.024 -43.990 1.00 86.38 672 SER A CA 1
ATOM 5158 C C . SER A 1 672 ? 44.568 7.626 -45.458 1.00 86.38 672 SER A C 1
ATOM 5160 O O . SER A 1 672 ? 43.980 8.247 -46.336 1.00 86.38 672 SER A O 1
ATOM 5162 N N . GLN A 1 673 ? 45.378 6.596 -45.728 1.00 85.31 673 GLN A N 1
ATOM 5163 C CA . GLN A 1 673 ? 45.643 6.054 -47.065 1.00 85.31 673 GLN A CA 1
ATOM 5164 C C . GLN A 1 673 ? 44.920 4.717 -47.322 1.00 85.31 673 GLN A C 1
ATOM 5166 O O . GLN A 1 673 ? 45.102 4.132 -48.385 1.00 85.31 673 GLN A O 1
ATOM 5171 N N . GLY A 1 674 ? 44.095 4.240 -46.377 1.00 86.81 674 GLY A N 1
ATOM 5172 C CA . GLY A 1 674 ? 43.286 3.019 -46.514 1.00 86.81 674 GLY A CA 1
ATOM 5173 C C . GLY A 1 674 ? 43.674 1.849 -45.602 1.00 86.81 674 GLY A C 1
ATOM 5174 O O . GLY A 1 674 ? 43.052 0.794 -45.691 1.00 86.81 674 GLY A O 1
ATOM 5175 N N . CYS A 1 675 ? 44.663 1.996 -44.710 1.00 90.00 675 CYS A N 1
ATOM 5176 C CA . CYS A 1 675 ? 45.022 0.910 -43.792 1.00 90.00 675 CYS A CA 1
ATOM 5177 C C . CYS A 1 675 ? 44.049 0.796 -42.603 1.00 90.00 675 CYS A C 1
ATOM 5179 O O . CYS A 1 675 ? 44.075 1.623 -41.690 1.00 90.00 675 CYS A O 1
ATOM 5181 N N . GLU A 1 676 ? 43.223 -0.252 -42.577 1.00 90.19 676 GLU A N 1
ATOM 5182 C CA . GLU A 1 676 ? 42.285 -0.516 -41.472 1.00 90.19 676 GLU A CA 1
ATOM 5183 C C . GLU A 1 676 ? 42.877 -1.361 -40.326 1.00 90.19 676 GLU A C 1
ATOM 5185 O O . GLU A 1 676 ? 42.252 -1.493 -39.272 1.00 90.19 676 GLU A O 1
ATOM 5190 N N . GLU A 1 677 ? 44.085 -1.908 -40.499 1.00 88.88 677 GLU A N 1
ATOM 5191 C CA . GLU A 1 677 ? 44.745 -2.768 -39.508 1.00 88.88 677 GLU A CA 1
ATOM 5192 C C . GLU A 1 677 ? 45.063 -2.018 -38.195 1.00 88.88 677 GLU A C 1
ATOM 5194 O O . GLU A 1 677 ? 45.508 -0.863 -38.186 1.00 88.88 677 GLU A O 1
ATOM 5199 N N . GLN A 1 678 ? 44.844 -2.704 -37.065 1.00 90.19 678 GLN A N 1
ATOM 5200 C CA . GLN A 1 678 ? 45.052 -2.192 -35.702 1.00 90.19 678 GLN A CA 1
ATOM 5201 C C . GLN A 1 678 ? 46.027 -3.092 -34.919 1.00 90.19 678 GLN A C 1
ATOM 5203 O O . GLN A 1 678 ? 45.588 -3.872 -34.056 1.00 90.19 678 GLN A O 1
ATOM 5208 N N . PRO A 1 679 ? 47.337 -3.029 -35.236 1.00 89.44 679 PRO A N 1
ATOM 5209 C CA . PRO A 1 679 ? 48.376 -3.749 -34.502 1.00 89.44 679 PRO A CA 1
ATOM 5210 C C . PRO A 1 679 ? 48.428 -3.316 -33.030 1.00 89.44 679 PRO A C 1
ATOM 5212 O O . PRO A 1 679 ? 47.932 -2.247 -32.657 1.00 89.44 679 PRO A O 1
ATOM 5215 N N . SER A 1 680 ? 49.061 -4.131 -32.185 1.00 90.06 680 SER A N 1
ATOM 5216 C CA . SER A 1 680 ? 49.423 -3.699 -30.831 1.00 90.06 680 SER A CA 1
ATOM 5217 C C . SER A 1 680 ? 50.412 -2.524 -30.858 1.00 90.06 680 SER A C 1
ATOM 5219 O O . SER A 1 680 ? 51.115 -2.299 -31.848 1.00 90.06 680 SER A O 1
ATOM 5221 N N . LEU A 1 681 ? 50.517 -1.774 -29.756 1.00 88.38 681 LEU A N 1
ATOM 5222 C CA . LEU A 1 681 ? 51.494 -0.689 -29.620 1.00 88.38 681 LEU A CA 1
ATOM 5223 C C . LEU A 1 681 ? 52.942 -1.165 -29.874 1.00 88.38 681 LEU A C 1
ATOM 5225 O O . LEU A 1 681 ? 53.711 -0.444 -30.513 1.00 88.38 681 LEU A O 1
ATOM 5229 N N . THR A 1 682 ? 53.308 -2.379 -29.452 1.00 86.62 682 THR A N 1
ATOM 5230 C CA . THR A 1 682 ? 54.627 -2.993 -29.712 1.00 86.62 682 THR A CA 1
ATOM 5231 C C . THR A 1 682 ? 54.842 -3.369 -31.182 1.00 86.62 682 THR A C 1
ATOM 5233 O O . THR A 1 682 ? 55.918 -3.116 -31.728 1.00 86.62 682 THR A O 1
ATOM 5236 N N . GLU A 1 683 ? 53.836 -3.931 -31.851 1.00 88.00 683 GLU A N 1
ATOM 5237 C CA . GLU A 1 683 ? 53.915 -4.332 -33.266 1.00 88.00 683 GLU A CA 1
ATOM 5238 C C . GLU A 1 683 ? 53.751 -3.158 -34.236 1.00 88.00 683 GLU A C 1
ATOM 5240 O O . GLU A 1 683 ? 54.196 -3.246 -35.381 1.00 88.00 683 GLU A O 1
ATOM 5245 N N . SER A 1 684 ? 53.165 -2.044 -33.786 1.00 90.56 684 SER A N 1
ATOM 5246 C CA . SER A 1 684 ? 52.857 -0.860 -34.600 1.00 90.56 684 SER A CA 1
ATOM 5247 C C . SER A 1 684 ? 54.028 -0.374 -35.457 1.00 90.56 684 SER A C 1
ATOM 5249 O O . SER A 1 684 ? 53.834 -0.017 -36.619 1.00 90.56 684 SER A O 1
ATOM 5251 N N . ARG A 1 685 ? 55.258 -0.429 -34.925 1.00 88.19 685 ARG A N 1
ATOM 5252 C CA . ARG A 1 685 ? 56.488 -0.068 -35.647 1.00 88.19 685 ARG A CA 1
ATOM 5253 C C . ARG A 1 685 ? 56.854 -1.068 -36.746 1.00 88.19 685 ARG A C 1
ATOM 5255 O O . ARG A 1 685 ? 57.299 -0.629 -37.799 1.00 88.19 685 ARG A O 1
ATOM 5262 N N . LYS A 1 686 ? 56.654 -2.374 -36.527 1.00 89.06 686 LYS A N 1
ATOM 5263 C CA . LYS A 1 686 ? 56.885 -3.418 -37.544 1.00 89.06 686 LYS A CA 1
ATOM 5264 C C . LYS A 1 686 ? 55.856 -3.296 -38.664 1.00 89.06 686 LYS A C 1
ATOM 5266 O O . LYS A 1 686 ? 56.228 -3.081 -39.815 1.00 89.06 686 LYS A O 1
ATOM 5271 N N . HIS A 1 687 ? 54.570 -3.268 -38.301 1.00 91.69 687 HIS A N 1
ATOM 5272 C CA . HIS A 1 687 ? 53.483 -3.038 -39.251 1.00 91.69 687 HIS A CA 1
ATOM 5273 C C . HIS A 1 687 ? 53.710 -1.745 -40.053 1.00 91.69 687 HIS A C 1
ATOM 5275 O O . HIS A 1 687 ? 53.571 -1.762 -41.267 1.00 91.69 687 HIS A O 1
ATOM 5281 N N . ALA A 1 688 ? 54.129 -0.632 -39.438 1.00 88.94 688 ALA A N 1
ATOM 5282 C CA . ALA A 1 688 ? 54.403 0.609 -40.174 1.00 88.94 688 ALA A CA 1
ATOM 5283 C C . ALA A 1 688 ? 55.569 0.503 -41.185 1.00 88.94 688 ALA A C 1
ATOM 5285 O O . ALA A 1 688 ? 55.588 1.250 -42.162 1.00 88.94 688 ALA A O 1
ATOM 5286 N N . MET A 1 689 ? 56.522 -0.418 -41.008 1.00 87.50 689 MET A N 1
ATOM 5287 C CA . MET A 1 689 ? 57.565 -0.688 -42.010 1.00 87.50 689 MET A CA 1
ATOM 5288 C C . MET A 1 689 ? 57.073 -1.611 -43.134 1.00 87.50 689 MET A C 1
ATOM 5290 O O . MET A 1 689 ? 57.489 -1.448 -44.280 1.00 87.50 689 MET A O 1
ATOM 5294 N N . GLU A 1 690 ? 56.182 -2.549 -42.820 1.00 89.50 690 GLU A N 1
ATOM 5295 C CA . GLU A 1 690 ? 55.688 -3.594 -43.731 1.00 89.50 690 GLU A CA 1
ATOM 5296 C C . GLU A 1 690 ? 54.353 -3.229 -44.416 1.00 89.50 690 GLU A C 1
ATOM 5298 O O . GLU A 1 690 ? 53.906 -3.915 -45.336 1.00 89.50 690 GLU A O 1
ATOM 5303 N N . CYS A 1 691 ? 53.715 -2.131 -43.998 1.00 91.50 691 CYS A N 1
ATOM 5304 C CA . CYS A 1 691 ? 52.380 -1.736 -44.433 1.00 91.50 691 CYS A CA 1
ATOM 5305 C C . CYS A 1 691 ? 52.291 -1.549 -45.955 1.00 91.50 691 CYS A C 1
ATOM 5307 O O . CYS A 1 691 ? 53.015 -0.751 -46.555 1.00 91.50 691 CYS A O 1
ATOM 5309 N N . LYS A 1 692 ? 51.297 -2.201 -46.569 1.00 87.75 692 LYS A N 1
ATOM 5310 C CA . LYS A 1 692 ? 50.943 -2.081 -47.999 1.00 87.75 692 LYS A CA 1
ATOM 5311 C C . LYS A 1 692 ? 50.617 -0.640 -48.425 1.00 87.75 692 LYS A C 1
ATOM 5313 O O . LYS A 1 692 ? 50.773 -0.296 -49.596 1.00 87.75 692 LYS A O 1
ATOM 5318 N N . PHE A 1 693 ? 50.217 0.196 -47.467 1.00 89.88 693 PHE A N 1
ATOM 5319 C CA . PHE A 1 693 ? 49.902 1.615 -47.636 1.00 89.88 693 PHE A CA 1
ATOM 5320 C C . PHE A 1 693 ? 51.055 2.557 -47.249 1.00 89.88 693 PHE A C 1
ATOM 5322 O O . PHE A 1 693 ? 50.888 3.770 -47.307 1.00 89.88 693 PHE A O 1
ATOM 5329 N N . ARG A 1 694 ? 52.235 2.042 -46.870 1.00 92.00 694 ARG A N 1
ATOM 5330 C CA . ARG A 1 694 ? 53.415 2.887 -46.635 1.00 92.00 694 ARG A CA 1
ATOM 5331 C C . ARG A 1 694 ? 53.796 3.594 -47.947 1.00 92.00 694 ARG A C 1
ATOM 5333 O O . ARG A 1 694 ? 53.994 2.891 -48.942 1.00 92.00 694 ARG A O 1
ATOM 5340 N N . PRO A 1 695 ? 53.944 4.931 -47.973 1.00 89.56 695 PRO A N 1
ATOM 5341 C CA . PRO A 1 695 ? 54.396 5.643 -49.159 1.00 89.56 695 PRO A CA 1
ATOM 5342 C C . PRO A 1 695 ? 55.866 5.320 -49.445 1.00 89.56 695 PRO A C 1
ATOM 5344 O O . PRO A 1 695 ? 56.714 5.350 -48.551 1.00 89.56 695 PRO A O 1
ATOM 5347 N N . VAL A 1 696 ? 56.167 5.014 -50.703 1.00 90.25 696 VAL A N 1
ATOM 5348 C CA . VAL A 1 696 ? 57.512 4.724 -51.205 1.00 90.25 696 VAL A CA 1
ATOM 5349 C C . VAL A 1 696 ? 57.748 5.545 -52.473 1.00 90.25 696 VAL A C 1
ATOM 5351 O O . VAL A 1 696 ? 56.855 5.707 -53.306 1.00 90.25 696 VAL A O 1
ATOM 5354 N N . LEU A 1 697 ? 58.957 6.092 -52.606 1.00 90.88 697 LEU A N 1
ATOM 5355 C CA . LEU A 1 697 ? 59.396 6.820 -53.797 1.00 90.88 697 LEU A CA 1
ATOM 5356 C C . LEU A 1 697 ? 59.648 5.849 -54.957 1.00 90.88 697 LEU A C 1
ATOM 5358 O O . LEU A 1 697 ? 60.218 4.774 -54.760 1.00 90.88 697 LEU A O 1
ATOM 5362 N N . CYS A 1 698 ? 59.286 6.244 -56.177 1.00 91.69 698 CYS A N 1
ATOM 5363 C CA . CYS A 1 698 ? 59.620 5.461 -57.365 1.00 91.69 698 CYS A CA 1
ATOM 5364 C C . CYS A 1 698 ? 61.142 5.249 -57.510 1.00 91.69 698 CYS A C 1
ATOM 5366 O O . CYS A 1 698 ? 61.931 6.184 -57.364 1.00 91.69 698 CYS A O 1
ATOM 5368 N N . ARG A 1 699 ? 61.561 4.032 -57.893 1.00 91.25 699 ARG A N 1
ATOM 5369 C CA . ARG A 1 699 ? 62.974 3.700 -58.168 1.00 91.25 699 ARG A CA 1
ATOM 5370 C C . ARG A 1 699 ? 63.595 4.582 -59.262 1.00 91.25 699 ARG A C 1
ATOM 5372 O O . ARG A 1 699 ? 64.794 4.815 -59.239 1.00 91.25 699 ARG A O 1
ATOM 5379 N N . TYR A 1 700 ? 62.792 5.117 -60.182 1.00 90.75 700 TYR A N 1
ATOM 5380 C CA . TYR A 1 700 ? 63.240 6.030 -61.240 1.00 90.75 700 TYR A CA 1
ATOM 5381 C C . TYR A 1 700 ? 63.307 7.509 -60.793 1.00 90.75 700 TYR A C 1
ATOM 5383 O O . TYR A 1 700 ? 63.294 8.410 -61.633 1.00 90.75 700 TYR A O 1
ATOM 5391 N N . LYS A 1 701 ? 63.398 7.784 -59.480 1.00 89.56 701 LYS A N 1
ATOM 5392 C CA . LYS A 1 701 ? 63.589 9.138 -58.923 1.00 89.56 701 LYS A CA 1
ATOM 5393 C C . LYS A 1 701 ? 64.813 9.849 -59.500 1.00 89.56 701 LYS A C 1
ATOM 5395 O O . LYS A 1 701 ? 64.716 11.019 -59.852 1.00 89.56 701 LYS A O 1
ATOM 5400 N N . GLU A 1 702 ? 65.923 9.133 -59.664 1.00 85.88 702 GLU A N 1
ATOM 5401 C CA . GLU A 1 702 ? 67.173 9.648 -60.253 1.00 85.88 702 GLU A CA 1
ATOM 5402 C C . GLU A 1 702 ? 67.010 10.083 -61.720 1.00 85.88 702 GLU A C 1
ATOM 5404 O O . GLU A 1 702 ? 67.744 10.942 -62.197 1.00 85.88 702 GLU A O 1
ATOM 5409 N N . HIS A 1 703 ? 65.998 9.560 -62.420 1.00 84.38 703 HIS A N 1
ATOM 5410 C CA . HIS A 1 703 ? 65.638 9.973 -63.779 1.00 84.38 703 HIS A CA 1
ATOM 5411 C C . HIS A 1 703 ? 64.525 11.037 -63.823 1.00 84.38 703 HIS A C 1
ATOM 5413 O O . HIS A 1 703 ? 64.110 11.429 -64.911 1.00 84.38 703 HIS A O 1
ATOM 5419 N N . GLY A 1 704 ? 64.038 11.515 -62.669 1.00 87.62 704 GLY A N 1
ATOM 5420 C CA . GLY A 1 704 ? 63.044 12.591 -62.561 1.00 87.62 704 GLY A CA 1
ATOM 5421 C C . GLY A 1 704 ? 61.643 12.175 -62.095 1.00 87.62 704 GLY A C 1
ATOM 5422 O O . GLY A 1 704 ? 60.737 13.008 -62.117 1.00 87.62 704 GLY A O 1
ATOM 5423 N N . CYS A 1 705 ? 61.426 10.927 -61.659 1.00 91.75 705 CYS A N 1
ATOM 5424 C CA . CYS A 1 705 ? 60.125 10.509 -61.127 1.00 91.75 705 CYS A CA 1
ATOM 5425 C C . CYS A 1 705 ? 59.940 10.910 -59.653 1.00 91.75 705 CYS A C 1
ATOM 5427 O O . CYS A 1 705 ? 60.470 10.257 -58.755 1.00 91.75 705 CYS A O 1
ATOM 5429 N N . LEU A 1 706 ? 59.142 11.947 -59.391 1.00 90.19 706 LEU A N 1
ATOM 5430 C CA . LEU A 1 706 ? 58.876 12.443 -58.030 1.00 90.19 706 LEU A CA 1
ATOM 5431 C C . LEU A 1 706 ? 57.651 11.806 -57.344 1.00 90.19 706 LEU A C 1
ATOM 5433 O O . LEU A 1 706 ? 57.340 12.157 -56.207 1.00 90.19 706 LEU A O 1
ATOM 5437 N N . GLU A 1 707 ? 56.962 10.870 -58.004 1.00 89.19 707 GLU A N 1
ATOM 5438 C CA . GLU A 1 707 ? 55.791 10.186 -57.443 1.00 89.19 707 GLU A CA 1
ATOM 5439 C C . GLU A 1 707 ? 56.132 9.391 -56.167 1.00 89.19 707 GLU A C 1
ATOM 5441 O O . GLU A 1 707 ? 57.025 8.535 -56.148 1.00 89.19 707 GLU A O 1
ATOM 5446 N N . GLN A 1 708 ? 55.372 9.675 -55.106 1.00 90.56 708 GLN A N 1
ATOM 5447 C CA . GLN A 1 708 ? 55.270 8.867 -53.893 1.00 90.56 708 GLN A CA 1
ATOM 5448 C C . GLN A 1 708 ? 53.956 8.097 -53.951 1.00 90.56 708 GLN A C 1
ATOM 5450 O O . GLN A 1 708 ? 52.895 8.700 -54.104 1.00 90.56 708 GLN A O 1
ATOM 5455 N N . LEU A 1 709 ? 54.023 6.774 -53.831 1.00 90.12 709 LEU A N 1
ATOM 5456 C CA . LEU A 1 709 ? 52.863 5.894 -53.958 1.00 90.12 709 LEU A CA 1
ATOM 5457 C C . LEU A 1 709 ? 52.847 4.871 -52.819 1.00 90.12 709 LEU A C 1
ATOM 5459 O O . LEU A 1 709 ? 53.920 4.484 -52.351 1.00 90.12 709 LEU A O 1
ATOM 5463 N N . PRO A 1 710 ? 51.668 4.400 -52.372 1.00 90.00 710 PRO A N 1
ATOM 5464 C CA . PRO A 1 710 ? 51.600 3.295 -51.424 1.00 90.00 710 PRO A CA 1
ATOM 5465 C C . PRO A 1 710 ? 52.283 2.056 -52.018 1.00 90.00 710 PRO A C 1
ATOM 5467 O O . PRO A 1 710 ? 52.168 1.788 -53.217 1.00 90.00 710 PRO A O 1
ATOM 5470 N N . LEU A 1 711 ? 52.982 1.287 -51.181 1.00 89.44 711 LEU A N 1
ATOM 5471 C CA . LEU A 1 711 ? 53.768 0.111 -51.575 1.00 89.44 711 LEU A CA 1
ATOM 5472 C C . LEU A 1 711 ? 53.002 -0.871 -52.489 1.00 89.44 711 LEU A C 1
ATOM 5474 O O . LEU A 1 711 ? 53.587 -1.418 -53.421 1.00 89.44 711 LEU A O 1
ATOM 5478 N N . GLN A 1 712 ? 51.691 -1.043 -52.288 1.00 90.00 712 GLN A N 1
ATOM 5479 C CA . GLN A 1 712 ? 50.825 -1.874 -53.136 1.00 90.00 712 GLN A CA 1
ATOM 5480 C C . GLN A 1 712 ? 50.645 -1.347 -54.576 1.00 90.00 712 GLN A C 1
ATOM 5482 O O . GLN A 1 712 ? 50.455 -2.143 -55.492 1.00 90.00 712 GLN A O 1
ATOM 5487 N N . ALA A 1 713 ? 50.714 -0.032 -54.799 1.00 88.88 713 ALA A N 1
ATOM 5488 C CA . ALA A 1 713 ? 50.624 0.580 -56.129 1.00 88.88 713 ALA A CA 1
ATOM 5489 C C . ALA A 1 713 ? 51.987 0.675 -56.844 1.00 88.88 713 ALA A C 1
ATOM 5491 O O . ALA A 1 713 ? 52.036 0.841 -58.066 1.00 88.88 713 ALA A O 1
ATOM 5492 N N . LEU A 1 714 ? 53.096 0.549 -56.103 1.00 91.62 714 LEU A N 1
ATOM 5493 C CA . LEU A 1 714 ? 54.454 0.718 -56.624 1.00 91.62 714 LEU A CA 1
ATOM 5494 C C . LEU A 1 714 ? 54.790 -0.270 -57.754 1.00 91.62 714 LEU A C 1
ATOM 5496 O O . LEU A 1 714 ? 55.455 0.116 -58.710 1.00 91.62 714 LEU A O 1
ATOM 5500 N N . SER A 1 715 ? 54.312 -1.516 -57.690 1.00 90.19 715 SER A N 1
ATOM 5501 C CA . SER A 1 715 ? 54.510 -2.520 -58.750 1.00 90.19 715 SER A CA 1
ATOM 5502 C C . SER A 1 715 ? 53.901 -2.073 -60.085 1.00 90.19 715 SER A C 1
ATOM 5504 O O . SER A 1 715 ? 54.596 -2.022 -61.102 1.00 90.19 715 SER A O 1
ATOM 5506 N N . ASN A 1 716 ? 52.630 -1.665 -60.066 1.00 89.69 716 ASN A N 1
ATOM 5507 C CA . ASN A 1 716 ? 51.909 -1.166 -61.238 1.00 89.69 716 ASN A CA 1
ATOM 5508 C C . ASN A 1 716 ? 52.527 0.133 -61.779 1.00 89.69 716 ASN A C 1
ATOM 5510 O O . ASN A 1 716 ? 52.613 0.307 -62.997 1.00 89.69 716 ASN A O 1
ATOM 5514 N N . HIS A 1 717 ? 53.009 1.021 -60.902 1.00 92.69 717 HIS A N 1
ATOM 5515 C CA . HIS A 1 717 ? 53.744 2.209 -61.333 1.00 92.69 717 HIS A CA 1
ATOM 5516 C C . HIS A 1 717 ? 55.094 1.845 -61.971 1.00 92.69 717 HIS A C 1
ATOM 5518 O O . HIS A 1 717 ? 55.399 2.357 -63.038 1.00 92.69 717 HIS A O 1
ATOM 5524 N N . LEU A 1 718 ? 55.902 0.940 -61.405 1.00 90.44 718 LEU A N 1
ATOM 5525 C CA . LEU A 1 718 ? 57.211 0.582 -61.982 1.00 90.44 718 LEU A CA 1
ATOM 5526 C C . LEU A 1 718 ? 57.104 -0.019 -63.398 1.00 90.44 718 LEU A C 1
ATOM 5528 O O . LEU A 1 718 ? 58.014 0.162 -64.209 1.00 90.44 718 LEU A O 1
ATOM 5532 N N . VAL A 1 719 ? 55.989 -0.680 -63.727 1.00 89.56 719 VAL A N 1
ATOM 5533 C CA . VAL A 1 719 ? 55.697 -1.154 -65.092 1.00 89.56 719 VAL A CA 1
ATOM 5534 C C . VAL A 1 719 ? 55.330 -0.002 -66.040 1.00 89.56 719 VAL A C 1
ATOM 5536 O O . VAL A 1 719 ? 55.729 -0.032 -67.206 1.00 89.56 719 VAL A O 1
ATOM 5539 N N . ASN A 1 720 ? 54.615 1.016 -65.554 1.00 89.56 720 ASN A N 1
ATOM 5540 C CA . ASN A 1 720 ? 54.032 2.089 -66.371 1.00 89.56 720 ASN A CA 1
ATOM 5541 C C . ASN A 1 720 ? 54.748 3.452 -66.255 1.00 89.56 720 ASN A C 1
ATOM 5543 O O . ASN A 1 720 ? 54.347 4.414 -66.906 1.00 89.56 720 ASN A O 1
ATOM 5547 N N . CYS A 1 721 ? 55.808 3.547 -65.447 1.00 92.19 721 CYS A N 1
ATOM 5548 C CA . CYS A 1 721 ? 56.486 4.797 -65.120 1.00 92.19 721 CYS A CA 1
ATOM 5549 C C . CYS A 1 721 ? 57.008 5.507 -66.387 1.00 92.19 721 CYS A C 1
ATOM 5551 O O . CYS A 1 721 ? 57.822 4.922 -67.114 1.00 92.19 721 CYS A O 1
ATOM 5553 N N . PRO A 1 722 ? 56.652 6.786 -66.629 1.00 88.75 722 PRO A N 1
ATOM 5554 C CA . PRO A 1 722 ? 57.179 7.561 -67.759 1.00 88.75 722 PRO A CA 1
ATOM 5555 C C . PRO A 1 722 ? 58.712 7.678 -67.756 1.00 88.75 722 PRO A C 1
ATOM 5557 O O . PRO A 1 722 ? 59.337 7.820 -68.807 1.00 88.75 722 PRO A O 1
ATOM 5560 N N . TYR A 1 723 ? 59.319 7.584 -66.574 1.00 92.00 723 TYR A N 1
ATOM 5561 C CA . TYR A 1 723 ? 60.760 7.666 -66.342 1.00 92.00 723 TYR A CA 1
ATOM 5562 C C . TYR A 1 723 ? 61.450 6.296 -66.288 1.00 92.00 723 TYR A C 1
ATOM 5564 O O . TYR A 1 723 ? 62.655 6.228 -66.051 1.00 92.00 723 TYR A O 1
ATOM 5572 N N . ARG A 1 724 ? 60.725 5.193 -66.540 1.00 92.62 724 ARG A N 1
ATOM 5573 C CA . ARG A 1 724 ? 61.355 3.882 -66.723 1.00 92.62 724 ARG A CA 1
ATOM 5574 C C . ARG A 1 724 ? 62.319 3.957 -67.901 1.00 92.62 724 ARG A C 1
ATOM 5576 O O . ARG A 1 724 ? 61.912 4.266 -69.021 1.00 92.62 724 ARG A O 1
ATOM 5583 N N . VAL A 1 725 ? 63.575 3.611 -67.657 1.00 89.88 725 VAL A N 1
ATOM 5584 C CA . VAL A 1 725 ? 64.578 3.449 -68.709 1.00 89.88 725 VAL A CA 1
ATOM 5585 C C . VAL A 1 725 ? 64.236 2.213 -69.547 1.00 89.88 725 VAL A C 1
ATOM 5587 O O . VAL A 1 725 ? 64.019 1.126 -69.011 1.00 89.88 725 VAL A O 1
ATOM 5590 N N . ALA A 1 726 ? 64.168 2.379 -70.866 1.00 88.44 726 ALA A N 1
ATOM 5591 C CA . ALA A 1 726 ? 63.893 1.318 -71.826 1.00 88.44 726 ALA A CA 1
ATOM 5592 C C . ALA A 1 726 ? 64.894 1.373 -72.995 1.00 88.44 726 ALA A C 1
ATOM 5594 O O . ALA A 1 726 ? 65.295 2.464 -73.413 1.00 88.44 726 ALA A O 1
ATOM 5595 N N . PRO A 1 727 ? 65.279 0.224 -73.579 1.00 90.88 727 PRO A N 1
ATOM 5596 C CA . PRO A 1 727 ? 66.107 0.219 -74.774 1.00 90.88 727 PRO A CA 1
ATOM 5597 C C . PRO A 1 727 ? 65.362 0.803 -75.985 1.00 90.88 727 PRO A C 1
ATOM 5599 O O . PRO A 1 727 ? 64.129 0.698 -76.132 1.00 90.88 727 PRO A O 1
ATOM 5602 N N . CYS A 1 728 ? 66.135 1.407 -76.886 1.00 91.06 728 CYS A N 1
ATOM 5603 C CA . CYS A 1 728 ? 65.650 1.842 -78.188 1.00 91.06 728 CYS A CA 1
ATOM 5604 C C . CYS A 1 728 ? 65.047 0.666 -78.982 1.00 91.06 728 CYS A C 1
ATOM 5606 O O . CYS A 1 728 ? 65.582 -0.440 -78.990 1.00 91.06 728 CYS A O 1
ATOM 5608 N N . ARG A 1 729 ? 63.948 0.908 -79.714 1.00 89.00 729 ARG A N 1
ATOM 5609 C CA . ARG A 1 729 ? 63.317 -0.102 -80.594 1.00 89.00 729 ARG A CA 1
ATOM 5610 C C . ARG A 1 729 ? 64.280 -0.624 -81.672 1.00 89.00 729 ARG A C 1
ATOM 5612 O O . ARG A 1 729 ? 64.096 -1.728 -82.171 1.00 89.00 729 ARG A O 1
ATOM 5619 N N . TYR A 1 730 ? 65.314 0.150 -82.000 1.00 89.56 730 TYR A N 1
ATOM 5620 C CA . TYR A 1 730 ? 66.348 -0.189 -82.976 1.00 89.56 730 TYR A CA 1
ATOM 5621 C C . TYR A 1 730 ? 67.607 -0.817 -82.342 1.00 89.56 730 TYR A C 1
ATOM 5623 O O . TYR A 1 730 ? 68.665 -0.831 -82.970 1.00 89.56 730 TYR A O 1
ATOM 5631 N N . GLN A 1 731 ? 67.523 -1.363 -81.119 1.00 89.25 731 GLN A N 1
ATOM 5632 C CA . GLN A 1 731 ? 68.631 -2.091 -80.477 1.00 89.25 731 GLN A CA 1
ATOM 5633 C C . GLN A 1 731 ? 69.164 -3.226 -81.366 1.00 89.25 731 GLN A C 1
ATOM 5635 O O . GLN A 1 731 ? 70.372 -3.333 -81.563 1.00 89.25 731 GLN A O 1
ATOM 5640 N N . ASN A 1 732 ? 68.270 -3.980 -82.013 1.00 85.62 732 ASN A N 1
ATOM 5641 C CA . ASN A 1 732 ? 68.615 -5.060 -82.950 1.00 85.62 732 ASN A CA 1
ATOM 5642 C C . ASN A 1 732 ? 69.268 -4.563 -84.260 1.00 85.62 732 ASN A C 1
ATOM 5644 O O . ASN A 1 732 ? 69.713 -5.376 -85.061 1.00 85.62 732 ASN A O 1
ATOM 5648 N N . ARG A 1 733 ? 69.324 -3.242 -84.488 1.00 85.00 733 ARG A N 1
ATOM 5649 C CA . ARG A 1 733 ? 70.073 -2.588 -85.577 1.00 85.00 733 ARG A CA 1
ATOM 5650 C C . ARG A 1 733 ? 71.374 -1.928 -85.097 1.00 85.00 733 ARG A C 1
ATOM 5652 O O . ARG A 1 733 ? 72.027 -1.248 -85.875 1.00 85.00 733 ARG A O 1
ATOM 5659 N N . GLY A 1 734 ? 71.747 -2.106 -83.826 1.00 88.75 734 GLY A N 1
ATOM 5660 C CA . GLY A 1 734 ? 72.959 -1.540 -83.223 1.00 88.75 734 GLY A CA 1
ATOM 5661 C C . GLY A 1 734 ? 72.731 -0.346 -82.289 1.00 88.75 734 GLY A C 1
ATOM 5662 O O . GLY A 1 734 ? 73.688 0.133 -81.680 1.00 88.75 734 GLY A O 1
ATOM 5663 N N . CYS A 1 735 ? 71.492 0.133 -82.108 1.00 91.19 735 CYS A N 1
ATOM 5664 C CA . CYS A 1 735 ? 71.237 1.275 -81.229 1.00 91.19 735 CYS A CA 1
ATOM 5665 C C . CYS A 1 735 ? 71.356 0.906 -79.738 1.00 91.19 735 CYS A C 1
ATOM 5667 O O . CYS A 1 735 ? 70.404 0.434 -79.119 1.00 91.19 735 CYS A O 1
ATOM 5669 N N . ARG A 1 736 ? 72.517 1.181 -79.134 1.00 91.00 736 ARG A N 1
ATOM 5670 C CA . ARG A 1 736 ? 72.782 0.950 -77.698 1.00 91.00 736 ARG A CA 1
ATOM 5671 C C . ARG A 1 736 ? 72.139 1.983 -76.755 1.00 91.00 736 ARG A C 1
ATOM 5673 O O . ARG A 1 736 ? 72.372 1.925 -75.552 1.00 91.00 736 ARG A O 1
ATOM 5680 N N . ALA A 1 737 ? 71.349 2.926 -77.272 1.00 88.75 737 ALA A N 1
ATOM 5681 C CA . ALA A 1 737 ? 70.737 3.975 -76.464 1.00 88.75 737 ALA A CA 1
ATOM 5682 C C . ALA A 1 737 ? 69.663 3.415 -75.515 1.00 88.75 737 ALA A C 1
ATOM 5684 O O . ALA A 1 737 ? 68.701 2.765 -75.942 1.00 88.75 737 ALA A O 1
ATOM 5685 N N . GLN A 1 738 ? 69.817 3.727 -74.230 1.00 90.44 738 GLN A N 1
ATOM 5686 C CA . GLN A 1 738 ? 68.795 3.553 -73.205 1.00 90.44 738 GLN A CA 1
ATOM 5687 C C . GLN A 1 738 ? 68.155 4.915 -72.925 1.00 90.44 738 GLN A C 1
ATOM 5689 O O . GLN A 1 738 ? 68.865 5.900 -72.733 1.00 90.44 738 GLN A O 1
ATOM 5694 N N . VAL A 1 739 ? 66.824 4.989 -72.941 1.00 89.56 739 VAL A N 1
ATOM 5695 C CA . VAL A 1 739 ? 66.075 6.250 -72.811 1.00 89.56 739 VAL A CA 1
ATOM 5696 C C . VAL A 1 739 ? 64.825 6.055 -71.960 1.00 89.56 739 VAL A C 1
ATOM 5698 O O . VAL A 1 739 ? 64.201 4.994 -71.997 1.00 89.56 739 VAL A O 1
ATOM 5701 N N . CYS A 1 740 ? 64.435 7.080 -71.203 1.00 89.94 740 CYS A N 1
ATOM 5702 C CA . CYS A 1 740 ? 63.167 7.091 -70.475 1.00 89.94 740 CYS A CA 1
ATOM 5703 C C . CYS A 1 740 ? 61.986 6.912 -71.443 1.00 89.94 740 CYS A C 1
ATOM 5705 O O . CYS A 1 740 ? 62.007 7.455 -72.549 1.00 89.94 740 CYS A O 1
ATOM 5707 N N . VAL A 1 741 ? 60.937 6.187 -71.037 1.00 88.19 741 VAL A N 1
ATOM 5708 C CA . VAL A 1 741 ? 59.730 5.958 -71.861 1.00 88.19 741 VAL A CA 1
ATOM 5709 C C . VAL A 1 741 ? 59.132 7.273 -72.392 1.00 88.19 741 VAL A C 1
ATOM 5711 O O . VAL A 1 741 ? 58.743 7.325 -73.558 1.00 88.19 741 VAL A O 1
ATOM 5714 N N . LYS A 1 742 ? 59.145 8.343 -71.586 1.00 88.94 742 LYS A N 1
ATOM 5715 C CA . LYS A 1 742 ? 58.728 9.711 -71.944 1.00 88.94 742 LYS A CA 1
ATOM 5716 C C . LYS A 1 742 ? 59.524 10.295 -73.120 1.00 88.94 742 LYS A C 1
ATOM 5718 O O . LYS A 1 742 ? 58.941 10.795 -74.077 1.00 88.94 742 LYS A O 1
ATOM 5723 N N . ASP A 1 743 ? 60.849 10.187 -73.082 1.00 88.12 743 ASP A N 1
ATOM 5724 C CA . ASP A 1 743 ? 61.757 10.711 -74.113 1.00 88.12 743 ASP A CA 1
ATOM 5725 C C . ASP A 1 743 ? 61.940 9.755 -75.304 1.00 88.12 743 ASP A C 1
ATOM 5727 O O . ASP A 1 743 ? 62.463 10.143 -76.352 1.00 88.12 743 ASP A O 1
ATOM 5731 N N . ARG A 1 744 ? 61.466 8.508 -75.179 1.00 89.00 744 ARG A N 1
ATOM 5732 C CA . ARG A 1 744 ? 61.598 7.449 -76.188 1.00 89.00 744 ARG A CA 1
ATOM 5733 C C . ARG A 1 744 ? 61.037 7.849 -77.551 1.00 89.00 744 ARG A C 1
ATOM 5735 O O . ARG A 1 744 ? 61.622 7.455 -78.554 1.00 89.00 744 ARG A O 1
ATOM 5742 N N . LYS A 1 745 ? 59.950 8.631 -77.608 1.00 87.25 745 LYS A N 1
ATOM 5743 C CA . LYS A 1 745 ? 59.389 9.129 -78.879 1.00 87.25 745 LYS A CA 1
ATOM 5744 C C . LYS A 1 745 ? 60.386 10.051 -79.598 1.00 87.25 745 LYS A C 1
ATOM 5746 O O . LYS A 1 745 ? 60.804 9.718 -80.703 1.00 87.25 745 LYS A O 1
ATOM 5751 N N . ARG A 1 746 ? 60.861 11.102 -78.914 1.00 88.50 746 ARG A N 1
ATOM 5752 C CA . ARG A 1 746 ? 61.878 12.044 -79.422 1.00 88.50 746 ARG A CA 1
ATOM 5753 C C . ARG A 1 746 ? 63.153 11.317 -79.862 1.00 88.50 746 ARG A C 1
ATOM 5755 O O . ARG A 1 746 ? 63.678 11.582 -80.939 1.00 88.50 746 ARG A O 1
ATOM 5762 N N . HIS A 1 747 ? 63.611 10.339 -79.075 1.00 91.00 747 HIS A N 1
ATOM 5763 C CA . HIS A 1 747 ? 64.755 9.511 -79.458 1.00 91.00 747 HIS A CA 1
ATOM 5764 C C . HIS A 1 747 ? 64.492 8.674 -80.720 1.00 91.00 747 HIS A C 1
ATOM 5766 O O . HIS A 1 747 ? 65.356 8.618 -81.585 1.00 91.00 747 HIS A O 1
ATOM 5772 N N . LEU A 1 748 ? 63.333 8.017 -80.848 1.00 87.56 748 LEU A N 1
ATOM 5773 C CA . LEU A 1 748 ? 63.006 7.193 -82.021 1.00 87.56 748 LEU A CA 1
ATOM 5774 C C . LEU A 1 748 ? 62.871 8.017 -83.305 1.00 87.56 748 LEU A C 1
ATOM 5776 O O . LEU A 1 748 ? 63.213 7.516 -84.375 1.00 87.56 748 LEU A O 1
ATOM 5780 N N . GLU A 1 749 ? 62.405 9.261 -83.197 1.00 86.56 749 GLU A N 1
ATOM 5781 C CA . GLU A 1 749 ? 62.325 10.216 -84.305 1.00 86.56 749 GLU A CA 1
ATOM 5782 C C . GLU A 1 749 ? 63.722 10.632 -84.791 1.00 86.56 749 GLU A C 1
ATOM 5784 O O . GLU A 1 749 ? 63.950 10.658 -86.001 1.00 86.56 749 GLU A O 1
ATOM 5789 N N . GLN A 1 750 ? 64.651 10.863 -83.853 1.00 86.88 750 GLN A N 1
ATOM 5790 C CA . GLN A 1 750 ? 66.037 11.313 -84.069 1.00 86.88 750 GLN A CA 1
ATOM 5791 C C . GLN A 1 750 ? 67.071 10.169 -84.193 1.00 86.88 750 GLN A C 1
ATOM 5793 O O . GLN A 1 750 ? 68.275 10.417 -84.278 1.00 86.88 750 GLN A O 1
ATOM 5798 N N . CYS A 1 751 ? 66.653 8.901 -84.153 1.00 88.31 751 CYS A N 1
ATOM 5799 C CA . CYS A 1 751 ? 67.590 7.782 -84.061 1.00 88.31 751 CYS A CA 1
ATOM 5800 C C . CYS A 1 751 ? 68.294 7.514 -85.400 1.00 88.31 751 CYS A C 1
ATOM 5802 O O . CYS A 1 751 ? 67.639 7.152 -86.372 1.00 88.31 751 CYS A O 1
ATOM 5804 N N . ARG A 1 752 ? 69.636 7.534 -85.430 1.00 86.75 752 ARG A N 1
ATOM 5805 C CA . ARG A 1 752 ? 70.446 7.175 -86.619 1.00 86.75 752 ARG A CA 1
ATOM 5806 C C . ARG A 1 752 ? 70.197 5.749 -87.155 1.00 86.75 752 ARG A C 1
ATOM 5808 O O . ARG A 1 752 ? 70.571 5.449 -88.279 1.00 86.75 752 ARG A O 1
ATOM 5815 N N . PHE A 1 753 ? 69.565 4.878 -86.364 1.00 86.50 753 PHE A N 1
ATOM 5816 C CA . PHE A 1 753 ? 69.197 3.505 -86.741 1.00 86.50 753 PHE A CA 1
ATOM 5817 C C . PHE A 1 753 ? 67.715 3.347 -87.141 1.00 86.50 753 PHE A C 1
ATOM 5819 O O . PHE A 1 753 ? 67.252 2.224 -87.370 1.00 86.50 753 PHE A O 1
ATOM 5826 N N . ARG A 1 754 ? 66.961 4.455 -87.208 1.00 84.00 754 ARG A N 1
ATOM 5827 C CA . ARG A 1 754 ? 65.619 4.511 -87.798 1.00 84.00 754 ARG A CA 1
ATOM 5828 C C . ARG A 1 754 ? 65.715 4.097 -89.278 1.00 84.00 754 ARG A C 1
ATOM 5830 O O . ARG A 1 754 ? 66.606 4.594 -89.963 1.00 84.00 754 ARG A O 1
ATOM 5837 N N . PRO A 1 755 ? 64.837 3.210 -89.782 1.00 75.44 755 PRO A N 1
ATOM 5838 C CA . PRO A 1 755 ? 64.796 2.897 -91.207 1.00 75.44 755 PRO A CA 1
ATOM 5839 C C . PRO A 1 755 ? 64.484 4.159 -92.021 1.00 75.44 755 PRO A C 1
ATOM 5841 O O . PRO A 1 755 ? 63.634 4.953 -91.607 1.00 75.44 755 PRO A O 1
ATOM 5844 N N . GLY A 1 756 ? 65.136 4.319 -93.175 1.00 75.50 756 GLY A N 1
ATOM 5845 C CA . GLY A 1 756 ? 64.761 5.342 -94.155 1.00 75.50 756 GLY A CA 1
ATOM 5846 C C . GLY A 1 756 ? 63.333 5.129 -94.665 1.00 75.50 756 GLY A C 1
ATOM 5847 O O . GLY A 1 756 ? 62.765 4.044 -94.510 1.00 75.50 756 GLY A O 1
ATOM 5848 N N . GLU A 1 757 ? 62.732 6.150 -95.275 1.00 68.88 757 GLU A N 1
ATOM 5849 C CA . GLU A 1 757 ? 61.323 6.079 -95.689 1.00 68.88 757 GLU A CA 1
ATOM 5850 C C . GLU A 1 757 ? 61.090 4.993 -96.756 1.00 68.88 757 GLU A C 1
ATOM 5852 O O . GLU A 1 757 ? 60.095 4.269 -96.683 1.00 68.88 757 GLU A O 1
ATOM 5857 N N . ASP A 1 758 ? 62.074 4.747 -97.628 1.00 62.72 758 ASP A N 1
ATOM 5858 C CA . ASP A 1 758 ? 62.086 3.632 -98.587 1.00 62.72 758 ASP A CA 1
ATOM 5859 C C . ASP A 1 758 ? 62.124 2.250 -97.914 1.00 62.72 758 ASP A C 1
ATOM 5861 O O . ASP A 1 758 ? 61.414 1.327 -98.323 1.00 62.72 758 ASP A O 1
ATOM 5865 N N . GLU A 1 759 ? 62.898 2.093 -96.834 1.00 63.97 759 GLU A N 1
ATOM 5866 C CA . GLU A 1 759 ? 62.880 0.869 -96.023 1.00 63.97 759 GLU A CA 1
ATOM 5867 C C . GLU A 1 759 ? 61.534 0.691 -95.312 1.00 63.97 759 GLU A C 1
ATOM 5869 O O . GLU A 1 759 ? 61.058 -0.438 -95.155 1.00 63.97 759 GLU A O 1
ATOM 5874 N N . LEU A 1 760 ? 60.908 1.785 -94.872 1.00 61.38 760 LEU A N 1
ATOM 5875 C CA . LEU A 1 760 ? 59.583 1.759 -94.258 1.00 61.38 760 LEU A CA 1
ATOM 5876 C C . LEU A 1 760 ? 58.517 1.348 -95.283 1.00 61.38 760 LEU A C 1
ATOM 5878 O O . LEU A 1 760 ? 57.683 0.489 -94.983 1.00 61.38 760 LEU A O 1
ATOM 5882 N N . ALA A 1 761 ? 58.587 1.873 -96.508 1.00 61.31 761 ALA A N 1
ATOM 5883 C CA . ALA A 1 761 ? 57.736 1.469 -97.624 1.00 61.31 761 ALA A CA 1
ATOM 5884 C C . ALA A 1 761 ? 57.962 -0.006 -98.004 1.00 61.31 761 ALA A C 1
ATOM 5886 O O . ALA A 1 761 ? 56.996 -0.755 -98.172 1.00 61.31 761 ALA A O 1
ATOM 5887 N N . GLY A 1 762 ? 59.219 -0.458 -98.064 1.00 62.25 762 GLY A N 1
ATOM 5888 C CA . GLY A 1 762 ? 59.590 -1.853 -98.312 1.00 62.25 762 GLY A CA 1
ATOM 5889 C C . GLY A 1 762 ? 59.028 -2.811 -97.258 1.00 62.25 762 GLY A C 1
ATOM 5890 O O . GLY A 1 762 ? 58.337 -3.773 -97.599 1.00 62.25 762 GLY A O 1
ATOM 5891 N N . ASN A 1 763 ? 59.238 -2.516 -95.972 1.00 59.62 763 ASN A N 1
ATOM 5892 C CA . ASN A 1 763 ? 58.701 -3.321 -94.872 1.00 59.62 763 ASN A CA 1
ATOM 5893 C C . ASN A 1 763 ? 57.165 -3.301 -94.837 1.00 59.62 763 ASN A C 1
ATOM 5895 O O . ASN A 1 763 ? 56.553 -4.350 -94.644 1.00 59.62 763 ASN A O 1
ATOM 5899 N N . THR A 1 764 ? 56.528 -2.156 -95.100 1.00 60.03 764 THR A N 1
ATOM 5900 C CA . THR A 1 764 ? 55.059 -2.051 -95.182 1.00 60.03 764 THR A CA 1
ATOM 5901 C C . THR A 1 764 ? 54.502 -2.903 -96.324 1.00 60.03 764 THR A C 1
ATOM 5903 O O . THR A 1 764 ? 53.570 -3.677 -96.109 1.00 60.03 764 THR A O 1
ATOM 5906 N N . ARG A 1 765 ? 55.122 -2.876 -97.515 1.00 63.84 765 ARG A N 1
ATOM 5907 C CA . ARG A 1 765 ? 54.777 -3.774 -98.637 1.00 63.84 765 ARG A CA 1
ATOM 5908 C C . ARG A 1 765 ? 54.943 -5.253 -98.263 1.00 63.84 765 ARG A C 1
ATOM 5910 O O . ARG A 1 765 ? 54.124 -6.074 -98.670 1.00 63.84 765 ARG A O 1
ATOM 5917 N N . LEU A 1 766 ? 55.961 -5.601 -97.474 1.00 61.66 766 LEU A N 1
ATOM 5918 C CA . LEU A 1 766 ? 56.248 -6.979 -97.053 1.00 61.66 766 LEU A CA 1
ATOM 5919 C C . LEU A 1 766 ? 55.270 -7.476 -95.968 1.00 61.66 766 LEU A C 1
ATOM 5921 O O . LEU A 1 766 ? 54.811 -8.619 -96.033 1.00 61.66 766 LEU A O 1
ATOM 5925 N N . VAL A 1 767 ? 54.867 -6.609 -95.032 1.00 63.03 767 VAL A N 1
ATOM 5926 C CA . VAL A 1 767 ? 53.791 -6.878 -94.059 1.00 63.03 767 VAL A CA 1
ATOM 5927 C C . VAL A 1 767 ? 52.440 -7.007 -94.764 1.00 63.03 767 VAL A C 1
ATOM 5929 O O . VAL A 1 767 ? 51.741 -7.984 -94.517 1.00 63.03 767 VAL A O 1
ATOM 5932 N N . LEU A 1 768 ? 52.105 -6.116 -95.704 1.00 62.56 768 LEU A N 1
ATOM 5933 C CA . LEU A 1 768 ? 50.886 -6.218 -96.519 1.00 62.56 768 LEU A CA 1
ATOM 5934 C C . LEU A 1 768 ? 50.868 -7.487 -97.388 1.00 62.56 768 LEU A C 1
ATOM 5936 O O . LEU A 1 768 ? 49.814 -8.102 -97.537 1.00 62.56 768 LEU A O 1
ATOM 5940 N N . ARG A 1 769 ? 52.024 -7.942 -97.900 1.00 63.12 769 ARG A N 1
ATOM 5941 C CA . ARG A 1 769 ? 52.153 -9.258 -98.556 1.00 63.12 769 ARG A CA 1
ATOM 5942 C C . ARG A 1 769 ? 51.877 -10.405 -97.584 1.00 63.12 769 ARG A C 1
ATOM 5944 O O . ARG A 1 769 ? 51.123 -11.305 -97.931 1.00 63.12 769 ARG A O 1
ATOM 5951 N N . LYS A 1 770 ? 52.425 -10.374 -96.362 1.00 65.81 770 LYS A N 1
ATOM 5952 C CA . LYS A 1 770 ? 52.124 -11.387 -95.331 1.00 65.81 770 LYS A CA 1
ATOM 5953 C C . LYS A 1 770 ? 50.654 -11.363 -94.892 1.00 65.81 770 LYS A C 1
ATOM 5955 O O . LYS A 1 770 ? 50.087 -12.430 -94.693 1.00 65.81 770 LYS A O 1
ATOM 5960 N N . TRP A 1 771 ? 50.027 -10.189 -94.809 1.00 62.94 771 TRP A N 1
ATOM 5961 C CA . TRP A 1 771 ? 48.596 -10.046 -94.517 1.00 62.94 771 TRP A CA 1
ATOM 5962 C C . TRP A 1 771 ? 47.722 -10.606 -95.645 1.00 62.94 771 TRP A C 1
ATOM 5964 O O . TRP A 1 771 ? 46.891 -11.465 -95.369 1.00 62.94 771 TRP A O 1
ATOM 5974 N N . LYS A 1 772 ? 47.962 -10.236 -96.915 1.00 62.81 772 LYS A N 1
ATOM 5975 C CA . LYS A 1 772 ? 47.268 -10.849 -98.068 1.00 62.81 772 LYS A CA 1
ATOM 5976 C C . LYS A 1 772 ? 47.462 -12.367 -98.116 1.00 62.81 772 LYS A C 1
ATOM 5978 O O . LYS A 1 772 ? 46.498 -13.098 -98.303 1.00 62.81 772 LYS A O 1
ATOM 5983 N N . ASN A 1 773 ? 48.678 -12.856 -97.875 1.00 65.62 773 ASN A N 1
ATOM 5984 C CA . ASN A 1 773 ? 48.963 -14.292 -97.881 1.00 65.62 773 ASN A CA 1
ATOM 5985 C C . ASN A 1 773 ? 48.344 -15.048 -96.690 1.00 65.62 773 ASN A C 1
ATOM 5987 O O . ASN A 1 773 ? 48.180 -16.262 -96.794 1.00 65.62 773 ASN A O 1
ATOM 5991 N N . LYS A 1 774 ? 48.001 -14.371 -95.581 1.00 61.38 774 LYS A N 1
ATOM 5992 C CA . LYS A 1 774 ? 47.232 -14.973 -94.482 1.00 61.38 774 LYS A CA 1
ATOM 5993 C C . LYS A 1 774 ? 45.724 -14.920 -94.756 1.00 61.38 774 LYS A C 1
ATOM 5995 O O . LYS A 1 774 ? 45.059 -15.941 -94.632 1.00 61.38 774 LYS A O 1
ATOM 6000 N N . ALA A 1 775 ? 45.209 -13.774 -95.204 1.00 57.06 775 ALA A N 1
ATOM 6001 C CA . ALA A 1 775 ? 43.802 -13.599 -95.574 1.00 57.06 775 ALA A CA 1
ATOM 6002 C C . ALA A 1 775 ? 43.357 -14.551 -96.703 1.00 57.06 775 ALA A C 1
ATOM 6004 O O . ALA A 1 775 ? 42.229 -15.023 -96.697 1.00 57.06 775 ALA A O 1
ATOM 6005 N N . ASN A 1 776 ? 44.259 -14.902 -97.624 1.00 58.22 776 ASN A N 1
ATOM 6006 C CA . ASN A 1 776 ? 44.000 -15.879 -98.687 1.00 58.22 776 ASN A CA 1
ATOM 6007 C C . ASN A 1 776 ? 44.124 -17.356 -98.238 1.00 58.22 776 ASN A C 1
ATOM 6009 O O . ASN A 1 776 ? 44.100 -18.237 -99.097 1.00 58.22 776 ASN A O 1
ATOM 6013 N N . LYS A 1 777 ? 44.322 -17.656 -96.942 1.00 56.59 777 LYS A N 1
ATOM 6014 C CA . LYS A 1 777 ? 44.573 -19.029 -96.453 1.00 56.59 777 LYS A CA 1
ATOM 6015 C C . LYS A 1 777 ? 43.689 -19.484 -95.282 1.00 56.59 777 LYS A C 1
ATOM 6017 O O . LYS A 1 777 ? 43.835 -20.613 -94.823 1.00 56.59 777 LYS A O 1
ATOM 6022 N N . GLU A 1 778 ? 42.769 -18.640 -94.827 1.00 49.88 778 GLU A N 1
ATOM 6023 C CA . GLU A 1 778 ? 41.756 -18.950 -93.811 1.00 49.88 778 GLU A CA 1
ATOM 6024 C C . GLU A 1 778 ? 40.384 -18.535 -94.380 1.00 49.88 778 GLU A C 1
ATOM 6026 O O . GLU A 1 778 ? 40.220 -17.395 -94.808 1.00 49.88 778 GLU A O 1
ATOM 6031 N N . GLU A 1 779 ? 39.406 -19.449 -94.441 1.00 52.91 779 GLU A N 1
ATOM 6032 C CA . GLU A 1 779 ? 38.057 -19.127 -94.944 1.00 52.91 779 GLU A CA 1
ATOM 6033 C C . GLU A 1 779 ? 37.385 -18.052 -94.063 1.00 52.91 779 GLU A C 1
ATOM 6035 O O . GLU A 1 779 ? 37.391 -18.193 -92.834 1.00 52.91 779 GLU A O 1
ATOM 6040 N N . PRO A 1 780 ? 36.736 -17.018 -94.636 1.00 52.03 780 PRO A N 1
ATOM 6041 C CA . PRO A 1 780 ? 36.105 -15.953 -93.860 1.00 52.03 780 PRO A CA 1
ATOM 6042 C C . PRO A 1 780 ? 34.791 -16.419 -93.203 1.00 52.03 780 PRO A C 1
ATOM 6044 O O . PRO A 1 780 ? 33.694 -16.121 -93.665 1.00 52.03 780 PRO A O 1
ATOM 6047 N N . LYS A 1 781 ? 34.901 -17.124 -92.068 1.00 56.59 781 LYS A N 1
ATOM 6048 C CA . LYS A 1 781 ? 33.769 -17.509 -91.190 1.00 56.59 781 LYS A CA 1
ATOM 6049 C C . LYS A 1 781 ? 33.329 -16.394 -90.224 1.00 56.59 781 LYS A C 1
ATOM 6051 O O . LYS A 1 781 ? 32.564 -16.642 -89.298 1.00 56.59 781 LYS A O 1
ATOM 6056 N N . LYS A 1 782 ? 33.804 -15.170 -90.458 1.00 56.62 782 LYS A N 1
ATOM 6057 C CA . LYS A 1 782 ? 33.363 -13.910 -89.845 1.00 56.62 782 LYS A CA 1
ATOM 6058 C C . LYS A 1 782 ? 33.163 -12.877 -90.954 1.00 56.62 782 LYS A C 1
ATOM 6060 O O . LYS A 1 782 ? 33.873 -12.912 -91.961 1.00 56.62 782 LYS A O 1
ATOM 6065 N N . SER A 1 783 ? 32.236 -11.944 -90.759 1.00 63.38 783 SER A N 1
ATOM 6066 C CA . SER A 1 783 ? 32.055 -10.812 -91.664 1.00 63.38 783 SER A CA 1
ATOM 6067 C C . SER A 1 783 ? 33.277 -9.892 -91.632 1.00 63.38 783 SER A C 1
ATOM 6069 O O . SER A 1 783 ? 33.919 -9.717 -90.594 1.00 63.38 783 SER A O 1
ATOM 6071 N N . ILE A 1 784 ? 33.551 -9.216 -92.751 1.00 61.00 784 ILE A N 1
ATOM 6072 C CA . ILE A 1 784 ? 34.510 -8.100 -92.795 1.00 61.00 784 ILE A CA 1
ATOM 6073 C C . ILE A 1 784 ? 34.108 -7.019 -91.773 1.00 61.00 784 ILE A C 1
ATOM 6075 O O . ILE A 1 784 ? 34.978 -6.401 -91.164 1.00 61.00 784 ILE A O 1
ATOM 6079 N N . ALA A 1 785 ? 32.804 -6.852 -91.519 1.00 58.72 785 ALA A N 1
ATOM 6080 C CA . ALA A 1 785 ? 32.296 -5.957 -90.483 1.00 58.72 785 ALA A CA 1
ATOM 6081 C C . ALA A 1 785 ? 32.753 -6.358 -89.068 1.00 58.72 785 ALA A C 1
ATOM 6083 O O . ALA A 1 785 ? 33.117 -5.479 -88.296 1.00 58.72 785 ALA A O 1
ATOM 6084 N N . ASP A 1 786 ? 32.800 -7.656 -88.745 1.00 62.06 786 ASP A N 1
ATOM 6085 C CA . ASP A 1 786 ? 33.201 -8.144 -87.416 1.00 62.06 786 ASP A CA 1
ATOM 6086 C C . ASP A 1 786 ? 34.695 -7.899 -87.176 1.00 62.06 786 ASP A C 1
ATOM 6088 O O . ASP A 1 786 ? 35.091 -7.413 -86.121 1.00 62.06 786 ASP A O 1
ATOM 6092 N N . VAL A 1 787 ? 35.529 -8.170 -88.188 1.00 60.91 787 VAL A N 1
ATOM 6093 C CA . VAL A 1 787 ? 36.984 -7.934 -88.130 1.00 60.91 787 VAL A CA 1
ATOM 6094 C C . VAL A 1 787 ? 37.298 -6.438 -88.005 1.00 60.91 787 VAL A C 1
ATOM 6096 O O . VAL A 1 787 ? 38.212 -6.055 -87.276 1.00 60.91 787 VAL A O 1
ATOM 6099 N N . VAL A 1 788 ? 36.524 -5.576 -88.673 1.00 68.38 788 VAL A N 1
ATOM 6100 C CA . VAL A 1 788 ? 36.618 -4.117 -88.507 1.00 68.38 788 VAL A CA 1
ATOM 6101 C C . VAL A 1 788 ? 36.134 -3.681 -87.118 1.00 68.38 788 VAL A C 1
ATOM 6103 O O . VAL A 1 788 ? 36.732 -2.778 -86.534 1.00 68.38 788 VAL A O 1
ATOM 6106 N N . LEU A 1 789 ? 35.109 -4.326 -86.549 1.00 67.31 789 LEU A N 1
ATOM 6107 C CA . LEU A 1 789 ? 34.620 -4.025 -85.202 1.00 67.31 789 LEU A CA 1
ATOM 6108 C C . LEU A 1 789 ? 35.640 -4.396 -84.118 1.00 67.31 789 LEU A C 1
ATOM 6110 O O . LEU A 1 789 ? 35.903 -3.571 -83.244 1.00 67.31 789 LEU A O 1
ATOM 6114 N N . ASP A 1 790 ? 36.239 -5.589 -84.204 1.00 62.59 790 ASP A N 1
ATOM 6115 C CA . ASP A 1 790 ? 37.278 -6.067 -83.281 1.00 62.59 790 ASP A CA 1
ATOM 6116 C C . ASP A 1 790 ? 38.484 -5.091 -83.291 1.00 62.59 790 ASP A C 1
ATOM 6118 O O . ASP A 1 790 ? 38.910 -4.605 -82.240 1.00 62.59 790 ASP A O 1
ATOM 6122 N N . LEU A 1 791 ? 38.957 -4.681 -84.478 1.00 59.94 791 LEU A N 1
ATOM 6123 C CA . LEU A 1 791 ? 40.048 -3.701 -84.631 1.00 59.94 791 LEU A CA 1
ATOM 6124 C C . LEU A 1 791 ? 39.689 -2.292 -84.113 1.00 59.94 791 LEU A C 1
ATOM 6126 O O . LEU A 1 791 ? 40.541 -1.604 -83.546 1.00 59.94 791 LEU A O 1
ATOM 6130 N N . LEU A 1 792 ? 38.436 -1.851 -84.271 1.00 59.62 792 LEU A N 1
ATOM 6131 C CA . LEU A 1 792 ? 37.953 -0.578 -83.718 1.00 59.62 792 LEU A CA 1
ATOM 6132 C C . LEU A 1 792 ? 37.774 -0.616 -82.191 1.00 59.62 792 LEU A C 1
ATOM 6134 O O . LEU A 1 792 ? 37.795 0.442 -81.557 1.00 59.62 792 LEU A O 1
ATOM 6138 N N . GLN A 1 793 ? 37.612 -1.798 -81.591 1.00 58.47 793 GLN A N 1
ATOM 6139 C CA . GLN A 1 793 ? 37.585 -1.968 -80.137 1.00 58.47 793 GLN A CA 1
ATOM 6140 C C . GLN A 1 793 ? 39.001 -1.981 -79.548 1.00 58.47 793 GLN A C 1
ATOM 6142 O O . GLN A 1 793 ? 39.245 -1.247 -78.589 1.00 58.47 793 GLN A O 1
ATOM 6147 N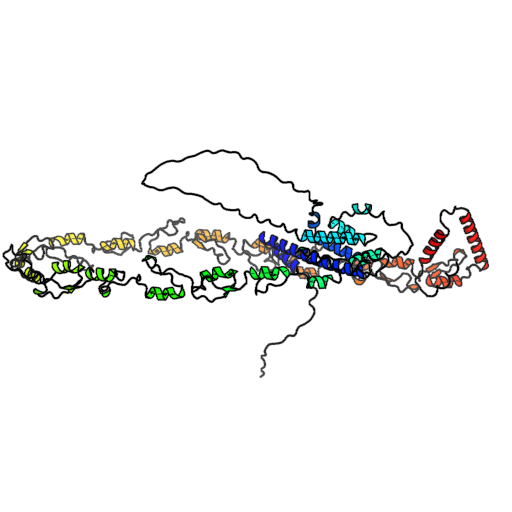 N . GLU A 1 794 ? 39.961 -2.686 -80.161 1.00 46.56 794 GLU A N 1
ATOM 6148 C CA . GLU A 1 794 ? 41.376 -2.610 -79.752 1.00 46.56 794 GLU A CA 1
ATOM 6149 C C . GLU A 1 794 ? 41.922 -1.172 -79.844 1.00 46.56 794 GLU A C 1
ATOM 6151 O O . GLU A 1 794 ? 42.580 -0.691 -78.918 1.00 46.56 794 GLU A O 1
ATOM 6156 N N . ALA A 1 795 ? 41.570 -0.432 -80.904 1.00 43.94 795 ALA A N 1
ATOM 6157 C CA . ALA A 1 795 ? 41.968 0.968 -81.081 1.00 43.94 795 ALA A CA 1
ATOM 6158 C C . ALA A 1 795 ? 41.420 1.929 -80.002 1.00 43.94 795 ALA A C 1
ATOM 6160 O O . ALA A 1 795 ? 41.980 3.007 -79.802 1.00 43.94 795 ALA A O 1
ATOM 6161 N N . ARG A 1 796 ? 40.349 1.560 -79.284 1.00 45.16 796 ARG A N 1
ATOM 6162 C CA . ARG A 1 796 ? 39.739 2.382 -78.220 1.00 45.16 796 ARG A CA 1
ATOM 6163 C C . ARG A 1 796 ? 40.326 2.130 -76.827 1.00 45.16 796 ARG A C 1
ATOM 6165 O O . ARG A 1 796 ? 39.977 2.842 -75.890 1.00 45.16 796 ARG A O 1
ATOM 6172 N N . GLY A 1 797 ? 41.247 1.174 -76.682 1.00 39.12 797 GLY A N 1
ATOM 6173 C CA . GLY A 1 797 ? 41.855 0.824 -75.394 1.00 39.12 797 GLY A CA 1
ATOM 6174 C C . GLY A 1 797 ? 42.914 1.800 -74.857 1.00 39.12 797 GLY A C 1
ATOM 6175 O O . GLY A 1 797 ? 43.378 1.608 -73.735 1.00 39.12 797 GLY A O 1
ATOM 6176 N N . SER A 1 798 ? 43.351 2.815 -75.620 1.00 37.72 798 SER A N 1
ATOM 6177 C CA . SER A 1 798 ? 44.488 3.660 -75.210 1.00 37.72 798 SER A CA 1
ATOM 6178 C C . SER A 1 798 ? 44.504 5.086 -75.788 1.00 37.72 798 SER A C 1
ATOM 6180 O O . SER A 1 798 ? 45.319 5.418 -76.646 1.00 37.72 798 SER A O 1
ATOM 6182 N N . THR A 1 799 ? 43.643 5.973 -75.277 1.00 35.34 799 THR A N 1
ATOM 6183 C CA . THR A 1 799 ? 43.972 7.402 -75.045 1.00 35.34 799 THR A CA 1
ATOM 6184 C C . THR A 1 799 ? 42.879 8.095 -74.229 1.00 35.34 799 THR A C 1
ATOM 6186 O O . THR A 1 799 ? 41.706 8.040 -74.580 1.00 35.34 799 THR A O 1
ATOM 6189 N N . GLN A 1 800 ? 43.260 8.803 -73.161 1.00 38.03 800 GLN A N 1
ATOM 6190 C CA . GLN A 1 800 ? 42.439 9.888 -72.613 1.00 38.03 800 GLN A CA 1
ATOM 6191 C C . GLN A 1 800 ? 42.877 11.196 -73.279 1.00 38.03 800 GLN A C 1
ATOM 6193 O O . GLN A 1 800 ? 44.055 11.544 -73.225 1.00 38.03 800 GLN A O 1
ATOM 6198 N N . GLY A 1 801 ? 41.935 11.908 -73.896 1.00 33.09 801 GLY A N 1
ATOM 6199 C CA . GLY A 1 801 ? 42.178 13.202 -74.533 1.00 33.09 801 GLY A CA 1
ATOM 6200 C C . GLY A 1 801 ? 41.155 13.490 -75.628 1.00 33.09 801 GLY A C 1
ATOM 6201 O O . GLY A 1 801 ? 41.103 12.775 -76.624 1.00 33.09 801 GLY A O 1
ATOM 6202 N N . ALA A 1 802 ? 40.349 14.535 -75.440 1.00 33.91 802 ALA A N 1
ATOM 6203 C CA . ALA A 1 802 ? 39.549 15.121 -76.516 1.00 33.91 802 ALA A CA 1
ATOM 6204 C C . ALA A 1 802 ? 40.473 15.888 -77.495 1.00 33.91 802 ALA A C 1
ATOM 6206 O O . ALA A 1 802 ? 41.608 16.214 -77.130 1.00 33.91 802 ALA A O 1
ATOM 6207 N N . PRO A 1 803 ? 40.018 16.177 -78.726 1.00 44.97 803 PRO A N 1
ATOM 6208 C CA . PRO A 1 803 ? 39.143 17.339 -78.888 1.00 44.97 803 PRO A CA 1
ATOM 6209 C C . PRO A 1 803 ? 37.921 17.090 -79.794 1.00 44.97 803 PRO A C 1
ATOM 6211 O O . PRO A 1 803 ? 37.645 15.977 -80.234 1.00 44.97 803 PRO A O 1
ATOM 6214 N N . GLU A 1 804 ? 37.166 18.162 -80.017 1.00 41.31 804 GLU A N 1
ATOM 6215 C CA . GLU A 1 804 ? 35.960 18.239 -80.844 1.00 41.31 804 GLU A CA 1
ATOM 6216 C C . GLU A 1 804 ? 36.252 18.138 -82.361 1.00 41.31 804 GLU A C 1
ATOM 6218 O O . GLU A 1 804 ? 37.407 18.152 -82.786 1.00 41.31 804 GLU A O 1
ATOM 6223 N N . LYS A 1 805 ? 35.174 18.162 -83.167 1.00 40.56 805 LYS A N 1
ATOM 6224 C CA . LYS A 1 805 ? 35.118 18.161 -84.650 1.00 40.56 805 LYS A CA 1
ATOM 6225 C C . LYS A 1 805 ? 35.335 16.802 -85.326 1.00 40.56 805 LYS A C 1
ATOM 6227 O O . LYS A 1 805 ? 36.423 16.482 -85.794 1.00 40.56 805 LYS A O 1
ATOM 6232 N N . LEU A 1 806 ? 34.241 16.046 -85.465 1.00 32.56 806 LEU A N 1
ATOM 6233 C CA . LEU A 1 806 ? 34.134 14.925 -86.413 1.00 32.56 806 LEU A CA 1
ATOM 6234 C C . LEU A 1 806 ? 32.663 14.626 -86.785 1.00 32.56 806 LEU A C 1
ATOM 6236 O O . LEU A 1 806 ? 32.174 13.510 -86.631 1.00 32.56 806 LEU A O 1
ATOM 6240 N N . SER A 1 807 ? 31.936 15.652 -87.238 1.00 38.12 807 SER A N 1
ATOM 6241 C CA . SER A 1 807 ? 30.523 15.571 -87.653 1.00 38.12 807 SER A CA 1
ATOM 6242 C C . SER A 1 807 ? 30.311 15.330 -89.156 1.00 38.12 807 SER A C 1
ATOM 6244 O O . SER A 1 807 ? 29.263 14.823 -89.548 1.00 38.12 807 SER A O 1
ATOM 6246 N N . ASP A 1 808 ? 31.300 15.646 -89.997 1.00 37.47 808 ASP A N 1
ATOM 6247 C CA . ASP A 1 808 ? 31.036 16.028 -91.397 1.00 37.47 808 ASP A CA 1
ATOM 6248 C C . ASP A 1 808 ? 31.426 14.962 -92.449 1.00 37.47 808 ASP A C 1
ATOM 6250 O O . ASP A 1 808 ? 31.540 15.272 -93.632 1.00 37.47 808 ASP A O 1
ATOM 6254 N N . VAL A 1 809 ? 31.664 13.702 -92.046 1.00 37.47 809 VAL A N 1
ATOM 6255 C CA . VAL A 1 809 ? 32.201 12.640 -92.941 1.00 37.47 809 VAL A CA 1
ATOM 6256 C C . VAL A 1 809 ? 31.398 11.323 -92.890 1.00 37.47 809 VAL A C 1
ATOM 6258 O O . VAL A 1 809 ? 31.911 10.256 -93.211 1.00 37.47 809 VAL A O 1
ATOM 6261 N N . VAL A 1 810 ? 30.117 11.373 -92.503 1.00 36.56 810 VAL A N 1
ATOM 6262 C CA . VAL A 1 810 ? 29.181 10.223 -92.601 1.00 36.56 810 VAL A CA 1
ATOM 6263 C C . VAL A 1 810 ? 27.879 10.636 -93.308 1.00 36.56 810 VAL A C 1
ATOM 6265 O O . VAL A 1 810 ? 26.776 10.288 -92.902 1.00 36.56 810 VAL A O 1
ATOM 6268 N N . ALA A 1 811 ? 28.026 11.412 -94.384 1.00 38.88 811 ALA A N 1
ATOM 6269 C CA . ALA A 1 811 ? 26.951 11.849 -95.278 1.00 38.88 811 ALA A CA 1
ATOM 6270 C C . ALA A 1 811 ? 27.298 11.531 -96.750 1.00 38.88 811 ALA A C 1
ATOM 6272 O O . ALA A 1 811 ? 27.170 12.379 -97.629 1.00 38.88 811 ALA A O 1
ATOM 6273 N N . ALA A 1 812 ? 27.820 10.321 -96.994 1.00 41.94 812 ALA A N 1
ATOM 6274 C CA . ALA A 1 812 ? 28.264 9.849 -98.311 1.00 41.94 812 ALA A CA 1
ATOM 6275 C C . ALA A 1 812 ? 28.231 8.304 -98.431 1.00 41.94 812 ALA A C 1
ATOM 6277 O O . ALA A 1 812 ? 29.253 7.673 -98.707 1.00 41.94 812 ALA A O 1
ATOM 6278 N N . GLN A 1 813 ? 27.057 7.704 -98.201 1.00 34.38 813 GLN A N 1
ATOM 6279 C CA . GLN A 1 813 ? 26.667 6.353 -98.642 1.00 34.38 813 GLN A CA 1
ATOM 6280 C C . GLN A 1 813 ? 25.184 6.354 -99.017 1.00 34.38 813 GLN A C 1
ATOM 6282 O O . GLN A 1 813 ? 24.427 7.063 -98.316 1.00 34.38 813 GLN A O 1
#

pLDDT: mean 75.63, std 19.36, range [26.23, 94.62]

Foldseek 3Di:
DDDDDDDDDDDDDDDDDDDDDDDPDVVVVLVVVVVPDPDPVSVVVVVVVLLVVLLVVLVVLLVVLVVVVVVCVVVVPCPLVVSLVSLLVSLVSLFCLLVPDDDDDDDDDDDDDDDDDDDDDDDDDDDDDDDDDDDDDDDDDDDDDDDDDDDDDDPPPPPPPDSSNVSLVSSLVSLVVSCVVDPDHDPSSVSSCVSNVNDPPVPVVPPPPPPDDDPDFFWDAAPQVVLVGPDTGDPVVSVVCNVVPQSDFQQAPLVVVPDRDTDRNVCNVVCQVVPQQNFDDAPAPPQPGGGRNVCNVVCNVVPQRDWDFAPLVVQPGRDTGRNVCNVVCQVVPQSRWDAAPLVVQPRPDTGGNVCNVVCNVVPQSFWDFAPLVVQPRGDTDGPVVNVVCNVVPQQNWDAAPCVVLPGRDTGRNVCNVVCNVQPQSQWACAPCVVVPDDDIHGNVCNVVCNVPPQSDKDAAPLVVQPRPDIGGPVPNPVPNPPDQSDFDDAPLVVQPPPDGGGNVCRVVCNVVPQSDWDDAPQPPDPDTGRNVCNVVCNVVPQSNFQAAPLVVVPDRGTGRNVCNVVCQVVPQSNFDDAPQVVLPDPDTDGNVCNVVCNVVPQSHFDDAPQVVVPDPDGHGNVCNVVCQVVPQSHWDFAPQVVQPRPDIGRNVCNVVCQVVPQQHFDAAPLVVVPDPDTGGNVCNVVCNVVPQQNWDFAPLVVQPGRDTGRNVCNVVCQVVPQSNWDFAPLVVVVRRDTGRNVCNVVCQVVPPSNDDVVVVVVVVVVVVVVVVVVVVPDPCPDDPVVVVVVVVVVVPPDDDDDDDDDDPPPPDD

Radius of gyration: 63.4 Å; Cα contacts (8 Å, |Δi|>4): 928; chains: 1; bounding box: 138×92×184 Å

Mean predicted aligned error: 23.24 Å